Protein AF-A0AA36CZV5-F1 (afdb_monomer)

Radius of gyration: 33.95 Å; Cα contacts (8 Å, |Δi|>4): 1431; chains: 1; bounding box: 79×60×113 Å

Foldseek 3Di:
DDLDQPADQDPQEAPAQWDAAPQQWIWGWHFQKIWTANNVVSDTQDIARDGDGGWHHKDKDHQDPPDDPDRQIWMWTAHQQFKIWIDRPNVSGTQDIEGDHPWGWLDKDWQHANPDPFTWIFTAIPPGFTWIAGNRYRDTPPDPPDDPDDQPPPPPVPPDDDDPDDDDDDPPDPDDDDDDTLDDPDGAFRDKDFDQQDPDFDQDPPPRPHGDRCNSARWMWIAGLQQKTFTARPVVRDRPDIDRPDPFFDFDWDWDADPVVRDIDTLDHTDRHADFPDWEAAPVSQKIWTFGPQAAIWIAGPVVSDTLDGADSVQAGFPDKYKDPPDWDWADDPPPDDIWIWTWMWTQHPVRFIFIWTDTHSDTDHTDGCPLLNVVLVVQVVCVVVVDPAAEDAAEFECDVDPQACVLVSLVVVLVSCVVVVHYDYFKAFYLQQCFDQPLPLLSVLQSLCCQAVVPWAEDASVCVSVVSVVCVVVVCTRNRGGMYGHPPNVNHDAAQEEDEAEDAAQRRNPQNQCCQQHDSVVVNVDPDDHHHNYQYAYCEDNDPPDPHHHPDYDDPLPPQLQQVCLVVVFAEEEEEEPVCQCVSACVSVPNDNDHGPNYDYYYDYWDPDPACLVPLLTCLVVRLVVLLVCLLVVSGLYYDYDQCRLQRVLLVLDLVSNVVNVVSNVVSLVSNVVSCVVRVHKDKDKDPFARNVDQADPVRDGDRDTDPDHIDIDIPDPQKDFDPADSPDGDDPLQVSQQVCVVVVHDDDPSSPHHHRIDGDD

Secondary structure (DSSP, 8-state):
-----SS---TTS-TB-EEE-TTSEEEEEETTEEEEEETTTTEEEEEE---SS-EEEEEEPPS--TT-SS----EEEEETTSEEEEEETTTTEEEEEEE-TT--EEEEEEE--TT-SS-EEEEEETTTEEEEEETTT--B--S--S---SSSTTTSSSS---------------------S-TTSPS-EEEEEE---SS-B---TTTS----BGGG--EEEEEETTSEEEEEETTT--EEEEEE---PPEE--EEEE-TTT--EEEEE---EE--EEEEEE-TTSSEEEEEESSSPPEEEETTTTEEEEEPPTTSPPEEEEEEEEEEEEEE--TTSPPPEEEEEEEEEETTS-EEEEEEETTEEPPPB---HHHHHHHHHHHHHHTT-S--EEEEEE-SSSS-TTTHHHHHHHHHHHHHHHT--EEEEEEEHHHHS--S--HHHHHHHHHHHHH--SEE--TTTHHHHHHHHHHTT--GGGPPPEESSTTTTS--TT-EEEE----STTTHHHHHHHHSGGGGGGT-SSPPPSS-EEEEEE-S-TT--PPEEEPPP--TT-HHHHHHHTT--EEEEEEHHHHHIIIIITTTS--SPPTTEEEEEEPPP--SSGGGSTTTTHHHHHHHHHHHHHHT--SEEEEE--HHHHHHTTT-HHHHHHHHHHHHHHHHHHHHHHHHHTPPP--B-SSB-TT--B-TTS-B--S-B-PPPPB----SS-EE-S--SSS---GGGHHHHHHHHTTPPPPTT-----SEE---

Nearest PDB structures (foldseek):
  7knf-assembly1_A  TM=8.694E-01  e=4.494E-57  Caenorhabditis elegans
  7knf-assembly2_B  TM=8.704E-01  e=4.925E-56  Caenorhabditis elegans
  5kgl-assembly2_B  TM=8.023E-01  e=2.669E-56  Caenorhabditis elegans
  5kgm-assembly1_A  TM=7.450E-01  e=2.575E-57  Caenorhabditis elegans
  5kgm-assembly1_B  TM=7.571E-01  e=7.418E-57  Caenorhabditis elegans

Solvent-accessible surface area (backbone atoms only — not comparable to full-atom values): 43900 Å² total; per-residue (Å²): 133,82,92,63,68,94,71,69,77,40,92,78,36,41,97,41,24,62,33,71,47,99,86,50,38,36,37,36,36,35,44,33,33,37,39,32,28,34,64,86,80,58,40,77,75,44,72,42,81,87,52,93,43,30,22,30,35,41,41,62,51,68,100,68,70,90,82,53,101,67,86,73,64,37,35,40,34,30,22,66,69,16,47,34,37,28,27,35,66,86,79,64,39,80,67,22,65,36,70,51,88,95,24,39,66,74,43,74,43,71,51,74,59,94,86,52,98,65,58,31,34,42,32,34,26,54,93,68,46,72,45,54,29,36,48,67,76,40,44,68,80,67,95,67,92,63,86,79,89,73,89,67,76,83,73,66,77,82,75,69,84,83,81,93,79,84,90,86,80,89,81,82,81,86,73,85,78,82,86,78,74,72,82,77,69,65,85,46,63,70,46,73,50,70,64,76,58,77,90,46,60,47,77,56,92,87,72,82,73,61,79,50,66,45,64,85,57,56,52,32,42,36,34,28,71,82,39,34,38,34,33,25,27,69,84,84,64,42,76,77,42,77,42,77,56,73,89,64,66,39,67,55,73,46,70,48,64,43,85,90,77,69,54,68,44,76,55,50,75,74,45,84,36,53,54,74,74,44,78,44,68,32,86,84,65,46,34,38,36,42,28,21,68,79,43,36,45,32,35,29,32,63,83,79,53,40,79,48,40,72,52,53,84,84,46,66,44,64,68,46,71,47,57,48,85,87,62,63,48,80,40,80,43,100,76,84,52,80,64,38,50,28,41,32,37,39,34,30,28,70,86,72,48,59,32,54,33,50,36,49,59,80,45,63,54,82,51,52,72,72,48,70,66,56,57,49,54,49,48,54,53,51,47,52,73,70,62,57,91,78,49,66,40,76,43,69,22,54,30,71,95,50,59,42,72,47,42,63,57,56,49,52,53,47,55,52,48,25,59,76,61,73,50,59,43,68,14,37,38,28,6,30,62,24,53,40,42,70,81,80,56,36,74,34,38,28,50,37,48,38,20,48,48,69,55,52,50,52,77,45,44,79,90,44,44,65,60,50,52,54,52,35,44,75,69,71,40,35,22,27,61,33,67,33,34,27,35,41,61,78,78,41,31,61,45,67,62,40,76,47,76,46,74,66,65,64,29,73,33,44,42,57,49,50,35,32,65,61,49,76,49,44,68,66,34,73,61,91,68,84,78,59,46,76,49,44,45,33,31,31,23,64,55,49,91,88,51,92,49,55,34,78,47,58,79,79,82,60,58,66,34,62,58,52,41,35,27,76,72,73,39,34,32,37,32,36,13,31,54,94,41,34,56,51,63,39,27,52,54,46,54,72,34,84,72,80,49,65,57,57,46,80,45,76,38,77,52,69,96,61,99,52,43,60,83,46,23,48,60,42,33,63,60,44,28,51,56,50,34,54,47,50,76,64,65,77,43,91,42,74,50,72,54,78,54,29,33,50,59,14,15,48,68,22,45,56,74,31,20,52,46,6,42,52,37,44,51,55,26,49,53,54,36,45,55,42,22,63,76,63,76,48,78,47,66,52,68,58,96,64,36,26,51,92,46,28,61,37,99,88,72,44,68,22,47,56,70,51,90,57,87,57,63,77,51,67,70,44,90,66,48,44,69,57,95,70,56,97,87,51,82,86,56,79,64,22,52,56,36,30,51,30,54,76,70,72,43,84,74,58,88,74,52,84,41,49,54,51,54,51,56,85,130

Mean predicted aligned error: 20.8 Å

pLDDT: mean 76.97, std 20.91, range [23.8, 98.81]

Structure (mmCIF, N/CA/C/O backbone):
data_AF-A0AA36CZV5-F1
#
_entry.id   AF-A0AA36CZV5-F1
#
loop_
_atom_site.group_PDB
_atom_site.id
_atom_site.type_symbol
_atom_site.label_atom_id
_atom_site.label_alt_id
_atom_site.label_comp_id
_atom_site.label_asym_id
_atom_site.label_entity_id
_atom_site.label_seq_id
_atom_site.pdbx_PDB_ins_code
_atom_site.Cartn_x
_atom_site.Cartn_y
_atom_site.Cartn_z
_atom_site.occupancy
_atom_site.B_iso_or_equiv
_atom_site.auth_seq_id
_atom_site.auth_comp_id
_atom_site.auth_asym_id
_atom_site.auth_atom_id
_atom_site.pdbx_PDB_model_num
ATOM 1 N N . MET A 1 1 ? 36.224 -1.068 -2.500 1.00 31.81 1 MET A N 1
ATOM 2 C CA . MET A 1 1 ? 36.192 -1.255 -1.035 1.00 31.81 1 MET A CA 1
ATOM 3 C C . MET A 1 1 ? 34.734 -1.420 -0.647 1.00 31.81 1 MET A C 1
ATOM 5 O O . MET A 1 1 ? 33.948 -0.531 -0.943 1.00 31.81 1 MET A O 1
ATOM 9 N N . SER A 1 2 ? 34.348 -2.598 -0.160 1.00 30.56 2 SER A N 1
ATOM 10 C CA . SER A 1 2 ? 32.967 -2.941 0.192 1.00 30.56 2 SER A CA 1
ATOM 11 C C . SER A 1 2 ? 32.521 -2.169 1.436 1.00 30.56 2 SER A C 1
ATOM 13 O O . SER A 1 2 ? 33.026 -2.430 2.518 1.00 30.56 2 SER A O 1
ATOM 15 N N . THR A 1 3 ? 31.556 -1.261 1.300 1.00 39.97 3 THR A N 1
ATOM 16 C CA . THR A 1 3 ? 30.906 -0.513 2.396 1.00 39.97 3 THR A CA 1
ATOM 17 C C . THR A 1 3 ? 29.850 -1.347 3.138 1.00 39.97 3 THR A C 1
ATOM 19 O O . THR A 1 3 ? 28.798 -0.832 3.509 1.00 39.97 3 THR A O 1
ATOM 22 N N . ILE A 1 4 ? 30.080 -2.652 3.305 1.00 46.75 4 ILE A N 1
ATOM 23 C CA . ILE A 1 4 ? 29.126 -3.564 3.949 1.00 46.75 4 ILE A CA 1
ATOM 24 C C . ILE A 1 4 ? 29.696 -3.962 5.307 1.00 46.75 4 ILE A C 1
ATOM 26 O O . ILE A 1 4 ? 30.704 -4.662 5.383 1.00 46.75 4 ILE A O 1
ATOM 30 N N . VAL A 1 5 ? 29.033 -3.510 6.372 1.00 46.62 5 VAL A N 1
ATOM 31 C CA . VAL A 1 5 ? 29.288 -3.971 7.739 1.00 46.62 5 VAL A CA 1
ATOM 32 C C . VAL A 1 5 ? 28.759 -5.416 7.866 1.00 46.62 5 VAL A C 1
ATOM 34 O O . VAL A 1 5 ? 27.617 -5.674 7.480 1.00 46.62 5 VAL A O 1
ATOM 37 N N . PRO A 1 6 ? 29.573 -6.393 8.306 1.00 46.44 6 PRO A N 1
ATOM 38 C CA . PRO A 1 6 ? 29.239 -7.817 8.209 1.00 46.44 6 PRO A CA 1
ATOM 39 C C . PRO A 1 6 ? 28.170 -8.274 9.214 1.00 46.44 6 PRO A C 1
ATOM 41 O O . PRO A 1 6 ? 28.478 -8.540 10.369 1.00 46.44 6 PRO A O 1
ATOM 44 N N . GLY A 1 7 ? 26.932 -8.450 8.746 1.00 48.41 7 GLY A N 1
ATOM 45 C CA . GLY A 1 7 ? 25.793 -9.006 9.489 1.00 48.41 7 GLY A CA 1
ATOM 46 C C . GLY A 1 7 ? 24.521 -8.217 9.175 1.00 48.41 7 GLY A C 1
ATOM 47 O O . GLY A 1 7 ? 24.500 -7.006 9.351 1.00 48.41 7 GLY A O 1
ATOM 48 N N . SER A 1 8 ? 23.480 -8.874 8.663 1.00 51.69 8 SER A N 1
ATOM 49 C CA . SER A 1 8 ? 22.218 -8.223 8.281 1.00 51.69 8 SER A CA 1
ATOM 50 C C . SER A 1 8 ? 21.395 -7.846 9.513 1.00 51.69 8 SER A C 1
ATOM 52 O O . SER A 1 8 ? 21.093 -8.723 10.317 1.00 51.69 8 SER A O 1
ATOM 54 N N . LEU A 1 9 ? 20.972 -6.586 9.644 1.00 53.06 9 LEU A N 1
ATOM 55 C CA . LEU A 1 9 ? 19.909 -6.221 10.588 1.00 53.06 9 LEU A CA 1
ATOM 56 C C . LEU A 1 9 ? 18.644 -6.999 10.198 1.00 53.06 9 LEU A C 1
ATOM 58 O O . LEU A 1 9 ? 18.140 -6.840 9.086 1.00 53.06 9 LEU A O 1
ATOM 62 N N . HIS A 1 10 ? 18.181 -7.892 11.070 1.00 50.03 10 HIS A N 1
ATOM 63 C CA . HIS A 1 10 ? 17.044 -8.754 10.770 1.00 50.03 10 HIS A CA 1
ATOM 64 C C . HIS A 1 10 ? 15.726 -8.064 11.169 1.00 50.03 10 HIS A C 1
ATOM 66 O O . HIS A 1 10 ? 15.676 -7.460 12.241 1.00 50.03 10 HIS A O 1
ATOM 72 N N . PRO A 1 11 ? 14.638 -8.171 10.378 1.00 51.25 11 PRO A N 1
ATOM 73 C CA . PRO A 1 11 ? 13.362 -7.507 10.676 1.00 51.25 11 PRO A CA 1
ATOM 74 C C . PRO A 1 11 ? 12.728 -7.895 12.019 1.00 51.25 11 PRO A C 1
ATOM 76 O O . PRO A 1 11 ? 11.868 -7.179 12.517 1.00 51.25 11 PRO A O 1
ATOM 79 N N . SER A 1 12 ? 13.140 -9.021 12.611 1.00 49.34 12 SER A N 1
ATOM 80 C CA . SER A 1 12 ? 12.649 -9.483 13.916 1.00 49.34 12 SER A CA 1
ATOM 81 C C . SER A 1 12 ? 13.291 -8.776 15.118 1.00 49.34 12 SER A C 1
ATOM 83 O O . SER A 1 12 ? 12.902 -9.050 16.250 1.00 49.34 12 SER A O 1
ATOM 85 N N . ASN A 1 13 ? 14.324 -7.955 14.913 1.00 62.16 13 ASN A N 1
ATOM 86 C CA . ASN A 1 13 ? 15.013 -7.228 15.978 1.00 62.16 13 ASN A CA 1
ATOM 87 C C . ASN A 1 13 ? 14.276 -5.920 16.339 1.00 62.16 13 ASN A C 1
ATOM 89 O O . ASN A 1 13 ? 13.652 -5.291 15.487 1.00 62.16 13 ASN A O 1
ATOM 93 N N . GLY A 1 14 ? 14.333 -5.515 17.613 1.00 59.22 14 GLY A N 1
ATOM 94 C CA . GLY A 1 14 ? 13.631 -4.326 18.125 1.00 59.22 14 GLY A CA 1
ATOM 95 C C . GLY A 1 14 ? 14.159 -2.982 17.592 1.00 59.22 14 GLY A C 1
ATOM 96 O O . GLY A 1 14 ? 15.169 -2.914 16.898 1.00 59.22 14 GLY A O 1
ATOM 97 N N . ARG A 1 15 ? 13.499 -1.868 17.951 1.00 62.47 15 ARG A N 1
ATOM 98 C CA . ARG A 1 15 ? 13.884 -0.508 17.501 1.00 62.47 15 ARG A CA 1
ATOM 99 C C . ARG A 1 15 ? 15.201 0.012 18.106 1.00 62.47 15 ARG A C 1
ATOM 101 O O . ARG A 1 15 ? 15.770 0.956 17.567 1.00 62.47 15 ARG A O 1
ATOM 108 N N . HIS A 1 16 ? 15.696 -0.592 19.190 1.00 75.25 16 HIS A N 1
ATOM 109 C CA . HIS A 1 16 ? 16.842 -0.109 19.980 1.00 75.25 16 HIS A CA 1
ATOM 110 C C . HIS A 1 16 ? 18.054 -1.057 19.935 1.00 75.25 16 HIS A C 1
ATOM 112 O O . HIS A 1 16 ? 18.804 -1.189 20.899 1.00 75.25 16 HIS A O 1
ATOM 118 N N . VAL A 1 17 ? 18.253 -1.739 18.807 1.00 80.00 17 VAL A N 1
ATOM 119 C CA . VAL A 1 17 ? 19.278 -2.788 18.631 1.00 80.00 17 VAL A CA 1
ATOM 120 C C . VAL A 1 17 ? 20.582 -2.285 18.019 1.00 80.00 17 VAL A C 1
ATOM 122 O O . VAL A 1 17 ? 21.358 -3.081 17.504 1.00 80.00 17 VAL A O 1
ATOM 125 N N . LEU A 1 18 ? 20.805 -0.975 18.025 1.00 82.88 18 LEU A N 1
ATOM 126 C CA . LEU A 1 18 ? 21.978 -0.304 17.469 1.00 82.88 18 LEU A CA 1
ATOM 127 C C . LEU A 1 18 ? 22.485 0.698 18.505 1.00 82.88 18 LEU A C 1
ATOM 129 O O . LEU A 1 18 ? 21.736 1.590 18.898 1.00 82.88 18 LEU A O 1
ATOM 133 N N . ALA A 1 19 ? 23.744 0.575 18.922 1.00 81.44 19 ALA A N 1
ATOM 134 C CA . ALA A 1 19 ? 24.344 1.467 19.908 1.00 81.44 19 ALA A CA 1
ATOM 135 C C . ALA A 1 19 ? 25.812 1.765 19.579 1.00 81.44 19 ALA A C 1
ATOM 137 O O . ALA A 1 19 ? 26.603 0.859 19.308 1.00 81.44 19 ALA A O 1
ATOM 138 N N . TRP A 1 20 ? 26.187 3.041 19.641 1.00 79.12 20 TRP A N 1
ATOM 139 C CA . TRP A 1 20 ? 27.562 3.507 19.459 1.00 79.12 20 TRP A CA 1
ATO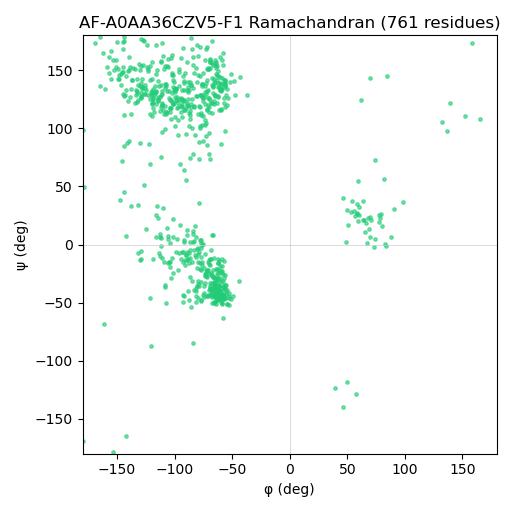M 140 C C . TRP A 1 20 ? 28.209 3.785 20.807 1.00 79.12 20 TRP A C 1
ATOM 142 O O . TRP A 1 20 ? 27.571 4.374 21.678 1.00 79.12 20 TRP A O 1
ATOM 152 N N . ASN A 1 21 ? 29.482 3.428 20.958 1.00 77.69 21 ASN A N 1
ATOM 153 C CA . ASN A 1 21 ? 30.290 3.954 22.053 1.00 77.69 21 ASN A CA 1
ATOM 154 C C . ASN A 1 21 ? 31.051 5.220 21.620 1.00 77.69 21 ASN A C 1
ATOM 156 O O . ASN A 1 21 ? 31.146 5.551 20.435 1.00 77.69 21 ASN A O 1
ATOM 160 N N . GLN A 1 22 ? 31.641 5.919 22.590 1.00 66.62 22 GLN A N 1
ATOM 161 C CA . GLN A 1 22 ? 32.410 7.144 22.334 1.00 66.62 22 GLN A CA 1
ATOM 162 C C . GLN A 1 22 ? 33.724 6.917 21.567 1.00 66.62 22 GLN A C 1
ATOM 164 O O . GLN A 1 22 ? 34.321 7.870 21.076 1.00 66.62 22 GLN A O 1
ATOM 169 N N . GLN A 1 23 ? 34.170 5.665 21.438 1.00 67.25 23 GLN A N 1
ATOM 170 C CA . GLN A 1 23 ? 35.368 5.280 20.690 1.00 67.25 23 GLN A CA 1
ATOM 171 C C . GLN A 1 23 ? 35.058 4.915 19.225 1.00 67.25 23 GLN A C 1
ATOM 173 O O . GLN A 1 23 ? 35.956 4.502 18.497 1.00 67.25 23 GLN A O 1
ATOM 178 N N . GLY A 1 24 ? 33.805 5.064 18.772 1.00 67.19 24 GLY A N 1
ATOM 179 C CA . GLY A 1 24 ? 33.401 4.769 17.393 1.00 67.19 24 GLY A CA 1
ATOM 180 C C . GLY A 1 24 ? 33.166 3.282 17.103 1.00 67.19 24 GLY A C 1
ATOM 181 O O . GLY A 1 24 ? 33.090 2.889 15.937 1.00 67.19 24 GLY A O 1
ATOM 182 N N . VAL A 1 25 ? 33.029 2.450 18.140 1.00 79.38 25 VAL A N 1
ATOM 183 C CA . VAL A 1 25 ? 32.610 1.051 18.003 1.00 79.38 25 VAL A CA 1
ATOM 184 C C . VAL A 1 25 ? 31.088 0.985 17.969 1.00 79.38 25 VAL A C 1
ATOM 186 O O . VAL A 1 25 ? 30.401 1.464 18.875 1.00 79.38 25 VAL A O 1
ATOM 189 N N . LEU A 1 26 ? 30.568 0.358 16.921 1.00 82.56 26 LEU A N 1
ATOM 190 C CA . LEU A 1 26 ? 29.158 0.061 16.739 1.00 82.56 26 LEU A CA 1
ATOM 191 C C . LEU A 1 26 ? 28.848 -1.328 17.299 1.00 82.56 26 LEU A C 1
ATOM 193 O O . LEU A 1 26 ? 29.425 -2.315 16.849 1.00 82.56 26 LEU A O 1
ATOM 197 N N . ALA A 1 27 ? 27.901 -1.408 18.230 1.00 84.94 27 ALA A N 1
ATOM 198 C CA . ALA A 1 27 ? 27.242 -2.649 18.612 1.00 84.94 27 ALA A CA 1
ATOM 199 C C . ALA A 1 27 ? 25.888 -2.743 17.910 1.00 84.94 27 ALA A C 1
ATOM 201 O O . ALA A 1 27 ? 25.117 -1.778 17.929 1.00 84.94 27 ALA A O 1
ATOM 202 N N . TYR A 1 28 ? 25.572 -3.893 17.317 1.00 85.94 28 TYR A N 1
ATOM 203 C CA . TYR A 1 28 ? 24.246 -4.108 16.747 1.00 85.94 28 TYR A CA 1
ATOM 204 C C . TYR A 1 28 ? 23.742 -5.542 16.837 1.00 85.94 28 TYR A C 1
ATOM 206 O O . TYR A 1 28 ? 24.514 -6.494 16.748 1.00 85.94 28 TYR A O 1
ATOM 214 N N . GLY A 1 29 ? 22.428 -5.684 16.996 1.00 82.31 29 GLY A N 1
ATOM 215 C CA . GLY A 1 29 ? 21.741 -6.965 17.093 1.00 82.31 29 GLY A CA 1
ATOM 216 C C . GLY A 1 29 ? 21.388 -7.547 15.723 1.00 82.31 29 GLY A C 1
ATOM 217 O O . GLY A 1 29 ? 20.889 -6.844 14.848 1.00 82.31 29 GLY A O 1
ATOM 218 N N . CYS A 1 30 ? 21.600 -8.847 15.548 1.00 80.56 30 CYS A N 1
ATOM 219 C CA . CYS A 1 30 ? 21.124 -9.636 14.413 1.00 80.56 30 CYS A CA 1
ATOM 220 C C . CYS A 1 30 ? 20.604 -10.974 14.940 1.00 80.56 30 CYS A C 1
ATOM 222 O O . CYS A 1 30 ? 21.378 -11.783 15.451 1.00 80.56 30 CYS A O 1
ATOM 224 N N . HIS A 1 31 ? 19.292 -11.202 14.845 1.00 84.69 31 HIS A N 1
ATOM 225 C CA . HIS A 1 31 ? 18.615 -12.274 15.577 1.00 84.69 31 HIS A CA 1
ATOM 226 C C . HIS A 1 31 ? 19.004 -12.227 17.058 1.00 84.69 31 HIS A C 1
ATOM 228 O O . HIS A 1 31 ? 18.736 -11.217 17.700 1.00 84.69 31 HIS A O 1
ATOM 234 N N . ASN A 1 32 ? 19.630 -13.276 17.584 1.00 85.56 32 ASN A N 1
ATOM 235 C CA . ASN A 1 32 ? 20.066 -13.433 18.968 1.00 85.56 32 ASN A CA 1
ATOM 236 C C . ASN A 1 32 ? 21.556 -13.095 19.190 1.00 85.56 32 ASN A C 1
ATOM 238 O O . ASN A 1 32 ? 22.069 -13.292 20.292 1.00 85.56 32 ASN A O 1
ATOM 242 N N . LEU A 1 33 ? 22.248 -12.606 18.156 1.00 88.00 33 LEU A N 1
ATOM 243 C CA . LEU A 1 33 ? 23.661 -12.230 18.193 1.00 88.00 33 LEU A CA 1
ATOM 244 C C . LEU A 1 33 ? 23.825 -10.716 18.299 1.00 88.00 33 LEU A C 1
ATOM 246 O O . LEU A 1 33 ? 23.046 -9.961 17.717 1.00 88.00 33 LEU A O 1
ATOM 250 N N . ILE A 1 34 ? 24.887 -10.278 18.972 1.00 88.56 34 ILE A N 1
ATOM 251 C CA . ILE A 1 34 ? 25.341 -8.884 18.961 1.00 88.56 34 ILE A CA 1
ATOM 252 C C . ILE A 1 34 ? 26.709 -8.816 18.287 1.00 88.56 34 ILE A C 1
ATOM 254 O O . ILE A 1 34 ? 27.654 -9.475 18.712 1.00 88.56 34 ILE A O 1
ATOM 258 N N . PHE A 1 35 ? 26.833 -8.005 17.243 1.00 87.06 35 PHE A N 1
ATOM 259 C CA . PHE A 1 35 ? 28.087 -7.765 16.542 1.00 87.06 35 PHE A CA 1
ATOM 260 C C . PHE A 1 35 ? 28.709 -6.448 16.981 1.00 87.06 35 PHE A C 1
ATOM 262 O O . PHE A 1 35 ? 28.034 -5.422 17.006 1.00 87.06 35 PHE A O 1
ATOM 269 N N . LEU A 1 36 ? 30.007 -6.481 17.281 1.00 86.94 36 LEU A N 1
ATOM 270 C CA . LEU A 1 36 ? 30.817 -5.299 17.556 1.00 86.94 36 LEU A CA 1
ATOM 271 C C . LEU A 1 36 ? 31.685 -5.008 16.340 1.00 86.94 36 LEU A C 1
ATOM 273 O O . LEU A 1 36 ? 32.432 -5.876 15.881 1.00 86.94 36 LEU A O 1
ATOM 277 N N . VAL A 1 37 ? 31.591 -3.796 15.812 1.00 79.69 37 VAL A N 1
ATOM 278 C CA . VAL A 1 37 ? 32.280 -3.380 14.592 1.00 79.69 37 VAL A CA 1
ATOM 279 C C . VAL A 1 37 ? 32.957 -2.043 14.826 1.00 79.69 37 VAL A C 1
ATOM 281 O O . VAL A 1 37 ? 32.333 -1.088 15.276 1.00 79.69 37 VAL A O 1
ATOM 284 N N . ASP A 1 38 ? 34.232 -1.963 14.469 1.00 77.38 38 ASP A N 1
ATOM 285 C CA . ASP A 1 38 ? 34.912 -0.684 14.318 1.00 77.38 38 ASP A CA 1
ATOM 286 C C . ASP A 1 38 ? 34.429 -0.064 13.006 1.00 77.38 38 ASP A C 1
ATOM 288 O O . ASP A 1 38 ? 34.710 -0.572 11.915 1.00 77.38 38 ASP A O 1
ATOM 292 N N . ALA A 1 39 ? 33.663 1.016 13.105 1.00 64.69 39 ALA A N 1
ATOM 293 C CA . ALA A 1 39 ? 33.075 1.642 11.932 1.00 64.69 39 ALA A CA 1
ATOM 294 C C . ALA A 1 39 ? 34.091 2.374 11.051 1.00 64.69 39 ALA A C 1
ATOM 296 O O . ALA A 1 39 ? 33.841 2.545 9.856 1.00 64.69 39 ALA A O 1
ATOM 297 N N . CYS A 1 40 ? 35.233 2.777 11.610 1.00 63.16 40 CYS A N 1
ATOM 298 C CA . CYS A 1 40 ? 36.302 3.438 10.872 1.00 63.16 40 CYS A CA 1
ATOM 299 C C . CYS A 1 40 ? 37.071 2.427 10.018 1.00 63.16 40 CYS A C 1
ATOM 301 O O . CYS A 1 40 ? 37.347 2.690 8.848 1.00 63.16 40 CYS A O 1
ATOM 303 N N . SER A 1 41 ? 37.391 1.255 10.576 1.00 65.81 41 SER A N 1
ATOM 304 C CA . SER A 1 41 ? 38.093 0.196 9.839 1.00 65.81 41 SER A CA 1
ATOM 305 C C . SER A 1 41 ? 37.167 -0.784 9.110 1.00 65.81 41 SER A C 1
ATOM 307 O O . SER A 1 41 ? 37.648 -1.592 8.313 1.00 65.81 41 SER A O 1
ATOM 309 N N . GLN A 1 42 ? 35.852 -0.710 9.350 1.00 65.38 42 GLN A N 1
ATOM 310 C CA . GLN A 1 42 ? 34.819 -1.622 8.833 1.00 65.38 42 GLN A CA 1
ATOM 311 C C . GLN A 1 42 ? 35.072 -3.094 9.193 1.00 65.38 42 GLN A C 1
ATOM 313 O O . GLN A 1 42 ? 34.611 -4.010 8.508 1.00 65.38 42 GLN A O 1
ATOM 318 N N . ARG A 1 43 ? 35.824 -3.344 10.271 1.00 70.88 43 ARG A N 1
ATOM 319 C CA . ARG A 1 43 ? 36.162 -4.692 10.727 1.00 70.88 43 ARG A CA 1
ATOM 320 C C . ARG A 1 43 ? 35.293 -5.088 11.905 1.00 70.88 43 ARG A C 1
ATOM 322 O O . ARG A 1 43 ? 35.116 -4.329 12.856 1.00 70.88 43 ARG A O 1
ATOM 329 N N . ARG A 1 44 ? 34.797 -6.326 11.858 1.00 80.00 44 ARG A N 1
ATOM 330 C CA . ARG A 1 44 ? 34.184 -6.965 13.021 1.00 80.00 44 ARG A CA 1
ATOM 331 C C . ARG A 1 44 ? 35.252 -7.178 14.089 1.00 80.00 44 ARG A C 1
ATOM 333 O O . ARG A 1 44 ? 36.240 -7.861 13.831 1.00 80.00 44 ARG A O 1
ATOM 340 N N . ILE A 1 45 ? 35.022 -6.596 15.258 1.00 82.12 45 ILE A N 1
ATOM 341 C CA . ILE A 1 45 ? 35.852 -6.744 16.451 1.00 82.12 45 ILE A CA 1
ATOM 342 C C . ILE A 1 45 ? 35.488 -8.051 17.156 1.00 82.12 45 ILE A C 1
ATOM 344 O O . ILE A 1 45 ? 36.370 -8.845 17.460 1.00 82.12 45 ILE A O 1
ATOM 348 N N . GLN A 1 46 ? 34.190 -8.284 17.385 1.00 84.62 46 GLN A N 1
ATOM 349 C CA . GLN A 1 46 ? 33.699 -9.416 18.174 1.00 84.62 46 GLN A CA 1
ATOM 350 C C . GLN A 1 46 ? 32.244 -9.759 17.819 1.00 84.62 46 GLN A C 1
ATOM 352 O O . GLN A 1 46 ? 31.523 -8.936 17.248 1.00 84.62 46 GLN A O 1
ATOM 357 N N . ALA A 1 47 ? 31.807 -10.970 18.163 1.00 88.44 47 ALA A N 1
ATOM 358 C CA . ALA A 1 47 ? 30.400 -11.361 18.188 1.00 88.44 47 ALA A CA 1
ATOM 359 C C . ALA A 1 47 ? 30.043 -11.930 19.569 1.00 88.44 47 ALA A C 1
ATOM 361 O O . ALA A 1 47 ? 30.817 -12.700 20.132 1.00 88.44 47 ALA A O 1
ATOM 362 N N . LEU A 1 48 ? 28.889 -11.545 20.107 1.00 89.06 48 LEU A N 1
ATOM 363 C CA . LEU A 1 48 ? 28.390 -11.965 21.414 1.00 89.06 48 LEU A CA 1
ATOM 364 C C . LEU A 1 48 ? 27.121 -12.806 21.220 1.00 89.06 48 LEU A C 1
ATOM 366 O O . LEU A 1 48 ? 26.159 -12.345 20.603 1.00 89.06 48 LEU A O 1
ATOM 370 N N . GLU A 1 49 ? 27.117 -14.027 21.753 1.00 89.88 49 GLU A N 1
ATOM 371 C CA . GLU A 1 49 ? 26.033 -15.010 21.607 1.00 89.88 49 GLU A CA 1
ATOM 372 C C . GLU A 1 49 ? 25.476 -15.408 22.981 1.00 89.88 49 GLU A C 1
ATOM 374 O O . GLU A 1 49 ? 25.692 -16.509 23.482 1.00 89.88 49 GLU A O 1
ATOM 379 N N . PHE A 1 50 ? 24.787 -14.474 23.638 1.00 88.56 50 PHE A N 1
ATOM 380 C CA . PHE A 1 50 ? 24.284 -14.673 25.009 1.00 88.56 50 PHE A CA 1
ATOM 381 C C . PHE A 1 50 ? 22.754 -14.729 25.114 1.00 88.56 50 PHE A C 1
ATOM 383 O O . PHE A 1 50 ? 22.202 -15.049 26.176 1.00 88.56 50 PHE A O 1
ATOM 390 N N . HIS A 1 51 ? 22.063 -14.447 24.008 1.00 89.44 51 HIS A N 1
ATOM 391 C CA . HIS A 1 51 ? 20.609 -14.453 23.918 1.00 89.44 51 HIS A CA 1
ATOM 392 C C . HIS A 1 51 ? 20.098 -15.670 23.146 1.00 89.44 51 HIS A C 1
ATOM 394 O O . HIS A 1 51 ? 20.785 -16.240 22.297 1.00 89.44 51 HIS A O 1
ATOM 400 N N . LYS A 1 52 ? 18.863 -16.074 23.457 1.00 85.38 52 LYS A N 1
ATOM 401 C CA . LYS A 1 52 ? 18.177 -17.205 22.803 1.00 85.38 52 LYS A CA 1
ATOM 402 C C . LYS A 1 52 ? 17.082 -16.757 21.837 1.00 85.38 52 LYS A C 1
ATOM 404 O O . LYS A 1 52 ? 16.615 -17.555 21.034 1.00 85.38 52 LYS A O 1
ATOM 409 N N . THR A 1 53 ? 16.656 -15.500 21.935 1.00 86.62 53 THR A N 1
ATOM 410 C CA . THR A 1 53 ? 15.622 -14.894 21.089 1.00 86.62 53 THR A CA 1
ATOM 411 C C . THR A 1 53 ? 16.133 -13.578 20.505 1.00 86.62 53 THR A C 1
ATOM 413 O O . THR A 1 53 ? 17.268 -13.182 20.774 1.00 86.62 53 THR A O 1
ATOM 416 N N . ALA A 1 54 ? 15.337 -12.925 19.656 1.00 86.44 54 ALA A N 1
ATOM 417 C CA . ALA A 1 54 ? 15.776 -11.718 18.968 1.00 86.44 54 ALA A CA 1
ATOM 418 C C . ALA A 1 54 ? 16.135 -10.590 19.953 1.00 86.44 54 ALA A C 1
ATOM 420 O O . ALA A 1 54 ? 15.358 -10.286 20.858 1.00 86.44 54 ALA A O 1
ATOM 421 N N . ILE A 1 55 ? 17.289 -9.945 19.757 1.00 88.94 55 ILE A N 1
ATOM 422 C CA . ILE A 1 55 ? 17.705 -8.768 20.527 1.00 88.94 55 ILE A CA 1
ATOM 423 C C . ILE A 1 55 ? 16.661 -7.660 20.357 1.00 88.94 55 ILE A C 1
ATOM 425 O O . ILE A 1 55 ? 16.225 -7.376 19.235 1.00 88.94 55 ILE A O 1
ATOM 429 N N . SER A 1 56 ? 16.281 -7.036 21.468 1.00 87.31 56 SER A N 1
ATOM 430 C CA . SER A 1 56 ? 15.344 -5.916 21.541 1.00 87.31 56 SER A CA 1
ATOM 431 C C . SER A 1 56 ? 16.049 -4.595 21.870 1.00 87.31 56 SER A C 1
ATOM 433 O O . SER A 1 56 ? 15.686 -3.568 21.295 1.00 87.31 56 SER A O 1
ATOM 435 N N . HIS A 1 57 ? 17.079 -4.630 22.729 1.00 90.06 57 HIS A N 1
ATOM 436 C CA . HIS A 1 57 ? 17.816 -3.451 23.202 1.00 90.06 57 HIS A CA 1
ATOM 437 C C . HIS A 1 57 ? 19.317 -3.726 23.353 1.00 90.06 57 HIS A C 1
ATOM 439 O O . HIS A 1 57 ? 19.710 -4.818 23.765 1.00 90.06 57 HIS A O 1
ATOM 445 N N . ILE A 1 58 ? 20.144 -2.715 23.073 1.00 90.19 58 ILE A N 1
ATOM 446 C CA . ILE A 1 58 ? 21.589 -2.693 23.341 1.00 90.19 58 ILE A CA 1
ATOM 447 C C . ILE A 1 58 ? 21.957 -1.312 23.892 1.00 90.19 58 ILE A C 1
ATOM 449 O O . ILE A 1 58 ? 21.545 -0.302 23.327 1.00 90.19 58 ILE A O 1
ATOM 453 N N . SER A 1 59 ? 22.749 -1.258 24.963 1.00 88.31 59 SER A N 1
ATOM 454 C CA . SER A 1 59 ? 23.241 -0.008 25.549 1.00 88.31 59 SER A CA 1
ATOM 455 C C . SER A 1 59 ? 24.675 -0.153 26.067 1.00 88.31 59 SER A C 1
ATOM 457 O O . SER A 1 59 ? 24.988 -1.072 26.828 1.00 88.31 59 SER A O 1
ATOM 459 N N . TRP A 1 60 ? 25.556 0.759 25.652 1.00 86.25 60 TRP A N 1
ATOM 460 C CA . TRP A 1 60 ? 26.942 0.823 26.123 1.00 86.25 60 TRP A CA 1
ATOM 461 C C . TRP A 1 60 ? 27.022 1.508 27.480 1.00 86.25 60 TRP A C 1
ATOM 463 O O . TRP A 1 60 ? 26.358 2.523 27.693 1.00 86.25 60 TRP A O 1
ATOM 473 N N . SER A 1 61 ? 27.874 0.993 28.367 1.00 81.94 61 SER A N 1
ATOM 474 C CA . SER A 1 61 ? 28.183 1.698 29.604 1.00 81.94 61 SER A CA 1
ATOM 475 C C . SER A 1 61 ? 28.864 3.038 29.287 1.00 81.94 61 SER A C 1
ATOM 477 O O . SER A 1 61 ? 29.623 3.145 28.313 1.00 81.94 61 SER A O 1
ATOM 479 N N . PRO A 1 62 ? 28.613 4.081 30.087 1.00 70.62 62 PRO A N 1
ATOM 480 C CA . PRO A 1 62 ? 29.295 5.352 29.929 1.00 70.62 62 PRO A CA 1
ATOM 481 C C . PRO A 1 62 ? 30.807 5.214 30.200 1.00 70.62 62 PRO A C 1
ATOM 483 O O . PRO A 1 62 ? 31.227 4.303 30.913 1.00 70.62 62 PRO A O 1
ATOM 486 N N . PRO A 1 63 ? 31.647 6.123 29.668 1.00 57.25 63 PRO A N 1
ATOM 487 C CA . PRO A 1 63 ? 33.113 6.046 29.770 1.00 57.25 63 PRO A CA 1
ATOM 488 C C . PRO A 1 63 ? 33.673 6.264 31.182 1.00 57.25 63 PRO A C 1
ATOM 490 O O . PRO A 1 63 ? 34.883 6.186 31.376 1.00 57.25 63 PRO A O 1
ATOM 493 N N . ALA A 1 64 ? 32.814 6.591 32.145 1.00 51.03 64 ALA A N 1
ATOM 494 C CA . ALA A 1 64 ? 33.185 6.954 33.499 1.00 51.03 64 ALA A CA 1
ATOM 495 C C . ALA A 1 64 ? 32.171 6.366 34.487 1.00 51.03 64 ALA A C 1
ATOM 497 O O . ALA A 1 64 ? 31.216 7.031 34.877 1.00 51.03 64 ALA A O 1
ATOM 498 N N . ALA A 1 65 ? 32.400 5.126 34.908 1.00 45.91 65 ALA A N 1
ATOM 499 C CA . ALA A 1 65 ? 32.157 4.781 36.301 1.00 45.91 65 ALA A CA 1
ATOM 500 C C . ALA A 1 65 ? 33.466 5.109 37.027 1.00 45.91 65 ALA A C 1
ATOM 502 O O . ALA A 1 65 ? 34.524 4.573 36.705 1.00 45.91 65 ALA A O 1
ATOM 503 N N . LEU A 1 66 ? 33.431 6.109 37.898 1.00 43.47 66 LEU A N 1
ATOM 504 C CA . LEU A 1 66 ? 34.579 6.905 38.338 1.00 43.47 66 LEU A CA 1
ATOM 505 C C . LEU A 1 66 ? 35.663 6.170 39.163 1.00 43.47 66 LEU A C 1
ATOM 507 O O . LEU A 1 66 ? 36.553 6.844 39.672 1.00 43.47 66 LEU A O 1
ATOM 511 N N . LEU A 1 67 ? 35.641 4.838 39.330 1.00 42.88 67 LEU A N 1
ATOM 512 C CA . LEU A 1 67 ? 36.469 4.152 40.340 1.00 42.88 67 LEU A CA 1
ATOM 513 C C . LEU A 1 67 ? 36.976 2.733 39.979 1.00 42.88 67 LEU A C 1
ATOM 515 O O . LEU A 1 67 ? 37.100 1.885 40.860 1.00 42.88 67 LEU A O 1
ATOM 519 N N . SER A 1 68 ? 37.367 2.457 38.731 1.00 40.97 68 SER A N 1
ATOM 520 C CA . SER A 1 68 ? 38.271 1.323 38.458 1.00 40.97 68 SER A CA 1
ATOM 521 C C . SER A 1 68 ? 39.426 1.739 37.552 1.00 40.97 68 SER A C 1
ATOM 523 O O . SER A 1 68 ? 39.215 2.233 36.449 1.00 40.97 68 SER A O 1
ATOM 525 N N . GLU A 1 69 ? 40.663 1.519 38.010 1.00 42.31 69 GLU A N 1
ATOM 526 C CA . GLU A 1 69 ? 41.898 1.809 37.256 1.00 42.31 69 GLU A CA 1
ATOM 527 C C . GLU A 1 69 ? 41.984 1.055 35.913 1.00 42.31 69 GLU A C 1
ATOM 529 O O . GLU A 1 69 ? 42.794 1.404 35.057 1.00 42.31 69 GLU A O 1
ATOM 534 N N . ASP A 1 70 ? 41.107 0.071 35.695 1.00 49.62 70 ASP A N 1
ATOM 535 C CA . ASP A 1 70 ? 40.911 -0.617 34.423 1.00 49.62 70 ASP A CA 1
ATOM 536 C C . ASP A 1 70 ? 39.562 -0.182 33.811 1.00 49.62 70 ASP A C 1
ATOM 538 O O . ASP A 1 70 ? 38.490 -0.633 34.225 1.00 49.62 70 ASP A O 1
ATOM 542 N N . GLN A 1 71 ? 39.604 0.756 32.857 1.00 53.66 71 GLN A N 1
ATOM 543 C CA . GLN A 1 71 ? 38.441 1.296 32.133 1.00 53.66 71 GLN A CA 1
ATOM 544 C C . GLN A 1 71 ? 37.828 0.237 31.200 1.00 53.66 71 GLN A C 1
ATOM 546 O O . GLN A 1 71 ? 37.993 0.270 29.976 1.00 53.66 71 GLN A O 1
ATOM 551 N N . THR A 1 72 ? 37.129 -0.741 31.766 1.00 60.75 72 THR A N 1
ATOM 552 C CA . THR A 1 72 ? 36.462 -1.793 30.994 1.00 60.75 72 THR A CA 1
ATOM 553 C C . THR A 1 72 ? 35.061 -1.333 30.591 1.00 60.75 72 THR A C 1
ATOM 555 O O . THR A 1 72 ? 34.132 -1.327 31.388 1.00 60.75 72 THR A O 1
ATOM 558 N N . LEU A 1 73 ? 34.907 -0.916 29.328 1.00 73.81 73 LEU A N 1
ATOM 559 C CA . LEU A 1 73 ? 33.595 -0.667 28.717 1.00 73.81 73 LEU A CA 1
ATOM 560 C C . LEU A 1 73 ? 32.732 -1.928 28.816 1.00 73.81 73 LEU A C 1
ATOM 562 O O . LEU A 1 73 ? 33.224 -3.013 28.523 1.00 73.81 73 LEU A O 1
ATOM 566 N N . ARG A 1 74 ? 31.452 -1.790 29.159 1.00 86.19 74 ARG A N 1
ATOM 567 C CA . ARG A 1 74 ? 30.486 -2.893 29.283 1.00 86.19 74 ARG A CA 1
ATOM 568 C C . ARG A 1 74 ? 29.324 -2.697 28.312 1.00 86.19 74 ARG A C 1
ATOM 570 O O . ARG A 1 74 ? 29.032 -1.577 27.889 1.00 86.19 74 ARG A O 1
ATOM 577 N N . ILE A 1 75 ? 28.641 -3.783 27.959 1.00 89.94 75 ILE A N 1
ATOM 578 C CA . ILE A 1 75 ? 27.407 -3.743 27.160 1.00 89.94 75 ILE A CA 1
ATOM 579 C C . ILE A 1 75 ? 26.280 -4.392 27.946 1.00 89.94 75 ILE A C 1
ATOM 581 O O . ILE A 1 75 ? 26.387 -5.558 28.324 1.00 89.94 75 ILE A O 1
ATOM 585 N N . ALA A 1 76 ? 25.185 -3.655 28.119 1.00 91.81 76 ALA A N 1
ATOM 586 C CA . ALA A 1 76 ? 23.911 -4.186 28.571 1.00 91.81 76 ALA A CA 1
ATOM 587 C C . ALA A 1 76 ? 23.019 -4.470 27.356 1.00 91.81 76 ALA A C 1
ATOM 589 O O . ALA A 1 76 ? 22.945 -3.673 26.418 1.00 91.81 76 ALA A O 1
ATOM 590 N N . SER A 1 77 ? 22.343 -5.612 27.359 1.00 93.75 77 SER A N 1
ATOM 591 C CA . SER A 1 77 ? 21.515 -6.061 26.239 1.00 93.75 77 SER A CA 1
ATOM 592 C C . SER A 1 77 ? 20.276 -6.805 26.713 1.00 93.75 77 SER A C 1
ATOM 594 O O . SER A 1 77 ? 20.304 -7.448 27.761 1.00 93.75 77 SER A O 1
ATOM 596 N N . ALA A 1 78 ? 19.187 -6.698 25.952 1.00 92.25 78 ALA A N 1
ATOM 597 C CA . ALA A 1 78 ? 17.927 -7.383 26.217 1.00 92.25 78 ALA A CA 1
ATOM 598 C C . ALA A 1 78 ? 17.422 -8.107 24.967 1.00 92.25 78 ALA A C 1
ATOM 600 O O . ALA A 1 78 ? 17.629 -7.627 23.850 1.00 92.25 78 ALA A O 1
ATOM 601 N N . ASP A 1 79 ? 16.697 -9.210 25.143 1.00 90.19 79 ASP A N 1
ATOM 602 C CA . ASP A 1 79 ? 15.944 -9.858 24.064 1.00 90.19 79 ASP A CA 1
ATOM 603 C C . ASP A 1 79 ? 14.422 -9.727 24.240 1.00 90.19 79 ASP A C 1
ATOM 605 O O . ASP A 1 79 ? 13.925 -9.188 25.233 1.00 90.19 79 ASP A O 1
ATOM 609 N N . ILE A 1 80 ? 13.667 -10.166 23.232 1.00 85.44 80 ILE A N 1
ATOM 610 C CA . ILE A 1 80 ? 12.197 -10.113 23.223 1.00 85.44 80 ILE A CA 1
ATOM 611 C C . ILE A 1 80 ? 11.541 -11.007 24.284 1.00 85.44 80 ILE A C 1
ATOM 613 O O . ILE A 1 80 ? 10.344 -10.877 24.504 1.00 85.44 80 ILE A O 1
ATOM 617 N N . SER A 1 81 ? 12.289 -11.902 24.938 1.00 84.50 81 SER A N 1
ATOM 618 C CA . SER A 1 81 ? 11.778 -12.716 26.049 1.00 84.50 81 SER A CA 1
ATOM 619 C C . SER A 1 81 ? 11.888 -12.026 27.412 1.00 84.50 81 SER A C 1
ATOM 621 O O . SER A 1 81 ? 11.444 -12.585 28.412 1.00 84.50 81 SER A O 1
ATOM 623 N N . GLY A 1 82 ? 12.501 -10.835 27.467 1.00 83.88 82 GLY A N 1
ATOM 624 C CA . GLY A 1 82 ? 12.740 -10.100 28.711 1.00 83.88 82 GLY A CA 1
ATOM 625 C C . GLY A 1 82 ? 14.045 -10.459 29.426 1.00 83.88 82 GLY A C 1
ATOM 626 O O . GLY A 1 82 ? 14.287 -9.980 30.536 1.00 83.88 82 GLY A O 1
ATOM 627 N N . ARG A 1 83 ? 14.903 -11.287 28.813 1.00 90.88 83 ARG A N 1
ATOM 628 C CA . ARG A 1 83 ? 16.223 -11.647 29.354 1.00 90.88 83 ARG A CA 1
ATOM 629 C C . ARG A 1 83 ? 17.201 -10.491 29.159 1.00 90.88 83 ARG A C 1
ATOM 631 O O . ARG A 1 83 ? 17.374 -10.031 28.033 1.00 90.88 83 ARG A O 1
ATOM 638 N N . LEU A 1 84 ? 17.877 -10.093 30.234 1.00 92.94 84 LEU A N 1
ATOM 639 C CA . LEU A 1 84 ? 18.921 -9.069 30.274 1.00 92.94 84 LEU A CA 1
ATOM 640 C C . LEU A 1 84 ? 20.296 -9.711 30.473 1.00 92.94 84 LEU A C 1
ATOM 642 O O . LEU A 1 84 ? 20.451 -10.620 31.289 1.00 92.94 84 LEU A O 1
ATOM 646 N N . VAL A 1 85 ? 21.296 -9.226 29.745 1.00 93.69 85 VAL A N 1
ATOM 647 C CA . VAL A 1 85 ? 22.687 -9.679 29.844 1.00 93.69 85 VAL A CA 1
ATOM 648 C C . VAL A 1 85 ? 23.608 -8.467 29.897 1.00 93.69 85 VAL A C 1
ATOM 650 O O . VAL A 1 85 ? 23.533 -7.598 29.024 1.00 93.69 85 VAL A O 1
ATOM 653 N N . VAL A 1 86 ? 24.503 -8.439 30.888 1.00 92.31 86 VAL A N 1
ATOM 654 C CA . VAL A 1 86 ? 25.649 -7.522 30.933 1.00 92.31 86 VAL A CA 1
ATOM 655 C C . VAL A 1 86 ? 26.894 -8.303 30.540 1.00 92.31 86 VAL A C 1
ATOM 657 O O . VAL A 1 86 ? 27.148 -9.396 31.048 1.00 92.31 86 VAL A O 1
ATOM 660 N N . SER A 1 87 ? 27.665 -7.762 29.605 1.00 90.69 87 SER A N 1
ATOM 661 C CA . SER A 1 87 ? 28.807 -8.446 29.003 1.00 90.69 87 SER A CA 1
ATOM 662 C C . SER A 1 87 ? 30.037 -7.557 28.912 1.00 90.69 87 SER A C 1
ATOM 664 O O . SER A 1 87 ? 29.933 -6.334 28.782 1.00 90.69 87 SER A O 1
ATOM 666 N N . ASP A 1 88 ? 31.198 -8.206 28.957 1.00 87.81 88 ASP A N 1
ATOM 667 C CA . ASP A 1 88 ? 32.487 -7.619 28.624 1.00 87.81 88 ASP A CA 1
ATOM 668 C C . ASP A 1 88 ? 32.708 -7.754 27.100 1.00 87.81 88 ASP A C 1
ATOM 670 O O . ASP A 1 88 ? 32.951 -8.861 26.600 1.00 87.81 88 ASP A O 1
ATOM 674 N N . PRO A 1 89 ? 32.636 -6.645 26.343 1.00 85.19 89 PRO A N 1
ATOM 675 C CA . PRO A 1 89 ? 32.798 -6.623 24.897 1.00 85.19 89 PRO A CA 1
ATOM 676 C C . PRO A 1 89 ? 34.227 -6.939 24.440 1.00 85.19 89 PRO A C 1
ATOM 678 O O . PRO A 1 89 ? 34.409 -7.398 23.312 1.00 85.19 89 PRO A O 1
ATOM 681 N N . LYS A 1 90 ? 35.239 -6.705 25.284 1.00 81.50 90 LYS A N 1
ATOM 682 C CA . LYS A 1 90 ? 36.652 -6.951 24.967 1.00 81.50 90 LYS A CA 1
ATOM 683 C C . LYS A 1 90 ? 36.963 -8.439 25.056 1.00 81.50 90 LYS A C 1
ATOM 685 O O . LYS A 1 90 ? 37.543 -9.000 24.131 1.00 81.50 90 LYS A O 1
ATOM 690 N N . ASN A 1 91 ? 36.547 -9.076 26.147 1.00 82.19 91 ASN A N 1
ATOM 691 C CA . ASN A 1 91 ? 36.801 -10.499 26.375 1.00 82.19 91 ASN A CA 1
ATOM 692 C C . ASN A 1 91 ? 35.716 -11.409 25.780 1.00 82.19 91 ASN A C 1
ATOM 694 O O . ASN A 1 91 ? 35.919 -12.616 25.690 1.00 82.19 91 ASN A O 1
ATOM 698 N N . GLY A 1 92 ? 34.575 -10.852 25.359 1.00 85.31 92 GLY A N 1
ATOM 699 C CA . GLY A 1 92 ? 33.446 -11.630 24.852 1.00 85.31 92 GLY A CA 1
ATOM 700 C C . GLY A 1 92 ? 32.861 -12.553 25.920 1.00 85.31 92 GLY A C 1
ATOM 701 O O . GLY A 1 92 ? 32.492 -13.684 25.616 1.00 85.31 92 GLY A O 1
ATOM 702 N N . THR A 1 93 ? 32.811 -12.097 27.174 1.00 87.62 93 THR A N 1
ATOM 703 C CA . THR A 1 93 ? 32.299 -12.882 28.307 1.00 87.62 93 THR A CA 1
ATOM 704 C C . THR A 1 93 ? 31.038 -12.254 28.888 1.00 87.62 93 THR A C 1
ATOM 706 O O . THR A 1 93 ? 30.831 -11.042 28.823 1.00 87.62 93 THR A O 1
ATOM 709 N N . THR A 1 94 ? 30.161 -13.091 29.438 1.00 90.44 94 THR A N 1
ATOM 710 C CA . THR A 1 94 ? 29.010 -12.629 30.218 1.00 90.44 94 THR A CA 1
ATOM 711 C C . THR A 1 94 ? 29.470 -12.296 31.634 1.00 90.44 94 THR A C 1
ATOM 713 O O . THR A 1 94 ? 30.086 -13.142 32.279 1.00 90.44 94 THR A O 1
ATOM 716 N N . LEU A 1 95 ? 29.152 -11.093 32.110 1.00 87.12 95 LEU A N 1
ATOM 717 C CA . LEU A 1 95 ? 29.401 -10.667 33.488 1.00 87.12 95 LEU A CA 1
ATOM 718 C C . LEU A 1 95 ? 28.227 -11.068 34.384 1.00 87.12 95 LEU A C 1
ATOM 720 O O . LEU A 1 95 ? 28.421 -11.698 35.418 1.00 87.12 95 LEU A O 1
ATOM 724 N N . SER A 1 96 ? 27.003 -10.777 33.945 1.00 89.12 96 SER A N 1
ATOM 725 C CA . SER A 1 96 ? 25.784 -11.107 34.681 1.00 89.12 96 SER A CA 1
ATOM 726 C C . SER A 1 96 ? 24.600 -11.338 33.739 1.00 89.12 96 SER A C 1
ATOM 728 O O . SER A 1 96 ? 24.596 -10.944 32.568 1.00 89.12 96 SER A O 1
ATOM 730 N N . THR A 1 97 ? 23.584 -12.052 34.223 1.00 90.62 97 THR A N 1
ATOM 731 C CA . THR A 1 97 ? 22.345 -12.309 33.481 1.00 90.62 97 THR A CA 1
ATOM 732 C C . THR A 1 97 ? 21.162 -12.336 34.429 1.00 90.62 97 THR A C 1
ATOM 734 O O . THR A 1 97 ? 21.175 -13.061 35.420 1.00 90.62 97 THR A O 1
ATOM 737 N N . PHE A 1 98 ? 20.126 -11.576 34.098 1.00 88.88 98 PHE A N 1
ATOM 738 C CA . PHE A 1 98 ? 18.963 -11.362 34.951 1.00 88.88 98 PHE A CA 1
ATOM 739 C C . PHE A 1 98 ? 17.729 -11.019 34.105 1.00 88.88 98 PHE A C 1
ATOM 741 O O . PHE A 1 98 ? 17.766 -11.053 32.876 1.00 88.88 98 PHE A O 1
ATOM 748 N N . GLY A 1 99 ? 16.592 -10.769 34.747 1.00 83.25 99 GLY A N 1
ATOM 749 C CA . GLY A 1 99 ? 15.336 -10.462 34.068 1.00 83.25 99 GLY A CA 1
ATOM 750 C C . GLY A 1 99 ? 14.122 -10.737 34.945 1.00 83.25 99 GLY A C 1
ATOM 751 O O . GLY A 1 99 ? 14.228 -11.287 36.044 1.00 83.25 99 GLY A O 1
ATOM 752 N N . LEU A 1 100 ? 12.951 -10.352 34.448 1.00 75.38 100 LEU A N 1
ATOM 753 C CA . LEU A 1 100 ? 11.668 -10.653 35.072 1.00 75.38 100 LEU A CA 1
ATOM 754 C C . LEU A 1 100 ? 10.924 -11.695 34.226 1.00 75.38 100 LEU A C 1
ATOM 756 O O . LEU A 1 100 ? 10.856 -11.540 33.008 1.00 75.38 100 LEU A O 1
ATOM 760 N N . PRO A 1 101 ? 10.339 -12.739 34.837 1.00 71.56 101 PRO A N 1
ATOM 761 C CA . PRO A 1 101 ? 9.494 -13.674 34.106 1.00 71.56 101 PRO A CA 1
ATOM 762 C C . PRO A 1 101 ? 8.283 -12.962 33.492 1.00 71.56 101 PRO A C 1
ATOM 764 O O . PRO A 1 101 ? 7.651 -12.146 34.160 1.00 71.56 101 PRO A O 1
ATOM 767 N N . ASN A 1 102 ? 7.927 -13.325 32.256 1.00 71.19 102 ASN A N 1
ATOM 768 C CA . ASN A 1 102 ? 6.715 -12.872 31.557 1.00 71.19 102 ASN A CA 1
ATOM 769 C C . ASN A 1 102 ? 6.586 -11.347 31.377 1.00 71.19 102 ASN A C 1
ATOM 771 O O . ASN A 1 102 ? 5.470 -10.839 31.261 1.00 71.19 102 ASN A O 1
ATOM 775 N N . THR A 1 103 ? 7.695 -10.605 31.344 1.00 72.00 103 THR A N 1
ATOM 776 C CA . THR A 1 103 ? 7.674 -9.175 31.011 1.00 72.00 103 THR A CA 1
ATOM 777 C C . THR A 1 103 ? 8.670 -8.859 29.906 1.00 72.00 103 THR A C 1
ATOM 779 O O . THR A 1 103 ? 9.772 -9.400 29.866 1.00 72.00 103 THR A O 1
ATOM 782 N N . ASN A 1 104 ? 8.293 -7.948 29.015 1.00 78.50 104 ASN A N 1
ATOM 783 C CA . ASN A 1 104 ? 9.183 -7.452 27.974 1.00 78.50 104 ASN A CA 1
ATOM 784 C C . ASN A 1 104 ? 9.929 -6.219 28.484 1.00 78.50 104 ASN A C 1
ATOM 786 O O . ASN A 1 104 ? 9.377 -5.431 29.253 1.00 78.50 104 ASN A O 1
ATOM 790 N N . VAL A 1 105 ? 11.163 -6.024 28.022 1.00 80.00 105 VAL A N 1
ATOM 791 C CA . VAL A 1 105 ? 11.910 -4.783 28.263 1.00 80.00 105 VAL A CA 1
ATOM 792 C C . VAL A 1 105 ? 11.398 -3.715 27.297 1.00 80.00 105 VAL A C 1
ATOM 794 O O . VAL A 1 105 ? 11.475 -3.891 26.083 1.00 80.00 105 VAL A O 1
ATOM 797 N N . ILE A 1 106 ? 10.861 -2.627 27.848 1.00 71.00 106 ILE A N 1
ATOM 798 C CA . ILE A 1 106 ? 10.400 -1.439 27.114 1.00 71.00 106 ILE A CA 1
ATOM 799 C C . ILE A 1 106 ? 11.556 -0.450 26.939 1.00 71.00 106 ILE A C 1
ATOM 801 O O . ILE A 1 106 ? 11.685 0.163 25.885 1.00 71.00 106 ILE A O 1
ATOM 805 N N . HIS A 1 107 ? 12.382 -0.282 27.977 1.00 74.94 107 HIS A N 1
ATOM 806 C CA . HIS A 1 107 ? 13.544 0.604 27.956 1.00 74.94 107 HIS A CA 1
ATOM 807 C C . HIS A 1 107 ? 14.629 0.123 28.930 1.00 74.94 107 HIS A C 1
ATOM 809 O O . HIS A 1 107 ? 14.315 -0.452 29.972 1.00 74.94 107 HIS A O 1
ATOM 815 N N . LEU A 1 108 ? 15.896 0.394 28.614 1.00 81.94 108 LEU A N 1
ATOM 816 C CA . LEU A 1 108 ? 17.079 0.036 29.404 1.00 81.94 108 LEU A CA 1
ATOM 817 C C . LEU A 1 108 ? 18.074 1.201 29.354 1.00 81.94 108 LEU A C 1
ATOM 819 O O . LEU A 1 108 ? 18.479 1.588 28.261 1.00 81.94 108 LEU A O 1
ATOM 823 N N . GLU A 1 109 ? 18.475 1.732 30.508 1.00 80.00 109 GLU A N 1
ATOM 824 C CA . GLU A 1 109 ? 19.447 2.830 30.612 1.00 80.00 109 GLU A CA 1
ATOM 825 C C . GLU A 1 109 ? 20.454 2.560 31.742 1.00 80.00 109 GLU A C 1
ATOM 827 O O . GLU A 1 109 ? 20.082 2.047 32.800 1.00 80.00 109 GLU A O 1
ATOM 832 N N . TRP A 1 110 ? 21.726 2.915 31.537 1.00 80.19 110 TRP A N 1
ATOM 833 C CA . TRP A 1 110 ? 22.732 2.885 32.604 1.00 80.19 110 TRP A CA 1
ATOM 834 C C . TRP A 1 110 ? 22.480 4.017 33.601 1.00 80.19 110 TRP A C 1
ATOM 836 O O . TRP A 1 110 ? 22.294 5.171 33.216 1.00 80.19 110 TRP A O 1
ATOM 846 N N . PHE A 1 111 ? 22.492 3.690 34.889 1.00 71.94 111 PHE A N 1
ATOM 847 C CA . PHE A 1 111 ? 22.366 4.664 35.963 1.00 71.94 111 PHE A CA 1
ATOM 848 C C . PHE A 1 111 ? 23.761 5.079 36.434 1.00 71.94 111 PHE A C 1
ATOM 850 O O . PHE A 1 111 ? 24.519 4.261 36.954 1.00 71.94 111 PHE A O 1
ATOM 857 N N . VAL A 1 112 ? 24.103 6.351 36.214 1.00 63.50 112 VAL A N 1
ATOM 858 C CA . VAL A 1 112 ? 25.426 6.916 36.511 1.00 63.50 112 VAL A CA 1
ATOM 859 C C . VAL A 1 112 ? 25.306 7.891 37.665 1.00 63.50 112 VAL A C 1
ATOM 861 O O . VAL A 1 112 ? 24.615 8.903 37.547 1.00 63.50 112 VAL A O 1
ATOM 864 N N . TRP A 1 113 ? 26.021 7.616 38.752 1.00 58.09 113 TRP A N 1
ATOM 865 C CA . TRP A 1 113 ? 26.109 8.511 39.898 1.00 58.09 113 TRP A CA 1
ATOM 866 C C . TRP A 1 113 ? 27.543 8.595 40.408 1.00 58.09 113 TRP A C 1
ATOM 868 O O . TRP A 1 113 ? 28.254 7.592 40.419 1.00 58.09 113 TRP A O 1
ATOM 878 N N . LYS A 1 114 ? 27.970 9.792 40.827 1.00 52.31 114 LYS A N 1
ATOM 879 C CA . LYS A 1 114 ? 29.364 10.067 41.216 1.00 52.31 114 LYS A CA 1
ATOM 880 C C . LYS A 1 114 ? 29.806 9.299 42.464 1.00 52.31 114 LYS A C 1
ATOM 882 O O . LYS A 1 114 ? 30.979 8.956 42.563 1.00 52.31 114 LYS A O 1
ATOM 887 N N . ASP A 1 115 ? 28.867 8.984 43.354 1.00 50.69 115 ASP A N 1
ATOM 888 C CA . ASP A 1 115 ? 29.148 8.372 44.659 1.00 50.69 115 ASP A CA 1
ATOM 889 C C . ASP A 1 115 ? 28.883 6.859 44.724 1.00 50.69 115 ASP A C 1
ATOM 891 O O . ASP A 1 115 ? 28.964 6.255 45.795 1.00 50.69 115 ASP A O 1
ATOM 895 N N . LEU A 1 116 ? 28.562 6.213 43.598 1.00 54.25 116 LEU A N 1
ATOM 896 C CA . LEU A 1 116 ? 28.328 4.768 43.571 1.00 54.25 116 LEU A CA 1
ATOM 897 C C . LEU A 1 116 ? 29.600 4.013 43.181 1.00 54.25 116 LEU A C 1
ATOM 899 O O . LEU A 1 116 ? 30.187 4.239 42.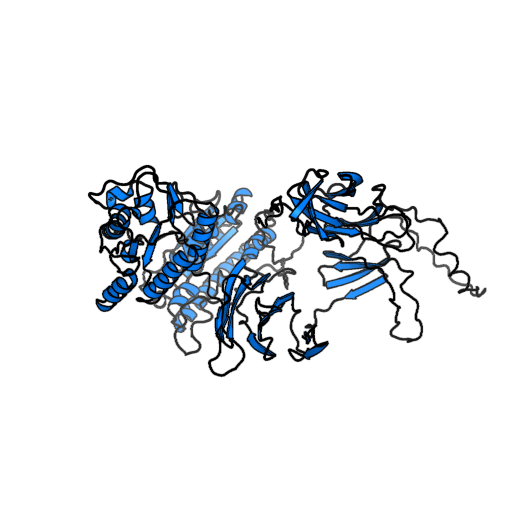129 1.00 54.25 116 LEU A O 1
ATOM 903 N N . GLN A 1 117 ? 29.989 3.049 44.020 1.00 56.72 117 GLN A N 1
ATOM 904 C CA . GLN A 1 117 ? 31.092 2.120 43.736 1.00 56.72 117 GLN A CA 1
ATOM 905 C C . GLN A 1 117 ? 30.708 0.984 42.767 1.00 56.72 117 GLN A C 1
ATOM 907 O O . GLN A 1 117 ? 31.496 0.064 42.563 1.00 56.72 117 GLN A O 1
ATOM 912 N N . ARG A 1 118 ? 29.483 0.989 42.227 1.00 62.59 118 ARG A N 1
ATOM 913 C CA . ARG A 1 118 ? 28.920 -0.086 41.396 1.00 62.59 118 ARG A CA 1
ATOM 914 C C . ARG A 1 118 ? 28.140 0.494 40.227 1.00 62.59 118 ARG A C 1
ATOM 916 O O . ARG A 1 118 ? 27.556 1.571 40.354 1.00 62.59 118 ARG A O 1
ATOM 923 N N . ASP A 1 119 ? 28.073 -0.264 39.138 1.00 72.31 119 ASP A N 1
ATOM 924 C CA . ASP A 1 119 ? 27.233 0.083 37.997 1.00 72.31 119 ASP A CA 1
ATOM 925 C C . ASP A 1 119 ? 25.806 -0.432 38.194 1.00 72.31 119 ASP A C 1
ATOM 927 O O . ASP A 1 119 ? 25.583 -1.583 38.581 1.00 72.31 119 ASP A O 1
ATOM 931 N N . PHE A 1 120 ? 24.826 0.398 37.848 1.00 76.06 120 PHE A N 1
ATOM 932 C CA . PHE A 1 120 ? 23.418 0.029 37.914 1.00 76.06 120 PHE A CA 1
ATOM 933 C C . PHE A 1 120 ? 22.728 0.205 36.563 1.00 76.06 120 PHE A C 1
ATOM 935 O O . PHE A 1 120 ? 23.108 1.042 35.741 1.00 76.06 120 PHE A O 1
ATOM 942 N N . LEU A 1 121 ? 21.679 -0.583 36.343 1.00 77.19 121 LEU A N 1
ATOM 943 C CA . LEU A 1 121 ? 20.813 -0.511 35.171 1.00 77.19 121 LEU A CA 1
ATOM 944 C C . LEU A 1 121 ? 19.384 -0.214 35.602 1.00 77.19 121 LEU A C 1
ATOM 946 O O . LEU A 1 121 ? 18.772 -0.982 36.344 1.00 77.19 121 LEU A O 1
ATOM 950 N N . LEU A 1 122 ? 18.844 0.891 35.100 1.00 76.56 122 LEU A N 1
ATOM 951 C CA . LEU A 1 122 ? 17.450 1.257 35.279 1.00 76.56 122 LEU A CA 1
ATOM 952 C C . LEU A 1 122 ? 16.642 0.704 34.102 1.00 76.56 122 LEU A C 1
ATOM 954 O O . LEU A 1 122 ? 16.855 1.081 32.946 1.00 76.56 122 LEU A O 1
ATOM 958 N N . VAL A 1 123 ? 15.723 -0.216 34.392 1.00 73.31 123 VAL A N 1
ATOM 959 C CA . VAL A 1 123 ? 14.993 -0.984 33.376 1.00 73.31 123 VAL A CA 1
ATOM 960 C C . VAL A 1 123 ? 13.498 -0.812 33.543 1.00 73.31 123 VAL A C 1
ATOM 962 O O . VAL A 1 123 ? 12.953 -1.037 34.622 1.00 73.31 123 VAL A O 1
ATOM 965 N N . LEU A 1 124 ? 12.831 -0.454 32.449 1.00 70.50 124 LEU A N 1
ATOM 966 C CA . LEU A 1 124 ? 11.381 -0.402 32.357 1.00 70.50 124 LEU A CA 1
ATOM 967 C C . LEU A 1 124 ? 10.866 -1.687 31.704 1.00 70.50 124 LEU A C 1
ATOM 969 O O . LEU A 1 124 ? 11.157 -1.962 30.540 1.00 70.50 124 LEU A O 1
ATOM 973 N N . HIS A 1 125 ? 10.072 -2.448 32.445 1.00 69.56 125 HIS A N 1
ATOM 974 C CA . HIS A 1 125 ? 9.414 -3.670 31.999 1.00 69.56 125 HIS A CA 1
ATOM 975 C C . HIS A 1 125 ? 7.912 -3.445 31.764 1.00 69.56 125 HIS A C 1
ATOM 977 O O . HIS A 1 125 ? 7.285 -2.611 32.417 1.00 69.56 125 HIS A O 1
ATOM 983 N N . SER A 1 126 ? 7.290 -4.223 30.878 1.00 60.94 126 SER A N 1
ATOM 984 C CA . SER A 1 126 ? 5.827 -4.234 30.724 1.00 60.94 126 SER A CA 1
ATOM 985 C C . SER A 1 126 ? 5.123 -4.825 31.962 1.00 60.94 126 SER A C 1
ATOM 987 O O . SER A 1 126 ? 5.622 -5.813 32.504 1.00 60.94 126 SER A O 1
ATOM 989 N N . PRO A 1 127 ? 3.947 -4.314 32.384 1.00 52.00 127 PRO A N 1
ATOM 990 C CA . PRO A 1 127 ? 3.180 -3.236 31.757 1.00 52.00 127 PRO A CA 1
ATOM 991 C C . PRO A 1 127 ? 3.595 -1.810 32.141 1.00 52.00 127 PRO A C 1
ATOM 993 O O . PRO A 1 127 ? 3.160 -0.911 31.439 1.00 52.00 127 PRO A O 1
ATOM 996 N N . SER A 1 128 ? 4.376 -1.576 33.204 1.00 58.25 128 SER A N 1
ATOM 997 C CA . SER A 1 128 ? 5.020 -0.284 33.562 1.00 58.25 128 SER A CA 1
ATOM 998 C C . SER A 1 128 ? 5.857 -0.446 34.849 1.00 58.25 128 SER A C 1
ATOM 1000 O O . SER A 1 128 ? 5.703 0.275 35.830 1.00 58.25 128 SER A O 1
ATOM 1002 N N . LEU A 1 129 ? 6.708 -1.470 34.887 1.00 58.16 129 LEU A N 1
ATOM 1003 C CA . LEU A 1 129 ? 7.520 -1.852 36.042 1.00 58.16 129 LEU A CA 1
ATOM 1004 C C . LEU A 1 129 ? 8.928 -1.268 35.914 1.00 58.16 129 LEU A C 1
ATOM 1006 O O . LEU A 1 129 ? 9.723 -1.756 35.115 1.00 58.16 129 LEU A O 1
ATOM 1010 N N . LEU A 1 130 ? 9.247 -0.248 36.710 1.00 63.34 130 LEU A N 1
ATOM 1011 C CA . LEU A 1 130 ? 10.595 0.314 36.787 1.00 63.34 130 LEU A CA 1
ATOM 1012 C C . LEU A 1 130 ? 11.427 -0.430 37.841 1.00 63.34 130 LEU A C 1
ATOM 1014 O O . LEU A 1 130 ? 11.016 -0.529 38.997 1.00 63.34 130 LEU A O 1
ATOM 1018 N N . VAL A 1 131 ? 12.590 -0.951 37.449 1.00 66.81 131 VAL A N 1
ATOM 1019 C CA . VAL A 1 131 ? 13.480 -1.730 38.321 1.00 66.81 131 VAL A CA 1
ATOM 1020 C C . VAL A 1 131 ? 14.915 -1.231 38.193 1.00 66.81 131 VAL A C 1
ATOM 1022 O O . VAL A 1 131 ? 15.423 -1.090 37.081 1.00 66.81 131 VAL A O 1
ATOM 1025 N N . LEU A 1 132 ? 15.569 -1.006 39.333 1.00 71.50 132 LEU A N 1
ATOM 1026 C CA . LEU A 1 132 ? 17.005 -0.762 39.414 1.00 71.50 132 LEU A CA 1
ATOM 1027 C C . LEU A 1 132 ? 17.727 -2.092 39.669 1.00 71.50 132 LEU A C 1
ATOM 1029 O O . LEU A 1 132 ? 17.485 -2.759 40.679 1.00 71.50 132 LEU A O 1
ATOM 1033 N N . TRP A 1 133 ? 18.587 -2.480 38.735 1.00 73.88 133 TRP A N 1
ATOM 1034 C CA . TRP A 1 133 ? 19.382 -3.701 38.790 1.00 73.88 133 TRP A CA 1
ATOM 1035 C C . TRP A 1 133 ? 20.839 -3.372 39.069 1.00 73.88 133 TRP A C 1
ATOM 1037 O O . TRP A 1 133 ? 21.406 -2.482 38.435 1.00 73.88 133 TRP A O 1
ATOM 1047 N N . ASN A 1 134 ? 21.462 -4.135 39.958 1.00 78.56 134 ASN A N 1
ATOM 1048 C CA . ASN A 1 134 ? 22.910 -4.153 40.084 1.00 78.56 134 ASN A CA 1
ATOM 1049 C C . ASN A 1 134 ? 23.501 -4.849 38.847 1.00 78.56 134 ASN A C 1
ATOM 1051 O O . ASN A 1 134 ? 23.203 -6.017 38.588 1.00 78.56 134 ASN A O 1
ATOM 1055 N N . ALA A 1 135 ? 24.305 -4.138 38.055 1.00 79.62 135 ALA A N 1
ATOM 1056 C CA . ALA A 1 135 ? 24.813 -4.663 36.789 1.00 79.62 135 ALA A CA 1
ATOM 1057 C C . ALA A 1 135 ? 25.873 -5.763 36.981 1.00 79.62 135 ALA A C 1
ATOM 1059 O O . ALA A 1 135 ? 26.051 -6.588 36.085 1.00 79.62 135 ALA A O 1
ATOM 1060 N N . ASP A 1 136 ? 26.539 -5.815 38.138 1.00 77.56 136 ASP A N 1
ATOM 1061 C CA . ASP A 1 136 ? 27.542 -6.836 38.453 1.00 77.56 136 ASP A CA 1
ATOM 1062 C C . ASP A 1 136 ? 26.895 -8.141 38.938 1.00 77.56 136 ASP A C 1
ATOM 1064 O O . ASP A 1 136 ? 27.281 -9.222 38.499 1.00 77.56 136 ASP A O 1
ATOM 1068 N N . THR A 1 137 ? 25.899 -8.062 39.827 1.00 75.31 137 THR A N 1
ATOM 1069 C CA . THR A 1 137 ? 25.288 -9.256 40.445 1.00 75.31 137 THR A CA 1
ATOM 1070 C C . THR A 1 137 ? 24.004 -9.713 39.757 1.00 75.31 137 THR A C 1
ATOM 1072 O O . THR A 1 137 ? 23.623 -10.877 39.871 1.00 75.31 137 THR A O 1
ATOM 1075 N N . GLY A 1 138 ? 23.325 -8.822 39.030 1.00 76.19 138 GLY A N 1
ATOM 1076 C CA . GLY A 1 138 ? 21.989 -9.071 38.489 1.00 76.19 138 GLY A CA 1
ATOM 1077 C C . GLY A 1 138 ? 20.899 -9.149 39.559 1.00 76.19 138 GLY A C 1
ATOM 1078 O O . GLY A 1 138 ? 19.792 -9.604 39.272 1.00 76.19 138 GLY A O 1
ATOM 1079 N N . GLU A 1 139 ? 21.194 -8.729 40.789 1.00 72.94 139 GLU A N 1
ATOM 1080 C CA . GLU A 1 139 ? 20.211 -8.629 41.861 1.00 72.94 139 GLU A CA 1
ATOM 1081 C C . GLU A 1 139 ? 19.386 -7.347 41.706 1.00 72.94 139 GLU A C 1
ATOM 1083 O O . GLU A 1 139 ? 19.868 -6.307 41.243 1.00 72.94 139 GLU A O 1
ATOM 1088 N N . LYS A 1 140 ? 18.107 -7.434 42.082 1.00 69.50 140 LYS A N 1
ATOM 1089 C CA . LYS A 1 140 ? 17.249 -6.256 42.208 1.00 69.50 140 LYS A CA 1
ATOM 1090 C C . LYS A 1 140 ? 17.624 -5.555 43.498 1.00 69.50 140 LYS A C 1
ATOM 1092 O O . LYS A 1 140 ? 17.721 -6.212 44.531 1.00 69.50 140 LYS A O 1
ATOM 1097 N N . GLU A 1 141 ? 17.701 -4.238 43.470 1.00 61.69 141 GLU A N 1
ATOM 1098 C CA . GLU A 1 141 ? 17.746 -3.473 44.711 1.00 61.69 141 GLU A CA 1
ATOM 1099 C C . GLU A 1 141 ? 16.343 -3.505 45.362 1.00 61.69 141 GLU A C 1
ATOM 1101 O O . GLU A 1 141 ? 15.434 -2.745 45.003 1.00 61.69 141 GLU A O 1
ATOM 1106 N N . SER A 1 142 ? 16.125 -4.468 46.268 1.00 45.72 142 SER A N 1
ATOM 1107 C CA . SER A 1 142 ? 14.907 -4.626 47.080 1.00 45.72 142 SER A CA 1
ATOM 1108 C C . SER A 1 142 ? 15.183 -4.353 48.561 1.00 45.72 142 SER A C 1
ATOM 1110 O O . SER A 1 142 ? 16.082 -4.962 49.126 1.00 45.72 142 SER A O 1
ATOM 1112 N N . ASP A 1 143 ? 14.374 -3.482 49.176 1.00 37.47 143 ASP A N 1
ATOM 1113 C CA . ASP A 1 143 ? 14.121 -3.271 50.617 1.00 37.47 143 ASP A CA 1
ATOM 1114 C C . ASP A 1 143 ? 15.293 -3.126 51.618 1.00 37.47 143 ASP A C 1
ATOM 1116 O O . ASP A 1 143 ? 15.034 -2.913 52.800 1.00 37.47 143 ASP A O 1
ATOM 1120 N N . SER A 1 144 ? 16.565 -3.143 51.205 1.00 31.94 144 SER A N 1
ATOM 1121 C CA . SER A 1 144 ? 17.714 -3.000 52.119 1.00 31.94 144 SER A CA 1
ATOM 1122 C C . SER A 1 144 ? 18.492 -1.686 51.992 1.00 31.94 144 SER A C 1
ATOM 1124 O O . SER A 1 144 ? 19.681 -1.654 52.300 1.00 31.94 144 SER A O 1
ATOM 1126 N N . ILE A 1 145 ? 17.840 -0.575 51.631 1.00 36.19 145 ILE A N 1
ATOM 1127 C CA . ILE A 1 145 ? 18.357 0.767 51.973 1.00 36.19 145 ILE A CA 1
ATOM 1128 C C . ILE A 1 145 ? 17.764 1.170 53.329 1.00 36.19 145 ILE A C 1
ATOM 1130 O O . ILE A 1 145 ? 17.112 2.195 53.498 1.00 36.19 145 ILE A O 1
ATOM 1134 N N . SER A 1 146 ? 17.982 0.312 54.324 1.00 35.53 146 SER A N 1
ATOM 1135 C CA . SER A 1 146 ? 18.035 0.729 55.715 1.00 35.53 146 SER A CA 1
ATOM 1136 C C . SER A 1 146 ? 19.507 0.781 56.109 1.00 35.53 146 SER A C 1
ATOM 1138 O O . SER A 1 146 ? 20.215 -0.221 56.027 1.00 35.53 146 SER A O 1
ATOM 1140 N N . SER A 1 147 ? 19.943 1.951 56.571 1.00 33.22 147 SER A N 1
ATOM 1141 C CA . SER A 1 147 ? 21.070 2.098 57.498 1.00 33.22 147 SER A CA 1
ATOM 1142 C C . SER A 1 147 ? 22.449 1.576 57.059 1.00 33.22 147 SER A C 1
ATOM 1144 O O . SER A 1 147 ? 23.121 0.889 57.823 1.00 33.22 147 SER A O 1
ATOM 1146 N N . SER A 1 148 ? 22.953 2.006 55.902 1.00 31.77 148 SER A N 1
ATOM 1147 C CA . SER A 1 148 ? 24.407 2.187 55.735 1.00 31.77 148 SER A CA 1
ATOM 1148 C C . SER A 1 148 ? 24.749 3.595 55.232 1.00 31.77 148 SER A C 1
ATOM 1150 O O . SER A 1 148 ? 25.412 3.791 54.221 1.00 31.77 148 SER A O 1
ATOM 1152 N N . GLY A 1 149 ? 24.217 4.605 55.921 1.00 34.47 149 GLY A N 1
ATOM 1153 C CA . GLY A 1 149 ? 25.010 5.327 56.923 1.00 34.47 149 GLY A CA 1
ATOM 1154 C C . GLY A 1 149 ? 26.222 6.160 56.497 1.00 34.47 149 GLY A C 1
ATOM 1155 O O . GLY A 1 149 ? 26.950 6.564 57.393 1.00 34.47 149 GLY A O 1
ATOM 1156 N N . LEU A 1 150 ? 26.469 6.433 55.211 1.00 30.33 150 LEU A N 1
ATOM 1157 C CA . LEU A 1 150 ? 27.627 7.271 54.837 1.00 30.33 150 LEU A CA 1
ATOM 1158 C C . LEU A 1 150 ? 27.357 8.453 53.902 1.00 30.33 150 LEU A C 1
ATOM 1160 O O . LEU A 1 150 ? 28.201 9.337 53.838 1.00 30.33 150 LEU A O 1
ATOM 1164 N N . TYR A 1 151 ? 26.189 8.546 53.262 1.00 37.72 151 TYR A N 1
ATOM 1165 C CA . TYR A 1 151 ? 25.943 9.605 52.267 1.00 37.72 151 TYR A CA 1
ATOM 1166 C C . TYR A 1 151 ? 24.837 10.610 52.624 1.00 37.72 151 TYR A C 1
ATOM 1168 O O . TYR A 1 151 ? 24.506 11.460 51.810 1.00 37.72 151 TYR A O 1
ATOM 1176 N N . ARG A 1 152 ? 24.268 10.566 53.839 1.00 34.03 152 ARG A N 1
ATOM 1177 C CA . ARG A 1 152 ? 23.234 11.539 54.267 1.00 34.03 152 ARG A CA 1
ATOM 1178 C C . ARG A 1 152 ? 23.436 12.192 55.639 1.00 34.03 152 ARG A C 1
ATOM 1180 O O . ARG A 1 152 ? 22.676 13.090 55.976 1.00 34.03 152 ARG A O 1
ATOM 1187 N N . SER A 1 153 ? 24.417 11.784 56.445 1.00 29.27 153 SER A N 1
ATOM 1188 C CA . SER A 1 153 ? 24.410 12.132 57.877 1.00 29.27 153 SER A CA 1
ATOM 1189 C C . SER A 1 153 ? 25.096 13.442 58.272 1.00 29.27 153 SER A C 1
ATOM 1191 O O . SER A 1 153 ? 24.996 13.801 59.434 1.00 29.27 153 SER A O 1
ATOM 1193 N N . VAL A 1 154 ? 25.777 14.173 57.382 1.00 29.44 154 VAL A N 1
ATOM 1194 C CA . VAL A 1 154 ? 26.531 15.378 57.811 1.00 29.44 154 VAL A CA 1
ATOM 1195 C C . VAL A 1 154 ? 25.819 16.699 57.493 1.00 29.44 154 VAL A C 1
ATOM 1197 O O . VAL A 1 154 ? 26.185 17.725 58.046 1.00 29.44 154 VAL A O 1
ATOM 1200 N N . PHE A 1 155 ? 24.754 16.703 56.686 1.00 31.05 155 PHE A N 1
ATOM 1201 C CA . PHE A 1 155 ? 24.059 17.953 56.325 1.00 31.05 155 PHE A CA 1
ATOM 1202 C C . PHE A 1 155 ? 22.712 18.172 57.032 1.00 31.05 155 PHE A C 1
ATOM 1204 O O . PHE A 1 155 ? 22.204 19.288 57.050 1.00 31.05 155 PHE A O 1
ATOM 1211 N N . ALA A 1 156 ? 22.134 17.132 57.643 1.00 28.95 156 ALA A N 1
ATOM 1212 C CA . ALA A 1 156 ? 20.830 17.221 58.309 1.00 28.95 156 ALA A CA 1
ATOM 1213 C C . ALA A 1 156 ? 20.910 17.579 59.808 1.00 28.95 156 ALA A C 1
ATOM 1215 O O . ALA A 1 156 ? 19.894 17.944 60.392 1.00 28.95 156 ALA A O 1
ATOM 1216 N N . GLU A 1 157 ? 22.093 17.506 60.432 1.00 29.75 157 GLU A N 1
ATOM 1217 C CA . GLU A 1 157 ? 22.260 17.783 61.870 1.00 29.75 157 GLU A CA 1
ATOM 1218 C C . GLU A 1 157 ? 22.518 19.267 62.206 1.00 29.75 157 GLU A C 1
ATOM 1220 O O . GLU A 1 157 ? 22.452 19.633 63.375 1.00 29.75 157 GLU A O 1
ATOM 1225 N N . GLU A 1 158 ? 22.719 20.152 61.219 1.00 30.97 158 GLU A N 1
ATOM 1226 C CA . GLU A 1 158 ? 22.924 21.597 61.468 1.00 30.97 158 GLU A CA 1
ATOM 1227 C C . GLU A 1 158 ? 21.707 22.492 61.160 1.00 30.97 158 GLU A C 1
ATOM 1229 O O . GLU A 1 158 ? 21.787 23.705 61.349 1.00 30.97 158 GLU A O 1
ATOM 1234 N N . LEU A 1 159 ? 20.562 21.939 60.733 1.00 27.86 159 LEU A N 1
ATOM 1235 C CA . LEU A 1 159 ? 19.427 22.757 60.264 1.00 27.86 159 LEU A CA 1
ATOM 1236 C C . LEU A 1 159 ? 18.163 22.743 61.130 1.00 27.86 159 LEU A C 1
ATOM 1238 O O . LEU A 1 159 ? 17.311 23.602 60.923 1.00 27.86 159 LEU A O 1
ATOM 1242 N N . PHE A 1 160 ? 18.039 21.871 62.135 1.00 29.05 160 PHE A N 1
ATOM 1243 C CA . PHE A 1 160 ? 16.864 21.877 63.017 1.00 29.05 160 PHE A CA 1
ATOM 1244 C C . PHE A 1 160 ? 17.224 21.538 64.467 1.00 29.05 160 PHE A C 1
ATOM 1246 O O . PHE A 1 160 ? 17.105 20.402 64.919 1.00 29.05 160 PHE A O 1
ATOM 1253 N N . THR A 1 161 ? 17.639 22.554 65.225 1.00 26.81 161 THR A N 1
ATOM 1254 C CA . THR A 1 161 ? 17.469 22.558 66.683 1.00 26.81 161 THR A CA 1
ATOM 1255 C C . THR A 1 161 ? 15.979 22.599 67.014 1.00 26.81 161 THR A C 1
ATOM 1257 O O . THR A 1 161 ? 15.252 23.443 66.493 1.00 26.81 161 THR A O 1
ATOM 1260 N N . PHE A 1 162 ? 15.560 21.670 67.873 1.00 29.05 162 PHE A N 1
ATOM 1261 C CA . PHE A 1 162 ? 14.228 21.557 68.462 1.00 29.05 162 PHE A CA 1
ATOM 1262 C C . PHE A 1 162 ? 13.721 22.887 69.032 1.00 29.05 162 PHE A C 1
ATOM 1264 O O . PHE A 1 162 ? 14.476 23.594 69.700 1.00 29.05 162 PHE A O 1
ATOM 1271 N N . ASP A 1 163 ? 12.426 23.154 68.844 1.00 27.00 163 ASP A N 1
ATOM 1272 C CA . ASP A 1 163 ? 11.661 23.930 69.816 1.00 27.00 163 ASP A CA 1
ATOM 1273 C C . ASP A 1 163 ? 10.798 22.949 70.620 1.00 27.00 163 ASP A C 1
ATOM 1275 O O . ASP A 1 163 ? 9.868 22.313 70.109 1.00 27.00 163 ASP A O 1
ATOM 1279 N N . ASP A 1 164 ? 11.214 22.763 71.869 1.00 36.19 164 ASP A N 1
ATOM 1280 C CA . ASP A 1 164 ? 10.512 22.039 72.916 1.00 36.19 164 ASP A CA 1
ATOM 1281 C C . ASP A 1 164 ? 9.360 22.919 73.405 1.00 36.19 164 ASP A C 1
ATOM 1283 O O . ASP A 1 164 ? 9.554 23.702 74.322 1.00 36.19 164 ASP A O 1
ATOM 1287 N N . GLU A 1 165 ? 8.181 22.816 72.790 1.00 34.28 165 GLU A N 1
ATOM 1288 C CA . GLU A 1 165 ? 6.863 23.072 73.399 1.00 34.28 165 GLU A CA 1
ATOM 1289 C C . GLU A 1 165 ? 5.812 23.214 72.293 1.00 34.28 165 GLU A C 1
ATOM 1291 O O . GLU A 1 165 ? 5.764 24.221 71.598 1.00 34.28 165 GLU A O 1
ATOM 1296 N N . LEU A 1 166 ? 4.933 22.216 72.145 1.00 28.64 166 LEU A N 1
ATOM 1297 C CA . LEU A 1 166 ? 3.479 22.415 72.050 1.00 28.64 166 LEU A CA 1
ATOM 1298 C C . LEU A 1 166 ? 2.773 21.065 71.902 1.00 28.64 166 LEU A C 1
ATOM 1300 O O . LEU A 1 166 ? 2.656 20.447 70.847 1.00 28.64 166 LEU A O 1
ATOM 1304 N N . THR A 1 167 ? 2.295 20.626 73.055 1.00 33.75 167 THR A N 1
ATOM 1305 C CA . THR A 1 167 ? 1.283 19.609 73.272 1.00 33.75 167 THR A CA 1
ATOM 1306 C C . THR A 1 167 ? -0.046 20.021 72.631 1.00 33.75 167 THR A C 1
ATOM 1308 O O . THR A 1 167 ? -0.512 21.139 72.828 1.00 33.75 167 THR A O 1
ATOM 1311 N N . THR A 1 168 ? -0.683 19.101 71.899 1.00 35.56 168 THR A N 1
ATOM 1312 C CA . THR A 1 168 ? -2.102 18.676 72.000 1.00 35.56 168 THR A CA 1
ATOM 1313 C C . THR A 1 168 ? -2.632 18.171 70.651 1.00 35.56 168 THR A C 1
ATOM 1315 O O . THR A 1 168 ? -2.864 18.940 69.727 1.00 35.56 168 THR A O 1
ATOM 1318 N N . GLY A 1 169 ? -2.884 16.859 70.571 1.00 27.81 169 GLY A N 1
ATOM 1319 C CA . GLY A 1 169 ? -3.661 16.234 69.497 1.00 27.81 169 GLY A CA 1
ATOM 1320 C C . GLY A 1 169 ? -3.040 14.942 68.975 1.00 27.81 169 GLY A C 1
ATOM 1321 O O . GLY A 1 169 ? -2.150 14.973 68.134 1.00 27.81 169 GLY A O 1
ATOM 1322 N N . THR A 1 170 ? -3.521 13.801 69.463 1.00 29.45 170 THR A N 1
ATOM 1323 C CA . THR A 1 170 ? -3.287 12.482 68.866 1.00 29.45 170 THR A CA 1
ATOM 1324 C C . THR A 1 170 ? -3.867 12.447 67.449 1.00 29.45 170 THR A C 1
ATOM 1326 O O . THR A 1 170 ? -5.079 12.559 67.272 1.00 29.45 170 THR A O 1
ATOM 1329 N N . ILE A 1 171 ? -3.009 12.282 66.440 1.00 28.05 171 ILE A N 1
ATOM 1330 C CA . ILE A 1 171 ? -3.403 11.724 65.143 1.00 28.05 171 ILE A CA 1
ATOM 1331 C C . ILE A 1 171 ? -3.026 10.246 65.204 1.00 28.05 171 ILE A C 1
ATOM 1333 O O . ILE A 1 171 ? -1.876 9.876 64.977 1.00 28.05 171 ILE A O 1
ATOM 1337 N N . ASP A 1 172 ? -3.999 9.424 65.587 1.00 29.83 172 ASP A N 1
ATOM 1338 C CA . ASP A 1 172 ? -3.930 7.977 65.427 1.00 29.83 172 ASP A CA 1
ATOM 1339 C C . ASP A 1 172 ? -4.185 7.617 63.950 1.00 29.83 172 ASP A C 1
ATOM 1341 O O . ASP A 1 172 ? -5.076 8.172 63.304 1.00 29.83 172 ASP A O 1
ATOM 1345 N N . ASP A 1 173 ? -3.388 6.667 63.456 1.00 28.33 173 ASP A N 1
ATOM 1346 C CA . ASP A 1 173 ? -3.464 5.951 62.174 1.00 28.33 173 ASP A CA 1
ATOM 1347 C C . ASP A 1 173 ? -3.070 6.674 60.867 1.00 28.33 173 ASP A C 1
ATOM 1349 O O . ASP A 1 173 ? -3.858 6.840 59.937 1.00 28.33 173 ASP A O 1
ATOM 1353 N N . LEU A 1 174 ? -1.761 6.892 60.693 1.00 25.50 174 LEU A N 1
ATOM 1354 C CA . LEU A 1 174 ? -1.098 6.645 59.401 1.00 25.50 174 LEU A CA 1
ATOM 1355 C C . LEU A 1 174 ? -0.145 5.455 59.555 1.00 25.50 174 LEU A C 1
ATOM 1357 O O . LEU A 1 174 ? 1.072 5.584 59.674 1.00 25.50 174 LEU A O 1
ATOM 1361 N N . GLY A 1 175 ? -0.744 4.266 59.610 1.00 25.66 175 GLY A N 1
ATOM 1362 C CA . GLY A 1 175 ? -0.024 3.003 59.604 1.00 25.66 175 GLY A CA 1
ATOM 1363 C C . GLY A 1 175 ? 0.710 2.784 58.280 1.00 25.66 175 GLY A C 1
ATOM 1364 O O . GLY A 1 175 ? 0.120 2.839 57.201 1.00 25.66 175 GLY A O 1
ATOM 1365 N N . PHE A 1 176 ? 2.003 2.490 58.398 1.00 27.91 176 PHE A N 1
ATOM 1366 C CA . PHE A 1 176 ? 2.863 1.922 57.364 1.00 27.91 176 PHE A CA 1
ATOM 1367 C C . PHE A 1 176 ? 2.131 0.881 56.498 1.00 27.91 176 PHE A C 1
ATOM 1369 O O . PHE A 1 176 ? 1.615 -0.114 57.012 1.00 27.91 176 PHE A O 1
ATOM 1376 N N . ARG A 1 177 ? 2.192 1.035 55.169 1.00 23.80 177 ARG A N 1
ATOM 1377 C CA . ARG A 1 177 ? 2.085 -0.100 54.241 1.00 23.80 177 ARG A CA 1
ATOM 1378 C C . ARG A 1 177 ? 3.430 -0.350 53.568 1.00 23.80 177 ARG A C 1
ATOM 1380 O O . ARG A 1 177 ? 3.945 0.481 52.832 1.00 23.80 177 ARG A O 1
ATOM 1387 N N . GLN A 1 178 ? 3.963 -1.530 53.865 1.00 26.47 178 GLN A N 1
ATOM 1388 C CA . GLN A 1 178 ? 5.084 -2.189 53.209 1.00 26.47 178 GLN A CA 1
ATOM 1389 C C . GLN A 1 178 ? 4.856 -2.382 51.697 1.00 26.47 178 GLN A C 1
ATOM 1391 O O . GLN A 1 178 ? 3.805 -2.870 51.293 1.00 26.47 178 GLN A O 1
ATOM 1396 N N . ILE A 1 179 ? 5.922 -2.098 50.940 1.00 27.14 179 ILE A N 1
ATOM 1397 C CA . ILE A 1 179 ? 6.446 -2.817 49.763 1.00 27.14 179 ILE A CA 1
ATOM 1398 C C . ILE A 1 179 ? 5.550 -2.928 48.514 1.00 27.14 179 ILE A C 1
ATOM 1400 O O . ILE A 1 179 ? 4.520 -3.595 48.500 1.00 27.14 179 ILE A O 1
ATOM 1404 N N . GLY A 1 180 ? 6.110 -2.455 47.393 1.00 27.59 180 GLY A N 1
ATOM 1405 C CA . GLY A 1 180 ? 6.018 -3.165 46.115 1.00 27.59 180 GLY A CA 1
ATOM 1406 C C . GLY A 1 180 ? 5.614 -2.300 44.929 1.00 27.59 180 GLY A C 1
ATOM 1407 O O . GLY A 1 180 ? 4.432 -2.033 44.757 1.00 27.59 180 GLY A O 1
ATOM 1408 N N . ILE A 1 181 ? 6.595 -1.994 44.063 1.00 34.97 181 ILE A N 1
ATOM 1409 C CA . ILE A 1 181 ? 6.424 -1.379 42.731 1.00 34.97 181 ILE A CA 1
ATOM 1410 C C . ILE A 1 181 ? 5.960 0.090 42.818 1.00 34.97 181 ILE A C 1
ATOM 1412 O O . ILE A 1 181 ? 5.202 0.457 43.706 1.00 34.97 181 ILE A O 1
ATOM 1416 N N . CYS A 1 182 ? 6.438 0.964 41.922 1.00 39.00 182 CYS A N 1
ATOM 1417 C CA . CYS A 1 182 ? 5.843 2.295 41.749 1.00 39.00 182 CYS A CA 1
ATOM 1418 C C . CYS A 1 182 ? 4.369 2.116 41.347 1.00 39.00 182 CYS A C 1
ATOM 1420 O O . CYS A 1 182 ? 4.062 2.027 40.159 1.00 39.00 182 CYS A O 1
ATOM 1422 N N . ASN A 1 183 ? 3.452 1.987 42.305 1.00 35.41 183 ASN A N 1
ATOM 1423 C CA . ASN A 1 183 ? 2.034 2.023 42.000 1.00 35.41 183 ASN A CA 1
ATOM 1424 C C . ASN A 1 183 ? 1.685 3.469 41.648 1.00 35.41 183 ASN A C 1
ATOM 1426 O O . ASN A 1 183 ? 1.783 4.358 42.488 1.00 35.41 183 ASN A O 1
ATOM 1430 N N . ALA A 1 184 ? 1.277 3.632 40.388 1.00 40.66 184 ALA A N 1
ATOM 1431 C CA . ALA A 1 184 ? 0.847 4.854 39.717 1.00 40.66 184 ALA A CA 1
ATOM 1432 C C . ALA A 1 184 ? 1.955 5.783 39.179 1.00 40.66 184 ALA A C 1
ATOM 1434 O O . ALA A 1 184 ? 1.938 6.987 39.408 1.00 40.66 184 ALA A O 1
ATOM 1435 N N . LEU A 1 185 ? 2.835 5.261 38.316 1.00 47.00 185 LEU A N 1
ATOM 1436 C CA . LEU A 1 185 ? 3.075 6.016 37.079 1.00 47.00 185 LEU A CA 1
ATOM 1437 C C . LEU A 1 185 ? 1.828 5.818 36.207 1.00 47.00 185 LEU A C 1
ATOM 1439 O O . LEU A 1 185 ? 1.339 4.691 36.099 1.00 47.00 185 LEU A O 1
ATOM 1443 N N . ALA A 1 186 ? 1.266 6.897 35.662 1.00 42.59 186 ALA A N 1
ATOM 1444 C CA . ALA A 1 186 ? 0.075 6.820 34.820 1.00 42.59 186 ALA A CA 1
ATOM 1445 C C . ALA A 1 186 ? 0.256 5.770 33.705 1.00 42.59 186 ALA A C 1
ATOM 1447 O O . ALA A 1 186 ? 1.367 5.555 33.213 1.00 42.59 186 ALA A O 1
ATOM 1448 N N . VAL A 1 187 ? -0.837 5.102 33.323 1.00 47.31 187 VAL A N 1
ATOM 1449 C CA . VAL A 1 187 ? -0.853 4.126 32.223 1.00 47.31 187 VAL A CA 1
ATOM 1450 C C . VAL A 1 187 ? -0.143 4.725 31.003 1.00 47.31 187 VAL A C 1
ATOM 1452 O O . VAL A 1 187 ? -0.454 5.841 30.594 1.00 47.31 187 VAL A O 1
ATOM 1455 N N . GLY A 1 188 ? 0.812 3.982 30.435 1.00 48.59 188 GLY A N 1
ATOM 1456 C CA . GLY A 1 188 ? 1.487 4.367 29.195 1.00 48.59 188 GLY A CA 1
ATOM 1457 C C . GLY A 1 188 ? 2.852 5.038 29.357 1.00 48.59 188 GLY A C 1
ATOM 1458 O O . GLY A 1 188 ? 3.185 5.919 28.574 1.00 48.59 188 GLY A O 1
ATOM 1459 N N . VAL A 1 189 ? 3.682 4.636 30.326 1.00 53.62 189 VAL A N 1
ATOM 1460 C CA . VAL A 1 189 ? 5.096 5.057 30.367 1.00 53.62 189 VAL A CA 1
ATOM 1461 C C . VAL A 1 189 ? 5.799 4.665 29.059 1.00 53.62 189 VAL A C 1
ATOM 1463 O O . VAL A 1 189 ? 5.850 3.489 28.701 1.00 53.62 189 VAL A O 1
ATOM 1466 N N . THR A 1 190 ? 6.351 5.644 28.343 1.00 52.53 190 THR A N 1
ATOM 1467 C CA . THR A 1 190 ? 6.959 5.446 27.016 1.00 52.53 190 THR A CA 1
ATOM 1468 C C . THR A 1 190 ? 8.480 5.436 27.047 1.00 52.53 190 THR A C 1
ATOM 1470 O O . THR A 1 190 ? 9.108 4.811 26.194 1.00 52.53 190 THR A O 1
ATOM 1473 N N . SER A 1 191 ? 9.097 6.138 28.000 1.00 56.00 191 SER A N 1
ATOM 1474 C CA . SER A 1 191 ? 10.553 6.276 28.046 1.00 56.00 191 SER A CA 1
ATOM 1475 C C . SER A 1 191 ? 11.061 6.647 29.431 1.00 56.00 191 SER A C 1
ATOM 1477 O O . SER A 1 191 ? 10.378 7.336 30.188 1.00 56.00 191 SER A O 1
ATOM 1479 N N . VAL A 1 192 ? 12.301 6.248 29.710 1.00 57.09 192 VAL A N 1
ATOM 1480 C CA . VAL A 1 192 ? 13.055 6.664 30.893 1.00 57.09 192 VAL A CA 1
ATOM 1481 C C . VAL A 1 192 ? 14.383 7.253 30.431 1.00 57.09 192 VAL A C 1
ATOM 1483 O O . VAL A 1 192 ? 15.041 6.693 29.549 1.00 57.09 192 VAL A O 1
ATOM 1486 N N . ARG A 1 193 ? 14.778 8.397 30.985 1.00 62.25 193 ARG A N 1
ATOM 1487 C CA . ARG A 1 193 ? 16.092 9.011 30.763 1.00 62.25 193 ARG A CA 1
ATOM 1488 C C . ARG A 1 193 ? 16.705 9.406 32.093 1.00 62.25 193 ARG A C 1
ATOM 1490 O O . ARG A 1 193 ? 16.034 9.987 32.942 1.00 62.25 193 ARG A O 1
ATOM 1497 N N . VAL A 1 194 ? 17.992 9.127 32.238 1.00 58.41 194 VAL A N 1
ATOM 1498 C CA . VAL A 1 194 ? 18.796 9.563 33.378 1.00 58.41 194 VAL A CA 1
ATOM 1499 C C . VAL A 1 194 ? 19.860 10.501 32.834 1.00 58.41 194 VAL A C 1
ATOM 1501 O O . VAL A 1 194 ? 20.513 10.197 31.837 1.00 58.41 194 VAL A O 1
ATOM 1504 N N . LYS A 1 195 ? 20.015 11.666 33.457 1.00 53.31 195 LYS A N 1
ATOM 1505 C CA . LYS A 1 195 ? 21.120 12.577 33.166 1.00 53.31 195 LYS A CA 1
ATOM 1506 C C . LYS A 1 195 ? 21.785 12.942 34.491 1.00 53.31 195 LYS A C 1
ATOM 1508 O O . LYS A 1 195 ? 21.052 13.272 35.420 1.00 53.31 195 LYS A O 1
ATOM 1513 N N . PRO A 1 196 ? 23.127 12.938 34.579 1.00 49.12 196 PRO A N 1
ATOM 1514 C CA . PRO A 1 196 ? 23.823 13.528 35.712 1.00 49.12 196 PRO A CA 1
ATOM 1515 C C . PRO A 1 196 ? 23.367 14.981 35.867 1.00 49.12 196 PRO A C 1
ATOM 1517 O O . PRO A 1 196 ? 23.480 15.778 34.927 1.00 49.12 196 PRO A O 1
ATOM 1520 N N . LEU A 1 197 ? 22.800 15.307 37.024 1.00 47.16 197 LEU A N 1
ATOM 1521 C CA . LEU A 1 197 ? 22.403 16.663 37.377 1.00 47.16 197 LEU A CA 1
ATOM 1522 C C . LEU A 1 197 ? 23.664 17.418 37.797 1.00 47.16 197 LEU A C 1
ATOM 1524 O O . LEU A 1 197 ? 23.918 17.615 38.971 1.00 47.16 197 LEU A O 1
ATOM 1528 N N . GLU A 1 198 ? 24.517 17.768 36.839 1.00 46.81 198 GLU A N 1
ATOM 1529 C CA . GLU A 1 198 ? 25.588 18.723 37.107 1.00 46.81 198 GLU A CA 1
ATOM 1530 C C . GLU A 1 198 ? 25.048 20.137 36.893 1.00 46.81 198 GLU A C 1
ATOM 1532 O O . GLU A 1 198 ? 24.689 20.508 35.771 1.00 46.81 198 GLU A O 1
ATOM 1537 N N . GLY A 1 199 ? 24.992 20.928 37.968 1.00 43.16 199 GLY A N 1
ATOM 1538 C CA . GLY A 1 199 ? 24.698 22.360 37.897 1.00 43.16 199 GLY A CA 1
ATOM 1539 C C . GLY A 1 199 ? 23.217 22.708 37.735 1.00 43.16 199 GLY A C 1
ATOM 1540 O O . GLY A 1 199 ? 22.901 23.764 37.182 1.00 43.16 199 GLY A O 1
ATOM 1541 N N . MET A 1 200 ? 22.299 21.846 38.189 1.00 42.25 200 MET A N 1
ATOM 1542 C CA . MET A 1 200 ? 20.871 22.179 38.256 1.00 42.25 200 MET A CA 1
ATOM 1543 C C . MET A 1 200 ? 20.503 22.669 39.661 1.00 42.25 200 MET A C 1
ATOM 1545 O O . MET A 1 200 ? 20.711 21.974 40.646 1.00 42.25 200 MET A O 1
ATOM 1549 N N . VAL A 1 201 ? 19.909 23.860 39.752 1.00 45.78 201 VAL A N 1
ATOM 1550 C CA . VAL A 1 201 ? 19.498 24.481 41.023 1.00 45.78 201 VAL A CA 1
ATOM 1551 C C . VAL A 1 201 ? 17.975 24.560 41.068 1.00 45.78 201 VAL A C 1
ATOM 1553 O O . VAL A 1 201 ? 17.340 24.925 40.070 1.00 45.78 201 VAL A O 1
ATOM 1556 N N . LYS A 1 202 ? 17.363 24.218 42.206 1.00 43.62 202 LYS A N 1
ATOM 1557 C CA . LYS A 1 202 ? 15.923 24.405 42.408 1.00 43.62 202 LYS A CA 1
ATOM 1558 C C . LYS A 1 202 ? 15.651 25.913 42.467 1.00 43.62 202 LYS A C 1
ATOM 1560 O O . LYS A 1 202 ? 16.227 26.606 43.289 1.00 43.62 202 LYS A O 1
ATOM 1565 N N . ARG A 1 203 ? 14.793 26.439 41.588 1.00 41.09 203 ARG A N 1
ATOM 1566 C CA . ARG A 1 203 ? 14.242 27.797 41.732 1.00 41.09 203 ARG A CA 1
ATOM 1567 C C . ARG A 1 203 ? 12.795 27.696 42.166 1.00 41.09 203 ARG A C 1
ATOM 1569 O O . ARG A 1 203 ? 11.963 27.201 41.403 1.00 41.09 203 ARG A O 1
ATOM 1576 N N . ASP A 1 204 ? 12.519 28.158 43.376 1.00 44.00 204 ASP A N 1
ATOM 1577 C CA . ASP A 1 204 ? 11.157 28.338 43.856 1.00 44.00 204 ASP A CA 1
ATOM 1578 C C . ASP A 1 204 ? 10.557 29.616 43.247 1.00 44.00 204 ASP A C 1
ATOM 1580 O O . ASP A 1 204 ? 11.197 30.672 43.248 1.00 44.00 204 ASP A O 1
ATOM 1584 N N . GLN A 1 205 ? 9.368 29.517 42.648 1.00 42.50 205 GLN A N 1
ATOM 1585 C CA . GLN A 1 205 ? 8.781 30.617 41.868 1.00 42.50 205 GLN A CA 1
ATOM 1586 C C . GLN A 1 205 ? 8.203 31.738 42.739 1.00 42.50 205 GLN A C 1
ATOM 1588 O O . GLN A 1 205 ? 7.988 32.833 42.221 1.00 42.50 205 GLN A O 1
ATOM 1593 N N . GLU A 1 206 ? 7.992 31.506 44.036 1.00 43.75 206 GLU A N 1
ATOM 1594 C CA . GLU A 1 206 ? 7.341 32.489 44.911 1.00 43.75 206 GLU A CA 1
ATOM 1595 C C . GLU A 1 206 ? 8.298 33.286 45.807 1.00 43.75 206 GLU A C 1
ATOM 1597 O O . GLU A 1 206 ? 7.973 34.415 46.166 1.00 43.75 206 GLU A O 1
ATOM 1602 N N . THR A 1 207 ? 9.489 32.776 46.135 1.00 46.81 207 THR A N 1
ATOM 1603 C CA . THR A 1 207 ? 10.364 33.424 47.136 1.00 46.81 207 THR A CA 1
ATOM 1604 C C . THR A 1 207 ? 11.723 33.887 46.614 1.00 46.81 207 THR A C 1
ATOM 1606 O O . THR A 1 207 ? 12.371 34.676 47.296 1.00 46.81 207 THR A O 1
ATOM 1609 N N . LEU A 1 208 ? 12.155 33.481 45.408 1.00 45.00 208 LEU A N 1
ATOM 1610 C CA . LEU A 1 208 ? 13.427 33.902 44.777 1.00 45.00 208 LEU A CA 1
ATOM 1611 C C . LEU A 1 208 ? 14.691 33.765 45.666 1.00 45.00 208 LEU A C 1
ATOM 1613 O O . LEU A 1 208 ? 15.711 34.372 45.343 1.00 45.00 208 LEU A O 1
ATOM 1617 N N . GLN A 1 209 ? 14.659 33.000 46.765 1.00 38.66 209 GLN A N 1
ATOM 1618 C CA . GLN A 1 209 ? 15.729 33.022 47.777 1.00 38.66 209 GLN A CA 1
ATOM 1619 C C . GLN A 1 209 ? 16.310 31.667 48.181 1.00 38.66 209 GLN A C 1
ATOM 1621 O O . GLN A 1 209 ? 17.310 31.668 48.892 1.00 38.66 209 GLN A O 1
ATOM 1626 N N . ASP A 1 210 ? 15.773 30.540 47.712 1.00 41.88 210 ASP A N 1
ATOM 1627 C CA . ASP A 1 210 ? 16.324 29.228 48.070 1.00 41.88 210 ASP A CA 1
ATOM 1628 C C . ASP A 1 210 ? 16.984 28.564 46.854 1.00 41.88 210 ASP A C 1
ATOM 1630 O O . ASP A 1 210 ? 16.318 27.987 45.993 1.00 41.88 210 ASP A O 1
ATOM 1634 N N . GLU A 1 211 ? 18.307 28.717 46.750 1.00 45.59 211 GLU A N 1
ATOM 1635 C CA . GLU A 1 211 ? 19.158 28.082 45.739 1.00 45.59 211 GLU A CA 1
ATOM 1636 C C . GLU A 1 211 ? 19.770 26.797 46.317 1.00 45.59 211 GLU A C 1
ATOM 1638 O O . GLU A 1 211 ? 20.969 26.717 46.574 1.00 45.59 211 GLU A O 1
ATOM 1643 N N . SER A 1 212 ? 18.943 25.773 46.543 1.00 45.78 212 SER A N 1
ATOM 1644 C CA . SER A 1 212 ? 19.445 24.436 46.881 1.00 45.78 212 SER A CA 1
ATOM 1645 C C . SER A 1 212 ? 19.856 23.688 45.598 1.00 45.78 212 SER A C 1
ATOM 1647 O O . SER A 1 212 ? 19.062 23.610 44.646 1.00 45.78 212 SER A O 1
ATOM 1649 N N . PRO A 1 213 ? 21.085 23.139 45.523 1.00 48.97 213 PRO A N 1
ATOM 1650 C CA . PRO A 1 213 ? 21.493 22.273 44.422 1.00 48.97 213 PRO A CA 1
ATOM 1651 C C . PRO A 1 213 ? 20.578 21.043 44.346 1.00 48.97 213 PRO A C 1
ATOM 1653 O O . PRO A 1 213 ? 20.294 20.409 45.358 1.00 48.97 213 PRO A O 1
ATOM 1656 N N . LEU A 1 214 ? 20.127 20.678 43.143 1.00 47.84 214 LEU A N 1
ATOM 1657 C CA . LEU A 1 214 ? 19.471 19.382 42.902 1.00 47.84 214 LEU A CA 1
ATOM 1658 C C . LEU A 1 214 ? 20.492 18.231 42.859 1.00 47.84 214 LEU A C 1
ATOM 1660 O O . LEU A 1 214 ? 20.105 17.082 42.669 1.00 47.84 214 LEU A O 1
ATOM 1664 N N . ASP A 1 215 ? 21.775 18.547 43.036 1.00 46.94 215 ASP A N 1
ATOM 1665 C CA . ASP A 1 215 ? 22.917 17.638 42.966 1.00 46.94 215 ASP A CA 1
ATOM 1666 C C . ASP A 1 215 ? 22.859 16.506 44.023 1.00 46.94 215 ASP A C 1
ATOM 1668 O O . ASP A 1 215 ? 23.550 15.509 43.856 1.00 46.94 215 ASP A O 1
ATOM 1672 N N . ASP A 1 216 ? 22.000 16.604 45.050 1.00 48.16 216 ASP A N 1
ATOM 1673 C CA . ASP A 1 216 ? 21.764 15.548 46.058 1.00 48.16 216 ASP A CA 1
ATOM 1674 C C . ASP A 1 216 ? 20.598 14.589 45.710 1.00 48.16 216 ASP A C 1
ATOM 1676 O O . ASP A 1 216 ? 20.347 13.610 46.425 1.00 48.16 216 ASP A O 1
ATOM 1680 N N . LEU A 1 217 ? 19.839 14.865 44.640 1.00 51.19 217 LEU A N 1
ATOM 1681 C CA . LEU A 1 217 ? 18.665 14.082 44.238 1.00 51.19 217 LEU A CA 1
ATOM 1682 C C . LEU A 1 217 ? 18.992 13.099 43.111 1.00 51.19 217 LEU A C 1
ATOM 1684 O O . LEU A 1 217 ? 19.551 13.450 42.072 1.00 51.19 217 LEU A O 1
ATOM 1688 N N . HIS A 1 218 ? 18.537 11.859 43.267 1.00 60.31 218 HIS A N 1
ATOM 1689 C CA . HIS A 1 218 ? 18.821 10.771 42.334 1.00 60.31 218 HIS A CA 1
ATOM 1690 C C . HIS A 1 218 ? 17.732 10.674 41.265 1.00 60.31 218 HIS A C 1
ATOM 1692 O O . HIS A 1 218 ? 16.979 9.706 41.227 1.00 60.31 218 HIS A O 1
ATOM 1698 N N . LEU A 1 219 ? 17.579 11.701 40.428 1.00 58.38 219 LEU A N 1
ATOM 1699 C CA . LEU A 1 219 ? 16.396 11.814 39.567 1.00 58.38 219 LEU A CA 1
ATOM 1700 C C . LEU A 1 219 ? 16.500 11.010 38.259 1.00 58.38 219 LEU A C 1
ATOM 1702 O O . LEU A 1 219 ? 17.466 11.118 37.504 1.00 58.38 219 LEU A O 1
ATOM 1706 N N . ALA A 1 220 ? 15.427 10.294 37.932 1.00 58.25 220 ALA A N 1
ATOM 1707 C CA . ALA A 1 220 ? 15.112 9.796 36.600 1.00 58.25 220 ALA A CA 1
ATOM 1708 C C . ALA A 1 220 ? 13.927 10.572 36.016 1.00 58.25 220 ALA A C 1
ATOM 1710 O O . ALA A 1 220 ? 12.937 10.839 36.696 1.00 58.25 220 ALA A O 1
ATOM 1711 N N . ALA A 1 221 ? 14.013 10.907 34.731 1.00 59.88 221 ALA A N 1
ATOM 1712 C CA . ALA A 1 221 ? 12.931 11.519 33.979 1.00 59.88 221 ALA A CA 1
ATOM 1713 C C . ALA A 1 221 ? 12.119 10.429 33.268 1.00 59.88 221 ALA A C 1
ATOM 1715 O O . ALA A 1 221 ? 12.655 9.675 32.451 1.00 59.88 221 ALA A O 1
ATOM 1716 N N . ILE A 1 222 ? 10.828 10.347 33.577 1.00 59.16 222 ILE A N 1
ATOM 1717 C CA . ILE A 1 222 ? 9.909 9.320 33.090 1.00 59.16 222 ILE A CA 1
ATOM 1718 C C . ILE A 1 222 ? 8.805 9.984 32.272 1.00 59.16 222 ILE A C 1
ATOM 1720 O O . ILE A 1 222 ? 7.999 10.745 32.803 1.00 59.16 222 ILE A O 1
ATOM 1724 N N . GLY A 1 223 ? 8.772 9.698 30.973 1.00 53.56 223 GLY A N 1
ATOM 1725 C CA . GLY A 1 223 ? 7.745 10.205 30.063 1.00 53.56 223 GLY A CA 1
ATOM 1726 C C . GLY A 1 223 ? 6.564 9.246 29.945 1.00 53.56 223 GLY A C 1
ATOM 1727 O O . GLY A 1 223 ? 6.759 8.031 29.871 1.00 53.56 223 GLY A O 1
ATOM 1728 N N . THR A 1 224 ? 5.350 9.788 29.885 1.00 54.72 224 THR A N 1
ATOM 1729 C CA . THR A 1 224 ? 4.107 9.036 29.651 1.00 54.72 224 THR A CA 1
ATOM 1730 C C . THR A 1 224 ? 3.491 9.376 28.293 1.00 54.72 224 THR A C 1
ATOM 1732 O O . THR A 1 224 ? 3.735 10.443 27.726 1.00 54.72 224 THR A O 1
ATOM 1735 N N . SER A 1 225 ? 2.659 8.479 27.765 1.00 48.09 225 SER A N 1
ATOM 1736 C CA . SER A 1 225 ? 1.913 8.655 26.513 1.00 48.09 225 SER A CA 1
ATOM 1737 C C . SER A 1 225 ? 0.912 9.810 26.581 1.00 48.09 225 SER A C 1
ATOM 1739 O O . SER A 1 225 ? 0.554 10.363 25.548 1.00 48.09 225 SER A O 1
ATOM 1741 N N . GLY A 1 226 ? 0.512 10.219 27.790 1.00 48.69 226 GLY A N 1
ATOM 1742 C CA . GLY A 1 226 ? -0.331 11.390 28.038 1.00 48.69 226 GLY A CA 1
ATOM 1743 C C . GLY A 1 226 ? 0.397 12.736 27.938 1.00 48.69 226 GLY A C 1
ATOM 1744 O O . GLY A 1 226 ? -0.224 13.769 28.175 1.00 48.69 226 GLY A O 1
ATOM 1745 N N . GLY A 1 227 ? 1.694 12.748 27.608 1.00 50.44 227 GLY A N 1
ATOM 1746 C CA . GLY A 1 227 ? 2.490 13.976 27.547 1.00 50.44 227 GLY A CA 1
ATOM 1747 C C . GLY A 1 227 ? 2.906 14.496 28.923 1.00 50.44 227 GLY A C 1
ATOM 1748 O O . GLY A 1 227 ? 3.258 15.661 29.056 1.00 50.44 227 GLY A O 1
ATOM 1749 N N . THR A 1 228 ? 2.885 13.658 29.958 1.00 52.12 228 THR A N 1
ATOM 1750 C CA . THR A 1 228 ? 3.357 14.033 31.295 1.00 52.12 228 THR A CA 1
ATOM 1751 C C . THR A 1 228 ? 4.772 13.508 31.513 1.00 52.12 228 THR A C 1
ATOM 1753 O O . THR A 1 228 ? 5.048 12.335 31.252 1.00 52.12 228 THR A O 1
ATOM 1756 N N . LEU A 1 229 ? 5.667 14.373 31.988 1.00 53.12 229 LEU A N 1
ATOM 1757 C CA . LEU A 1 229 ? 7.020 14.029 32.414 1.00 53.12 229 LEU A CA 1
ATOM 1758 C C . LEU A 1 229 ? 7.078 14.016 33.945 1.00 53.12 229 LEU A C 1
ATOM 1760 O O . LEU A 1 229 ? 6.900 15.056 34.577 1.00 53.12 229 LEU A O 1
ATOM 1764 N N . HIS A 1 230 ? 7.369 12.865 34.541 1.00 58.59 230 HIS A N 1
ATOM 1765 C CA . HIS A 1 230 ? 7.616 12.730 35.976 1.00 58.59 230 HIS A CA 1
ATOM 1766 C C . HIS A 1 230 ? 9.126 12.729 36.235 1.00 58.59 230 HIS A C 1
ATOM 1768 O O . HIS A 1 230 ? 9.858 11.943 35.637 1.00 58.59 230 HIS A O 1
ATOM 1774 N N . LEU A 1 231 ? 9.606 13.590 37.128 1.00 58.62 231 LEU A N 1
ATOM 1775 C CA . LEU A 1 231 ? 10.921 13.439 37.746 1.00 58.62 231 LEU A CA 1
ATOM 1776 C C . LEU A 1 231 ? 10.754 12.588 38.995 1.00 58.62 231 LEU A C 1
ATOM 1778 O O . LEU A 1 231 ? 10.019 12.971 39.902 1.00 58.62 231 LEU A O 1
ATOM 1782 N N . VAL A 1 232 ? 11.425 11.445 39.028 1.00 59.09 232 VAL A N 1
ATOM 1783 C CA . VAL A 1 232 ? 11.313 10.445 40.091 1.00 59.09 232 VAL A CA 1
ATOM 1784 C C . VAL A 1 232 ? 12.667 10.260 40.747 1.00 59.09 232 VAL A C 1
ATOM 1786 O O . VAL A 1 232 ? 13.643 10.026 40.042 1.00 59.09 232 VAL A O 1
ATOM 1789 N N . ASP A 1 233 ? 12.738 10.331 42.073 1.00 62.25 233 ASP A N 1
ATOM 1790 C CA . ASP A 1 233 ? 13.937 9.899 42.791 1.00 62.25 233 ASP A CA 1
ATOM 1791 C C . ASP A 1 233 ? 14.026 8.368 42.725 1.00 62.25 233 ASP A C 1
ATOM 1793 O O . ASP A 1 233 ? 13.118 7.646 43.138 1.00 62.25 233 ASP A O 1
ATOM 1797 N N . VAL A 1 234 ? 15.109 7.860 42.146 1.00 57.25 234 VAL A N 1
ATOM 1798 C CA . VAL A 1 234 ? 15.303 6.444 41.823 1.00 57.25 234 VAL A CA 1
ATOM 1799 C C . VAL A 1 234 ? 15.426 5.576 43.081 1.00 57.25 234 VAL A C 1
ATOM 1801 O O . VAL A 1 234 ? 15.060 4.398 43.035 1.00 57.25 234 VAL A O 1
ATOM 1804 N N . PHE A 1 235 ? 15.886 6.131 44.206 1.00 56.59 235 PHE A N 1
ATOM 1805 C CA . PHE A 1 235 ? 16.050 5.385 45.454 1.00 56.59 235 PHE A CA 1
ATOM 1806 C C . PHE A 1 235 ? 14.822 5.473 46.358 1.00 56.59 235 PHE A C 1
ATOM 1808 O O . PHE A 1 235 ? 14.405 4.444 46.892 1.00 56.59 235 PHE A O 1
ATOM 1815 N N . THR A 1 236 ? 14.213 6.655 46.516 1.00 56.16 236 THR A N 1
ATOM 1816 C CA . THR A 1 236 ? 12.988 6.795 47.332 1.00 56.16 236 THR A CA 1
ATOM 1817 C C . THR A 1 236 ? 11.728 6.379 46.578 1.00 56.16 236 THR A C 1
ATOM 1819 O O . THR A 1 236 ? 10.735 6.019 47.205 1.00 56.16 236 THR A O 1
ATOM 1822 N N . ARG A 1 237 ? 11.784 6.352 45.239 1.00 55.00 237 ARG A N 1
ATOM 1823 C CA . ARG A 1 237 ? 10.667 6.052 44.325 1.00 55.00 237 ARG A CA 1
ATOM 1824 C C . ARG A 1 237 ? 9.541 7.085 44.382 1.00 55.00 237 ARG A C 1
ATOM 1826 O O . ARG A 1 237 ? 8.417 6.796 43.978 1.00 55.00 237 ARG A O 1
ATOM 1833 N N . GLU A 1 238 ? 9.840 8.289 44.858 1.00 54.78 238 GLU A N 1
ATOM 1834 C CA . GLU A 1 238 ? 8.884 9.389 44.934 1.00 54.78 238 GLU A CA 1
ATOM 1835 C C . GLU A 1 238 ? 8.931 10.247 43.668 1.00 54.78 238 GLU A C 1
ATOM 1837 O O . GLU A 1 238 ? 10.004 10.554 43.141 1.00 54.78 238 GLU A O 1
ATOM 1842 N N . ILE A 1 239 ? 7.758 10.667 43.182 1.00 57.97 239 ILE A N 1
ATOM 1843 C CA . ILE A 1 239 ? 7.661 11.692 42.140 1.00 57.97 239 ILE A CA 1
ATOM 1844 C C . ILE A 1 239 ? 8.022 13.027 42.790 1.00 57.97 239 ILE A C 1
ATOM 1846 O O . ILE A 1 239 ? 7.232 13.618 43.521 1.00 57.97 239 ILE A O 1
ATOM 1850 N N . VAL A 1 240 ? 9.227 13.506 42.503 1.00 55.69 240 VAL A N 1
ATOM 1851 C CA . VAL A 1 240 ? 9.745 14.785 42.994 1.00 55.69 240 VAL A CA 1
ATOM 1852 C C . VAL A 1 240 ? 9.083 15.950 42.263 1.00 55.69 240 VAL A C 1
ATOM 1854 O O . VAL A 1 240 ? 8.885 17.020 42.841 1.00 55.69 240 VAL A O 1
ATOM 1857 N N . LYS A 1 241 ? 8.737 15.770 40.980 1.00 52.94 241 LYS A N 1
ATOM 1858 C CA . LYS A 1 241 ? 8.032 16.790 40.195 1.00 52.94 241 LYS A CA 1
ATOM 1859 C C . LYS A 1 241 ? 7.282 16.196 39.012 1.00 52.94 241 LYS A C 1
ATOM 1861 O O . LYS A 1 241 ? 7.758 15.258 38.382 1.00 52.94 241 LYS A O 1
ATOM 1866 N N . GLU A 1 242 ? 6.156 16.802 38.663 1.00 51.28 242 GLU A N 1
ATOM 1867 C CA . GLU A 1 242 ? 5.394 16.481 37.460 1.00 51.28 242 GLU A CA 1
ATOM 1868 C C . GLU A 1 242 ? 5.355 17.689 36.517 1.00 51.28 242 GLU A C 1
ATOM 1870 O O . GLU A 1 242 ? 5.147 18.824 36.950 1.00 51.28 242 GLU A O 1
ATOM 1875 N N . PHE A 1 243 ? 5.559 17.445 35.224 1.00 47.25 243 PHE A N 1
ATOM 1876 C CA . PHE A 1 243 ? 5.381 18.432 34.167 1.00 47.25 243 PHE A CA 1
ATOM 1877 C C . PHE A 1 243 ? 4.347 17.912 33.177 1.00 47.25 243 PHE A C 1
ATOM 1879 O O . PHE A 1 243 ? 4.609 16.965 32.436 1.00 47.25 243 PHE A O 1
ATOM 1886 N N . THR A 1 244 ? 3.183 18.551 33.120 1.00 46.31 244 THR A N 1
ATOM 1887 C CA . THR A 1 244 ? 2.234 18.331 32.028 1.00 46.31 244 THR A CA 1
ATOM 1888 C C . THR A 1 244 ? 2.729 19.089 30.801 1.00 46.31 244 THR A C 1
ATOM 1890 O O . THR A 1 244 ? 2.726 20.322 30.774 1.00 46.31 244 THR A O 1
ATOM 1893 N N . VAL A 1 245 ? 3.161 18.369 29.768 1.00 50.16 245 VAL A N 1
ATOM 1894 C CA . VAL A 1 245 ? 3.526 18.967 28.483 1.00 50.16 245 VAL A CA 1
ATOM 1895 C C . VAL A 1 245 ? 2.231 19.247 27.726 1.00 50.16 245 VAL A C 1
ATOM 1897 O O . VAL A 1 245 ? 1.729 18.422 26.967 1.00 50.16 245 VAL A O 1
ATOM 1900 N N . GLN A 1 246 ? 1.655 20.431 27.945 1.00 40.94 246 GLN A N 1
ATOM 1901 C CA . GLN A 1 246 ? 0.627 20.946 27.046 1.00 40.94 246 GLN A CA 1
ATOM 1902 C C . GLN A 1 246 ? 1.269 21.156 25.675 1.00 40.94 246 GLN A C 1
ATOM 1904 O O . GLN A 1 246 ? 2.247 21.894 25.551 1.00 40.94 246 GLN A O 1
ATOM 1909 N N . SER A 1 247 ? 0.737 20.495 24.644 1.00 42.06 247 SER A N 1
ATOM 1910 C CA . SER A 1 247 ? 1.185 20.689 23.267 1.00 42.06 247 SER A CA 1
ATOM 1911 C C . SER A 1 247 ? 0.756 22.073 22.768 1.00 42.06 247 SER A C 1
ATOM 1913 O O . SER A 1 247 ? -0.234 22.212 22.049 1.00 42.06 247 SER A O 1
ATOM 1915 N N . SER A 1 248 ? 1.483 23.102 23.185 1.00 38.19 248 SER A N 1
ATOM 1916 C CA . SER A 1 248 ? 1.503 24.397 22.516 1.00 38.19 248 SER A CA 1
ATOM 1917 C C . SER A 1 248 ? 2.338 24.277 21.235 1.00 38.19 248 SER A C 1
ATOM 1919 O O . SER A 1 248 ? 3.287 23.487 21.210 1.00 38.19 248 SER A O 1
ATOM 1921 N N . PRO A 1 249 ? 2.010 25.025 20.165 1.00 41.88 249 PRO A N 1
ATOM 1922 C CA . PRO A 1 249 ? 2.856 25.085 18.978 1.00 41.88 249 PRO A CA 1
ATOM 1923 C C . PRO A 1 249 ? 4.273 25.499 19.388 1.00 41.88 249 PRO A C 1
ATOM 1925 O O . PRO A 1 249 ? 4.463 26.404 20.204 1.00 41.88 249 PRO A O 1
ATOM 1928 N N . ILE A 1 250 ? 5.271 24.795 18.863 1.00 49.31 250 ILE A N 1
ATOM 1929 C CA . ILE A 1 250 ? 6.664 25.117 19.134 1.00 49.31 250 ILE A CA 1
ATOM 1930 C C . ILE A 1 250 ? 7.031 26.309 18.260 1.00 49.31 250 ILE A C 1
ATOM 1932 O O . ILE A 1 250 ? 6.848 26.309 17.043 1.00 49.31 250 ILE A O 1
ATOM 1936 N N . LYS A 1 251 ? 7.598 27.334 18.886 1.00 56.00 251 LYS A N 1
ATOM 1937 C CA . LYS A 1 251 ? 8.216 28.435 18.162 1.00 56.00 251 LYS A CA 1
ATOM 1938 C C . LYS A 1 251 ? 9.583 27.990 17.660 1.00 56.00 251 LYS A C 1
ATOM 1940 O O . LYS A 1 251 ? 10.543 27.888 18.418 1.00 56.00 251 LYS A O 1
ATOM 1945 N N . ASN A 1 252 ? 9.660 27.669 16.377 1.00 61.22 252 ASN A N 1
ATOM 1946 C CA . ASN A 1 252 ? 10.899 27.219 15.754 1.00 61.22 252 ASN A CA 1
ATOM 1947 C C . ASN A 1 252 ? 11.725 28.434 15.274 1.00 61.22 252 ASN A C 1
ATOM 1949 O O . ASN A 1 252 ? 11.345 29.091 14.303 1.00 61.22 252 ASN A O 1
ATOM 1953 N N . ASP A 1 253 ? 12.874 28.707 15.904 1.00 65.56 253 ASP A N 1
ATOM 1954 C CA . ASP A 1 253 ? 13.896 29.640 15.392 1.00 65.56 253 ASP A CA 1
ATOM 1955 C C . ASP A 1 253 ? 15.004 28.836 14.690 1.00 65.56 253 ASP A C 1
ATOM 1957 O O . ASP A 1 253 ? 15.586 27.920 15.272 1.00 65.56 253 ASP A O 1
ATOM 1961 N N . VAL A 1 254 ? 15.290 29.142 13.420 1.00 65.62 254 VAL A N 1
ATOM 1962 C CA . VAL A 1 254 ? 16.325 28.442 12.638 1.00 65.62 254 VAL A CA 1
ATOM 1963 C C . VAL A 1 254 ? 17.461 29.414 12.369 1.00 65.62 254 VAL A C 1
ATOM 1965 O O . VAL A 1 254 ? 17.289 30.395 11.645 1.00 65.62 254 VAL A O 1
ATOM 1968 N N . ILE A 1 255 ? 18.637 29.131 12.926 1.00 70.56 255 ILE A N 1
ATOM 1969 C CA . ILE A 1 255 ? 19.850 29.937 12.766 1.00 70.56 255 ILE A CA 1
ATOM 1970 C C . ILE A 1 255 ? 20.903 29.089 12.057 1.00 70.56 255 ILE A C 1
ATOM 1972 O O . ILE A 1 255 ? 21.170 27.956 12.450 1.00 70.56 255 ILE A O 1
ATOM 1976 N N . LEU A 1 256 ? 21.506 29.641 11.007 1.00 60.97 256 LEU A N 1
ATOM 1977 C CA . LEU A 1 256 ? 22.632 29.026 10.316 1.00 60.97 256 LEU A CA 1
ATOM 1978 C C . LEU A 1 256 ? 23.923 29.719 10.721 1.00 60.97 256 LEU A C 1
ATOM 1980 O O . LEU A 1 256 ? 24.058 30.930 10.545 1.00 60.97 256 LEU A O 1
ATOM 1984 N N . THR A 1 257 ? 24.879 28.939 11.209 1.00 61.34 257 THR A N 1
ATOM 1985 C CA . THR A 1 257 ? 26.211 29.415 11.584 1.00 61.34 257 THR A CA 1
ATOM 1986 C C . THR A 1 257 ? 27.236 28.840 10.617 1.00 61.34 257 THR A C 1
ATOM 1988 O O . THR A 1 257 ? 27.400 27.622 10.538 1.00 61.34 257 THR A O 1
ATOM 1991 N N . ASP A 1 258 ? 27.946 29.697 9.875 1.00 54.53 258 ASP A N 1
ATOM 1992 C CA . ASP A 1 258 ? 29.107 29.239 9.105 1.00 54.53 258 ASP A CA 1
ATOM 1993 C C . ASP A 1 258 ? 30.251 28.966 10.085 1.00 54.53 258 ASP A C 1
ATOM 1995 O O . ASP A 1 258 ? 30.862 29.886 10.626 1.00 54.53 258 ASP A O 1
ATOM 1999 N N . ILE A 1 259 ? 30.551 27.688 10.302 1.00 47.97 259 ILE A N 1
ATOM 2000 C CA . ILE A 1 259 ? 31.568 27.227 11.255 1.00 47.97 259 ILE A CA 1
ATOM 2001 C C . ILE A 1 259 ? 32.989 27.726 10.946 1.00 47.97 259 ILE A C 1
ATOM 2003 O O . ILE A 1 259 ? 33.841 27.710 11.829 1.00 47.97 259 ILE A O 1
ATOM 2007 N N . ARG A 1 260 ? 33.271 28.173 9.714 1.00 49.03 260 ARG A N 1
ATOM 2008 C CA . ARG A 1 260 ? 34.593 28.685 9.310 1.00 49.03 260 ARG A CA 1
ATOM 2009 C C . ARG A 1 260 ? 34.758 30.161 9.642 1.00 49.03 260 ARG A C 1
ATOM 2011 O O . ARG A 1 260 ? 35.873 30.608 9.876 1.00 49.03 260 ARG A O 1
ATOM 2018 N N . THR A 1 261 ? 33.664 30.920 9.611 1.00 65.81 261 THR A N 1
ATOM 2019 C CA . THR A 1 261 ? 33.684 32.378 9.825 1.00 65.81 261 THR A CA 1
ATOM 2020 C C . THR A 1 261 ? 33.070 32.798 11.160 1.00 65.81 261 THR A C 1
ATOM 2022 O O . THR A 1 261 ? 33.254 33.935 11.579 1.00 65.81 261 THR A O 1
ATOM 2025 N N . GLY A 1 262 ? 32.326 31.905 11.821 1.00 58.97 262 GLY A N 1
ATOM 2026 C CA . GLY A 1 262 ? 31.570 32.174 13.047 1.00 58.97 262 GLY A CA 1
ATOM 2027 C C . GLY A 1 262 ? 30.307 33.015 12.835 1.00 58.97 262 GLY A C 1
ATOM 2028 O O . GLY A 1 262 ? 29.563 33.269 13.782 1.00 58.97 262 GLY A O 1
ATOM 2029 N N . ILE A 1 263 ? 30.036 33.458 11.604 1.00 67.12 263 ILE A N 1
ATOM 2030 C CA . ILE A 1 263 ? 28.903 34.332 11.306 1.00 67.12 263 ILE A CA 1
ATOM 2031 C C . ILE A 1 263 ? 27.615 33.514 11.365 1.00 67.12 263 ILE A C 1
ATOM 2033 O O . ILE A 1 263 ? 27.429 32.563 10.605 1.00 67.12 263 ILE A O 1
ATOM 2037 N N . SER A 1 264 ? 26.713 33.927 12.255 1.00 65.38 264 SER A N 1
ATOM 2038 C CA . SER A 1 264 ? 25.372 33.362 12.384 1.00 65.38 264 SER A CA 1
ATOM 2039 C C . SER A 1 264 ? 24.348 34.254 11.691 1.00 65.38 264 SER A C 1
ATOM 2041 O O . SER A 1 264 ? 24.366 35.476 11.843 1.00 65.38 264 SER A O 1
ATOM 2043 N N . ARG A 1 265 ? 23.441 33.651 10.925 1.00 67.75 265 ARG A N 1
ATOM 2044 C CA . ARG A 1 265 ? 22.313 34.331 10.287 1.00 67.75 265 ARG A CA 1
ATOM 2045 C C . ARG A 1 265 ? 21.027 33.585 10.593 1.00 67.75 265 ARG A C 1
ATOM 2047 O O . ARG A 1 265 ? 20.940 32.377 10.390 1.00 67.75 265 ARG A O 1
ATOM 2054 N N . ARG A 1 266 ? 20.013 34.321 11.043 1.00 67.81 266 ARG A N 1
ATOM 2055 C CA . ARG A 1 266 ? 18.661 33.788 11.214 1.00 67.81 266 ARG A CA 1
ATOM 2056 C C . ARG A 1 266 ? 18.068 33.475 9.836 1.00 67.81 266 ARG A C 1
ATOM 2058 O O . ARG A 1 266 ? 18.006 34.353 8.979 1.00 67.81 266 ARG A O 1
ATOM 2065 N N . ALA A 1 267 ? 17.677 32.221 9.627 1.00 60.44 267 ALA A N 1
ATOM 2066 C CA . ALA A 1 267 ? 17.100 31.717 8.385 1.00 60.44 267 ALA A CA 1
ATOM 2067 C C . ALA A 1 267 ? 15.623 32.081 8.238 1.00 60.44 267 ALA A C 1
ATOM 2069 O O . ALA A 1 267 ? 15.178 32.377 7.133 1.00 60.44 267 ALA A O 1
ATOM 2070 N N . ARG A 1 268 ? 14.874 32.105 9.347 1.00 63.12 268 ARG A N 1
ATOM 2071 C CA . ARG A 1 268 ? 13.451 32.461 9.359 1.00 63.12 268 ARG A CA 1
ATOM 2072 C C . ARG A 1 268 ? 13.034 33.124 10.675 1.00 63.12 268 ARG A C 1
ATOM 2074 O O . ARG A 1 268 ? 13.659 32.847 11.695 1.00 63.12 268 ARG A O 1
ATOM 2081 N N . PRO A 1 269 ? 12.016 34.001 10.666 1.00 58.41 269 PRO A N 1
ATOM 2082 C CA . PRO A 1 269 ? 11.432 34.536 11.890 1.00 58.41 269 PRO A CA 1
ATOM 2083 C C . PRO A 1 269 ? 10.667 33.455 12.664 1.00 58.41 269 PRO A C 1
ATOM 2085 O O . PRO A 1 269 ? 10.228 32.454 12.098 1.00 58.41 269 PRO A O 1
ATOM 2088 N N . GLU A 1 270 ? 10.514 33.700 13.960 1.00 58.28 270 GLU A N 1
ATOM 2089 C CA . GLU A 1 270 ? 9.774 32.859 14.896 1.00 58.28 270 GLU A CA 1
ATOM 2090 C C . GLU A 1 270 ? 8.299 32.731 14.463 1.00 58.28 270 GLU A C 1
ATOM 2092 O O . GLU A 1 270 ? 7.663 33.733 14.125 1.00 58.28 270 GLU A O 1
ATOM 2097 N N . GLY A 1 271 ? 7.759 31.511 14.442 1.00 56.91 271 GLY A N 1
ATOM 2098 C CA . GLY A 1 271 ? 6.376 31.242 14.039 1.00 56.91 271 GLY A CA 1
ATOM 2099 C C . GLY A 1 271 ? 5.804 30.006 14.728 1.00 56.91 271 GLY A C 1
ATOM 2100 O O . GLY A 1 271 ? 6.561 29.109 15.101 1.00 56.91 271 GLY A O 1
ATOM 2101 N N . ASP A 1 272 ? 4.480 29.987 14.898 1.00 55.72 272 ASP A N 1
ATOM 2102 C CA . ASP A 1 272 ? 3.742 28.892 15.537 1.00 55.72 272 ASP A CA 1
ATOM 2103 C C . ASP A 1 272 ? 3.613 27.703 14.572 1.00 55.72 272 ASP A C 1
ATOM 2105 O O . ASP A 1 272 ? 2.811 27.734 13.636 1.00 55.72 272 ASP A O 1
ATOM 2109 N N . GLU A 1 273 ? 4.424 26.665 14.780 1.00 65.81 273 GLU A N 1
ATOM 2110 C CA . GLU A 1 273 ? 4.478 25.459 13.942 1.00 65.81 273 GLU A CA 1
ATOM 2111 C C . GLU A 1 273 ? 4.760 24.224 14.820 1.00 65.81 273 GLU A C 1
ATOM 2113 O O . GLU A 1 273 ? 5.089 24.331 16.004 1.00 65.81 273 GLU A O 1
ATOM 2118 N N . SER A 1 274 ? 4.619 23.021 14.279 1.00 62.59 274 SER A N 1
ATOM 2119 C CA . SER A 1 274 ? 5.045 21.808 14.977 1.00 62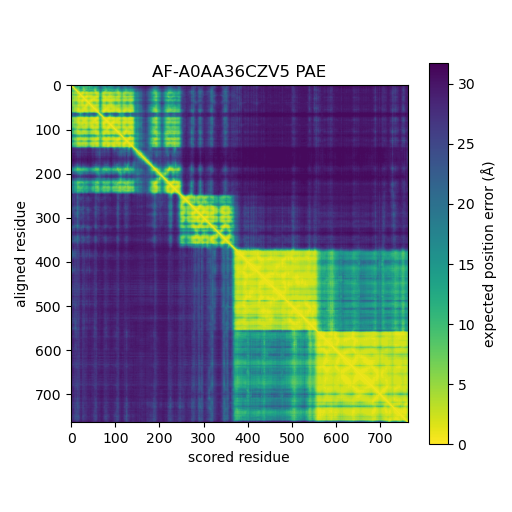.59 274 SER A CA 1
ATOM 2120 C C . SER A 1 274 ? 6.580 21.683 14.986 1.00 62.59 274 SER A C 1
ATOM 2122 O O . SER A 1 274 ? 7.260 22.327 14.177 1.00 62.59 274 SER A O 1
ATOM 2124 N N . PRO A 1 275 ? 7.173 20.902 15.907 1.00 66.44 275 PRO A N 1
ATOM 2125 C CA . PRO A 1 275 ? 8.618 20.714 15.946 1.00 66.44 275 PRO A CA 1
ATOM 2126 C C . PRO A 1 275 ? 9.188 20.293 14.587 1.00 66.44 275 PRO A C 1
ATOM 2128 O O . PRO A 1 275 ? 8.631 19.434 13.900 1.00 66.44 275 PRO A O 1
ATOM 2131 N N . ILE A 1 276 ? 10.349 20.846 14.229 1.00 71.38 276 ILE A N 1
ATOM 2132 C CA . ILE A 1 276 ? 11.154 20.296 13.135 1.00 71.38 276 ILE A CA 1
ATOM 2133 C C . ILE A 1 276 ? 11.671 18.926 13.586 1.00 71.38 276 ILE A C 1
ATOM 2135 O O . ILE A 1 276 ? 12.489 18.828 14.499 1.00 71.38 276 ILE A O 1
ATOM 2139 N N . THR A 1 277 ? 11.208 17.862 12.940 1.00 73.75 277 THR A N 1
ATOM 2140 C CA . THR A 1 277 ? 11.592 16.480 13.258 1.00 73.75 277 THR A CA 1
ATOM 2141 C C . THR A 1 277 ? 12.864 16.063 12.537 1.00 73.75 277 THR A C 1
ATOM 2143 O O . THR A 1 277 ? 13.612 15.218 13.028 1.00 73.75 277 THR A O 1
ATOM 2146 N N . MET A 1 278 ? 13.142 16.653 11.371 1.00 79.06 278 MET A N 1
ATOM 2147 C CA . MET A 1 278 ? 14.329 16.331 10.587 1.00 79.06 278 MET A CA 1
ATOM 2148 C C . MET A 1 278 ? 14.856 17.526 9.807 1.00 79.06 278 MET A C 1
ATOM 2150 O O . MET A 1 278 ? 14.111 18.291 9.197 1.00 79.06 278 MET A O 1
ATOM 2154 N N . ILE A 1 279 ? 16.183 17.600 9.743 1.00 83.44 279 ILE A N 1
ATOM 2155 C CA . ILE A 1 279 ? 16.929 18.544 8.917 1.00 83.44 279 ILE A CA 1
ATOM 2156 C C . ILE A 1 279 ? 17.875 17.739 8.032 1.00 83.44 279 ILE A C 1
ATOM 2158 O O . ILE A 1 279 ? 18.567 16.827 8.504 1.00 83.44 279 ILE A O 1
ATOM 2162 N N . ARG A 1 280 ? 17.912 18.058 6.739 1.00 83.12 280 ARG A N 1
ATOM 2163 C CA . ARG A 1 280 ? 18.864 17.467 5.793 1.00 83.12 280 ARG A CA 1
ATOM 2164 C C . ARG A 1 280 ? 19.477 18.545 4.926 1.00 83.12 280 ARG A C 1
ATOM 2166 O O . ARG A 1 280 ? 18.774 19.239 4.194 1.00 83.12 280 ARG A O 1
ATOM 2173 N N . VAL A 1 281 ? 20.797 18.639 4.967 1.00 80.44 281 VAL A N 1
ATOM 2174 C CA . VAL A 1 281 ? 21.564 19.518 4.087 1.00 80.44 281 VAL A CA 1
ATOM 2175 C C . VAL A 1 281 ? 21.901 18.762 2.806 1.00 80.44 281 VAL A C 1
ATOM 2177 O O . VAL A 1 281 ? 22.262 17.587 2.839 1.00 80.44 281 VAL A O 1
ATOM 2180 N N . SER A 1 282 ? 21.731 19.440 1.679 1.00 77.31 282 SER A N 1
ATOM 2181 C CA . SER A 1 282 ? 22.039 18.924 0.346 1.00 77.31 282 SER A CA 1
ATOM 2182 C C . SER A 1 282 ? 23.515 18.566 0.176 1.00 77.31 282 SER A C 1
ATOM 2184 O O . SER A 1 282 ? 24.377 19.047 0.913 1.00 77.31 282 SER A O 1
ATOM 2186 N N . PHE A 1 283 ? 23.812 17.748 -0.829 1.00 75.19 283 PHE A N 1
ATOM 2187 C CA . PHE A 1 283 ? 25.157 17.254 -1.100 1.00 75.19 283 PHE A CA 1
ATOM 2188 C C . PHE A 1 283 ? 26.138 18.391 -1.424 1.00 75.19 283 PHE A C 1
ATOM 2190 O O . PHE A 1 283 ? 27.247 18.409 -0.893 1.00 75.19 283 PHE A O 1
ATOM 2197 N N . TYR A 1 284 ? 25.725 19.381 -2.223 1.00 71.44 284 TYR A N 1
ATOM 2198 C CA . TYR A 1 284 ? 26.528 20.581 -2.499 1.00 71.44 284 TYR A CA 1
ATOM 2199 C C . TYR A 1 284 ? 26.396 21.671 -1.429 1.00 71.44 284 TYR A C 1
ATOM 2201 O O . TYR A 1 284 ? 26.819 22.805 -1.658 1.00 71.44 284 TYR A O 1
ATOM 2209 N N . GLN A 1 285 ? 25.793 21.356 -0.277 1.00 76.88 285 GLN A N 1
ATOM 2210 C CA . GLN A 1 285 ? 25.599 22.282 0.846 1.00 76.88 285 GLN A CA 1
ATOM 2211 C C . GLN A 1 285 ? 24.911 23.593 0.436 1.00 76.88 285 GLN A C 1
ATOM 2213 O O . GLN A 1 285 ? 25.115 24.638 1.045 1.00 76.88 285 GLN A O 1
ATOM 2218 N N . SER A 1 286 ? 24.096 23.538 -0.617 1.00 74.25 286 SER A N 1
ATOM 2219 C CA . SER A 1 286 ? 23.440 24.703 -1.211 1.00 74.25 286 SER A CA 1
ATOM 2220 C C . SER A 1 286 ? 21.961 24.792 -0.847 1.00 74.25 286 SER A C 1
ATOM 2222 O O . SER A 1 286 ? 21.384 25.871 -0.900 1.00 74.25 286 SER A O 1
ATOM 2224 N N . TYR A 1 287 ? 21.359 23.687 -0.411 1.00 80.56 287 TYR A N 1
ATOM 2225 C CA . TYR A 1 287 ? 19.980 23.611 0.056 1.00 80.56 287 TYR A CA 1
ATOM 2226 C C . TYR A 1 287 ? 19.870 22.927 1.419 1.00 80.56 287 TYR A C 1
ATOM 2228 O O . TYR A 1 287 ? 20.681 22.063 1.767 1.00 80.56 287 TYR A O 1
ATOM 2236 N N . VAL A 1 288 ? 18.824 23.270 2.167 1.00 84.19 288 VAL A N 1
ATOM 2237 C CA . VAL A 1 288 ? 18.401 22.546 3.369 1.00 84.19 288 VAL A CA 1
ATOM 2238 C C . VAL A 1 288 ? 16.924 22.202 3.272 1.00 84.19 288 VAL A C 1
ATOM 2240 O O . VAL A 1 288 ? 16.110 23.020 2.851 1.00 84.19 288 VAL A O 1
ATOM 2243 N N . ALA A 1 289 ? 16.594 20.969 3.633 1.00 83.75 289 ALA A N 1
ATOM 2244 C CA . ALA A 1 289 ? 15.231 20.489 3.744 1.00 83.75 289 ALA A CA 1
ATOM 2245 C C . ALA A 1 289 ? 14.862 20.357 5.227 1.00 83.75 289 ALA A C 1
ATOM 2247 O O . ALA A 1 289 ? 15.646 19.800 6.003 1.00 83.75 289 ALA A O 1
ATOM 2248 N N . LEU A 1 290 ? 13.698 20.883 5.605 1.00 85.00 290 LEU A N 1
ATOM 2249 C CA . LEU A 1 290 ? 13.160 20.872 6.966 1.00 85.00 290 LEU A CA 1
ATOM 2250 C C . LEU A 1 290 ? 11.838 20.107 6.952 1.00 85.00 290 LEU A C 1
ATOM 2252 O O . LEU A 1 290 ? 10.910 20.525 6.263 1.00 85.00 290 LEU A O 1
ATOM 2256 N N . ALA A 1 291 ? 11.754 18.991 7.672 1.00 80.12 291 ALA A N 1
ATOM 2257 C CA . ALA A 1 291 ? 10.495 18.283 7.887 1.00 80.12 291 ALA A CA 1
ATOM 2258 C C . ALA A 1 291 ? 9.952 18.611 9.269 1.00 80.12 291 ALA A C 1
ATOM 2260 O O . ALA A 1 291 ? 10.709 18.710 10.236 1.00 80.12 291 ALA A O 1
ATOM 2261 N N . PHE A 1 292 ? 8.638 18.748 9.335 1.00 78.19 292 PHE A N 1
ATOM 2262 C CA . PHE A 1 292 ? 7.909 19.110 10.533 1.00 78.19 292 PHE A CA 1
ATOM 2263 C C . PHE A 1 292 ? 7.080 17.915 10.998 1.00 78.19 292 PHE A C 1
ATOM 2265 O O . PHE A 1 292 ? 6.782 17.009 10.218 1.00 78.19 292 PHE A O 1
ATOM 2272 N N . GLU A 1 293 ? 6.731 17.889 12.279 1.00 66.69 293 GLU A N 1
ATOM 2273 C CA . GLU A 1 293 ? 5.941 16.811 12.879 1.00 66.69 293 GLU A CA 1
ATOM 2274 C C . GLU A 1 293 ? 4.515 16.746 12.313 1.00 66.69 293 GLU A C 1
ATOM 2276 O O . GLU A 1 293 ? 3.963 15.662 12.151 1.00 66.69 293 GLU A O 1
ATOM 2281 N N . ARG A 1 294 ? 3.916 17.902 12.017 1.00 63.59 294 ARG A N 1
ATOM 2282 C CA . ARG A 1 294 ? 2.514 18.053 11.596 1.00 63.59 294 ARG A CA 1
ATOM 2283 C C . ARG A 1 294 ? 2.346 18.896 10.333 1.00 63.59 294 ARG A C 1
ATOM 2285 O O . ARG A 1 294 ? 1.263 18.897 9.749 1.00 63.59 294 ARG A O 1
ATOM 2292 N N . GLU A 1 295 ? 3.382 19.617 9.904 1.00 71.81 295 GLU A N 1
ATOM 2293 C CA . GLU A 1 295 ? 3.380 20.373 8.650 1.00 71.81 295 GLU A CA 1
ATOM 2294 C C . GLU A 1 295 ? 4.174 19.670 7.532 1.00 71.81 295 GLU A C 1
ATOM 2296 O O . GLU A 1 295 ? 5.030 18.818 7.781 1.00 71.81 295 GLU A O 1
ATOM 2301 N N . PRO A 1 296 ? 3.920 20.035 6.265 1.00 69.12 296 PRO A N 1
ATOM 2302 C CA . PRO A 1 296 ? 4.688 19.532 5.135 1.00 69.12 296 PRO A CA 1
ATOM 2303 C C . PRO A 1 296 ? 6.150 19.972 5.167 1.00 69.12 296 PRO A C 1
ATOM 2305 O O . PRO A 1 296 ? 6.501 21.012 5.718 1.00 69.12 296 PRO A O 1
ATOM 2308 N N . LEU A 1 297 ? 6.987 19.226 4.452 1.00 80.62 297 LEU A N 1
ATOM 2309 C CA . LEU A 1 297 ? 8.390 19.556 4.227 1.00 80.62 297 LEU A CA 1
ATOM 2310 C C . LEU A 1 297 ? 8.591 20.949 3.594 1.00 80.62 297 LEU A C 1
ATOM 2312 O O . LEU A 1 297 ? 7.916 21.320 2.629 1.00 80.62 297 LEU A O 1
ATOM 2316 N N . GLU A 1 298 ? 9.616 21.666 4.040 1.00 84.38 298 GLU A N 1
ATOM 2317 C CA . GLU A 1 298 ? 10.165 22.845 3.373 1.00 84.38 298 GLU A CA 1
ATOM 2318 C C . GLU A 1 298 ? 11.537 22.585 2.754 1.00 84.38 298 GLU A C 1
ATOM 2320 O O . GLU A 1 298 ? 12.331 21.799 3.266 1.00 84.38 298 GLU A O 1
ATOM 2325 N N . VAL A 1 299 ? 11.848 23.309 1.679 1.00 81.44 299 VAL A N 1
ATOM 2326 C CA . VAL A 1 299 ? 13.174 23.349 1.056 1.00 81.44 299 VAL A CA 1
ATOM 2327 C C . VAL A 1 299 ? 13.630 24.799 0.936 1.00 81.44 299 VAL A C 1
ATOM 2329 O O . VAL A 1 299 ? 12.913 25.645 0.397 1.00 81.44 299 VAL A O 1
ATOM 2332 N N . TRP A 1 300 ? 14.843 25.072 1.402 1.00 80.00 300 TRP A N 1
ATOM 2333 C CA . TRP A 1 300 ? 15.461 26.392 1.475 1.00 80.00 300 TRP A CA 1
ATOM 2334 C C . TRP A 1 300 ? 16.785 26.424 0.716 1.00 80.00 300 TRP A C 1
ATOM 2336 O O . TRP A 1 300 ? 17.498 25.424 0.665 1.00 80.00 300 TRP A O 1
ATOM 2346 N N . ASP A 1 301 ? 17.130 27.584 0.163 1.00 76.06 301 ASP A N 1
ATOM 2347 C CA . ASP A 1 301 ? 18.458 27.880 -0.381 1.00 76.06 301 ASP A CA 1
ATOM 2348 C C . ASP A 1 301 ? 19.352 28.459 0.715 1.00 76.06 301 ASP A C 1
ATOM 2350 O O . ASP A 1 301 ? 19.053 29.513 1.277 1.00 76.06 301 ASP A O 1
ATOM 2354 N N . LEU A 1 302 ? 20.461 27.776 0.995 1.00 73.56 302 LEU A N 1
ATOM 2355 C CA . LEU A 1 302 ? 21.435 28.153 2.018 1.00 73.56 302 LEU A CA 1
ATOM 2356 C C . LEU A 1 302 ? 22.271 29.373 1.610 1.00 73.56 302 LEU A C 1
ATOM 2358 O O . LEU A 1 302 ? 22.773 30.080 2.480 1.00 73.56 302 LEU A O 1
ATOM 2362 N N . ASN A 1 303 ? 22.406 29.659 0.310 1.00 71.06 303 ASN A N 1
ATOM 2363 C CA . ASN A 1 303 ? 23.177 30.812 -0.157 1.00 71.06 303 ASN A CA 1
ATOM 2364 C C . ASN A 1 303 ? 22.378 32.115 -0.047 1.00 71.06 303 ASN A C 1
ATOM 2366 O O . ASN A 1 303 ? 22.900 33.134 0.409 1.00 71.06 303 ASN A O 1
ATOM 2370 N N . SER A 1 304 ? 21.114 32.101 -0.485 1.00 66.12 304 SER A N 1
ATOM 2371 C CA . SER A 1 304 ? 20.251 33.291 -0.464 1.00 66.12 304 SER A CA 1
ATOM 2372 C C . SER A 1 304 ? 19.338 33.387 0.758 1.00 66.12 304 SER A C 1
ATOM 2374 O O . SER A 1 304 ? 18.702 34.425 0.942 1.00 66.12 304 SER A O 1
ATOM 2376 N N . MET A 1 305 ? 19.282 32.346 1.597 1.00 66.69 305 MET A N 1
ATOM 2377 C CA . MET A 1 305 ? 18.392 32.242 2.763 1.00 66.69 305 MET A CA 1
ATOM 2378 C C . MET A 1 305 ? 16.908 32.363 2.400 1.00 66.69 305 MET A C 1
ATOM 2380 O O . MET A 1 305 ? 16.094 32.828 3.195 1.00 66.69 305 MET A O 1
ATOM 2384 N N . ARG A 1 306 ? 16.543 31.988 1.171 1.00 69.88 306 ARG A N 1
ATOM 2385 C CA . ARG A 1 306 ? 15.163 32.059 0.687 1.00 69.88 306 ARG A CA 1
ATOM 2386 C C . ARG A 1 306 ? 14.502 30.695 0.782 1.00 69.88 306 ARG A C 1
ATOM 2388 O O . ARG A 1 306 ? 15.063 29.697 0.325 1.00 69.88 306 ARG A O 1
ATOM 2395 N N . LEU A 1 307 ? 13.277 30.679 1.307 1.00 72.88 307 LEU A N 1
ATOM 2396 C CA . LEU A 1 307 ? 12.376 29.543 1.163 1.00 72.88 307 LEU A CA 1
ATOM 2397 C C . LEU A 1 307 ? 12.142 29.323 -0.331 1.00 72.88 307 LEU A C 1
ATOM 2399 O O . LEU A 1 307 ? 11.598 30.188 -1.018 1.00 72.88 307 LEU A O 1
ATOM 2403 N N . LEU A 1 308 ? 12.570 28.172 -0.834 1.00 69.44 308 LEU A N 1
ATOM 2404 C CA . LEU A 1 308 ? 12.337 27.800 -2.223 1.00 69.44 308 LEU A CA 1
ATOM 2405 C C . LEU A 1 308 ? 10.933 27.242 -2.384 1.00 69.44 308 LEU A C 1
ATOM 2407 O O . LEU A 1 308 ? 10.266 27.511 -3.384 1.00 69.44 308 LEU A O 1
ATOM 2411 N N . ARG A 1 309 ? 10.489 26.444 -1.407 1.00 74.56 309 ARG A N 1
ATOM 2412 C CA . ARG A 1 309 ? 9.184 25.795 -1.446 1.00 74.56 309 ARG A CA 1
ATOM 2413 C C . ARG A 1 309 ? 8.772 25.260 -0.084 1.00 74.56 309 ARG A C 1
ATOM 2415 O O . ARG A 1 309 ? 9.550 24.577 0.572 1.00 74.56 309 ARG A O 1
ATOM 2422 N N . ARG A 1 310 ? 7.506 25.482 0.256 1.00 76.19 310 ARG A N 1
ATOM 2423 C CA . ARG A 1 310 ? 6.761 24.712 1.254 1.00 76.19 310 ARG A CA 1
ATOM 2424 C C . ARG A 1 310 ? 5.906 23.696 0.498 1.00 76.19 310 ARG A C 1
ATOM 2426 O O . ARG A 1 310 ? 5.198 24.076 -0.438 1.00 76.19 310 ARG A O 1
ATOM 2433 N N . MET A 1 311 ? 6.037 22.411 0.813 1.00 70.31 311 MET A N 1
ATOM 2434 C CA . MET A 1 311 ? 5.191 21.369 0.225 1.00 70.31 311 MET A CA 1
ATOM 2435 C C . MET A 1 311 ? 3.728 21.600 0.630 1.00 70.31 311 MET A C 1
ATOM 2437 O O . MET A 1 311 ? 3.443 22.241 1.643 1.00 70.31 311 MET A O 1
ATOM 2441 N N . SER A 1 312 ? 2.779 21.140 -0.188 1.00 59.91 312 SER A N 1
ATOM 2442 C CA . SER A 1 312 ? 1.358 21.308 0.138 1.00 59.91 312 SER A CA 1
ATOM 2443 C C . SER A 1 312 ? 0.970 20.466 1.361 1.00 59.91 312 SER A C 1
ATOM 2445 O O . SER A 1 312 ? 1.590 19.437 1.617 1.00 59.91 312 SER A O 1
ATOM 2447 N N . LYS A 1 313 ? -0.096 20.852 2.077 1.00 53.47 313 LYS A N 1
ATOM 2448 C CA . LYS A 1 313 ? -0.669 20.059 3.187 1.00 53.47 313 LYS A CA 1
ATOM 2449 C C . LYS A 1 313 ? -1.200 18.680 2.769 1.00 53.47 313 LYS A C 1
ATOM 2451 O O . LYS A 1 313 ? -1.466 17.862 3.635 1.00 53.47 313 LYS A O 1
ATOM 2456 N N . ALA A 1 314 ? -1.335 18.428 1.466 1.00 43.91 314 ALA A N 1
ATOM 2457 C CA . ALA A 1 314 ? -1.650 17.111 0.919 1.00 43.91 314 ALA A CA 1
ATOM 2458 C C . ALA A 1 314 ? -0.409 16.208 0.774 1.00 43.91 314 ALA A C 1
ATOM 2460 O O . ALA A 1 314 ? -0.551 15.054 0.389 1.00 43.91 314 ALA A O 1
ATOM 2461 N N . CYS A 1 315 ? 0.800 16.720 1.049 1.00 51.84 315 CYS A N 1
ATOM 2462 C CA . CYS A 1 315 ? 2.002 15.906 1.182 1.00 51.84 315 CYS A CA 1
ATOM 2463 C C . CYS A 1 315 ? 1.961 15.216 2.562 1.00 51.84 315 CYS A C 1
ATOM 2465 O O . CYS A 1 315 ? 2.002 15.927 3.571 1.00 51.84 315 CYS A O 1
ATOM 2467 N N . PRO A 1 316 ? 1.832 13.880 2.626 1.00 58.66 316 PRO A N 1
ATOM 2468 C CA . PRO A 1 316 ? 1.795 13.133 3.886 1.00 58.66 316 PRO A CA 1
ATOM 2469 C C . PRO A 1 316 ? 3.056 13.366 4.727 1.00 58.66 316 PRO A C 1
ATOM 2471 O O . PRO A 1 316 ? 4.110 13.710 4.196 1.00 58.66 316 PRO A O 1
ATOM 2474 N N . LEU A 1 317 ? 2.948 13.205 6.051 1.00 71.19 317 LEU A N 1
ATOM 2475 C CA . LEU A 1 317 ? 4.032 13.512 6.994 1.00 71.19 317 LEU A CA 1
ATOM 2476 C C . LEU A 1 317 ? 5.299 12.736 6.643 1.00 71.19 317 LEU A C 1
ATOM 2478 O O . LEU A 1 317 ? 5.228 11.539 6.358 1.00 71.19 317 LEU A O 1
ATOM 2482 N N . ILE A 1 318 ? 6.449 13.412 6.669 1.00 69.19 318 ILE A N 1
ATOM 2483 C CA . ILE A 1 318 ? 7.713 12.813 6.242 1.00 69.19 318 ILE A CA 1
ATOM 2484 C C . ILE A 1 318 ? 8.255 11.905 7.342 1.00 69.19 318 ILE A C 1
ATOM 2486 O O . ILE A 1 318 ? 8.594 12.368 8.429 1.00 69.19 318 ILE A O 1
ATOM 2490 N N . ARG A 1 319 ? 8.392 10.618 7.028 1.00 71.38 319 ARG A N 1
ATOM 2491 C CA . ARG A 1 319 ? 8.976 9.606 7.909 1.00 71.38 319 ARG A CA 1
ATOM 2492 C C . ARG A 1 319 ? 10.500 9.600 7.842 1.00 71.38 319 ARG A C 1
ATOM 2494 O O . ARG A 1 319 ? 11.151 9.434 8.867 1.00 71.38 319 ARG A O 1
ATOM 2501 N N . ASP A 1 320 ? 11.060 9.781 6.648 1.00 70.75 320 ASP A N 1
ATOM 2502 C CA . ASP A 1 320 ? 12.494 10.000 6.452 1.00 70.75 320 ASP A CA 1
ATOM 2503 C C . ASP A 1 320 ? 12.748 10.790 5.165 1.00 70.75 320 ASP A C 1
ATOM 2505 O O . ASP A 1 320 ? 11.926 10.825 4.248 1.00 70.75 320 ASP A O 1
ATOM 2509 N N . MET A 1 321 ? 13.905 11.431 5.081 1.00 76.75 321 MET A N 1
ATOM 2510 C CA . MET A 1 321 ? 14.351 12.093 3.867 1.00 76.75 321 MET A CA 1
ATOM 2511 C C . MET A 1 321 ? 15.871 12.066 3.740 1.00 76.75 321 MET A C 1
ATOM 2513 O O . MET A 1 321 ? 16.614 12.174 4.719 1.00 76.75 321 MET A O 1
ATOM 2517 N N . ALA A 1 322 ? 16.345 11.966 2.504 1.00 76.12 322 ALA A N 1
ATOM 2518 C CA . ALA A 1 322 ? 17.764 11.953 2.191 1.00 76.12 322 ALA A CA 1
ATOM 2519 C C . ALA A 1 322 ? 18.034 12.638 0.854 1.00 76.12 322 ALA A C 1
ATOM 2521 O O . ALA A 1 322 ? 17.345 12.409 -0.142 1.00 76.12 322 ALA A O 1
ATOM 2522 N N . TRP A 1 323 ? 19.081 13.457 0.808 1.00 72.94 323 TRP A N 1
ATOM 2523 C CA . TRP A 1 323 ? 19.571 13.983 -0.457 1.00 72.94 323 TRP A CA 1
ATOM 2524 C C . TRP A 1 323 ? 20.325 12.888 -1.204 1.00 72.94 323 TRP A C 1
ATOM 2526 O O . TRP A 1 323 ? 21.254 12.270 -0.684 1.00 72.94 323 TRP A O 1
ATOM 2536 N N . SER A 1 324 ? 19.923 12.640 -2.444 1.00 64.56 324 SER A N 1
ATOM 2537 C CA . SER A 1 324 ? 20.601 11.695 -3.319 1.00 64.56 324 SER A CA 1
ATOM 2538 C C . SER A 1 324 ? 21.968 12.249 -3.714 1.00 64.56 324 SER A C 1
ATOM 2540 O O . SER A 1 324 ? 22.046 13.281 -4.371 1.00 64.56 324 SER A O 1
ATOM 2542 N N . CYS A 1 325 ? 23.030 11.491 -3.453 1.00 56.16 325 CYS A N 1
ATOM 2543 C CA . CYS A 1 325 ? 24.387 11.794 -3.918 1.00 56.16 325 CYS A CA 1
ATOM 2544 C C . CYS A 1 325 ? 24.648 11.431 -5.397 1.00 56.16 325 CYS A C 1
ATOM 2546 O O . CYS A 1 325 ? 25.718 11.732 -5.917 1.00 56.16 325 CYS A O 1
ATOM 2548 N N . LYS A 1 326 ? 23.703 10.768 -6.087 1.00 42.47 326 LYS A N 1
ATOM 2549 C CA . LYS A 1 326 ? 23.911 10.182 -7.431 1.00 42.47 326 LYS A CA 1
ATOM 2550 C C . LYS A 1 326 ? 23.270 10.933 -8.606 1.00 42.47 326 LYS A C 1
ATOM 2552 O O . LYS A 1 326 ? 23.373 10.473 -9.736 1.00 42.47 326 LYS A O 1
ATOM 2557 N N . HIS A 1 327 ? 22.653 12.091 -8.385 1.00 51.72 327 HIS A N 1
ATOM 2558 C CA . HIS A 1 327 ? 21.960 12.846 -9.442 1.00 51.72 327 HIS A CA 1
ATOM 2559 C C . HIS A 1 327 ? 22.118 14.359 -9.261 1.00 51.72 327 HIS A C 1
ATOM 2561 O O . HIS A 1 327 ? 21.148 15.112 -9.359 1.00 51.72 327 HIS A O 1
ATOM 2567 N N . CYS A 1 328 ? 23.347 14.788 -8.973 1.00 52.97 328 CYS A N 1
ATOM 2568 C CA . CYS A 1 328 ? 23.665 16.186 -8.732 1.00 52.97 328 CYS A CA 1
ATOM 2569 C C . CYS A 1 328 ? 24.395 16.777 -9.950 1.00 52.97 328 CYS A C 1
ATOM 2571 O O . CYS A 1 328 ? 25.390 16.218 -10.405 1.00 52.97 328 CYS A O 1
ATOM 2573 N N . THR A 1 329 ? 23.905 17.888 -10.509 1.00 62.69 329 THR A N 1
ATOM 2574 C CA . THR A 1 329 ? 24.595 18.598 -11.605 1.00 62.69 329 THR A CA 1
ATOM 2575 C C . THR A 1 329 ? 24.757 20.068 -11.270 1.00 62.69 329 THR A C 1
ATOM 2577 O O . THR A 1 329 ? 23.787 20.717 -10.879 1.00 62.69 329 THR A O 1
ATOM 2580 N N . VAL A 1 330 ? 25.953 20.601 -11.498 1.00 67.06 330 VAL A N 1
ATOM 2581 C CA . VAL A 1 330 ? 26.250 22.029 -11.369 1.00 67.06 330 VAL A CA 1
ATOM 2582 C C . VAL A 1 330 ? 26.087 22.685 -12.736 1.00 67.06 330 VAL A C 1
ATOM 2584 O O . VAL A 1 330 ? 26.712 22.254 -13.704 1.00 67.06 330 VAL A O 1
ATOM 2587 N N . LYS A 1 331 ? 25.258 23.727 -12.835 1.00 58.91 331 LYS A N 1
ATOM 2588 C CA . LYS A 1 331 ? 25.224 24.608 -14.007 1.00 58.91 331 LYS A CA 1
ATOM 2589 C C . LYS A 1 331 ? 25.928 25.927 -13.669 1.00 58.91 331 LYS A C 1
ATOM 2591 O O . LYS A 1 331 ? 25.411 26.668 -12.827 1.00 58.91 331 LYS A O 1
ATOM 2596 N N . PRO A 1 332 ? 27.069 26.239 -14.309 1.00 56.91 332 PRO A N 1
ATOM 2597 C CA . PRO A 1 332 ? 27.654 27.573 -14.244 1.00 56.91 332 PRO A CA 1
ATOM 2598 C C . PRO A 1 332 ? 26.650 28.593 -14.787 1.00 56.91 332 PRO A C 1
ATOM 2600 O O . PRO A 1 332 ? 25.909 28.290 -15.724 1.00 56.91 332 PRO A O 1
ATOM 2603 N N . THR A 1 333 ? 26.601 29.788 -14.203 1.00 56.16 333 THR A N 1
ATOM 2604 C CA . THR A 1 333 ? 25.841 30.894 -14.795 1.00 56.16 333 THR A CA 1
ATOM 2605 C C . THR A 1 333 ? 26.777 31.722 -15.670 1.00 56.16 333 THR A C 1
ATOM 2607 O O . THR A 1 333 ? 27.870 32.088 -15.240 1.00 56.16 333 THR A O 1
ATOM 2610 N N . ASP A 1 334 ? 26.355 32.045 -16.893 1.00 46.81 334 ASP A N 1
ATOM 2611 C CA . ASP A 1 334 ? 27.198 32.683 -17.924 1.00 46.81 334 ASP A CA 1
ATOM 2612 C C . ASP A 1 334 ? 27.621 34.137 -17.600 1.00 46.81 334 ASP A C 1
ATOM 2614 O O . ASP A 1 334 ? 28.175 34.837 -18.443 1.00 46.81 334 ASP A O 1
ATOM 2618 N N . ARG A 1 335 ? 27.344 34.635 -16.385 1.00 48.84 335 ARG A N 1
ATOM 2619 C CA . ARG A 1 335 ? 27.578 36.030 -15.964 1.00 48.84 335 ARG A CA 1
ATOM 2620 C C . ARG A 1 335 ? 28.157 36.165 -14.549 1.00 48.84 335 ARG A C 1
ATOM 2622 O O . ARG A 1 335 ? 27.822 37.110 -13.844 1.00 48.84 335 ARG A O 1
ATOM 2629 N N . GLY A 1 336 ? 28.989 35.219 -14.108 1.00 46.59 336 GLY A N 1
ATOM 2630 C CA . GLY A 1 336 ? 29.700 35.322 -12.821 1.00 46.59 336 GLY A CA 1
ATOM 2631 C C . GLY A 1 336 ? 28.802 35.289 -11.574 1.00 46.59 336 GLY A C 1
ATOM 2632 O O . GLY A 1 336 ? 29.229 35.716 -10.505 1.00 46.59 336 GLY A O 1
ATOM 2633 N N . GLY A 1 337 ? 27.561 34.809 -11.701 1.00 52.53 337 GLY A N 1
ATOM 2634 C CA . GLY A 1 337 ? 26.657 34.580 -10.574 1.00 52.53 337 GLY A CA 1
ATOM 2635 C C . GLY A 1 337 ? 26.889 33.214 -9.910 1.00 52.53 337 GLY A C 1
ATOM 2636 O O . GLY A 1 337 ? 27.585 32.361 -10.472 1.00 52.53 337 GLY A O 1
ATOM 2637 N N . PRO A 1 338 ? 26.293 32.969 -8.728 1.00 55.50 338 PRO A N 1
ATOM 2638 C CA . PRO A 1 338 ? 26.411 31.686 -8.041 1.00 55.50 338 PRO A CA 1
ATOM 2639 C C . PRO A 1 338 ? 25.901 30.537 -8.923 1.00 55.50 338 PRO A C 1
ATOM 2641 O O . PRO A 1 338 ? 24.884 30.663 -9.609 1.00 55.50 338 PRO A O 1
ATOM 2644 N N . SER A 1 339 ? 26.632 29.421 -8.922 1.00 60.66 339 SER A N 1
ATOM 2645 C CA . SER A 1 339 ? 26.273 28.212 -9.669 1.00 60.66 339 SER A CA 1
ATOM 2646 C C . SER A 1 339 ? 24.884 27.706 -9.275 1.00 60.66 339 SER A C 1
ATOM 2648 O O . SER A 1 339 ? 24.518 27.716 -8.102 1.00 60.66 339 SER A O 1
ATOM 2650 N N . VAL A 1 340 ? 24.113 27.225 -10.252 1.00 59.97 340 VAL A N 1
ATOM 2651 C CA . VAL A 1 340 ? 22.809 26.603 -9.992 1.00 59.97 340 VAL A CA 1
ATOM 2652 C C . VAL A 1 340 ? 23.010 25.109 -9.805 1.00 59.97 340 VAL A C 1
ATOM 2654 O O . VAL A 1 340 ? 23.394 24.401 -10.741 1.00 59.97 340 VAL A O 1
ATOM 2657 N N . TYR A 1 341 ? 22.716 24.629 -8.604 1.00 69.00 341 TYR A N 1
ATOM 2658 C CA . TYR A 1 341 ? 22.785 23.219 -8.264 1.00 69.00 341 TYR A CA 1
ATOM 2659 C C . TYR A 1 341 ? 21.442 22.555 -8.577 1.00 69.00 341 TYR A C 1
ATOM 2661 O O . TYR A 1 341 ? 20.364 23.069 -8.271 1.00 69.00 341 TYR A O 1
ATOM 2669 N N . ARG A 1 342 ? 21.494 21.423 -9.276 1.00 71.62 342 ARG A N 1
ATOM 2670 C CA . ARG A 1 342 ? 20.355 20.516 -9.405 1.00 71.62 342 ARG A CA 1
ATOM 2671 C C . ARG A 1 342 ? 20.624 19.340 -8.492 1.00 71.62 342 ARG A C 1
ATOM 2673 O O . ARG A 1 342 ? 21.594 18.632 -8.737 1.00 71.62 342 ARG A O 1
ATOM 2680 N N . GLU A 1 343 ? 19.782 19.140 -7.492 1.00 72.19 343 GLU A N 1
ATOM 2681 C CA . GLU A 1 343 ? 19.910 18.076 -6.496 1.00 72.19 343 GLU A CA 1
ATOM 2682 C C . GLU A 1 343 ? 18.545 17.423 -6.267 1.00 72.19 343 GLU A C 1
ATOM 2684 O O . GLU A 1 343 ? 17.503 18.048 -6.469 1.00 72.19 343 GLU A O 1
ATOM 2689 N N . ASN A 1 344 ? 18.540 16.149 -5.882 1.00 74.12 344 ASN A N 1
ATOM 2690 C CA . ASN A 1 344 ? 17.310 15.394 -5.666 1.00 74.12 344 ASN A CA 1
ATOM 2691 C C . ASN A 1 344 ? 17.186 15.040 -4.189 1.00 74.12 344 ASN A C 1
ATOM 2693 O O . ASN A 1 344 ? 18.078 14.399 -3.633 1.00 74.12 344 ASN A O 1
ATOM 2697 N N . LEU A 1 345 ? 16.068 15.408 -3.583 1.00 75.06 345 LEU A N 1
ATOM 2698 C CA . LEU A 1 345 ? 15.681 14.976 -2.252 1.00 75.06 345 LEU A CA 1
ATOM 2699 C C . LEU A 1 345 ? 14.722 13.793 -2.389 1.00 75.06 345 LEU A C 1
ATOM 2701 O O . LEU A 1 345 ? 13.693 13.892 -3.054 1.00 75.06 345 LEU A O 1
ATOM 2705 N N . VAL A 1 346 ? 15.084 12.664 -1.796 1.00 71.94 346 VAL A N 1
ATOM 2706 C CA . VAL A 1 346 ? 14.216 11.494 -1.673 1.00 71.94 346 VAL A CA 1
ATOM 2707 C C . VAL A 1 346 ? 13.486 11.602 -0.348 1.00 71.94 346 VAL A C 1
ATOM 2709 O O . VAL A 1 346 ? 14.105 11.904 0.673 1.00 71.94 346 VAL A O 1
ATOM 2712 N N . VAL A 1 347 ? 12.182 11.378 -0.376 1.00 71.75 347 VAL A N 1
ATOM 2713 C CA . VAL A 1 347 ? 11.293 11.542 0.768 1.00 71.75 347 VAL A CA 1
ATOM 2714 C C . VAL A 1 347 ? 10.472 10.270 0.917 1.00 71.75 347 VAL A C 1
ATOM 2716 O O . VAL A 1 347 ? 9.847 9.835 -0.045 1.00 71.75 347 VAL A O 1
ATOM 2719 N N . LEU A 1 348 ? 10.491 9.674 2.102 1.00 62.00 348 LEU A N 1
ATOM 2720 C CA . LEU A 1 348 ? 9.600 8.592 2.495 1.00 62.00 348 LEU A CA 1
ATOM 2721 C C . LEU A 1 348 ? 8.495 9.195 3.355 1.00 62.00 348 LEU A C 1
ATOM 2723 O O . LEU A 1 348 ? 8.789 9.811 4.382 1.00 62.00 348 LEU A O 1
ATOM 2727 N N . ASP A 1 349 ? 7.244 9.036 2.947 1.00 67.62 349 ASP A N 1
ATOM 2728 C CA . ASP A 1 349 ? 6.114 9.501 3.744 1.00 67.62 349 ASP A CA 1
ATOM 2729 C C . ASP A 1 349 ? 5.664 8.480 4.805 1.00 67.62 349 ASP A C 1
ATOM 2731 O O . ASP A 1 349 ? 6.198 7.375 4.945 1.00 67.62 349 ASP A O 1
ATOM 2735 N N . SER A 1 350 ? 4.668 8.891 5.581 1.00 59.81 350 SER A N 1
ATOM 2736 C CA . SER A 1 350 ? 4.005 8.103 6.622 1.00 59.81 350 SER A CA 1
ATOM 2737 C C . SER A 1 350 ? 3.206 6.916 6.070 1.00 59.81 350 SER A C 1
ATOM 2739 O O . SER A 1 350 ? 3.036 5.933 6.788 1.00 59.81 350 SER A O 1
ATOM 2741 N N . ASP A 1 351 ? 2.821 6.953 4.794 1.00 55.66 351 ASP A N 1
ATOM 2742 C CA . ASP A 1 351 ? 2.146 5.870 4.070 1.00 55.66 351 ASP A CA 1
ATOM 2743 C C . ASP A 1 351 ? 3.144 4.906 3.389 1.00 55.66 351 ASP A C 1
ATOM 2745 O O . ASP A 1 351 ? 2.754 4.011 2.637 1.00 55.66 351 ASP A O 1
ATOM 2749 N N . ASN A 1 352 ? 4.446 5.060 3.662 1.00 48.09 352 ASN A N 1
ATOM 2750 C CA . ASN A 1 352 ? 5.564 4.336 3.048 1.00 48.09 352 ASN A CA 1
ATOM 2751 C C . ASN A 1 352 ? 5.683 4.512 1.524 1.00 48.09 352 ASN A C 1
ATOM 2753 O O . ASN A 1 352 ? 6.268 3.669 0.837 1.00 48.09 352 ASN A O 1
ATOM 2757 N N . ARG A 1 353 ? 5.170 5.614 0.982 1.00 53.59 353 ARG A N 1
ATOM 2758 C CA . ARG A 1 353 ? 5.371 6.015 -0.409 1.00 53.59 353 ARG A CA 1
ATOM 2759 C C . ARG A 1 353 ? 6.654 6.825 -0.519 1.00 53.59 353 ARG A C 1
ATOM 2761 O O . ARG A 1 353 ? 6.981 7.659 0.327 1.00 53.59 353 ARG A O 1
ATOM 2768 N N . LEU A 1 354 ? 7.390 6.567 -1.593 1.00 50.88 354 LEU A N 1
ATOM 2769 C CA . LEU A 1 354 ? 8.648 7.239 -1.887 1.00 50.88 354 LEU A CA 1
ATOM 2770 C C . LEU A 1 354 ? 8.414 8.349 -2.919 1.00 50.88 354 LEU A C 1
ATOM 2772 O O . LEU A 1 354 ? 7.908 8.084 -4.006 1.00 50.88 354 LEU A O 1
ATOM 2776 N N . TYR A 1 355 ? 8.843 9.574 -2.629 1.00 56.94 355 TYR A N 1
ATOM 2777 C CA . TYR A 1 355 ? 8.804 10.697 -3.566 1.00 56.94 355 TYR A CA 1
ATOM 2778 C C . TYR A 1 355 ? 10.211 11.173 -3.896 1.00 56.94 355 TYR A C 1
ATOM 2780 O O . TYR A 1 355 ? 11.107 11.196 -3.051 1.00 56.94 355 TYR A O 1
ATOM 2788 N N . HIS A 1 356 ? 10.383 11.631 -5.133 1.00 63.66 356 HIS A N 1
ATOM 2789 C CA . HIS A 1 356 ? 11.570 12.362 -5.559 1.00 63.66 356 HIS A CA 1
ATOM 2790 C C . HIS A 1 356 ? 11.223 13.837 -5.753 1.00 63.66 356 HIS A C 1
ATOM 2792 O O . HIS A 1 356 ? 10.521 14.206 -6.695 1.00 63.66 356 HIS A O 1
ATOM 2798 N N . ILE A 1 357 ? 11.765 14.691 -4.891 1.00 65.62 357 ILE A N 1
ATOM 2799 C CA . ILE A 1 357 ? 11.689 16.143 -5.017 1.00 65.62 357 ILE A CA 1
ATOM 2800 C C . ILE A 1 357 ? 12.947 16.616 -5.746 1.00 65.62 357 ILE A C 1
ATOM 2802 O O . ILE A 1 357 ? 14.059 16.571 -5.219 1.00 65.62 357 ILE A O 1
ATOM 2806 N N . VAL A 1 358 ? 12.776 17.066 -6.989 1.00 68.94 358 VAL A N 1
ATOM 2807 C CA . VAL A 1 358 ? 13.867 17.641 -7.788 1.00 68.94 358 VAL A CA 1
ATOM 2808 C C . VAL A 1 358 ? 13.982 19.128 -7.465 1.00 68.94 358 VAL A C 1
ATOM 2810 O O . VAL A 1 358 ? 13.064 19.902 -7.747 1.00 68.94 358 VAL A O 1
ATOM 2813 N N . VAL A 1 359 ? 15.131 19.537 -6.934 1.00 60.78 359 VAL A N 1
ATOM 2814 C CA . VAL A 1 359 ? 15.463 20.931 -6.624 1.00 60.78 359 VAL A CA 1
ATOM 2815 C C . VAL A 1 359 ? 16.401 21.443 -7.710 1.00 60.78 359 VAL A C 1
ATOM 2817 O O . VAL A 1 359 ? 17.478 20.889 -7.919 1.00 60.78 359 VAL A O 1
ATOM 2820 N N . LYS A 1 360 ? 15.979 22.464 -8.465 1.00 54.12 360 LYS A N 1
ATOM 2821 C CA . LYS A 1 360 ? 16.765 23.061 -9.558 1.00 54.12 360 LYS A CA 1
ATOM 2822 C C . LYS A 1 360 ? 16.797 24.580 -9.397 1.00 54.12 360 LYS A C 1
ATOM 2824 O O . LYS A 1 360 ? 15.966 25.286 -9.975 1.00 54.12 360 LYS A O 1
ATOM 2829 N N . GLY A 1 361 ? 17.757 25.095 -8.630 1.00 53.06 361 GLY A N 1
ATOM 2830 C CA . GLY A 1 361 ? 17.787 26.521 -8.288 1.00 53.06 361 GLY A CA 1
ATOM 2831 C C . GLY A 1 361 ? 16.499 26.951 -7.577 1.00 53.06 361 GLY A C 1
ATOM 2832 O O . GLY A 1 361 ? 16.068 26.289 -6.644 1.00 53.06 361 GLY A O 1
ATOM 2833 N N . LEU A 1 362 ? 15.848 28.018 -8.054 1.00 32.19 362 LEU A N 1
ATOM 2834 C CA . LEU A 1 362 ? 14.602 28.555 -7.475 1.00 32.19 362 LEU A CA 1
ATOM 2835 C C . LEU A 1 362 ? 13.328 27.738 -7.785 1.00 32.19 362 LEU A C 1
ATOM 2837 O O . LEU A 1 362 ? 12.240 28.136 -7.383 1.00 32.19 362 LEU A O 1
ATOM 2841 N N . HIS A 1 363 ? 13.425 26.629 -8.525 1.00 35.16 363 HIS A N 1
ATOM 2842 C CA . HIS A 1 363 ? 12.271 25.795 -8.868 1.00 35.16 363 HIS A CA 1
ATOM 2843 C C . HIS A 1 363 ? 12.302 24.468 -8.104 1.00 35.16 363 HIS A C 1
ATOM 2845 O O . HIS A 1 363 ? 13.199 23.647 -8.309 1.00 35.16 363 HIS A O 1
ATOM 2851 N N . VAL A 1 364 ? 11.267 24.237 -7.296 1.00 40.38 364 VAL A N 1
ATOM 2852 C CA . VAL A 1 364 ? 10.957 22.958 -6.639 1.00 40.38 364 VAL A CA 1
ATOM 2853 C C . VAL A 1 364 ? 9.587 22.509 -7.149 1.00 40.38 364 VAL A C 1
ATOM 2855 O O . VAL A 1 364 ? 8.628 23.281 -7.092 1.00 40.38 364 VAL A O 1
ATOM 2858 N N . ARG A 1 365 ? 9.492 21.295 -7.700 1.00 39.88 365 ARG A N 1
ATOM 2859 C CA . ARG A 1 365 ? 8.217 20.696 -8.139 1.00 39.88 365 ARG A CA 1
ATOM 2860 C C . ARG A 1 365 ? 7.753 19.664 -7.112 1.00 39.88 365 ARG A C 1
ATOM 2862 O O . ARG A 1 365 ? 8.603 19.004 -6.518 1.00 39.88 365 ARG A O 1
ATOM 2869 N N . ASP A 1 366 ? 6.437 19.538 -6.931 1.00 37.03 366 ASP A N 1
ATOM 2870 C CA . ASP A 1 366 ? 5.848 18.489 -6.092 1.00 37.03 366 ASP A CA 1
ATOM 2871 C C . ASP A 1 366 ? 6.325 17.115 -6.590 1.00 37.03 366 ASP A C 1
ATOM 2873 O O . ASP A 1 366 ? 6.473 16.901 -7.802 1.00 37.03 366 ASP A O 1
ATOM 2877 N N . GLY A 1 367 ? 6.640 16.217 -5.654 1.00 36.22 367 GLY A N 1
ATOM 2878 C CA . GLY A 1 367 ? 7.093 14.871 -5.979 1.00 36.22 367 GLY A CA 1
ATOM 2879 C C . GLY A 1 367 ? 6.056 14.168 -6.849 1.00 36.22 367 GLY A C 1
ATOM 2880 O O . GLY A 1 367 ? 4.881 14.115 -6.497 1.00 36.22 367 GLY A O 1
ATOM 2881 N N . LYS A 1 368 ? 6.479 13.645 -8.002 1.00 33.22 368 LYS A N 1
ATOM 2882 C CA . LYS A 1 368 ? 5.643 12.708 -8.754 1.00 33.22 368 LYS A CA 1
ATOM 2883 C C . LYS A 1 368 ? 5.619 11.380 -8.001 1.00 33.22 368 LYS A C 1
ATOM 2885 O O . LYS A 1 368 ? 6.658 10.966 -7.483 1.00 33.22 368 LYS A O 1
ATOM 2890 N N . GLU A 1 369 ? 4.456 10.730 -7.992 1.00 32.88 369 GLU A N 1
ATOM 2891 C CA . GLU A 1 369 ? 4.323 9.298 -7.713 1.00 32.88 369 GLU A CA 1
ATOM 2892 C C . GLU A 1 369 ? 5.429 8.540 -8.461 1.00 32.88 369 GLU A C 1
ATOM 2894 O O . GLU A 1 369 ? 5.832 8.972 -9.550 1.00 32.88 369 GLU A O 1
ATOM 2899 N N . VAL A 1 370 ? 5.972 7.472 -7.862 1.00 32.28 370 VAL A N 1
ATOM 2900 C CA . VAL A 1 370 ? 7.060 6.689 -8.460 1.00 32.28 370 VAL A CA 1
ATOM 2901 C C . VAL A 1 370 ? 6.599 6.221 -9.834 1.00 32.28 370 VAL A C 1
ATOM 2903 O O . VAL A 1 370 ? 5.872 5.243 -9.972 1.00 32.28 370 VAL A O 1
ATOM 2906 N N . SER A 1 371 ? 7.007 6.956 -10.868 1.00 38.84 371 SER A N 1
ATOM 2907 C CA . SER A 1 371 ? 6.715 6.583 -12.241 1.00 38.84 371 SER A CA 1
ATOM 2908 C C . SER A 1 371 ? 7.263 5.179 -12.449 1.00 38.84 371 SER A C 1
ATOM 2910 O O . SER A 1 371 ? 8.362 4.890 -11.969 1.00 38.84 371 SER A O 1
ATOM 2912 N N . THR A 1 372 ? 6.553 4.334 -13.190 1.00 53.16 372 THR A N 1
ATOM 2913 C CA . THR A 1 372 ? 7.004 2.988 -13.585 1.00 53.16 372 THR A CA 1
ATOM 2914 C C . THR A 1 372 ? 8.459 2.969 -14.068 1.00 53.16 372 THR A C 1
ATOM 2916 O O . THR A 1 372 ? 9.193 2.025 -13.792 1.00 53.16 372 THR A O 1
ATOM 2919 N N . GLN A 1 373 ? 8.922 4.063 -14.680 1.00 54.06 373 GLN A N 1
ATOM 2920 C CA . GLN A 1 373 ? 10.308 4.266 -15.094 1.00 54.06 373 GLN A CA 1
ATOM 2921 C C . GLN A 1 373 ? 11.341 4.257 -13.943 1.00 54.06 373 GLN A C 1
ATOM 2923 O O . GLN A 1 373 ? 12.447 3.750 -14.117 1.00 54.06 373 GLN A O 1
ATOM 2928 N N . ILE A 1 374 ? 11.009 4.775 -12.757 1.00 56.44 374 ILE A N 1
ATOM 2929 C CA . ILE A 1 374 ? 11.895 4.752 -11.577 1.00 56.44 374 ILE A CA 1
ATOM 2930 C C . ILE A 1 374 ? 12.004 3.323 -11.032 1.00 56.44 374 ILE A C 1
ATOM 2932 O O . ILE A 1 374 ? 13.114 2.867 -10.749 1.00 56.44 374 ILE A O 1
ATOM 2936 N N . THR A 1 375 ? 10.885 2.596 -10.948 1.00 59.06 375 THR A N 1
ATOM 2937 C CA . THR A 1 375 ? 10.863 1.171 -10.574 1.00 59.06 375 THR A CA 1
ATOM 2938 C C . THR A 1 375 ? 11.667 0.333 -11.570 1.00 59.06 375 THR A C 1
ATOM 2940 O O . THR A 1 375 ? 12.485 -0.495 -11.173 1.00 59.06 375 THR A O 1
ATOM 2943 N N . PHE A 1 376 ? 11.521 0.614 -12.864 1.00 76.19 376 PHE A N 1
ATO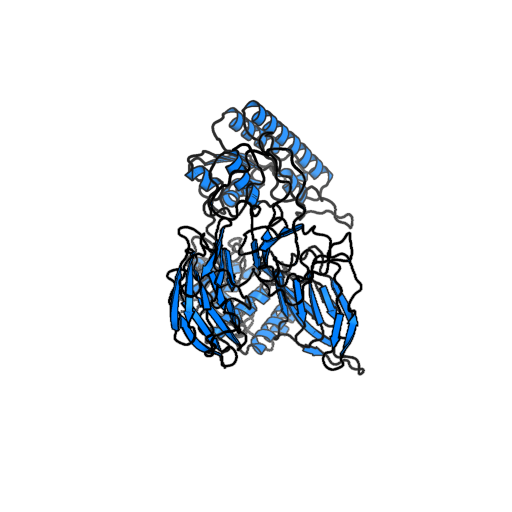M 2944 C CA . PHE A 1 376 ? 12.292 0.001 -13.942 1.00 76.19 376 PHE A CA 1
ATOM 2945 C C . PHE A 1 376 ? 13.808 0.249 -13.805 1.00 76.19 376 PHE A C 1
ATOM 2947 O O . PHE A 1 376 ? 14.605 -0.690 -13.851 1.00 76.19 376 PHE A O 1
ATOM 2954 N N . PHE A 1 377 ? 14.233 1.488 -13.546 1.00 84.44 377 PHE A N 1
ATOM 2955 C CA . PHE A 1 377 ? 15.646 1.811 -13.313 1.00 84.44 377 PHE A CA 1
ATOM 2956 C C . PHE A 1 377 ? 16.208 1.173 -12.034 1.00 84.44 377 PHE A C 1
ATOM 2958 O O . PHE A 1 377 ? 17.387 0.809 -11.992 1.00 84.44 377 PHE A O 1
ATOM 2965 N N . ALA A 1 378 ? 15.392 1.023 -10.988 1.00 77.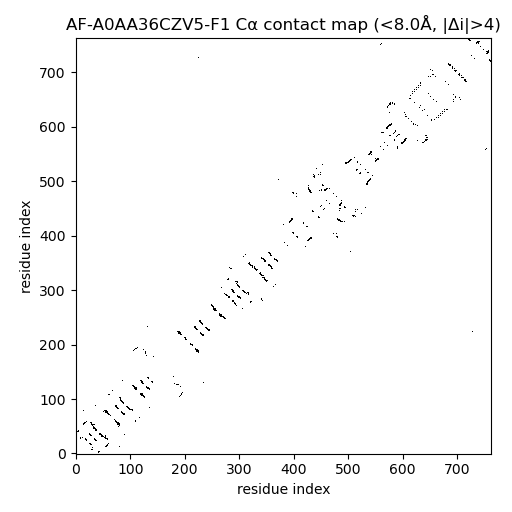62 378 ALA A N 1
ATOM 2966 C CA . ALA A 1 378 ? 15.776 0.301 -9.778 1.00 77.62 378 ALA A CA 1
ATOM 2967 C C . ALA A 1 378 ? 15.973 -1.199 -10.054 1.00 77.62 378 ALA A C 1
ATOM 2969 O O . ALA A 1 378 ? 16.977 -1.765 -9.619 1.00 77.62 378 ALA A O 1
ATOM 2970 N N . LEU A 1 379 ? 15.083 -1.809 -10.844 1.00 81.12 379 LEU A N 1
ATOM 2971 C CA . LEU A 1 379 ? 15.191 -3.207 -11.258 1.00 81.12 379 LEU A CA 1
ATOM 2972 C C . LEU A 1 379 ? 16.482 -3.464 -12.050 1.00 81.12 379 LEU A C 1
ATOM 2974 O O . LEU A 1 379 ? 17.226 -4.377 -11.706 1.00 81.12 379 LEU A O 1
ATOM 2978 N N . ILE A 1 380 ? 16.823 -2.612 -13.025 1.00 88.06 380 ILE A N 1
ATOM 2979 C CA . ILE A 1 380 ? 18.087 -2.733 -13.781 1.00 88.06 380 ILE A CA 1
ATOM 2980 C C . ILE A 1 380 ? 19.305 -2.680 -12.846 1.00 88.06 380 ILE A C 1
ATOM 2982 O O . ILE A 1 380 ? 20.232 -3.479 -12.985 1.00 88.06 380 ILE A O 1
ATOM 2986 N N . LYS A 1 381 ? 19.318 -1.760 -11.871 1.00 88.12 381 LYS A N 1
ATOM 2987 C CA . LYS A 1 381 ? 20.414 -1.657 -10.890 1.00 88.12 381 LYS A CA 1
ATOM 2988 C C . LYS A 1 381 ? 20.535 -2.915 -10.033 1.00 88.12 381 LYS A C 1
ATOM 2990 O O . LYS A 1 381 ? 21.657 -3.345 -9.776 1.00 88.12 381 LYS A O 1
ATOM 2995 N N . ALA A 1 382 ? 19.412 -3.487 -9.602 1.00 80.56 382 ALA A N 1
ATOM 2996 C CA . ALA A 1 382 ? 19.394 -4.723 -8.828 1.00 80.56 382 ALA A CA 1
ATOM 2997 C C . ALA A 1 382 ? 19.930 -5.900 -9.658 1.00 80.56 382 ALA A C 1
ATOM 2999 O O . ALA A 1 382 ? 20.857 -6.578 -9.222 1.00 80.56 382 ALA A O 1
ATOM 3000 N N . ILE A 1 383 ? 19.436 -6.075 -10.887 1.00 86.94 383 ILE A N 1
ATOM 3001 C CA . ILE A 1 383 ? 19.893 -7.118 -11.818 1.00 86.94 383 ILE A CA 1
ATOM 3002 C C . ILE A 1 383 ? 21.407 -6.997 -12.067 1.00 86.94 383 ILE A C 1
ATOM 3004 O O . ILE A 1 383 ? 22.140 -7.979 -11.941 1.00 86.94 383 ILE A O 1
ATOM 3008 N N . LYS A 1 384 ? 21.904 -5.776 -12.312 1.00 92.88 384 LYS A N 1
ATOM 3009 C CA . LYS A 1 384 ? 23.341 -5.509 -12.455 1.00 92.88 384 LYS A CA 1
ATOM 3010 C C . LYS A 1 384 ? 24.135 -5.886 -11.203 1.00 92.88 384 LYS A C 1
ATOM 3012 O O . LYS A 1 384 ? 25.213 -6.464 -11.308 1.00 92.88 384 LYS A O 1
ATOM 3017 N N . ALA A 1 385 ? 23.637 -5.535 -10.016 1.00 89.31 385 ALA A N 1
ATOM 3018 C CA . ALA A 1 385 ? 24.304 -5.837 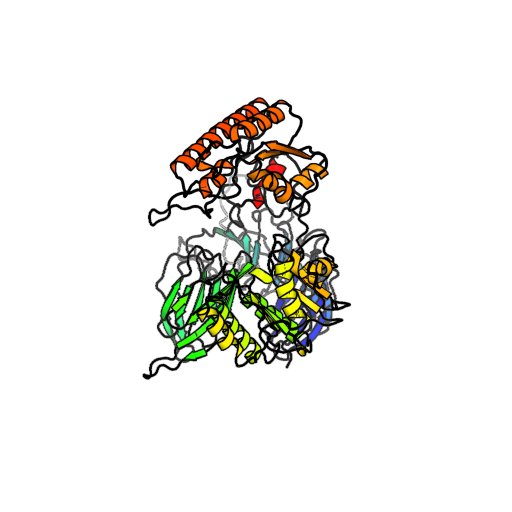-8.749 1.00 89.31 385 ALA A CA 1
ATOM 3019 C C . ALA A 1 385 ? 24.418 -7.350 -8.498 1.00 89.31 385 ALA A C 1
ATOM 3021 O O . ALA A 1 385 ? 25.402 -7.795 -7.910 1.00 89.31 385 ALA A O 1
ATOM 3022 N N . HIS A 1 386 ? 23.463 -8.129 -9.012 1.00 87.25 386 HIS A N 1
ATOM 3023 C CA . HIS A 1 386 ? 23.493 -9.592 -9.030 1.00 87.25 386 HIS A CA 1
ATOM 3024 C C . HIS A 1 386 ? 24.330 -10.192 -10.172 1.00 87.25 386 HIS A C 1
ATOM 3026 O O . HIS A 1 386 ? 24.363 -11.409 -10.317 1.00 87.25 386 HIS A O 1
ATOM 3032 N N . GLN A 1 387 ? 25.050 -9.364 -10.938 1.00 94.25 387 GLN A N 1
ATOM 3033 C CA . GLN A 1 387 ? 26.006 -9.788 -11.967 1.00 94.25 387 GLN A CA 1
ATOM 3034 C C . GLN A 1 387 ? 25.385 -10.640 -13.085 1.00 94.25 387 GLN A C 1
ATOM 3036 O O . GLN A 1 387 ? 26.056 -11.495 -13.661 1.00 94.25 387 GLN A O 1
ATOM 3041 N N . VAL A 1 388 ? 24.114 -10.398 -13.420 1.00 92.19 388 VAL A N 1
ATOM 3042 C CA . VAL A 1 388 ? 23.487 -11.043 -14.581 1.00 92.19 388 VAL A CA 1
ATOM 3043 C C . VAL A 1 388 ? 24.236 -10.604 -15.854 1.00 92.19 388 VAL A C 1
ATOM 3045 O O . VAL A 1 388 ? 24.392 -9.396 -16.048 1.00 92.19 388 VAL A O 1
ATOM 3048 N N . PRO A 1 389 ? 24.722 -11.522 -16.712 1.00 92.06 389 PRO A N 1
ATOM 3049 C CA . PRO A 1 389 ? 25.616 -11.157 -17.817 1.00 92.06 389 PRO A CA 1
ATOM 3050 C C . PRO A 1 389 ? 24.984 -10.246 -18.874 1.00 92.06 389 PRO A C 1
ATOM 3052 O O . PRO A 1 389 ? 25.595 -9.256 -19.272 1.00 92.06 389 PRO A O 1
ATOM 3055 N N . GLU A 1 390 ? 23.761 -10.561 -19.305 1.00 94.81 390 GLU A N 1
ATOM 3056 C CA . GLU A 1 390 ? 23.057 -9.867 -20.386 1.00 94.81 390 GLU A CA 1
ATOM 3057 C C . GLU A 1 390 ? 21.649 -9.472 -19.927 1.00 94.81 390 GLU A C 1
ATOM 3059 O O . GLU A 1 390 ? 20.970 -10.228 -19.233 1.00 94.81 390 GLU A O 1
ATOM 3064 N N . LEU A 1 391 ? 21.217 -8.264 -20.295 1.00 97.38 391 LEU A N 1
ATOM 3065 C CA . LEU A 1 391 ? 19.887 -7.746 -19.983 1.00 97.38 391 LEU A CA 1
ATOM 3066 C C . LEU A 1 391 ? 19.324 -7.016 -21.201 1.00 97.38 391 LEU A C 1
ATOM 3068 O O . LEU A 1 391 ? 19.943 -6.077 -21.702 1.00 97.38 391 LEU A O 1
ATOM 3072 N N . TYR A 1 392 ? 18.121 -7.401 -21.621 1.00 97.75 392 TYR A N 1
ATOM 3073 C CA . TYR A 1 392 ? 17.436 -6.824 -22.774 1.00 97.75 392 TYR A CA 1
ATOM 3074 C C . TYR A 1 392 ? 16.113 -6.171 -22.384 1.00 97.75 392 TYR A C 1
ATOM 3076 O O . TYR A 1 392 ? 15.313 -6.742 -21.646 1.00 97.75 392 TYR A O 1
ATOM 3084 N N . ILE A 1 393 ? 15.871 -4.963 -22.895 1.00 97.50 393 ILE A N 1
ATOM 3085 C CA . ILE A 1 393 ? 14.675 -4.174 -22.593 1.00 97.50 393 ILE A CA 1
ATOM 3086 C C . ILE A 1 393 ? 13.669 -4.281 -23.739 1.00 97.50 393 ILE A C 1
ATOM 3088 O O . ILE A 1 393 ? 13.950 -3.876 -24.870 1.00 97.50 393 ILE A O 1
ATOM 3092 N N . GLN A 1 394 ? 12.475 -4.777 -23.418 1.00 97.38 394 GLN A N 1
ATOM 3093 C CA . GLN A 1 394 ? 11.301 -4.780 -24.291 1.00 97.38 394 GLN A CA 1
ATOM 3094 C C . GLN A 1 394 ? 10.408 -3.601 -23.864 1.00 97.38 394 GLN A C 1
ATOM 3096 O O . GLN A 1 394 ? 9.772 -3.646 -22.816 1.00 97.38 394 GLN A O 1
ATOM 3101 N N . PHE A 1 395 ? 10.437 -2.498 -24.612 1.00 96.81 395 PHE A N 1
ATOM 3102 C CA . PHE A 1 395 ? 9.775 -1.246 -24.243 1.00 96.81 395 PHE A CA 1
ATOM 3103 C C . PHE A 1 395 ? 8.332 -1.211 -24.759 1.00 96.81 395 PHE A C 1
ATOM 3105 O O . PHE A 1 395 ? 8.111 -1.268 -25.972 1.00 96.81 395 PHE A O 1
ATOM 3112 N N . TYR A 1 396 ? 7.362 -1.051 -23.854 1.00 97.44 396 TYR A N 1
ATOM 3113 C CA . TYR A 1 396 ? 5.951 -0.868 -24.205 1.00 97.44 396 TYR A CA 1
ATOM 3114 C C . TYR A 1 396 ? 5.565 0.620 -24.201 1.00 97.44 396 TYR A C 1
ATOM 3116 O O . TYR A 1 396 ? 5.665 1.291 -23.176 1.00 97.44 396 TYR A O 1
ATOM 3124 N N . GLY A 1 397 ? 5.149 1.151 -25.353 1.00 89.69 397 GLY A N 1
ATOM 3125 C CA . GLY A 1 397 ? 4.723 2.545 -25.512 1.00 89.69 397 GLY A CA 1
ATOM 3126 C C . GLY A 1 397 ? 3.359 2.805 -24.874 1.00 89.69 397 GLY A C 1
ATOM 3127 O O . GLY A 1 397 ? 2.415 2.062 -25.129 1.00 89.69 397 GLY A O 1
ATOM 3128 N N . ASP A 1 398 ? 3.249 3.850 -24.049 1.00 83.19 398 ASP A N 1
ATOM 3129 C CA . ASP A 1 398 ? 2.015 4.167 -23.323 1.00 83.19 398 ASP A CA 1
ATOM 3130 C C . ASP A 1 398 ? 1.022 4.994 -24.162 1.00 83.19 398 ASP A C 1
ATOM 3132 O O . ASP A 1 398 ? 0.098 4.436 -24.746 1.00 83.19 398 ASP A O 1
ATOM 3136 N N . GLY A 1 399 ? 1.178 6.323 -24.190 1.00 70.44 399 GLY A N 1
ATOM 3137 C CA . GLY A 1 399 ? 0.336 7.239 -24.966 1.00 70.44 399 GLY A CA 1
ATOM 3138 C C . GLY A 1 399 ? -1.126 7.380 -24.529 1.00 70.44 399 GLY A C 1
ATOM 3139 O O . GLY A 1 399 ? -1.864 8.121 -25.180 1.00 70.44 399 GLY A O 1
ATOM 3140 N N . ARG A 1 400 ? -1.546 6.694 -23.459 1.00 61.75 400 ARG A N 1
ATOM 3141 C CA . ARG A 1 400 ? -2.928 6.693 -22.959 1.00 61.75 400 ARG A CA 1
ATOM 3142 C C . ARG A 1 400 ? -3.034 7.184 -21.520 1.00 61.75 400 ARG A C 1
ATOM 3144 O O . ARG A 1 400 ? -3.904 8.002 -21.237 1.00 61.75 400 ARG A O 1
ATOM 3151 N N . ASP A 1 401 ? -2.163 6.701 -20.634 1.00 59.78 401 ASP A N 1
ATOM 3152 C CA . ASP A 1 401 ? -2.065 7.203 -19.253 1.00 59.78 401 ASP A CA 1
ATOM 3153 C C . ASP A 1 401 ? -1.122 8.429 -19.177 1.00 59.78 401 ASP A C 1
ATOM 3155 O O . ASP A 1 401 ? -1.098 9.179 -18.200 1.00 59.78 401 ASP A O 1
ATOM 3159 N N . THR A 1 402 ? -0.382 8.677 -20.260 1.00 62.47 402 THR A N 1
ATOM 3160 C CA . THR A 1 402 ? 0.455 9.851 -20.529 1.00 62.47 402 THR A CA 1
ATOM 3161 C C . THR A 1 402 ? 0.094 10.463 -21.887 1.00 62.47 402 THR A C 1
ATOM 3163 O O . THR A 1 402 ? -0.760 9.944 -22.604 1.00 62.47 402 THR A O 1
ATOM 3166 N N . SER A 1 403 ? 0.702 11.599 -22.263 1.00 71.19 403 SER A N 1
ATOM 3167 C CA . SER A 1 403 ? 0.368 12.219 -23.552 1.00 71.19 403 SER A CA 1
ATOM 3168 C C . SER A 1 403 ? 0.771 11.310 -24.732 1.00 71.19 403 SER A C 1
ATOM 3170 O O . SER A 1 403 ? 1.818 10.661 -24.645 1.00 71.19 403 SER A O 1
ATOM 3172 N N . PRO A 1 404 ? 0.017 11.308 -25.853 1.00 70.31 404 PRO A N 1
ATOM 3173 C CA . PRO A 1 404 ? 0.203 10.367 -26.972 1.00 70.31 404 PRO A CA 1
ATOM 3174 C C . PRO A 1 404 ? 1.586 10.339 -27.644 1.00 70.31 404 PRO A C 1
ATOM 3176 O O . PRO A 1 404 ? 1.865 9.439 -28.430 1.00 70.31 404 PRO A O 1
ATOM 3179 N N . ASN A 1 405 ? 2.439 11.333 -27.386 1.00 84.00 405 ASN A N 1
ATOM 3180 C CA . ASN A 1 405 ? 3.773 11.455 -27.982 1.00 84.00 405 ASN A CA 1
ATOM 3181 C C . ASN A 1 405 ? 4.886 11.576 -26.923 1.00 84.00 405 ASN A C 1
ATOM 3183 O O . ASN A 1 405 ? 6.013 11.971 -27.240 1.00 84.00 405 ASN A O 1
ATOM 3187 N N . SER A 1 406 ? 4.593 11.283 -25.655 1.00 79.75 406 SER A N 1
ATOM 3188 C CA . SER A 1 406 ? 5.564 11.396 -24.557 1.00 79.75 406 SER A CA 1
ATOM 3189 C C . SER A 1 406 ? 6.602 10.266 -24.507 1.00 79.75 406 SER A C 1
ATOM 3191 O O . SER A 1 406 ? 7.664 10.455 -23.906 1.00 79.75 406 SER A O 1
ATOM 3193 N N . GLY A 1 407 ? 6.363 9.138 -25.180 1.00 81.88 407 GLY A N 1
ATOM 3194 C CA . GLY A 1 407 ? 7.219 7.949 -25.223 1.00 81.88 407 GLY A CA 1
ATOM 3195 C C . GLY A 1 407 ? 8.634 8.228 -25.704 1.00 81.88 407 GLY A C 1
ATOM 3196 O O . GLY A 1 407 ? 9.587 7.714 -25.127 1.00 81.88 407 GLY A O 1
ATOM 3197 N N . LEU A 1 408 ? 8.812 9.138 -26.662 1.00 92.12 408 LEU A N 1
ATOM 3198 C CA . LEU A 1 408 ? 10.126 9.616 -27.101 1.00 92.12 408 LEU A CA 1
ATOM 3199 C C . LEU A 1 408 ? 10.971 10.196 -25.953 1.00 92.12 408 LEU A C 1
ATOM 3201 O O . LEU A 1 408 ? 12.188 10.004 -25.925 1.00 92.12 408 LEU A O 1
ATOM 3205 N N . GLY A 1 409 ? 10.347 10.907 -25.010 1.00 86.56 409 GLY A N 1
ATOM 3206 C CA . GLY A 1 409 ? 11.030 11.416 -23.819 1.00 86.56 409 GLY A CA 1
ATOM 3207 C C . GLY A 1 409 ? 11.497 10.273 -22.920 1.00 86.56 409 GLY A C 1
ATOM 3208 O O . GLY A 1 409 ? 12.678 10.194 -22.583 1.00 86.56 409 GLY A O 1
ATOM 3209 N N . PHE A 1 410 ? 10.596 9.336 -22.620 1.00 84.88 410 PHE A N 1
ATOM 3210 C CA . PHE A 1 410 ? 10.896 8.155 -21.809 1.00 84.88 410 PHE A CA 1
ATOM 3211 C C . PHE A 1 410 ? 11.958 7.248 -22.443 1.00 84.88 410 PHE A C 1
ATOM 3213 O O . PHE A 1 410 ? 12.825 6.719 -21.744 1.00 84.88 410 PHE A O 1
ATOM 3220 N N . LEU A 1 411 ? 11.942 7.108 -23.767 1.00 93.69 411 LEU A N 1
ATOM 3221 C CA . LEU A 1 411 ? 12.946 6.385 -24.537 1.00 93.69 411 LEU A CA 1
ATOM 3222 C C . LEU A 1 411 ? 14.321 7.049 -24.416 1.00 93.69 411 LEU A C 1
ATOM 3224 O O . LEU A 1 411 ? 15.300 6.368 -24.117 1.00 93.69 411 LEU A O 1
ATOM 3228 N N . LYS A 1 412 ? 14.403 8.375 -24.596 1.00 95.25 412 LYS A N 1
ATOM 3229 C CA . LYS A 1 412 ? 15.655 9.138 -24.445 1.00 95.25 412 LYS A CA 1
ATOM 3230 C C . LYS A 1 412 ? 16.227 8.994 -23.032 1.00 95.25 412 LYS A C 1
ATOM 3232 O O . LYS A 1 412 ? 17.421 8.733 -22.886 1.00 95.25 412 LYS A O 1
ATOM 3237 N N . ASP A 1 413 ? 15.382 9.098 -22.009 1.00 91.06 413 ASP A N 1
ATOM 3238 C CA . ASP A 1 413 ? 15.791 8.906 -20.615 1.00 91.06 413 ASP A CA 1
ATOM 3239 C C . ASP A 1 413 ? 16.258 7.467 -20.343 1.00 91.06 413 ASP A C 1
ATOM 3241 O O . ASP A 1 413 ? 17.246 7.263 -19.641 1.00 91.06 413 ASP A O 1
ATOM 3245 N N . THR A 1 414 ? 15.604 6.472 -20.946 1.00 91.38 414 THR A N 1
ATOM 3246 C CA . THR A 1 414 ? 15.986 5.056 -20.830 1.00 91.38 414 THR A CA 1
ATOM 3247 C C . THR A 1 414 ? 17.334 4.775 -21.478 1.00 91.38 414 THR A C 1
ATOM 3249 O O . THR A 1 414 ? 18.209 4.207 -20.833 1.00 91.38 414 THR A O 1
ATOM 3252 N N . LEU A 1 415 ? 17.541 5.208 -22.724 1.00 95.06 415 LEU A N 1
ATOM 3253 C CA . LEU A 1 415 ? 18.812 5.031 -23.433 1.00 95.06 415 LEU A CA 1
ATOM 3254 C C . LEU A 1 415 ? 19.966 5.672 -22.662 1.00 95.06 415 LEU A C 1
ATOM 3256 O O . LEU A 1 415 ? 20.982 5.024 -22.417 1.00 95.06 415 LEU A O 1
ATOM 3260 N N . LYS A 1 416 ? 19.759 6.909 -22.199 1.00 95.38 416 LYS A N 1
ATOM 3261 C CA . LYS A 1 416 ? 20.723 7.620 -21.363 1.00 95.38 416 LYS A CA 1
ATOM 3262 C C . LYS A 1 416 ? 21.031 6.855 -20.075 1.00 95.38 416 LYS A C 1
ATOM 3264 O O . LYS A 1 416 ? 22.191 6.753 -19.692 1.00 95.38 416 LYS A O 1
ATOM 3269 N N . PHE A 1 417 ? 20.014 6.321 -19.405 1.00 92.25 417 PHE A N 1
ATOM 3270 C CA . PHE A 1 417 ? 20.205 5.554 -18.181 1.00 92.25 417 PHE A CA 1
ATOM 3271 C C . PHE A 1 417 ? 21.018 4.272 -18.418 1.00 92.25 417 PHE A C 1
ATOM 3273 O O . PHE A 1 417 ? 21.933 3.988 -17.646 1.00 92.25 417 PHE A O 1
ATOM 3280 N N . LEU A 1 418 ? 20.727 3.524 -19.487 1.00 93.94 418 LEU A N 1
ATOM 3281 C CA . LEU A 1 418 ? 21.484 2.322 -19.859 1.00 93.94 418 LEU A CA 1
ATOM 3282 C C . LEU A 1 418 ? 22.958 2.652 -20.154 1.00 93.94 418 LEU A C 1
ATOM 3284 O O . LEU A 1 418 ? 23.847 1.930 -19.704 1.00 93.94 418 LEU A O 1
ATOM 3288 N N . ASP A 1 419 ? 23.224 3.780 -20.825 1.00 95.25 419 ASP A N 1
ATOM 3289 C CA . ASP A 1 419 ? 24.585 4.281 -21.069 1.00 95.25 419 ASP A CA 1
ATOM 3290 C C . ASP A 1 419 ? 25.310 4.656 -19.772 1.00 95.25 419 ASP A C 1
ATOM 3292 O O . ASP A 1 419 ? 26.452 4.252 -19.559 1.00 95.25 419 ASP A O 1
ATOM 3296 N N . GLU A 1 420 ? 24.641 5.378 -18.868 1.00 93.81 420 GLU A N 1
ATOM 3297 C CA . GLU A 1 420 ? 25.187 5.744 -17.554 1.00 93.81 420 GLU A CA 1
ATOM 3298 C C . GLU A 1 420 ? 25.481 4.515 -16.687 1.00 93.81 420 GLU A C 1
ATOM 3300 O O . GLU A 1 420 ? 26.445 4.507 -15.919 1.00 93.81 420 GLU A O 1
ATOM 3305 N N . GLN A 1 421 ? 24.655 3.470 -16.787 1.00 91.25 421 GLN A N 1
ATOM 3306 C CA . GLN A 1 421 ? 24.915 2.206 -16.109 1.00 91.25 421 GLN A CA 1
ATOM 3307 C C . GLN A 1 421 ? 25.942 1.345 -16.845 1.00 91.25 421 GLN A C 1
ATOM 3309 O O . GLN A 1 421 ? 26.444 0.413 -16.224 1.00 91.25 421 GLN A O 1
ATOM 3314 N N . GLN A 1 422 ? 26.272 1.615 -18.111 1.00 95.69 422 GLN A N 1
ATOM 3315 C CA . GLN A 1 422 ? 27.064 0.719 -18.966 1.00 95.69 422 GLN A CA 1
ATOM 3316 C C . GLN A 1 422 ? 26.568 -0.737 -18.880 1.00 95.69 422 GLN A C 1
ATOM 3318 O O . GLN A 1 422 ? 27.359 -1.667 -18.721 1.00 95.69 422 GLN A O 1
ATOM 3323 N N . TYR A 1 423 ? 25.247 -0.921 -18.840 1.00 95.69 423 TYR A N 1
ATOM 3324 C CA . TYR A 1 423 ? 24.615 -2.210 -18.585 1.00 95.69 423 TYR A CA 1
ATOM 3325 C C . TYR A 1 423 ? 23.161 -2.215 -19.062 1.00 95.69 423 TYR A C 1
ATOM 3327 O O . TYR A 1 423 ? 22.404 -1.296 -18.741 1.00 95.69 423 TYR A O 1
ATOM 3335 N N . GLY A 1 424 ? 22.778 -3.284 -19.759 1.00 95.88 424 GLY A N 1
ATOM 3336 C CA . GLY A 1 424 ? 21.462 -3.461 -20.366 1.00 95.88 424 GLY A CA 1
ATOM 3337 C C . GLY A 1 424 ? 21.343 -2.819 -21.752 1.00 95.88 424 GLY A C 1
ATOM 3338 O O . GLY A 1 424 ? 21.911 -1.761 -22.024 1.00 95.88 424 GLY A O 1
ATOM 3339 N N . GLU A 1 425 ? 20.583 -3.458 -22.637 1.00 96.31 425 GLU A N 1
ATOM 3340 C CA . GLU A 1 425 ? 20.432 -3.055 -24.036 1.00 96.31 425 GLU A CA 1
ATOM 3341 C C . GLU A 1 425 ? 18.955 -2.970 -24.433 1.00 96.31 425 GLU A C 1
ATOM 3343 O O . GLU A 1 425 ? 18.150 -3.842 -24.110 1.00 96.31 425 GLU A O 1
ATOM 3348 N N . LEU A 1 426 ? 18.576 -1.911 -25.154 1.00 97.50 426 LEU A N 1
ATOM 3349 C CA . LEU A 1 426 ? 17.235 -1.805 -25.727 1.00 97.50 426 LEU A CA 1
ATOM 3350 C C . LEU A 1 426 ? 17.086 -2.819 -26.863 1.00 97.50 426 LEU A C 1
ATOM 3352 O O . LEU A 1 426 ? 17.883 -2.815 -27.798 1.00 97.50 426 LEU A O 1
ATOM 3356 N N . ALA A 1 427 ? 16.051 -3.651 -26.801 1.00 97.44 427 ALA A N 1
ATOM 3357 C CA . ALA A 1 427 ? 15.822 -4.709 -27.773 1.00 97.44 427 ALA A CA 1
ATOM 3358 C C . ALA A 1 427 ? 14.646 -4.403 -28.705 1.00 97.44 427 ALA A C 1
ATOM 3360 O O . ALA A 1 427 ? 14.804 -4.500 -29.925 1.00 97.44 427 ALA A O 1
ATOM 3361 N N . THR A 1 428 ? 13.491 -4.029 -28.151 1.00 97.81 428 THR A N 1
ATOM 3362 C CA . THR A 1 428 ? 12.264 -3.752 -28.920 1.00 97.81 428 THR A CA 1
ATOM 3363 C C . THR A 1 428 ? 11.540 -2.539 -28.373 1.00 97.81 428 THR A C 1
ATOM 3365 O O . THR A 1 428 ? 11.569 -2.298 -27.169 1.00 97.81 428 THR A O 1
ATOM 3368 N N . ILE A 1 429 ? 10.831 -1.830 -29.246 1.00 98.50 429 ILE A N 1
ATOM 3369 C CA . ILE A 1 429 ? 9.776 -0.879 -28.884 1.00 98.50 429 ILE A CA 1
ATOM 3370 C C . ILE A 1 429 ? 8.483 -1.343 -29.549 1.00 98.50 429 ILE A C 1
ATOM 3372 O O . ILE A 1 429 ? 8.487 -1.630 -30.743 1.00 98.50 429 ILE A O 1
ATOM 3376 N N . VAL A 1 430 ? 7.385 -1.414 -28.802 1.00 98.19 430 VAL A N 1
ATOM 3377 C CA . VAL A 1 430 ? 6.048 -1.730 -29.325 1.00 98.19 430 VAL A CA 1
ATOM 3378 C C . VAL A 1 430 ? 4.982 -1.022 -28.489 1.00 98.19 430 VAL A C 1
ATOM 3380 O O . VAL A 1 430 ? 5.133 -0.890 -27.285 1.00 98.19 430 VAL A O 1
ATOM 3383 N N . GLY A 1 431 ? 3.908 -0.529 -29.092 1.00 95.75 431 GLY A N 1
ATOM 3384 C CA . GLY A 1 431 ? 2.837 0.172 -28.388 1.00 95.75 431 GLY A CA 1
ATOM 3385 C C . GLY A 1 431 ? 1.972 -0.754 -27.527 1.00 95.75 431 GLY A C 1
ATOM 3386 O O . GLY A 1 431 ? 1.774 -1.934 -27.844 1.00 95.75 431 GLY A O 1
ATOM 3387 N N . ARG A 1 432 ? 1.404 -0.213 -26.442 1.00 91.62 432 ARG A N 1
ATOM 3388 C CA . ARG A 1 432 ? 0.530 -0.948 -25.513 1.00 91.62 432 ARG A CA 1
ATOM 3389 C C . ARG A 1 432 ? -0.718 -1.522 -26.179 1.00 91.62 432 ARG A C 1
ATOM 3391 O O . ARG A 1 432 ? -1.252 -2.507 -25.683 1.00 91.62 432 ARG A O 1
ATOM 3398 N N . TYR A 1 433 ? -1.172 -0.957 -27.299 1.00 88.62 433 TYR A N 1
ATOM 3399 C CA . TYR A 1 433 ? -2.277 -1.521 -28.077 1.00 88.62 433 TYR A CA 1
ATOM 3400 C C . TYR A 1 433 ? -2.009 -2.975 -28.486 1.00 88.62 433 TYR A C 1
ATOM 3402 O O . TYR A 1 433 ? -2.935 -3.780 -28.519 1.00 88.62 433 TYR A O 1
ATOM 3410 N N . TYR A 1 434 ? -0.747 -3.311 -28.770 1.00 97.44 434 TYR A N 1
ATOM 3411 C CA . TYR A 1 434 ? -0.338 -4.663 -29.144 1.00 97.44 434 TYR A CA 1
ATOM 3412 C C . TYR A 1 434 ? 0.087 -5.498 -27.938 1.00 97.44 434 TYR A C 1
ATOM 3414 O O . TYR A 1 434 ? -0.298 -6.653 -27.843 1.00 97.44 434 TYR A O 1
ATOM 3422 N N . ALA A 1 435 ? 0.875 -4.935 -27.015 1.00 94.81 435 ALA A N 1
ATOM 3423 C CA . ALA A 1 435 ? 1.481 -5.703 -25.922 1.00 94.81 435 ALA A CA 1
ATOM 3424 C C . ALA A 1 435 ? 0.606 -5.840 -24.660 1.00 94.81 435 ALA A C 1
ATOM 3426 O O . ALA A 1 435 ? 0.902 -6.667 -23.802 1.00 94.81 435 ALA A O 1
ATOM 3427 N N . MET A 1 436 ? -0.438 -5.018 -24.519 1.00 94.19 436 MET A N 1
ATOM 3428 C CA . MET A 1 436 ? -1.222 -4.861 -23.285 1.00 94.19 436 MET A CA 1
ATOM 3429 C C . MET A 1 436 ? -2.739 -4.932 -23.543 1.00 94.19 436 MET A C 1
ATOM 3431 O O . MET A 1 436 ? -3.522 -4.209 -22.904 1.00 94.19 436 MET A O 1
ATOM 3435 N N . ASP A 1 437 ? -3.163 -5.750 -24.513 1.00 90.81 437 ASP A N 1
ATOM 3436 C CA . ASP A 1 437 ? -4.580 -6.077 -24.706 1.00 90.81 437 ASP A CA 1
ATOM 3437 C C . ASP A 1 437 ? -5.127 -6.847 -23.486 1.00 90.81 437 ASP A C 1
ATOM 3439 O O . ASP A 1 437 ? -4.381 -7.405 -22.679 1.00 90.81 437 ASP A O 1
ATOM 3443 N N . ARG A 1 438 ? -6.442 -6.766 -23.285 1.00 84.94 438 ARG A N 1
ATOM 3444 C CA . ARG A 1 438 ? -7.157 -7.440 -22.187 1.00 84.94 438 ARG A CA 1
ATOM 3445 C C . ARG A 1 438 ? -8.530 -7.966 -22.618 1.00 84.94 438 ARG A C 1
ATOM 3447 O O . ARG A 1 438 ? -9.336 -8.355 -21.773 1.00 84.94 438 ARG A O 1
ATOM 3454 N N . ASP A 1 439 ? -8.816 -7.884 -23.917 1.00 85.44 439 ASP A N 1
ATOM 3455 C CA . ASP A 1 439 ? -10.089 -8.231 -24.540 1.00 85.44 439 ASP A CA 1
ATOM 3456 C C . ASP A 1 439 ? -9.968 -9.553 -25.332 1.00 85.44 439 ASP A C 1
ATOM 3458 O O . ASP A 1 439 ? -10.847 -9.873 -26.136 1.00 85.44 439 ASP A O 1
ATOM 3462 N N . LYS A 1 440 ? -8.891 -10.325 -25.127 1.00 89.44 440 LYS A N 1
ATOM 3463 C CA . LYS A 1 440 ? -8.533 -11.566 -25.833 1.00 89.44 440 LYS A CA 1
ATOM 3464 C C . LYS A 1 440 ? -8.376 -11.388 -27.339 1.00 89.44 440 LYS A C 1
ATOM 3466 O O . LYS A 1 440 ? -8.713 -12.285 -28.118 1.00 89.44 440 LYS A O 1
ATOM 3471 N N . ARG A 1 441 ? -7.862 -10.234 -27.765 1.00 92.12 441 ARG A N 1
ATOM 3472 C CA . ARG A 1 441 ? -7.554 -9.959 -29.173 1.00 92.12 441 ARG A CA 1
ATOM 3473 C C . ARG A 1 441 ? -6.156 -10.452 -29.508 1.00 92.12 441 ARG A C 1
ATOM 3475 O O . ARG A 1 441 ? -5.203 -9.680 -29.627 1.00 92.12 441 ARG A O 1
ATOM 3482 N N . TRP A 1 442 ? -6.036 -11.772 -29.631 1.00 96.44 442 TRP A N 1
ATOM 3483 C CA . TRP A 1 442 ? -4.763 -12.468 -29.826 1.00 96.44 442 TRP A CA 1
ATOM 3484 C C . TRP A 1 442 ? -3.996 -12.011 -31.068 1.00 96.44 442 TRP A C 1
ATOM 3486 O O . TRP A 1 442 ? -2.772 -12.078 -31.077 1.00 96.44 442 TRP A O 1
ATOM 3496 N N . GLU A 1 443 ? -4.673 -11.481 -32.088 1.00 96.25 443 GLU A N 1
ATOM 3497 C CA . GLU A 1 443 ? -4.033 -10.886 -33.261 1.00 96.25 443 GLU A CA 1
ATOM 3498 C C . GLU A 1 443 ? -3.191 -9.648 -32.919 1.00 96.25 443 GLU A C 1
ATOM 3500 O O . GLU A 1 443 ? -2.201 -9.372 -33.595 1.00 96.25 443 GLU A O 1
ATOM 3505 N N . ARG A 1 444 ? -3.545 -8.914 -31.855 1.00 96.75 444 ARG A N 1
ATOM 3506 C CA . ARG A 1 444 ? -2.763 -7.778 -31.348 1.00 96.75 444 ARG A CA 1
ATOM 3507 C C . ARG A 1 444 ? -1.558 -8.260 -30.556 1.00 96.75 444 ARG A C 1
ATOM 3509 O O . ARG A 1 444 ? -0.442 -7.826 -30.832 1.00 96.75 444 ARG A O 1
ATOM 3516 N N . ILE A 1 445 ? -1.783 -9.202 -29.640 1.00 98.00 445 ILE A N 1
ATOM 3517 C CA . ILE A 1 445 ? -0.727 -9.823 -28.831 1.00 98.00 445 ILE A CA 1
ATOM 3518 C C . ILE A 1 445 ? 0.310 -10.508 -29.729 1.00 98.00 445 ILE A C 1
ATOM 3520 O O . ILE A 1 445 ? 1.510 -10.388 -29.481 1.00 98.00 445 ILE A O 1
ATOM 3524 N N . ALA A 1 446 ? -0.124 -11.136 -30.827 1.00 98.12 446 ALA A N 1
ATOM 3525 C CA . ALA A 1 446 ? 0.751 -11.741 -31.825 1.00 98.12 446 ALA A CA 1
ATOM 3526 C C . ALA A 1 446 ? 1.754 -10.737 -32.417 1.00 98.12 446 ALA A C 1
ATOM 3528 O O . ALA A 1 446 ? 2.916 -11.086 -32.586 1.00 98.12 446 ALA A O 1
ATOM 3529 N N . VAL A 1 447 ? 1.364 -9.480 -32.666 1.00 98.44 447 VAL A N 1
ATOM 3530 C CA . VAL A 1 447 ? 2.283 -8.447 -33.186 1.00 98.44 447 VAL A CA 1
ATOM 3531 C C . VAL A 1 447 ? 3.422 -8.168 -32.200 1.00 98.44 447 VAL A C 1
ATOM 3533 O O . VAL A 1 447 ? 4.582 -8.102 -32.606 1.00 98.44 447 VAL A O 1
ATOM 3536 N N . ALA A 1 448 ? 3.114 -8.031 -30.908 1.00 98.12 448 ALA A N 1
ATOM 3537 C CA . ALA A 1 448 ? 4.135 -7.835 -29.879 1.00 98.12 448 ALA A CA 1
ATOM 3538 C C . ALA A 1 448 ? 5.006 -9.090 -29.703 1.00 98.12 448 ALA A C 1
ATOM 3540 O O . ALA A 1 448 ? 6.233 -8.990 -29.691 1.00 98.12 448 ALA A O 1
ATOM 3541 N N . TYR A 1 449 ? 4.379 -10.267 -29.644 1.00 98.25 449 TYR A N 1
ATOM 3542 C CA . TYR A 1 449 ? 5.044 -11.564 -29.521 1.00 98.25 449 TYR A CA 1
ATOM 3543 C C . TYR A 1 449 ? 6.024 -11.835 -30.673 1.00 98.25 449 TYR A C 1
ATOM 3545 O O . TYR A 1 449 ? 7.191 -12.136 -30.429 1.00 98.25 449 TYR A O 1
ATOM 3553 N N . GLU A 1 450 ? 5.593 -11.669 -31.927 1.00 98.06 450 GLU A N 1
ATOM 3554 C CA . GLU A 1 450 ? 6.439 -11.870 -33.111 1.00 98.06 450 GLU A CA 1
ATOM 3555 C C . GLU A 1 450 ? 7.580 -10.855 -33.189 1.00 98.06 450 GLU A C 1
ATOM 3557 O O . GLU A 1 450 ? 8.678 -11.192 -33.640 1.00 98.06 450 GLU A O 1
ATOM 3562 N N . GLY A 1 451 ? 7.345 -9.632 -32.709 1.00 97.50 451 GLY A N 1
ATOM 3563 C CA . GLY A 1 451 ? 8.397 -8.656 -32.472 1.00 97.50 451 GLY A CA 1
ATOM 3564 C C . GLY A 1 451 ? 9.426 -9.214 -31.492 1.00 97.50 451 GLY A C 1
ATOM 3565 O O . GLY A 1 451 ? 10.570 -9.427 -31.878 1.00 97.50 451 GLY A O 1
ATOM 3566 N N . MET A 1 452 ? 9.021 -9.505 -30.253 1.00 97.88 452 MET A N 1
ATOM 3567 C CA . MET A 1 452 ? 9.885 -9.926 -29.135 1.00 97.88 452 MET A CA 1
ATOM 3568 C C . MET A 1 452 ? 10.644 -11.241 -29.370 1.00 97.88 452 MET A C 1
ATOM 3570 O O . MET A 1 452 ? 11.811 -11.333 -28.993 1.00 97.88 452 MET A O 1
ATOM 3574 N N . VAL A 1 453 ? 10.013 -12.235 -29.998 1.00 97.31 453 VAL A N 1
ATOM 3575 C CA . VAL A 1 453 ? 10.597 -13.567 -30.241 1.00 97.31 453 VAL A CA 1
ATOM 3576 C C . VAL A 1 453 ? 11.288 -13.641 -31.600 1.00 97.31 453 VAL A C 1
ATOM 3578 O O . VAL A 1 453 ? 12.428 -14.074 -31.693 1.00 97.31 453 VAL A O 1
ATOM 3581 N N . GLY A 1 454 ? 10.614 -13.208 -32.667 1.00 94.94 454 GLY A N 1
ATOM 3582 C CA . GLY A 1 454 ? 11.092 -13.399 -34.041 1.00 94.94 454 GLY A CA 1
ATOM 3583 C C . GLY A 1 454 ? 11.798 -12.198 -34.656 1.00 94.94 454 GLY A C 1
ATOM 3584 O O . GLY A 1 454 ? 12.277 -12.298 -35.780 1.00 94.94 454 GLY A O 1
ATOM 3585 N N . GLY A 1 455 ? 11.821 -11.046 -33.979 1.00 96.81 455 GLY A N 1
ATOM 3586 C CA . GLY A 1 455 ? 12.392 -9.817 -34.537 1.00 96.81 455 GLY A CA 1
ATOM 3587 C C . GLY A 1 455 ? 11.581 -9.256 -35.701 1.00 96.81 455 GLY A C 1
ATOM 3588 O O . GLY A 1 455 ? 12.112 -8.529 -36.534 1.00 96.81 455 GLY A O 1
ATOM 3589 N N . LYS A 1 456 ? 10.289 -9.587 -35.794 1.00 96.69 456 LYS A N 1
ATOM 3590 C CA . LYS A 1 456 ? 9.434 -9.113 -36.882 1.00 96.69 456 LYS A CA 1
ATOM 3591 C C . LYS A 1 456 ? 9.012 -7.667 -36.622 1.00 96.69 456 LYS A C 1
ATOM 3593 O O . LYS A 1 456 ? 8.093 -7.406 -35.850 1.00 96.69 456 LYS A O 1
ATOM 3598 N N . GLY A 1 457 ? 9.680 -6.724 -37.276 1.00 96.38 457 GLY A N 1
ATOM 3599 C CA . GLY A 1 457 ? 9.432 -5.292 -37.122 1.00 96.38 457 GLY A CA 1
ATOM 3600 C C . GLY A 1 457 ? 10.339 -4.442 -38.007 1.00 96.38 457 GLY A C 1
ATOM 3601 O O . GLY A 1 457 ? 11.011 -4.958 -38.897 1.00 96.38 457 GLY A O 1
ATOM 3602 N N . GLU A 1 458 ? 10.353 -3.131 -37.772 1.00 97.50 458 GLU A N 1
ATOM 3603 C CA . GLU A 1 458 ? 11.316 -2.228 -38.411 1.00 97.50 458 GLU A CA 1
ATOM 3604 C C . GLU A 1 458 ? 12.663 -2.318 -37.687 1.00 97.50 458 GLU A C 1
ATOM 3606 O O . GLU A 1 458 ? 12.776 -1.900 -36.536 1.00 97.50 458 GLU A O 1
ATOM 3611 N N . GLU A 1 459 ? 13.683 -2.858 -38.351 1.00 97.25 459 GLU A N 1
ATOM 3612 C CA . GLU A 1 459 ? 15.039 -2.893 -37.805 1.00 97.25 459 GLU A CA 1
ATOM 3613 C C . GLU A 1 459 ? 15.700 -1.510 -37.830 1.00 97.25 459 GLU A C 1
ATOM 3615 O O . GLU A 1 459 ? 15.654 -0.778 -38.820 1.00 97.25 459 GLU A O 1
ATOM 3620 N N . THR A 1 460 ? 16.361 -1.156 -36.735 1.00 97.38 460 THR A N 1
ATOM 3621 C CA . THR A 1 460 ? 17.124 0.081 -36.582 1.00 97.38 460 THR A CA 1
ATOM 3622 C C . THR A 1 460 ? 18.290 -0.128 -35.619 1.00 97.38 460 THR A C 1
ATOM 3624 O O . THR A 1 460 ? 18.432 -1.188 -35.020 1.00 97.38 460 THR A O 1
ATOM 3627 N N . SER A 1 461 ? 19.145 0.881 -35.464 1.00 95.12 461 SER A N 1
ATOM 3628 C CA . SER A 1 461 ? 20.223 0.865 -34.472 1.00 95.12 461 SER A CA 1
ATOM 3629 C C . SER A 1 461 ? 19.868 1.721 -33.260 1.00 95.12 461 SER A C 1
ATOM 3631 O O . SER A 1 461 ? 18.992 2.591 -33.322 1.00 95.12 461 SER A O 1
ATOM 3633 N N . LYS A 1 462 ? 20.583 1.517 -32.150 1.00 92.75 462 LYS A N 1
ATOM 3634 C CA . LYS A 1 462 ? 20.395 2.289 -30.914 1.00 92.75 462 LYS A CA 1
ATOM 3635 C C . LYS A 1 462 ? 20.540 3.796 -31.146 1.00 92.75 462 LYS A C 1
ATOM 3637 O O . LYS A 1 462 ? 19.824 4.586 -30.541 1.00 92.75 462 LYS A O 1
ATOM 3642 N N . GLU A 1 463 ? 21.422 4.198 -32.054 1.00 93.75 463 GLU A N 1
ATOM 3643 C CA . GLU A 1 463 ? 21.697 5.600 -32.386 1.00 93.75 463 GLU A CA 1
ATOM 3644 C C . GLU A 1 463 ? 20.570 6.240 -33.207 1.00 93.75 463 GLU A C 1
ATOM 3646 O O . GLU A 1 463 ? 20.412 7.458 -33.183 1.00 93.75 463 GLU A O 1
ATOM 3651 N N . LYS A 1 464 ? 19.793 5.433 -33.942 1.00 96.75 464 LYS A N 1
ATOM 3652 C CA . LYS A 1 464 ? 18.743 5.897 -34.863 1.00 96.75 464 LYS A CA 1
ATOM 3653 C C . LYS A 1 464 ? 17.327 5.718 -34.325 1.00 96.75 464 LYS A C 1
ATOM 3655 O O . LYS A 1 464 ? 16.399 6.316 -34.866 1.00 96.75 464 LYS A O 1
ATOM 3660 N N . VAL A 1 465 ? 17.140 4.920 -33.274 1.00 97.44 465 VAL A N 1
ATOM 3661 C CA . VAL A 1 465 ? 15.812 4.541 -32.768 1.00 97.44 465 VAL A CA 1
ATOM 3662 C C . VAL A 1 465 ? 14.937 5.742 -32.389 1.00 97.44 465 VAL A C 1
ATOM 3664 O O . VAL A 1 465 ? 13.740 5.744 -32.661 1.00 97.44 465 VAL A O 1
ATOM 3667 N N . THR A 1 466 ? 15.518 6.806 -31.830 1.00 97.50 466 THR A N 1
ATOM 3668 C CA . THR A 1 466 ? 14.776 8.030 -31.489 1.00 97.50 466 THR A CA 1
ATOM 3669 C C . THR A 1 466 ? 14.243 8.738 -32.732 1.00 97.50 466 THR A C 1
ATOM 3671 O O . THR A 1 466 ? 13.098 9.182 -32.725 1.00 97.50 466 THR A O 1
ATOM 3674 N N . SER A 1 467 ? 15.022 8.783 -33.816 1.00 97.62 467 SER A N 1
ATOM 3675 C CA . SER A 1 467 ? 14.592 9.343 -35.102 1.00 97.62 467 SER A CA 1
ATOM 3676 C C . SER A 1 467 ? 13.522 8.490 -35.783 1.00 97.62 467 SER A C 1
ATOM 3678 O O . SER A 1 467 ? 12.637 9.040 -36.433 1.00 97.62 467 SER A O 1
ATOM 3680 N N . VAL A 1 468 ? 13.557 7.163 -35.611 1.00 98.00 468 VAL A N 1
ATOM 3681 C CA . VAL A 1 468 ? 12.481 6.276 -36.087 1.00 98.00 468 VAL A CA 1
ATOM 3682 C C . VAL A 1 468 ? 11.170 6.611 -35.376 1.00 98.00 468 VAL A C 1
ATOM 3684 O O . VAL A 1 468 ? 10.161 6.826 -36.039 1.00 98.00 468 VAL A O 1
ATOM 3687 N N . VAL A 1 469 ? 11.181 6.743 -34.045 1.00 97.38 469 VAL A N 1
ATOM 3688 C CA . VAL A 1 469 ? 9.980 7.128 -33.278 1.00 97.38 469 VAL A CA 1
ATOM 3689 C C . VAL A 1 469 ? 9.477 8.522 -33.680 1.00 97.38 469 VAL A C 1
ATOM 3691 O O . VAL A 1 469 ? 8.280 8.704 -33.881 1.00 97.38 469 VAL A O 1
ATOM 3694 N N . GLU A 1 470 ? 10.373 9.493 -33.882 1.00 97.50 470 GLU A N 1
ATOM 3695 C CA . GLU A 1 470 ? 10.014 10.826 -34.397 1.00 97.50 470 GLU A CA 1
ATOM 3696 C C . GLU A 1 470 ? 9.344 10.748 -35.787 1.00 97.50 470 GLU A C 1
ATOM 3698 O O . GLU A 1 470 ? 8.353 11.439 -36.035 1.00 97.50 470 GLU A O 1
ATOM 3703 N N . ALA A 1 471 ? 9.821 9.869 -36.675 1.00 97.81 471 ALA A N 1
ATOM 3704 C CA . ALA A 1 471 ? 9.204 9.633 -37.980 1.00 97.81 471 ALA A CA 1
ATOM 3705 C C . ALA A 1 471 ? 7.828 8.948 -37.873 1.00 97.81 471 ALA A C 1
ATOM 3707 O O . ALA A 1 471 ? 6.907 9.323 -38.601 1.00 97.81 471 ALA A O 1
ATOM 3708 N N . ARG A 1 472 ? 7.647 7.998 -36.940 1.00 97.25 472 ARG A N 1
ATOM 3709 C CA . ARG A 1 472 ? 6.337 7.377 -36.656 1.00 97.25 472 ARG A CA 1
ATOM 3710 C C . ARG A 1 472 ? 5.321 8.410 -36.172 1.00 97.25 472 ARG A C 1
ATOM 3712 O O . ARG A 1 472 ? 4.206 8.453 -36.688 1.00 97.25 472 ARG A O 1
ATOM 3719 N N . TYR A 1 473 ? 5.732 9.318 -35.287 1.00 95.62 473 TYR A N 1
ATOM 3720 C CA . TYR A 1 473 ? 4.883 10.426 -34.848 1.00 95.62 473 TYR A CA 1
ATOM 3721 C C . TYR A 1 473 ? 4.478 11.347 -36.000 1.00 95.62 473 TYR A C 1
ATOM 3723 O O . TYR A 1 473 ? 3.315 11.735 -36.084 1.00 95.62 473 TYR A O 1
ATOM 3731 N N . ALA A 1 474 ? 5.407 11.678 -36.902 1.00 96.00 474 ALA A N 1
ATOM 3732 C CA . ALA A 1 474 ? 5.105 12.484 -38.085 1.00 96.00 474 ALA A CA 1
ATOM 3733 C C . ALA A 1 474 ? 4.105 11.791 -39.033 1.00 96.00 474 ALA A C 1
ATOM 3735 O O . ALA A 1 474 ? 3.375 12.464 -39.758 1.00 96.00 474 ALA A O 1
ATOM 3736 N N . ALA A 1 475 ? 4.038 10.458 -38.993 1.00 95.38 475 ALA A N 1
ATOM 3737 C CA . ALA A 1 475 ? 3.053 9.642 -39.697 1.00 95.38 475 ALA A CA 1
ATOM 3738 C C . ALA A 1 475 ? 1.757 9.390 -38.890 1.00 95.38 475 ALA A C 1
ATOM 3740 O O . ALA A 1 475 ? 0.952 8.549 -39.287 1.00 95.38 475 ALA A O 1
ATOM 3741 N N . ASN A 1 476 ? 1.534 10.113 -37.783 1.00 93.12 476 ASN A N 1
ATOM 3742 C CA . ASN A 1 476 ? 0.406 9.952 -36.852 1.00 93.12 476 ASN A CA 1
ATOM 3743 C C . ASN A 1 476 ? 0.298 8.562 -36.188 1.00 93.12 476 ASN A C 1
ATOM 3745 O O . ASN A 1 476 ? -0.759 8.209 -35.665 1.00 93.12 476 ASN A O 1
ATOM 3749 N N . GLU A 1 477 ? 1.380 7.783 -36.160 1.00 95.69 477 GLU A N 1
ATOM 3750 C CA . GLU A 1 477 ? 1.478 6.570 -35.347 1.00 95.69 477 GLU A CA 1
ATOM 3751 C C . GLU A 1 477 ? 2.047 6.956 -33.973 1.00 95.69 477 GLU A C 1
ATOM 3753 O O . GLU A 1 477 ? 3.255 7.125 -33.800 1.00 95.69 477 GLU A O 1
ATOM 3758 N N . THR A 1 478 ? 1.149 7.191 -33.015 1.00 86.38 478 THR A N 1
ATOM 3759 C CA . THR A 1 478 ? 1.464 7.625 -31.643 1.00 86.38 478 THR A CA 1
ATOM 3760 C C . THR A 1 478 ? 1.891 6.454 -30.749 1.00 86.38 478 THR A C 1
ATOM 3762 O O . THR A 1 478 ? 1.782 5.294 -31.144 1.00 86.38 478 THR A O 1
ATOM 3765 N N . ASP A 1 479 ? 2.366 6.746 -29.533 1.00 84.12 479 ASP A N 1
ATOM 3766 C CA . ASP A 1 479 ? 2.973 5.770 -28.607 1.00 84.12 479 ASP A CA 1
ATOM 3767 C C . ASP A 1 479 ? 2.152 4.493 -28.397 1.00 84.12 479 ASP A C 1
ATOM 3769 O O . ASP A 1 479 ? 2.704 3.392 -28.433 1.00 84.12 479 ASP A O 1
ATOM 3773 N N . GLU A 1 480 ? 0.834 4.633 -28.213 1.00 84.31 480 GLU A N 1
ATOM 3774 C CA . GLU A 1 480 ? -0.081 3.508 -27.987 1.00 84.31 480 GLU A CA 1
ATOM 3775 C C . GLU A 1 480 ? -0.066 2.515 -29.160 1.00 84.31 480 GLU A C 1
ATOM 3777 O O . GLU A 1 480 ? -0.216 1.310 -28.948 1.00 84.31 480 GLU A O 1
ATOM 3782 N N . PHE A 1 481 ? 0.163 3.004 -30.383 1.00 96.00 481 PHE A N 1
ATOM 3783 C CA . PHE A 1 481 ? -0.002 2.270 -31.640 1.00 96.00 481 PHE A CA 1
ATOM 3784 C C . PHE A 1 481 ? 1.310 1.988 -32.377 1.00 96.00 481 PHE A C 1
ATOM 3786 O O . PHE A 1 481 ? 1.259 1.498 -33.510 1.00 96.00 481 PHE A O 1
ATOM 3793 N N . LEU A 1 482 ? 2.465 2.253 -31.755 1.00 97.56 482 LEU A N 1
ATOM 3794 C CA . LEU A 1 482 ? 3.768 1.948 -32.345 1.00 97.56 482 LEU A CA 1
ATOM 3795 C C . LEU A 1 482 ? 3.858 0.460 -32.707 1.00 97.56 482 LEU A C 1
ATOM 3797 O O . LEU A 1 482 ? 3.773 -0.418 -31.846 1.00 97.56 482 LEU A O 1
ATOM 3801 N N . LYS A 1 483 ? 4.040 0.151 -33.988 1.00 98.06 483 LYS A N 1
ATOM 3802 C CA . LYS A 1 483 ? 4.376 -1.212 -34.421 1.00 98.06 483 LYS A CA 1
ATOM 3803 C C . LYS A 1 483 ? 5.803 -1.565 -33.977 1.00 98.06 483 LYS A C 1
ATOM 3805 O O . LYS A 1 483 ? 6.592 -0.653 -33.736 1.00 98.06 483 LYS A O 1
ATOM 3810 N N . PRO A 1 484 ? 6.162 -2.861 -33.899 1.00 98.31 484 PRO A N 1
ATOM 3811 C CA . PRO A 1 484 ? 7.471 -3.279 -33.411 1.00 98.31 484 PRO A CA 1
ATOM 3812 C C . PRO A 1 484 ? 8.642 -2.604 -34.146 1.00 98.31 484 PRO A C 1
ATOM 3814 O O . PRO A 1 484 ? 8.741 -2.676 -35.374 1.00 98.31 484 PRO A O 1
ATOM 3817 N N . ILE A 1 485 ? 9.537 -1.982 -33.379 1.00 98.56 485 ILE A N 1
ATOM 3818 C CA . ILE A 1 485 ? 10.837 -1.452 -33.811 1.00 98.56 485 ILE A CA 1
ATOM 3819 C C . ILE A 1 485 ? 11.920 -2.289 -33.126 1.00 98.56 485 ILE A C 1
ATOM 3821 O O . ILE A 1 485 ? 11.894 -2.443 -31.904 1.00 98.56 485 ILE A O 1
ATOM 3825 N N . ILE A 1 486 ? 12.864 -2.829 -33.892 1.00 98.31 486 ILE A N 1
ATOM 3826 C CA . ILE A 1 486 ? 13.860 -3.812 -33.449 1.00 98.31 486 ILE A CA 1
ATOM 3827 C C . ILE A 1 486 ? 15.243 -3.160 -33.450 1.00 98.31 486 ILE A C 1
ATOM 3829 O O . ILE A 1 486 ? 15.687 -2.679 -34.484 1.00 98.31 486 ILE A O 1
ATOM 3833 N N . VAL A 1 487 ? 15.929 -3.126 -32.304 1.00 94.88 487 VAL A N 1
ATOM 3834 C CA . VAL A 1 487 ? 17.172 -2.337 -32.133 1.00 94.88 487 VAL A CA 1
ATOM 3835 C C . VAL A 1 487 ? 18.430 -3.206 -32.049 1.00 94.88 487 VAL A 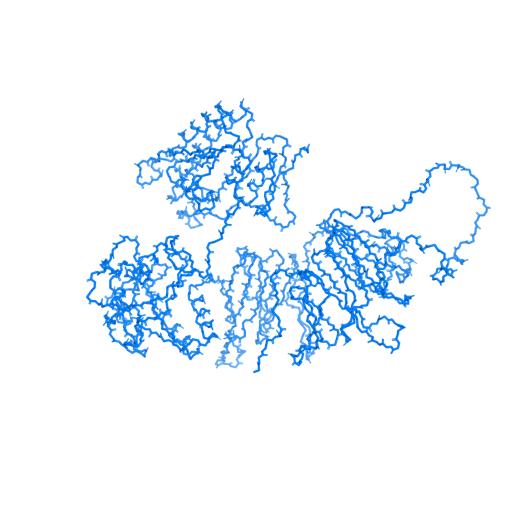C 1
ATOM 3837 O O . VAL A 1 487 ? 19.487 -2.816 -32.535 1.00 94.88 487 VAL A O 1
ATOM 3840 N N . ASN A 1 488 ? 18.324 -4.390 -31.441 1.00 86.69 488 ASN A N 1
ATOM 3841 C CA . ASN A 1 488 ? 19.473 -5.256 -31.146 1.00 86.69 488 ASN A CA 1
ATOM 3842 C C . ASN A 1 488 ? 19.447 -6.605 -31.886 1.00 86.69 488 ASN A C 1
ATOM 3844 O O . ASN A 1 488 ? 19.977 -7.609 -31.404 1.00 86.69 488 ASN A O 1
ATOM 3848 N N . GLY A 1 489 ? 18.765 -6.632 -33.036 1.00 87.81 489 GLY A N 1
ATOM 3849 C CA . GLY A 1 489 ? 18.612 -7.812 -33.888 1.00 87.81 489 GLY A CA 1
ATOM 3850 C C . GLY A 1 489 ? 18.242 -9.086 -33.119 1.00 87.81 489 GLY A C 1
ATOM 3851 O O . GLY A 1 489 ? 17.455 -9.060 -32.165 1.00 87.81 489 GLY A O 1
ATOM 3852 N N . ASP A 1 490 ? 18.860 -10.196 -33.532 1.00 89.50 490 ASP A N 1
ATOM 3853 C CA . ASP A 1 490 ? 18.635 -11.533 -32.973 1.00 89.50 490 ASP A CA 1
ATOM 3854 C C . ASP A 1 490 ? 19.114 -11.686 -31.516 1.00 89.50 490 ASP A C 1
ATOM 3856 O O . ASP A 1 490 ? 18.549 -12.467 -30.755 1.00 89.50 490 ASP A O 1
ATOM 3860 N N . LYS A 1 491 ? 20.131 -10.925 -31.084 1.00 91.12 491 LYS A N 1
ATOM 3861 C CA . LYS A 1 491 ? 20.649 -11.015 -29.707 1.00 91.12 491 LYS A CA 1
ATOM 3862 C C . LYS A 1 491 ? 19.629 -10.567 -28.665 1.00 91.12 491 LYS A C 1
ATOM 3864 O O . LYS A 1 491 ? 19.538 -11.182 -27.619 1.00 91.12 491 LYS A O 1
ATOM 3869 N N . GLY A 1 492 ? 18.840 -9.536 -28.968 1.00 92.50 492 GLY A N 1
ATOM 3870 C CA . GLY A 1 492 ? 17.811 -9.025 -28.057 1.00 92.50 492 GLY A CA 1
ATOM 3871 C C . GLY A 1 492 ? 16.472 -9.770 -28.105 1.00 92.50 492 GLY A C 1
ATOM 3872 O O . GLY A 1 492 ? 15.481 -9.245 -27.592 1.00 92.50 492 GLY A O 1
ATOM 3873 N N . ARG A 1 493 ? 16.386 -10.912 -28.798 1.00 97.19 493 ARG A N 1
ATOM 3874 C CA . ARG A 1 493 ? 15.157 -11.717 -28.851 1.00 97.19 493 ARG A CA 1
ATOM 3875 C C . ARG A 1 493 ? 15.062 -12.630 -27.644 1.00 97.19 493 ARG A C 1
ATOM 3877 O O . ARG A 1 493 ? 16.078 -13.011 -27.082 1.00 97.19 493 ARG A O 1
ATOM 3884 N N . VAL A 1 494 ? 13.834 -12.998 -27.298 1.00 97.25 494 VAL A N 1
ATOM 3885 C CA . VAL A 1 494 ? 13.574 -14.022 -26.283 1.00 97.25 494 VAL A CA 1
ATOM 3886 C C . VAL A 1 494 ? 13.861 -15.401 -26.881 1.00 97.25 494 VAL A C 1
ATOM 3888 O O . VAL A 1 494 ? 13.277 -15.757 -27.908 1.00 97.25 494 VAL A O 1
ATOM 3891 N N . LYS A 1 495 ? 14.754 -16.161 -26.247 1.00 96.19 495 LYS A N 1
ATOM 3892 C CA . LYS A 1 495 ? 15.263 -17.464 -26.698 1.00 96.19 495 LYS A CA 1
ATOM 3893 C C . LYS A 1 495 ? 15.059 -18.555 -25.649 1.00 96.19 495 LYS A C 1
ATOM 3895 O O . LYS A 1 495 ? 14.635 -18.293 -24.528 1.00 96.19 495 LYS A O 1
ATOM 3900 N N . ASP A 1 496 ? 15.340 -19.795 -26.046 1.00 96.69 496 ASP A N 1
ATOM 3901 C CA . ASP A 1 496 ? 15.246 -20.957 -25.162 1.00 96.69 496 ASP A CA 1
ATOM 3902 C C . ASP A 1 496 ? 16.093 -20.750 -23.892 1.00 96.69 496 ASP A C 1
ATOM 3904 O O . ASP A 1 496 ? 17.279 -20.430 -23.977 1.00 96.69 496 ASP A O 1
ATOM 3908 N N . GLY A 1 497 ? 15.488 -20.960 -22.721 1.00 94.38 497 GLY A N 1
ATOM 3909 C CA . GLY A 1 497 ? 16.131 -20.827 -21.409 1.00 94.38 497 GLY A CA 1
ATOM 3910 C C . GLY A 1 497 ? 16.208 -19.402 -20.846 1.00 94.38 497 GLY A C 1
ATOM 3911 O O . GLY A 1 497 ? 16.735 -19.221 -19.746 1.00 94.38 497 GLY A O 1
ATOM 3912 N N . ASP A 1 498 ? 15.686 -18.394 -21.551 1.00 97.12 498 ASP A N 1
ATOM 3913 C CA . ASP A 1 498 ? 15.681 -17.014 -21.062 1.00 97.12 498 ASP A CA 1
ATOM 3914 C C . ASP A 1 498 ? 14.736 -16.805 -19.868 1.00 97.12 498 ASP A C 1
ATOM 3916 O O . ASP A 1 498 ? 13.751 -17.515 -19.648 1.00 97.12 498 ASP A O 1
ATOM 3920 N N . THR A 1 499 ? 15.023 -15.758 -19.093 1.00 97.06 499 THR A N 1
ATOM 3921 C CA . THR A 1 499 ? 14.178 -15.306 -17.982 1.00 97.06 499 THR A CA 1
ATOM 3922 C C . THR A 1 499 ? 13.539 -13.960 -18.306 1.00 97.06 499 THR A C 1
ATOM 3924 O O . THR A 1 499 ? 14.227 -13.002 -18.657 1.00 97.06 499 THR A O 1
ATOM 3927 N N . LEU A 1 500 ? 12.221 -13.866 -18.138 1.00 97.19 500 LEU A N 1
ATOM 3928 C CA . LEU A 1 500 ? 11.432 -12.659 -18.342 1.00 97.19 500 LEU A CA 1
ATOM 3929 C C . LEU A 1 500 ? 10.915 -12.135 -17.003 1.00 97.19 500 LEU A C 1
ATOM 3931 O O . LEU A 1 500 ? 10.321 -12.873 -16.218 1.00 97.19 500 LEU A O 1
ATOM 3935 N N . ILE A 1 501 ? 11.081 -10.831 -16.778 1.00 94.81 501 ILE A N 1
ATOM 3936 C CA . ILE A 1 501 ? 10.481 -10.117 -15.648 1.00 94.81 501 ILE A CA 1
ATOM 3937 C C . ILE A 1 501 ? 9.570 -9.029 -16.211 1.00 94.81 501 ILE A C 1
ATOM 3939 O O . ILE A 1 501 ? 10.042 -8.033 -16.761 1.00 94.81 501 ILE A O 1
ATOM 3943 N N . PHE A 1 502 ? 8.263 -9.205 -16.047 1.00 92.69 502 PHE A N 1
ATOM 3944 C CA . PHE A 1 502 ? 7.279 -8.163 -16.316 1.00 92.69 502 PHE A CA 1
ATOM 3945 C C . PHE A 1 502 ? 7.187 -7.252 -15.090 1.00 92.69 502 PHE A C 1
ATOM 3947 O O . PHE A 1 502 ? 6.878 -7.707 -13.989 1.00 92.69 502 PHE A O 1
ATOM 3954 N N . PHE A 1 503 ? 7.494 -5.963 -15.254 1.00 86.94 503 PHE A N 1
ATOM 3955 C CA . PHE A 1 503 ? 7.547 -5.022 -14.128 1.00 86.94 503 PHE A CA 1
ATOM 3956 C C . PHE A 1 503 ? 6.232 -4.258 -13.893 1.00 86.94 503 PHE A C 1
ATOM 3958 O O . PHE A 1 503 ? 6.107 -3.541 -12.898 1.00 86.94 503 PHE A O 1
ATOM 3965 N N . ASP A 1 504 ? 5.244 -4.414 -14.773 1.00 84.69 504 ASP A N 1
ATOM 3966 C CA . ASP A 1 504 ? 3.890 -3.903 -14.583 1.00 84.69 504 ASP A CA 1
ATOM 3967 C C . ASP A 1 504 ? 3.242 -4.553 -13.357 1.00 84.69 504 ASP A C 1
ATOM 3969 O O . ASP A 1 504 ? 3.204 -5.776 -13.231 1.00 84.69 504 ASP A O 1
ATOM 3973 N N . TYR A 1 505 ? 2.715 -3.735 -12.446 1.00 77.44 505 TYR A N 1
ATOM 3974 C CA . TYR A 1 505 ? 2.065 -4.199 -11.214 1.00 77.44 505 TYR A CA 1
ATOM 3975 C C . TYR A 1 505 ? 0.548 -4.383 -11.363 1.00 77.44 505 TYR A C 1
ATOM 3977 O O . TYR A 1 505 ? -0.090 -5.008 -10.514 1.00 77.44 505 TYR A O 1
ATOM 3985 N N . ARG A 1 506 ? -0.054 -3.831 -12.424 1.00 73.00 506 ARG A N 1
ATOM 3986 C CA . ARG A 1 506 ? -1.487 -3.951 -12.696 1.00 73.00 506 ARG A CA 1
ATOM 3987 C C . ARG A 1 506 ? -1.744 -5.189 -13.557 1.00 73.00 506 ARG A C 1
ATOM 3989 O O . ARG A 1 506 ? -1.285 -5.283 -14.690 1.00 73.00 506 ARG A O 1
ATOM 3996 N N . ALA A 1 507 ? -2.504 -6.129 -13.005 1.00 75.56 507 ALA A N 1
ATOM 3997 C CA . ALA A 1 507 ? -2.654 -7.470 -13.560 1.00 75.56 507 ALA A CA 1
ATOM 3998 C C . ALA A 1 507 ? -3.451 -7.558 -14.874 1.00 75.56 507 ALA A C 1
ATOM 4000 O O . ALA A 1 507 ? -3.106 -8.358 -15.740 1.00 75.56 507 ALA A O 1
ATOM 4001 N N . ASP A 1 508 ? -4.533 -6.785 -15.023 1.00 69.88 508 ASP A N 1
ATOM 4002 C CA . ASP A 1 508 ? -5.546 -6.999 -16.071 1.00 69.88 508 ASP A CA 1
ATOM 4003 C C . ASP A 1 508 ? -4.969 -7.034 -17.492 1.00 69.88 508 ASP A C 1
ATOM 4005 O O . ASP A 1 508 ? -5.328 -7.921 -18.261 1.00 69.88 508 ASP A O 1
ATOM 4009 N N . ARG A 1 509 ? -4.045 -6.125 -17.818 1.00 84.00 509 ARG A N 1
ATOM 4010 C CA . ARG A 1 509 ? -3.420 -6.023 -19.147 1.00 84.00 509 ARG A CA 1
ATOM 4011 C C . ARG A 1 509 ? -2.148 -6.852 -19.336 1.00 84.00 509 ARG A C 1
ATOM 4013 O O . ARG A 1 509 ? -1.649 -6.945 -20.451 1.00 84.00 509 ARG A O 1
ATOM 4020 N N . MET A 1 510 ? -1.611 -7.435 -18.267 1.00 95.00 510 MET A N 1
ATOM 4021 C CA . MET A 1 510 ? -0.427 -8.302 -18.339 1.00 95.00 510 MET A CA 1
ATOM 4022 C C . MET A 1 510 ? -0.766 -9.768 -18.538 1.00 95.00 510 MET A C 1
ATOM 4024 O O . MET A 1 510 ? 0.097 -10.539 -18.958 1.00 95.00 510 MET A O 1
ATOM 4028 N N . ARG A 1 511 ? -2.014 -10.163 -18.267 1.00 91.31 511 ARG A N 1
ATOM 4029 C CA . ARG A 1 511 ? -2.443 -11.561 -18.347 1.00 91.31 511 ARG A CA 1
ATOM 4030 C C . ARG A 1 511 ? -2.148 -12.184 -19.707 1.00 91.31 511 ARG A C 1
ATOM 4032 O O . ARG A 1 511 ? -1.499 -13.215 -19.749 1.00 91.31 511 ARG A O 1
ATOM 4039 N N . GLU A 1 512 ? -2.552 -11.539 -20.796 1.00 96.38 512 GLU A N 1
ATOM 4040 C CA . GLU A 1 512 ? -2.473 -12.140 -22.133 1.00 96.38 512 GLU A CA 1
ATOM 4041 C C . GLU A 1 512 ? -1.031 -12.333 -22.616 1.00 96.38 512 GLU A C 1
ATOM 4043 O O . GLU A 1 512 ? -0.663 -13.435 -23.016 1.00 96.38 512 GLU A O 1
ATOM 4048 N N . ILE A 1 513 ? -0.188 -11.296 -22.540 1.00 98.00 513 ILE A N 1
ATOM 4049 C CA . ILE A 1 513 ? 1.205 -11.397 -23.003 1.00 98.00 513 ILE A CA 1
ATOM 4050 C C . ILE A 1 513 ? 2.045 -12.318 -22.106 1.00 98.00 513 ILE A C 1
ATOM 4052 O O . ILE A 1 513 ? 2.869 -13.076 -22.614 1.00 98.00 513 ILE A O 1
ATOM 4056 N N . SER A 1 514 ? 1.826 -12.304 -20.785 1.00 97.00 514 SER A N 1
ATOM 4057 C CA . SER A 1 514 ? 2.548 -13.200 -19.870 1.00 97.00 514 SER A CA 1
ATOM 4058 C C . SER A 1 514 ? 2.128 -14.662 -20.047 1.00 97.00 514 SER A C 1
ATOM 4060 O O . SER A 1 514 ? 2.990 -15.536 -20.048 1.00 97.00 514 SER A O 1
ATOM 4062 N N . GLU A 1 515 ? 0.843 -14.938 -20.290 1.00 96.38 515 GLU A N 1
ATOM 4063 C CA . GLU A 1 515 ? 0.338 -16.280 -20.613 1.00 96.38 515 GLU A CA 1
ATOM 4064 C C . GLU A 1 515 ? 0.864 -16.777 -21.967 1.00 96.38 515 GLU A C 1
ATOM 4066 O O . GLU A 1 515 ? 1.180 -17.956 -22.115 1.00 96.38 515 GLU A O 1
ATOM 4071 N N . VAL A 1 516 ? 1.014 -15.886 -22.954 1.00 97.44 516 VAL A N 1
ATOM 4072 C CA . VAL A 1 516 ? 1.651 -16.215 -24.239 1.00 97.44 516 VAL A CA 1
ATOM 4073 C C . VAL A 1 516 ? 3.124 -16.573 -24.064 1.00 97.44 516 VAL A C 1
ATOM 4075 O O . VAL A 1 516 ? 3.597 -17.479 -24.742 1.00 97.44 516 VAL A O 1
ATOM 4078 N N . MET A 1 517 ? 3.850 -15.891 -23.176 1.00 97.25 517 MET A N 1
ATOM 4079 C CA . MET A 1 517 ? 5.281 -16.141 -22.964 1.00 97.25 517 MET A CA 1
ATOM 4080 C C . MET A 1 517 ? 5.568 -17.331 -22.044 1.00 97.25 517 MET A C 1
ATOM 4082 O O . MET A 1 517 ? 6.540 -18.034 -22.271 1.00 97.25 517 MET A O 1
ATOM 4086 N N . GLY A 1 518 ? 4.771 -17.546 -20.997 1.00 95.06 518 GLY A N 1
ATOM 4087 C CA . GLY A 1 518 ? 5.072 -18.532 -19.951 1.00 95.06 518 GLY A CA 1
ATOM 4088 C C . GLY A 1 518 ? 4.140 -19.742 -19.902 1.00 95.06 518 GLY A C 1
ATOM 4089 O O . GLY A 1 518 ? 4.303 -20.592 -19.030 1.00 95.06 518 GLY A O 1
ATOM 4090 N N . MET A 1 519 ? 3.128 -19.808 -20.770 1.00 95.50 519 MET A N 1
ATOM 4091 C CA . MET A 1 519 ? 2.123 -20.879 -20.807 1.00 95.50 519 MET A CA 1
ATOM 4092 C C . MET A 1 519 ? 1.750 -21.219 -22.260 1.00 95.50 519 MET A C 1
ATOM 4094 O O . MET A 1 519 ? 2.459 -20.877 -23.198 1.00 95.50 519 MET A O 1
ATOM 4098 N N . GLU A 1 520 ? 0.642 -21.931 -22.481 1.00 93.44 520 GLU A N 1
ATOM 4099 C CA . GLU A 1 520 ? 0.266 -22.420 -23.814 1.00 93.44 520 GLU A CA 1
ATOM 4100 C C . GLU A 1 520 ? -0.489 -21.406 -24.693 1.00 93.44 520 GLU A C 1
ATOM 4102 O O . GLU A 1 520 ? -0.864 -21.741 -25.821 1.00 93.44 520 GLU A O 1
ATOM 4107 N N . ALA A 1 521 ? -0.721 -20.172 -24.230 1.00 94.81 521 ALA A N 1
ATOM 4108 C CA . ALA A 1 521 ? -1.518 -19.205 -24.988 1.00 94.81 521 ALA A CA 1
ATOM 4109 C C . ALA A 1 521 ? -0.830 -18.706 -26.270 1.00 94.81 521 ALA A C 1
ATOM 4111 O O . ALA A 1 521 ? -1.518 -18.172 -27.138 1.00 94.81 521 ALA A O 1
ATOM 4112 N N . TYR A 1 522 ? 0.475 -18.950 -26.475 1.00 94.69 522 TYR A N 1
ATOM 4113 C CA . TYR A 1 522 ? 1.132 -18.688 -27.768 1.00 94.69 522 TYR A CA 1
ATOM 4114 C C . TYR A 1 522 ? 0.449 -19.415 -28.936 1.00 94.69 522 TYR A C 1
ATOM 4116 O O . TYR A 1 522 ? 0.489 -18.931 -30.067 1.00 94.69 522 TYR A O 1
ATOM 4124 N N . LYS A 1 523 ? -0.236 -20.540 -28.674 1.00 95.19 523 LYS A N 1
ATOM 4125 C CA . LYS A 1 523 ? -1.040 -21.264 -29.672 1.00 95.19 523 LYS A CA 1
ATOM 4126 C C . LYS A 1 523 ? -2.179 -20.397 -30.227 1.00 95.19 523 LYS A C 1
ATOM 4128 O O . LYS A 1 523 ? -2.550 -20.560 -31.384 1.00 95.19 523 LYS A O 1
ATOM 4133 N N . ASN A 1 524 ? -2.687 -19.440 -29.446 1.00 95.50 524 ASN A N 1
ATOM 4134 C CA . ASN A 1 524 ? -3.750 -18.522 -29.866 1.00 95.50 524 ASN A CA 1
ATOM 4135 C C . ASN A 1 524 ? -3.238 -17.397 -30.778 1.00 95.50 524 ASN A C 1
ATOM 4137 O O . ASN A 1 524 ? -4.021 -16.815 -31.525 1.00 95.50 524 ASN A O 1
ATOM 4141 N N . CYS A 1 525 ? -1.932 -17.103 -30.755 1.00 92.56 525 CYS A N 1
ATOM 4142 C CA . CYS A 1 525 ? -1.325 -16.086 -31.615 1.00 92.56 525 CYS A CA 1
ATOM 4143 C C . CYS A 1 525 ? -1.264 -16.509 -33.093 1.00 92.56 525 CYS A C 1
ATOM 4145 O O . CYS A 1 525 ? -1.027 -15.657 -33.945 1.00 92.56 525 CYS A O 1
ATOM 4147 N N . ASN A 1 526 ? -1.448 -17.802 -33.410 1.00 90.94 526 ASN A N 1
ATOM 4148 C CA . ASN A 1 526 ? -1.331 -18.363 -34.766 1.00 90.94 526 ASN A CA 1
ATOM 4149 C C . ASN A 1 526 ? -0.030 -17.965 -35.498 1.00 90.94 526 ASN A C 1
ATOM 4151 O O . ASN A 1 526 ? -0.007 -17.848 -36.724 1.00 90.94 526 ASN A O 1
ATOM 4155 N N . SER A 1 527 ? 1.055 -17.739 -34.752 1.00 91.81 527 SER A N 1
ATOM 4156 C CA . SER A 1 527 ? 2.352 -17.401 -35.335 1.00 91.81 527 SER A CA 1
ATOM 4157 C C . SER A 1 527 ? 3.036 -18.649 -35.894 1.00 91.81 527 SER A C 1
ATOM 4159 O O . SER A 1 527 ? 2.940 -19.732 -35.320 1.00 91.81 527 SER A O 1
ATOM 4161 N N . SER A 1 528 ? 3.766 -18.495 -37.000 1.00 92.25 528 SER A N 1
ATOM 4162 C CA . SER A 1 528 ? 4.613 -19.556 -37.559 1.00 92.25 528 SER A CA 1
ATOM 4163 C C . SER A 1 528 ? 5.964 -19.691 -36.847 1.00 92.25 528 SER A C 1
ATOM 4165 O O . SER A 1 528 ? 6.765 -20.547 -37.223 1.00 92.25 528 SER A O 1
ATOM 4167 N N . LEU A 1 529 ? 6.260 -18.817 -35.880 1.00 92.69 529 LEU A N 1
ATOM 4168 C CA . LEU A 1 529 ? 7.506 -18.851 -35.123 1.00 92.69 529 LEU A CA 1
ATOM 4169 C C . LEU A 1 529 ? 7.508 -20.027 -34.133 1.00 92.69 529 LEU A C 1
ATOM 4171 O O . LEU A 1 529 ? 6.493 -20.273 -33.477 1.00 92.69 529 LEU A O 1
ATOM 4175 N N . PRO A 1 530 ? 8.639 -20.737 -33.973 1.00 92.69 530 PRO A N 1
ATOM 4176 C CA . PRO A 1 530 ? 8.782 -21.675 -32.871 1.00 92.69 530 PRO A CA 1
ATOM 4177 C C . PRO A 1 530 ? 8.760 -20.905 -31.544 1.00 92.69 530 PRO A C 1
ATOM 4179 O O . PRO A 1 530 ? 9.500 -19.937 -31.371 1.00 92.69 530 PRO A O 1
ATOM 4182 N N . HIS A 1 531 ? 7.909 -21.333 -30.611 1.00 96.56 531 HIS A N 1
ATOM 4183 C CA . HIS A 1 531 ? 7.874 -20.749 -29.274 1.00 96.56 531 HIS A CA 1
ATOM 4184 C C . HIS A 1 531 ? 9.134 -21.144 -28.482 1.00 96.56 531 HIS A C 1
ATOM 4186 O O . HIS A 1 531 ? 9.471 -22.336 -28.493 1.00 96.56 531 HIS A O 1
ATOM 4192 N N . PRO A 1 532 ? 9.814 -20.194 -27.806 1.00 95.69 532 PRO A N 1
ATOM 4193 C CA . PRO A 1 532 ? 11.001 -20.510 -27.026 1.00 95.69 532 PRO A CA 1
ATOM 4194 C C . PRO A 1 532 ? 10.691 -21.458 -25.866 1.00 95.69 532 PRO A C 1
ATOM 4196 O O . PRO A 1 532 ? 9.643 -21.367 -25.231 1.00 95.69 532 PRO A O 1
ATOM 4199 N N . LYS A 1 533 ? 11.594 -22.388 -25.586 1.00 95.00 533 LYS A N 1
ATOM 4200 C CA . LYS A 1 533 ? 11.433 -23.409 -24.544 1.00 95.00 533 LYS A CA 1
ATOM 4201 C C . LYS A 1 533 ? 12.067 -22.979 -23.229 1.00 95.00 533 LYS A C 1
ATOM 4203 O O . LYS A 1 533 ? 12.941 -22.124 -23.200 1.00 95.00 533 LYS A O 1
ATOM 4208 N N . ASP A 1 534 ? 11.638 -23.614 -22.142 1.00 93.44 534 ASP A N 1
ATOM 4209 C CA . ASP A 1 534 ? 12.238 -23.473 -20.809 1.00 93.44 534 ASP A CA 1
ATOM 4210 C C . ASP A 1 534 ? 12.311 -22.023 -20.285 1.00 93.44 534 ASP A C 1
ATOM 4212 O O . ASP A 1 534 ? 13.172 -21.687 -19.471 1.00 93.44 534 ASP A O 1
ATOM 4216 N N . LEU A 1 535 ? 11.377 -21.169 -20.721 1.00 96.25 535 LEU A N 1
ATOM 4217 C CA . LEU A 1 535 ? 11.273 -19.789 -20.259 1.00 96.25 535 LEU A CA 1
ATOM 4218 C C . LEU A 1 535 ? 10.870 -19.720 -18.783 1.00 96.25 535 LEU A C 1
ATOM 4220 O O . LEU A 1 535 ? 9.926 -20.382 -18.348 1.00 96.25 535 LEU A O 1
ATOM 4224 N N . GLN A 1 536 ? 11.543 -18.856 -18.025 1.00 94.81 536 GLN A N 1
ATOM 4225 C CA . GLN A 1 536 ? 11.130 -18.496 -16.667 1.00 94.81 536 GLN A CA 1
ATOM 4226 C C . GLN A 1 536 ? 10.429 -17.141 -16.690 1.00 94.81 536 GLN A C 1
ATOM 4228 O O . GLN A 1 536 ? 11.024 -16.144 -17.089 1.00 94.81 536 GLN A O 1
ATOM 4233 N N . VAL A 1 537 ? 9.170 -17.088 -16.254 1.00 96.81 537 VAL A N 1
ATOM 4234 C CA . VAL A 1 537 ? 8.368 -15.857 -16.268 1.00 96.81 537 VAL A CA 1
ATOM 4235 C C . VAL A 1 537 ? 8.052 -15.407 -14.848 1.00 96.81 537 VAL A C 1
ATOM 4237 O O . VAL A 1 537 ? 7.500 -16.166 -14.053 1.00 96.81 537 VAL A O 1
ATOM 4240 N N . TYR A 1 538 ? 8.366 -14.145 -14.565 1.00 93.62 538 TYR A N 1
ATOM 4241 C CA . TYR A 1 538 ? 8.102 -13.465 -13.303 1.00 93.62 538 TYR A CA 1
ATOM 4242 C C . TYR A 1 538 ? 7.227 -12.233 -13.536 1.00 93.62 538 TYR A C 1
ATOM 4244 O O . TYR A 1 538 ? 7.414 -11.500 -14.512 1.00 93.62 538 TYR A O 1
ATOM 4252 N N . GLY A 1 539 ? 6.300 -11.979 -12.615 1.00 86.75 539 GLY A N 1
ATOM 4253 C CA . GLY A 1 539 ? 5.509 -10.748 -12.570 1.00 86.75 539 GLY A CA 1
ATOM 4254 C C . GLY A 1 539 ? 5.924 -9.853 -11.405 1.00 86.75 539 GLY A C 1
ATOM 4255 O O . GLY A 1 539 ? 6.393 -10.334 -10.373 1.00 86.75 539 GLY A O 1
ATOM 4256 N N . MET A 1 540 ? 5.724 -8.541 -11.526 1.00 84.81 540 MET A N 1
ATOM 4257 C CA . MET A 1 540 ? 5.902 -7.618 -10.397 1.00 84.81 540 MET A CA 1
ATOM 4258 C C . MET A 1 540 ? 4.941 -7.961 -9.253 1.00 84.81 540 MET A C 1
ATOM 4260 O O . MET A 1 540 ? 5.331 -7.984 -8.090 1.00 84.81 540 MET A O 1
ATOM 4264 N N . THR A 1 541 ? 3.696 -8.276 -9.602 1.00 81.88 541 THR A N 1
ATOM 4265 C CA . THR A 1 541 ? 2.631 -8.754 -8.713 1.00 81.88 541 THR A CA 1
ATOM 4266 C C . THR A 1 541 ? 2.049 -10.053 -9.272 1.00 81.88 541 THR A C 1
ATOM 4268 O O . THR A 1 541 ? 2.408 -10.495 -10.366 1.00 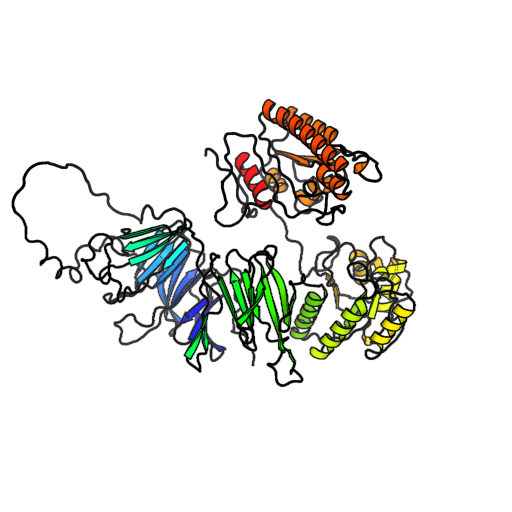81.88 541 THR A O 1
ATOM 4271 N N . GLN A 1 542 ? 1.135 -10.689 -8.537 1.00 85.44 542 GLN A N 1
ATOM 4272 C CA . GLN A 1 542 ? 0.388 -11.826 -9.072 1.00 85.44 542 GLN A CA 1
ATOM 4273 C C . GLN A 1 542 ? -0.630 -11.349 -10.124 1.00 85.44 542 GLN A C 1
ATOM 4275 O O . GLN A 1 542 ? -1.570 -10.623 -9.806 1.00 85.44 542 GLN A O 1
ATOM 4280 N N . TYR A 1 543 ? -0.476 -11.785 -11.379 1.00 82.19 543 TYR A N 1
ATOM 4281 C CA . TYR A 1 543 ? -1.405 -11.426 -12.464 1.00 82.19 543 TYR A CA 1
ATOM 4282 C C . TYR A 1 543 ? -2.686 -12.261 -12.467 1.00 82.19 543 TYR A C 1
ATOM 4284 O O . TYR A 1 543 ? -3.777 -11.764 -12.781 1.00 82.19 543 TYR A O 1
ATOM 4292 N N . LYS A 1 544 ? -2.557 -13.536 -12.108 1.00 86.06 544 LYS A N 1
ATOM 4293 C CA . LYS A 1 544 ? -3.655 -14.486 -11.962 1.00 86.06 544 LYS A CA 1
ATOM 4294 C C . LYS A 1 544 ? -3.235 -15.580 -10.983 1.00 86.06 544 LYS A C 1
ATOM 4296 O O . LYS A 1 544 ? -2.076 -15.980 -11.005 1.00 86.06 544 LYS A O 1
ATOM 4301 N N . ALA A 1 545 ? -4.153 -16.057 -10.146 1.00 82.06 545 ALA A N 1
ATOM 4302 C CA . ALA A 1 545 ? -3.849 -17.092 -9.157 1.00 82.06 545 ALA A CA 1
ATOM 4303 C C . ALA A 1 545 ? -3.472 -18.435 -9.804 1.00 82.06 545 ALA A C 1
ATOM 4305 O O . ALA A 1 545 ? -2.674 -19.180 -9.248 1.00 82.06 545 ALA A O 1
ATOM 4306 N N . GLU A 1 546 ? -4.015 -18.731 -10.989 1.00 87.38 546 GLU A N 1
ATOM 4307 C CA . GLU A 1 546 ? -3.739 -19.972 -11.720 1.00 87.38 546 GLU A CA 1
ATOM 4308 C C . GLU A 1 546 ? -2.423 -19.932 -12.506 1.00 87.38 546 GLU A C 1
ATOM 4310 O O . GLU A 1 546 ? -1.998 -20.957 -13.037 1.00 87.38 546 GLU A O 1
ATOM 4315 N N . PHE A 1 547 ? -1.788 -18.762 -12.628 1.00 92.62 547 PHE A N 1
ATOM 4316 C CA . PHE A 1 547 ? -0.522 -18.654 -13.342 1.00 92.62 547 PHE A CA 1
ATOM 4317 C C . PHE A 1 547 ? 0.618 -19.205 -12.478 1.00 92.62 547 PHE A C 1
ATOM 4319 O O . PHE A 1 547 ? 0.701 -18.868 -11.297 1.00 92.62 547 PHE A O 1
ATOM 4326 N N . PRO A 1 548 ? 1.543 -19.995 -13.052 1.00 93.88 548 PRO A N 1
ATOM 4327 C CA . PRO A 1 548 ? 2.656 -20.581 -12.305 1.00 93.88 548 PRO A CA 1
ATOM 4328 C C . PRO A 1 548 ? 3.781 -19.571 -12.005 1.00 93.88 548 PRO A C 1
ATOM 4330 O O . PRO A 1 548 ? 4.827 -19.950 -11.485 1.00 93.88 548 PRO A O 1
ATOM 4333 N N . PHE A 1 549 ? 3.600 -18.300 -12.369 1.00 93.94 549 PHE A N 1
ATOM 4334 C CA . PHE A 1 549 ? 4.640 -17.276 -12.331 1.00 93.94 549 PHE A CA 1
ATOM 4335 C C . PHE A 1 549 ? 4.885 -16.790 -10.899 1.00 93.94 549 PHE A C 1
ATOM 4337 O O . PHE A 1 549 ? 3.942 -16.333 -10.241 1.00 93.94 549 PHE A O 1
ATOM 4344 N N . PRO A 1 550 ? 6.134 -16.801 -10.407 1.00 92.50 550 PRO A N 1
ATOM 4345 C CA . PRO A 1 550 ? 6.454 -16.148 -9.150 1.00 92.50 550 PRO A CA 1
ATOM 4346 C C . PRO A 1 550 ? 6.254 -14.628 -9.260 1.00 92.50 550 PRO A C 1
ATOM 4348 O O . PRO A 1 550 ? 6.616 -14.002 -10.261 1.00 92.50 550 PRO A O 1
ATOM 4351 N N . ALA A 1 551 ? 5.695 -14.032 -8.208 1.00 85.62 551 ALA A N 1
ATOM 4352 C CA . ALA A 1 551 ? 5.535 -12.587 -8.088 1.00 85.62 551 ALA A CA 1
ATOM 4353 C C . ALA A 1 551 ? 6.660 -11.997 -7.228 1.00 85.62 551 ALA A C 1
ATOM 4355 O O . ALA A 1 551 ? 6.939 -12.520 -6.148 1.00 85.62 551 ALA A O 1
ATOM 4356 N N . LEU A 1 552 ? 7.273 -10.894 -7.669 1.00 82.00 552 LEU A N 1
ATOM 4357 C CA . LEU A 1 552 ? 8.260 -10.153 -6.868 1.00 82.00 552 LEU A CA 1
ATOM 4358 C C . LEU A 1 552 ? 7.622 -9.607 -5.580 1.00 82.00 552 LEU A C 1
ATOM 4360 O O . LEU A 1 552 ? 8.240 -9.638 -4.519 1.00 82.00 552 LEU A O 1
ATOM 4364 N N . PHE A 1 553 ? 6.371 -9.158 -5.680 1.00 78.94 553 PHE A N 1
ATOM 4365 C CA . PHE A 1 553 ? 5.526 -8.740 -4.568 1.00 78.94 553 PHE A CA 1
ATOM 4366 C C . PHE A 1 553 ? 4.243 -9.586 -4.581 1.00 78.94 553 PHE A C 1
ATOM 4368 O O . PHE A 1 553 ? 3.254 -9.204 -5.219 1.00 78.94 553 PHE A O 1
ATOM 4375 N N . PRO A 1 554 ? 4.255 -10.778 -3.952 1.00 78.81 554 PRO A N 1
ATOM 4376 C CA . PRO A 1 554 ? 3.070 -11.623 -3.884 1.00 78.81 554 PRO A CA 1
ATOM 4377 C C . PRO A 1 554 ? 1.961 -10.936 -3.072 1.00 78.81 554 PRO A C 1
ATOM 4379 O O . PRO A 1 554 ? 2.255 -10.095 -2.218 1.00 78.81 554 PRO A O 1
ATOM 4382 N N . PRO A 1 555 ? 0.681 -11.271 -3.320 1.00 75.62 555 PRO A N 1
ATOM 4383 C CA . PRO A 1 555 ? -0.419 -10.716 -2.546 1.00 75.62 555 PRO A CA 1
ATOM 4384 C C . PRO A 1 555 ? -0.254 -11.067 -1.064 1.00 75.62 555 PRO A C 1
ATOM 4386 O O . PRO A 1 555 ? 0.085 -12.199 -0.713 1.00 75.62 555 PRO A O 1
ATOM 4389 N N . ASN A 1 556 ? -0.527 -10.098 -0.190 1.00 68.69 556 ASN A N 1
ATOM 4390 C CA . ASN A 1 556 ? -0.626 -10.370 1.236 1.00 68.69 556 ASN A CA 1
ATOM 4391 C C . ASN A 1 556 ? -1.842 -11.269 1.484 1.00 68.69 556 ASN A C 1
ATOM 4393 O O . ASN A 1 556 ? -2.948 -10.984 1.029 1.00 68.69 556 ASN A O 1
ATOM 4397 N N . SER A 1 557 ? -1.638 -12.351 2.229 1.00 64.88 557 SER A N 1
ATOM 4398 C CA . SER A 1 557 ? -2.729 -13.158 2.766 1.00 64.88 557 SER A CA 1
ATOM 4399 C C . SER A 1 557 ? -3.435 -12.346 3.855 1.00 64.88 557 SER A C 1
ATOM 4401 O O . SER A 1 557 ? -2.980 -12.352 4.997 1.00 64.88 557 SER A O 1
ATOM 4403 N N . ASN A 1 558 ? -4.532 -11.662 3.523 1.00 77.50 558 ASN A N 1
ATOM 4404 C CA . ASN A 1 558 ? -5.382 -10.991 4.510 1.00 77.50 558 ASN A CA 1
ATOM 4405 C C . ASN A 1 558 ? -6.149 -12.049 5.317 1.00 77.50 558 ASN A C 1
ATOM 4407 O O . ASN A 1 558 ? -7.256 -12.432 4.948 1.00 77.50 558 ASN A O 1
ATOM 4411 N N . LYS A 1 559 ? -5.521 -12.573 6.374 1.00 85.12 559 LYS A N 1
ATOM 4412 C CA . LYS A 1 559 ? -6.149 -13.523 7.302 1.00 85.12 559 LYS A CA 1
ATOM 4413 C C . LYS A 1 559 ? -7.002 -12.786 8.317 1.00 85.12 559 LYS A C 1
ATOM 4415 O O . LYS A 1 559 ? -6.688 -11.658 8.688 1.00 85.12 559 LYS A O 1
ATOM 4420 N N . ASN A 1 560 ? -8.028 -13.469 8.808 1.00 93.12 560 ASN A N 1
ATOM 4421 C CA . ASN A 1 560 ? -8.910 -13.005 9.867 1.00 93.12 560 ASN A CA 1
ATOM 4422 C C . ASN A 1 560 ? -9.523 -11.631 9.555 1.00 93.12 560 ASN A C 1
ATOM 4424 O O . ASN A 1 560 ? -9.708 -10.808 10.449 1.00 93.12 560 ASN A O 1
ATOM 4428 N N . VAL A 1 561 ? -9.861 -11.385 8.281 1.00 95.38 561 VAL A N 1
ATOM 4429 C CA . VAL A 1 561 ? -10.780 -10.294 7.916 1.00 95.38 561 VAL A CA 1
ATOM 4430 C C . VAL A 1 561 ? -12.124 -10.513 8.611 1.00 95.38 561 VAL A C 1
ATOM 4432 O O . VAL A 1 561 ? -12.437 -11.638 8.997 1.00 95.38 561 VAL A O 1
ATOM 4435 N N . LEU A 1 562 ? -12.938 -9.464 8.764 1.00 98.19 562 LEU A N 1
ATOM 4436 C CA . LEU A 1 562 ? -14.167 -9.534 9.567 1.00 98.19 562 LEU A CA 1
ATOM 4437 C C . LEU A 1 562 ? -15.052 -10.730 9.191 1.00 98.19 562 LEU A C 1
ATOM 4439 O O . LEU A 1 562 ? -15.448 -11.487 10.071 1.00 98.19 562 LEU A O 1
ATOM 4443 N N . ALA A 1 563 ? -15.289 -10.946 7.895 1.00 97.81 563 ALA A N 1
ATOM 4444 C CA . ALA A 1 563 ? -16.105 -12.061 7.430 1.00 97.81 563 ALA A CA 1
ATOM 4445 C C . ALA A 1 563 ? -15.507 -13.437 7.774 1.00 97.81 563 ALA A C 1
ATOM 4447 O O . ALA A 1 563 ? -16.229 -14.320 8.234 1.00 97.81 563 ALA A O 1
ATOM 4448 N N . GLU A 1 564 ? -14.192 -13.615 7.619 1.00 97.44 564 GLU A N 1
ATOM 4449 C CA . GLU A 1 564 ? -13.517 -14.854 8.020 1.00 97.44 564 GLU A CA 1
ATOM 4450 C C . GLU A 1 564 ? -13.638 -15.068 9.527 1.00 97.44 564 GLU A C 1
ATOM 4452 O O . GLU A 1 564 ? -13.997 -16.153 9.974 1.00 97.44 564 GLU A O 1
ATOM 4457 N N . TRP A 1 565 ? -13.378 -14.021 10.311 1.00 98.12 565 TRP A N 1
ATOM 4458 C CA . TRP A 1 565 ? -13.361 -14.106 11.763 1.00 98.12 565 TRP A CA 1
ATOM 4459 C C . TRP A 1 565 ? -14.743 -14.398 12.350 1.00 98.12 565 TRP A C 1
ATOM 4461 O O . TRP A 1 565 ? -14.866 -15.226 13.244 1.00 98.12 565 TRP A O 1
ATOM 4471 N N . LEU A 1 566 ? -15.807 -13.801 11.810 1.00 98.38 566 LEU A N 1
ATOM 4472 C CA . LEU A 1 566 ? -17.176 -14.149 12.198 1.00 98.38 566 LEU A CA 1
ATOM 4473 C C . LEU A 1 566 ? -17.456 -15.639 11.956 1.00 98.38 566 LEU A C 1
ATOM 4475 O O . LEU A 1 566 ? -17.948 -16.321 12.854 1.00 98.38 566 LEU A O 1
ATOM 4479 N N . ALA A 1 567 ? -17.054 -16.168 10.798 1.00 97.81 567 ALA A N 1
ATOM 4480 C CA . ALA A 1 567 ? -17.200 -17.587 10.493 1.00 97.81 567 ALA A CA 1
ATOM 4481 C C . ALA A 1 567 ? -16.385 -18.480 11.448 1.00 97.81 567 ALA A C 1
ATOM 4483 O O . ALA A 1 567 ? -16.907 -19.486 11.927 1.00 97.81 567 ALA A O 1
ATOM 4484 N N . THR A 1 568 ? -15.144 -18.107 11.799 1.00 97.06 568 THR A N 1
ATOM 4485 C CA . THR A 1 568 ? -14.340 -18.884 12.766 1.00 97.06 568 THR A CA 1
ATOM 4486 C C . THR A 1 568 ? -14.927 -18.871 14.176 1.00 97.06 568 THR A C 1
ATOM 4488 O O . THR A 1 568 ? -14.736 -19.835 14.917 1.00 97.06 568 THR A O 1
ATOM 4491 N N . GLN A 1 569 ? -15.667 -17.821 14.544 1.00 97.62 569 GLN A N 1
ATOM 4492 C CA . GLN A 1 569 ? -16.424 -17.750 15.798 1.00 97.62 569 GLN A CA 1
ATOM 4493 C C . GLN A 1 569 ? -17.803 -18.437 15.714 1.00 97.62 569 GLN A C 1
ATOM 4495 O O . GLN A 1 569 ? -18.561 -18.402 16.682 1.00 97.62 569 GLN A O 1
ATOM 4500 N N . GLY A 1 570 ? -18.152 -19.063 14.582 1.00 97.38 570 GLY A N 1
ATOM 4501 C CA . GLY A 1 570 ? -19.453 -19.706 14.372 1.00 97.38 570 GLY A CA 1
ATOM 4502 C C . GLY A 1 570 ? -20.618 -18.718 14.242 1.00 97.38 570 GLY A C 1
ATOM 4503 O O . GLY A 1 570 ? -21.771 -19.087 14.467 1.00 97.38 570 GLY A O 1
ATOM 4504 N N . VAL A 1 571 ? -20.331 -17.460 13.905 1.00 98.38 571 VAL A N 1
ATOM 4505 C CA . VAL A 1 571 ? -21.314 -16.384 13.769 1.00 98.38 571 VAL A CA 1
ATOM 4506 C C . VAL A 1 571 ? -21.741 -16.264 12.310 1.00 98.38 571 VAL A C 1
ATOM 4508 O O . VAL A 1 571 ? -20.931 -15.979 11.427 1.00 98.38 571 VAL A O 1
ATOM 4511 N N . SER A 1 572 ? -23.033 -16.469 12.051 1.00 98.50 572 SER A N 1
ATOM 4512 C CA . SER A 1 572 ? -23.602 -16.294 10.716 1.00 98.50 572 SER A CA 1
ATOM 4513 C C . SER A 1 572 ? -23.659 -14.814 10.321 1.00 98.50 572 SER A C 1
ATOM 4515 O O . SER A 1 572 ? -23.780 -13.919 11.161 1.00 98.50 572 SER A O 1
ATOM 4517 N N . GLN A 1 573 ? -23.598 -14.545 9.020 1.00 98.69 573 GLN A N 1
ATOM 4518 C CA . GLN A 1 573 ? -23.522 -13.186 8.489 1.00 98.69 573 GLN A CA 1
ATOM 4519 C C . GLN A 1 573 ? -24.270 -13.025 7.168 1.00 98.69 573 GLN A C 1
ATOM 4521 O O . GLN A 1 573 ? -24.392 -13.985 6.408 1.00 98.69 573 GLN A O 1
ATOM 4526 N N . PHE A 1 574 ? -24.732 -11.805 6.892 1.00 98.81 574 PHE A N 1
ATOM 4527 C CA . PHE A 1 574 ? -25.461 -11.466 5.670 1.00 98.81 574 PHE A CA 1
ATOM 4528 C C . PHE A 1 574 ? -24.869 -10.240 4.964 1.00 98.81 574 PHE A C 1
ATOM 4530 O O . PHE A 1 574 ? -24.697 -9.193 5.591 1.00 98.81 574 PHE A O 1
ATOM 4537 N N . HIS A 1 575 ? -24.566 -10.356 3.668 1.00 98.69 575 HIS A N 1
ATOM 4538 C CA . HIS A 1 575 ? -24.000 -9.279 2.842 1.00 98.69 575 HIS A CA 1
ATOM 4539 C C . HIS A 1 575 ? -24.949 -8.929 1.690 1.00 98.69 575 HIS A C 1
ATOM 4541 O O . HIS A 1 575 ? -25.323 -9.802 0.903 1.00 98.69 575 HIS A O 1
ATOM 4547 N N . CYS A 1 576 ? -25.320 -7.654 1.551 1.00 98.62 576 CYS A N 1
ATOM 4548 C CA . CYS A 1 576 ? -26.281 -7.214 0.535 1.00 98.62 576 CYS A CA 1
ATOM 4549 C C . CYS A 1 576 ? -25.818 -5.974 -0.234 1.00 98.62 576 CYS A C 1
ATOM 4551 O O . CYS A 1 576 ? -25.417 -4.971 0.348 1.00 98.62 576 CYS A O 1
ATOM 4553 N N . ALA A 1 577 ? -25.922 -5.995 -1.557 1.00 98.19 577 ALA A N 1
ATOM 4554 C CA . ALA A 1 577 ? -25.754 -4.794 -2.369 1.00 98.19 577 ALA A CA 1
ATOM 4555 C C . ALA A 1 577 ? -26.489 -4.934 -3.698 1.00 98.19 577 ALA A C 1
ATOM 4557 O O . ALA A 1 577 ? -26.867 -6.034 -4.112 1.00 98.19 577 ALA A O 1
ATOM 4558 N N . GLU A 1 578 ? -26.650 -3.816 -4.397 1.00 93.19 578 GLU A N 1
ATOM 4559 C CA . GLU A 1 578 ? -26.990 -3.867 -5.812 1.00 93.19 578 GLU A CA 1
ATOM 4560 C C . GLU A 1 578 ? -25.774 -4.202 -6.696 1.00 93.19 578 GLU A C 1
ATOM 4562 O O . GLU A 1 578 ? -24.635 -4.252 -6.225 1.00 93.19 578 GLU A O 1
ATOM 4567 N N . THR A 1 579 ? -26.011 -4.470 -7.982 1.00 88.94 579 THR A N 1
ATOM 4568 C CA . THR A 1 579 ? -25.034 -5.080 -8.906 1.00 88.94 579 THR A CA 1
ATOM 4569 C C . THR A 1 579 ? -23.690 -4.346 -8.940 1.00 88.94 579 THR A C 1
ATOM 4571 O O . THR A 1 579 ? -22.649 -4.994 -8.845 1.00 88.94 579 THR A O 1
ATOM 4574 N N . GLU A 1 580 ? -23.697 -3.012 -8.998 1.00 84.81 580 GLU A N 1
ATOM 4575 C CA . GLU A 1 580 ? -22.477 -2.186 -9.077 1.00 84.81 580 GLU A CA 1
ATOM 4576 C C . GLU A 1 580 ? -21.543 -2.347 -7.870 1.00 84.81 580 GLU A C 1
ATOM 4578 O O . GLU A 1 580 ? -20.316 -2.290 -7.989 1.00 84.81 580 GLU A O 1
ATOM 4583 N N . LYS A 1 581 ? -22.112 -2.591 -6.685 1.00 93.50 581 LYS A N 1
ATOM 4584 C CA . LYS A 1 581 ? -21.353 -2.696 -5.433 1.00 93.50 581 LYS A CA 1
ATOM 4585 C C . LYS A 1 581 ? -21.336 -4.113 -4.853 1.00 93.50 581 LYS A C 1
ATOM 4587 O O . LYS A 1 581 ? -20.713 -4.340 -3.819 1.00 93.50 581 LYS A O 1
ATOM 4592 N N . TYR A 1 582 ? -21.884 -5.100 -5.566 1.00 92.06 582 TYR A N 1
ATOM 4593 C CA . TYR A 1 582 ? -21.891 -6.501 -5.135 1.00 92.06 582 TYR A CA 1
ATOM 4594 C C . TYR A 1 582 ? -20.484 -7.074 -4.931 1.00 92.06 582 TYR A C 1
ATOM 4596 O O . TYR A 1 582 ? -20.212 -7.674 -3.895 1.00 92.06 582 TYR A O 1
ATOM 4604 N N . ALA A 1 583 ? -19.546 -6.824 -5.850 1.00 80.69 583 ALA A N 1
ATOM 4605 C CA . ALA A 1 583 ? -18.153 -7.254 -5.675 1.00 80.69 583 ALA A CA 1
ATOM 4606 C C . ALA A 1 583 ? -17.479 -6.608 -4.444 1.00 80.69 583 ALA A C 1
ATOM 4608 O O . ALA A 1 583 ? -16.597 -7.204 -3.828 1.00 80.69 583 ALA A O 1
ATOM 4609 N N . HIS A 1 584 ? -17.905 -5.399 -4.063 1.00 91.44 584 HIS A N 1
ATOM 4610 C CA . HIS A 1 584 ? -17.338 -4.637 -2.948 1.00 91.44 584 HIS A CA 1
ATOM 4611 C C . HIS A 1 584 ? -17.724 -5.247 -1.606 1.00 91.44 584 HIS A C 1
ATOM 4613 O O . HIS A 1 584 ? -16.853 -5.450 -0.766 1.00 91.44 584 HIS A O 1
ATOM 4619 N N . VAL A 1 585 ? -18.993 -5.626 -1.445 1.00 96.00 585 VAL A N 1
ATOM 4620 C CA . VAL A 1 585 ? -19.491 -6.289 -0.229 1.00 96.00 585 VAL A CA 1
ATOM 4621 C C . VAL A 1 585 ? -19.167 -7.781 -0.162 1.00 96.00 585 VAL A C 1
ATOM 4623 O O . VAL A 1 585 ? -19.490 -8.413 0.828 1.00 96.00 585 VAL A O 1
ATOM 4626 N N . THR A 1 586 ? -18.541 -8.350 -1.197 1.00 90.25 586 THR A N 1
ATOM 4627 C CA . THR A 1 586 ? -18.202 -9.778 -1.265 1.00 90.25 586 THR A CA 1
ATOM 4628 C C . THR A 1 586 ? -16.698 -9.963 -1.424 1.00 90.25 586 THR A C 1
ATOM 4630 O O . THR A 1 586 ? -15.982 -10.045 -0.433 1.00 90.25 586 THR A O 1
ATOM 4633 N N . PHE A 1 587 ? -16.188 -9.954 -2.656 1.00 84.56 587 PHE A N 1
ATOM 4634 C CA . PHE A 1 587 ? -14.779 -10.165 -2.975 1.00 84.56 587 PHE A CA 1
ATOM 4635 C C . PHE A 1 587 ? -13.845 -9.236 -2.188 1.00 84.56 587 PHE A C 1
ATOM 4637 O O . PHE A 1 587 ? -12.907 -9.714 -1.547 1.00 84.56 587 PHE A O 1
ATOM 4644 N N . PHE A 1 588 ? -14.093 -7.921 -2.207 1.00 86.00 588 PHE A N 1
ATOM 4645 C CA . PHE A 1 588 ? -13.211 -6.949 -1.550 1.00 86.00 588 PHE A CA 1
ATOM 4646 C C . PHE A 1 588 ? -13.361 -6.953 -0.025 1.00 86.00 588 PHE A C 1
ATOM 4648 O O . PHE A 1 588 ? -12.347 -7.003 0.672 1.00 86.00 588 PHE A O 1
ATOM 4655 N N . PHE A 1 589 ? -14.593 -6.967 0.493 1.00 94.88 589 PHE A N 1
ATOM 4656 C CA . PHE A 1 589 ? -14.862 -7.065 1.933 1.00 94.88 589 PHE A CA 1
ATOM 4657 C C . PHE A 1 589 ? -14.250 -8.331 2.556 1.00 94.88 589 PHE A C 1
ATOM 4659 O O . PHE A 1 589 ? -13.708 -8.285 3.660 1.00 94.88 589 PHE A O 1
ATOM 4666 N N . ASN A 1 590 ? -14.220 -9.435 1.801 1.00 93.62 590 ASN A N 1
ATOM 4667 C CA . ASN A 1 590 ? -13.600 -10.701 2.198 1.00 93.62 590 ASN A CA 1
ATOM 4668 C C . ASN A 1 590 ? -12.076 -10.745 1.969 1.00 93.62 590 ASN A C 1
ATOM 4670 O O . ASN A 1 590 ? -11.479 -11.821 1.977 1.00 93.62 590 ASN A O 1
ATOM 4674 N N . GLY A 1 591 ? -11.423 -9.597 1.758 1.00 85.06 591 GLY A N 1
ATOM 4675 C CA . GLY A 1 591 ? -9.967 -9.508 1.640 1.00 85.06 591 GLY A CA 1
ATOM 4676 C C . GLY A 1 591 ? -9.407 -9.941 0.283 1.00 85.06 591 GLY A C 1
ATOM 4677 O O . GLY A 1 591 ? -8.233 -10.298 0.209 1.00 85.06 591 GLY A O 1
ATOM 4678 N N . GLY A 1 592 ? -10.215 -9.898 -0.780 1.00 80.00 592 GLY A N 1
ATOM 4679 C CA . GLY A 1 592 ? -9.851 -10.340 -2.131 1.00 80.00 592 GLY A CA 1
ATOM 4680 C C . GLY A 1 592 ? -10.182 -11.810 -2.403 1.00 80.00 592 GLY A C 1
ATOM 4681 O O . GLY A 1 592 ? -9.463 -12.476 -3.150 1.00 80.00 592 GLY A O 1
ATOM 4682 N N . ARG A 1 593 ? -11.239 -12.337 -1.772 1.00 81.38 593 ARG A N 1
ATOM 4683 C CA . ARG A 1 593 ? -11.633 -13.751 -1.835 1.00 81.38 593 ARG A CA 1
ATOM 4684 C C . ARG A 1 593 ? -13.034 -13.915 -2.421 1.00 81.38 593 ARG A C 1
ATOM 4686 O O . ARG A 1 593 ? -14.013 -13.447 -1.853 1.00 81.38 593 ARG A O 1
ATOM 4693 N N . GLU A 1 594 ? -13.132 -14.674 -3.511 1.00 77.25 594 GLU A N 1
ATOM 4694 C CA . GLU A 1 594 ? -14.412 -14.941 -4.186 1.00 77.25 594 GLU A CA 1
ATOM 4695 C C . GLU A 1 594 ? -15.293 -15.941 -3.414 1.00 77.25 594 GLU A C 1
ATOM 4697 O O . GLU A 1 594 ? -16.506 -15.760 -3.283 1.00 77.25 594 GLU A O 1
ATOM 4702 N N . ALA A 1 595 ? -14.673 -17.000 -2.880 1.00 82.31 595 ALA A N 1
ATOM 4703 C CA . ALA A 1 595 ? -15.366 -18.073 -2.176 1.00 82.31 595 ALA A CA 1
ATOM 4704 C C . ALA A 1 595 ? -15.975 -17.597 -0.849 1.00 82.31 595 ALA A C 1
ATOM 4706 O O . ALA A 1 595 ? -15.305 -16.919 -0.070 1.00 82.31 595 ALA A O 1
ATOM 4707 N N . HIS A 1 596 ? -17.204 -18.040 -0.578 1.00 91.12 596 HIS A N 1
ATOM 4708 C CA . HIS A 1 596 ? -17.928 -17.767 0.663 1.00 91.12 596 HIS A CA 1
ATOM 4709 C C . HIS A 1 596 ? -17.188 -18.351 1.876 1.00 91.12 596 HIS A C 1
ATOM 4711 O O . HIS A 1 596 ? -16.507 -19.384 1.772 1.00 91.12 596 HIS A O 1
ATOM 4717 N N . PHE A 1 597 ? -17.335 -17.699 3.022 1.00 96.00 597 PHE A N 1
ATOM 4718 C CA . PHE A 1 597 ? -17.045 -18.278 4.326 1.00 96.00 597 PHE A CA 1
ATOM 4719 C C . PHE A 1 597 ? -18.238 -19.095 4.838 1.00 96.00 597 PHE A C 1
ATOM 4721 O O . PHE A 1 597 ? -19.366 -18.973 4.361 1.00 96.00 597 PHE A O 1
ATOM 4728 N N . GLU A 1 598 ? -17.986 -19.974 5.805 1.00 96.44 598 GLU A N 1
ATOM 4729 C CA . GLU A 1 598 ? -19.058 -20.724 6.457 1.00 96.44 598 GLU A CA 1
ATOM 4730 C C . GLU A 1 598 ? -20.017 -19.766 7.183 1.00 96.44 598 GLU A C 1
ATOM 4732 O O . GLU A 1 598 ? -19.587 -18.817 7.835 1.00 96.44 598 GLU A O 1
ATOM 4737 N N . GLY A 1 599 ? -21.327 -19.981 7.036 1.00 95.69 599 GLY A N 1
ATOM 4738 C CA . GLY A 1 599 ? -22.345 -19.108 7.630 1.00 95.69 599 GLY A CA 1
ATOM 4739 C C . GLY A 1 599 ? -22.532 -17.748 6.938 1.00 95.69 599 GLY A C 1
ATOM 4740 O O . GLY A 1 599 ? -23.329 -16.949 7.429 1.00 95.69 599 GLY A O 1
ATOM 4741 N N . GLU A 1 600 ? -21.844 -17.486 5.819 1.00 98.38 600 GLU A N 1
ATOM 4742 C CA . GLU A 1 600 ? -22.018 -16.290 4.983 1.00 98.38 600 GLU A CA 1
ATOM 4743 C C . GLU A 1 600 ? -23.149 -16.475 3.961 1.00 98.38 600 GLU A C 1
ATOM 4745 O O . GLU A 1 600 ? -23.099 -17.359 3.103 1.00 98.38 600 GLU A O 1
ATOM 4750 N N . GLU A 1 601 ? -24.153 -15.603 4.021 1.00 98.38 601 GLU A N 1
ATOM 4751 C CA . GLU A 1 601 ? -25.230 -15.498 3.037 1.00 98.38 601 GLU A CA 1
ATOM 4752 C C . GLU A 1 601 ? -25.121 -14.177 2.263 1.00 98.38 601 GLU A C 1
ATOM 4754 O O . GLU A 1 601 ? -24.866 -13.120 2.840 1.00 98.38 601 GLU A O 1
ATOM 4759 N N . ARG A 1 602 ? -25.314 -14.228 0.940 1.00 98.19 602 ARG A N 1
ATOM 4760 C CA . ARG A 1 602 ? -25.185 -13.069 0.046 1.00 98.19 602 ARG A CA 1
ATOM 4761 C C . ARG A 1 602 ? -26.490 -12.783 -0.684 1.00 98.19 602 ARG A C 1
ATOM 4763 O O . ARG A 1 602 ? -27.157 -13.701 -1.157 1.00 98.19 602 ARG A O 1
ATOM 4770 N N . CYS A 1 603 ? -26.802 -11.504 -0.862 1.00 97.88 603 CYS A N 1
ATOM 4771 C CA . CYS A 1 603 ? -27.929 -11.037 -1.660 1.00 97.88 603 CYS A CA 1
ATOM 4772 C C . CYS A 1 603 ? -27.478 -9.975 -2.669 1.00 97.88 603 CYS A C 1
ATOM 4774 O O . CYS A 1 603 ? -26.885 -8.961 -2.302 1.00 97.88 603 CYS A O 1
ATOM 4776 N N . MET A 1 604 ? -27.799 -10.194 -3.946 1.00 97.94 604 MET A N 1
ATOM 4777 C CA . MET A 1 604 ? -27.582 -9.214 -5.008 1.00 97.94 604 MET A CA 1
ATOM 4778 C C . MET A 1 604 ? -28.920 -8.679 -5.512 1.00 97.94 604 MET A C 1
ATOM 4780 O O . MET A 1 604 ? -29.735 -9.432 -6.049 1.00 97.94 604 MET A O 1
ATOM 4784 N N . VAL A 1 605 ? -29.121 -7.371 -5.390 1.00 97.62 605 VAL A N 1
ATOM 4785 C CA . VAL A 1 605 ? -30.252 -6.670 -6.008 1.00 97.62 605 VAL A CA 1
ATOM 4786 C C . VAL A 1 605 ? -29.845 -6.221 -7.425 1.00 97.62 605 VAL A C 1
ATOM 4788 O O . VAL A 1 605 ? -28.741 -5.708 -7.616 1.00 97.62 605 VAL A O 1
ATOM 4791 N N . PRO A 1 606 ? -30.663 -6.431 -8.469 1.00 95.50 606 PRO A N 1
ATOM 4792 C CA . PRO A 1 606 ? -30.318 -5.962 -9.810 1.00 95.50 606 PRO A CA 1
ATOM 4793 C C . PRO A 1 606 ? -30.288 -4.430 -9.871 1.00 95.50 606 PRO A C 1
ATOM 4795 O O . PRO A 1 606 ? -31.308 -3.811 -9.592 1.00 95.50 606 PRO A O 1
ATOM 4798 N N . SER A 1 607 ? -29.165 -3.832 -10.281 1.00 93.81 607 SER A N 1
ATOM 4799 C CA . SER A 1 607 ? -29.101 -2.392 -10.582 1.00 93.81 607 SER A CA 1
ATOM 4800 C C . SER A 1 607 ? -30.002 -2.049 -11.782 1.00 93.81 607 SER A C 1
ATOM 4802 O O . SER A 1 607 ? -30.228 -2.906 -12.652 1.00 93.81 607 SER A O 1
ATOM 4804 N N . PRO A 1 608 ? -30.529 -0.813 -11.877 1.00 92.62 608 PRO A N 1
ATOM 4805 C CA . PRO A 1 608 ? -31.382 -0.433 -12.995 1.00 92.62 608 PRO A CA 1
ATOM 4806 C C . PRO A 1 608 ? -30.596 -0.428 -14.308 1.00 92.62 608 PRO A C 1
ATOM 4808 O O . PRO A 1 608 ? -29.444 -0.008 -14.378 1.00 92.62 608 PRO A O 1
ATOM 4811 N N . LYS A 1 609 ? -31.243 -0.870 -15.388 1.00 92.62 609 LYS A N 1
ATOM 4812 C CA . LYS A 1 609 ? -30.637 -0.895 -16.725 1.00 92.62 609 LYS A CA 1
ATOM 4813 C C . LYS A 1 609 ? -30.773 0.470 -17.396 1.00 92.62 609 LYS A C 1
ATOM 4815 O O . LYS A 1 609 ? -31.641 0.654 -18.248 1.00 92.62 609 LYS A O 1
ATOM 4820 N N . VAL A 1 610 ? -29.926 1.414 -17.000 1.00 86.06 610 VAL A N 1
ATOM 4821 C CA . VAL A 1 610 ? -29.861 2.775 -17.555 1.00 86.06 610 VAL A CA 1
ATOM 4822 C C . VAL A 1 610 ? -28.466 3.072 -18.129 1.00 86.06 610 VAL A C 1
ATOM 4824 O O . VAL A 1 610 ? -27.499 2.450 -17.696 1.00 86.06 610 VAL A O 1
ATOM 4827 N N . PRO A 1 611 ? -28.329 3.984 -19.114 1.00 71.31 611 PRO A N 1
ATOM 4828 C CA . PRO A 1 611 ? -27.024 4.331 -19.691 1.00 71.31 611 PRO A CA 1
ATOM 4829 C C . PRO A 1 611 ? -26.055 4.964 -18.685 1.00 71.31 611 PRO A C 1
ATOM 4831 O O . PRO A 1 611 ? -24.866 4.655 -18.695 1.00 71.31 611 PRO A O 1
ATOM 4834 N N . THR A 1 612 ? -26.579 5.840 -17.829 1.00 77.25 612 THR A N 1
ATOM 4835 C CA . THR A 1 612 ? -25.895 6.492 -16.709 1.00 77.25 612 THR A CA 1
ATOM 4836 C C . THR A 1 612 ? -26.899 6.681 -15.572 1.00 77.25 612 THR A C 1
ATOM 4838 O O . THR A 1 612 ? -28.106 6.807 -15.805 1.00 77.25 612 THR A O 1
ATOM 4841 N N . TYR A 1 613 ? -26.422 6.638 -14.329 1.00 90.44 613 TYR A N 1
ATOM 4842 C CA . TYR A 1 613 ? -27.298 6.545 -13.159 1.00 90.44 613 TYR A CA 1
ATOM 4843 C C . TYR A 1 613 ? -27.983 7.864 -12.771 1.00 90.44 613 TYR A C 1
ATOM 4845 O O . TYR A 1 613 ? -28.955 7.836 -12.024 1.00 90.44 613 TYR A O 1
ATOM 4853 N N . ASP A 1 614 ? -27.591 9.006 -13.345 1.00 91.19 614 ASP A N 1
ATOM 4854 C CA . ASP A 1 614 ? -28.339 10.267 -13.221 1.00 91.19 614 ASP A CA 1
ATOM 4855 C C . ASP A 1 614 ? -29.765 10.184 -13.797 1.00 91.19 614 ASP A C 1
ATOM 4857 O O . ASP A 1 614 ? -30.646 10.939 -13.383 1.00 91.19 614 ASP A O 1
ATOM 4861 N N . HIS A 1 615 ? -30.031 9.230 -14.696 1.00 93.44 615 HIS A N 1
ATOM 4862 C CA . HIS A 1 615 ? -31.373 8.965 -15.218 1.00 93.44 615 HIS A CA 1
ATOM 4863 C C . HIS A 1 615 ? -32.300 8.247 -14.229 1.00 93.44 615 HIS A C 1
ATOM 4865 O O . HIS A 1 615 ? -33.517 8.292 -14.406 1.00 93.44 615 HIS A O 1
ATOM 4871 N N . MET A 1 616 ? -31.744 7.580 -13.216 1.00 96.12 616 MET A N 1
ATOM 4872 C CA . MET A 1 616 ? -32.500 6.916 -12.152 1.00 96.12 616 MET A CA 1
ATOM 4873 C C . MET A 1 616 ? -31.718 7.020 -10.833 1.00 96.12 616 MET A C 1
ATOM 4875 O O . MET A 1 616 ? -31.128 6.028 -10.391 1.00 96.12 616 MET A O 1
ATOM 4879 N N . PRO A 1 617 ? -31.649 8.228 -10.234 1.00 97.75 617 PRO A N 1
ATOM 4880 C CA . PRO A 1 617 ? -30.739 8.512 -9.127 1.00 97.75 617 PRO A CA 1
ATOM 4881 C C . PRO A 1 617 ? -30.992 7.691 -7.865 1.00 97.75 617 PRO A C 1
ATOM 4883 O O . PRO A 1 617 ? -30.081 7.485 -7.076 1.00 97.75 617 PRO A O 1
ATOM 4886 N N . GLU A 1 618 ? -32.213 7.208 -7.658 1.00 97.56 618 GLU A N 1
ATOM 4887 C CA . GLU A 1 618 ? -32.579 6.329 -6.548 1.00 97.56 618 GLU A CA 1
ATOM 4888 C C . GLU A 1 618 ? -31.966 4.921 -6.653 1.00 97.56 618 GLU A C 1
ATOM 4890 O O . GLU A 1 618 ? -31.922 4.184 -5.663 1.00 97.56 618 GLU A O 1
ATOM 4895 N N . MET A 1 619 ? -31.513 4.553 -7.856 1.00 98.38 619 MET A N 1
ATOM 4896 C CA . MET A 1 619 ? -31.058 3.222 -8.251 1.00 98.38 619 MET A CA 1
ATOM 4897 C C . MET A 1 619 ? -31.920 2.109 -7.637 1.00 98.38 619 MET A C 1
ATOM 4899 O O . MET A 1 619 ? -33.133 2.087 -7.842 1.00 98.38 619 MET A O 1
ATOM 4903 N N . SER A 1 620 ? -31.318 1.173 -6.898 1.00 98.00 620 SER A N 1
ATOM 4904 C CA . SER A 1 620 ? -32.026 0.073 -6.239 1.00 98.00 620 SER A CA 1
ATOM 4905 C C . SER A 1 620 ? -31.962 0.155 -4.715 1.00 98.00 620 SER A C 1
ATOM 4907 O O . SER A 1 620 ? -32.179 -0.857 -4.043 1.00 98.00 620 SER A O 1
ATOM 4909 N N . SER A 1 621 ? -31.725 1.345 -4.147 1.00 97.88 621 SER A N 1
ATOM 4910 C CA . SER A 1 621 ? -31.631 1.540 -2.691 1.00 97.88 621 SER A CA 1
ATOM 4911 C C . SER A 1 621 ? -32.855 1.025 -1.941 1.00 97.88 621 SER A C 1
ATOM 4913 O O . SER A 1 621 ? -32.717 0.391 -0.897 1.00 97.88 621 SER A O 1
ATOM 4915 N N . ALA A 1 622 ? -34.057 1.214 -2.494 1.00 98.38 622 ALA A N 1
ATOM 4916 C CA . ALA A 1 622 ? -35.280 0.681 -1.897 1.00 98.38 622 ALA A CA 1
ATOM 4917 C C . ALA A 1 622 ? -35.261 -0.855 -1.807 1.00 98.38 622 ALA A C 1
ATOM 4919 O O . ALA A 1 622 ? -35.577 -1.401 -0.755 1.00 98.38 622 ALA A O 1
ATOM 4920 N N . GLY A 1 623 ? -34.825 -1.541 -2.869 1.00 98.06 623 GLY A N 1
ATOM 4921 C CA . GLY A 1 623 ? -34.745 -3.003 -2.899 1.00 98.06 623 GLY A CA 1
ATOM 4922 C C . GLY A 1 623 ? -33.664 -3.565 -1.971 1.00 98.06 623 GLY A C 1
ATOM 4923 O O . GLY A 1 623 ? -33.874 -4.599 -1.339 1.00 98.06 623 GLY A O 1
ATOM 4924 N N . VAL A 1 624 ? -32.528 -2.871 -1.837 1.00 98.69 624 VAL A N 1
ATOM 4925 C CA . VAL A 1 624 ? -31.493 -3.226 -0.851 1.00 98.69 624 VAL A CA 1
ATOM 4926 C C . VAL A 1 624 ? -32.036 -3.063 0.572 1.00 98.69 624 VAL A C 1
ATOM 4928 O O . VAL A 1 624 ? -31.882 -3.974 1.385 1.00 98.69 624 VAL A O 1
ATOM 4931 N N . ALA A 1 625 ? -32.738 -1.962 0.863 1.00 98.75 625 ALA A N 1
ATOM 4932 C CA . ALA A 1 625 ? -33.373 -1.748 2.164 1.00 98.75 625 ALA A CA 1
ATOM 4933 C C . ALA A 1 625 ? -34.447 -2.796 2.477 1.00 98.75 625 ALA A C 1
ATOM 4935 O O . ALA A 1 625 ? -34.466 -3.307 3.592 1.00 98.75 625 ALA A O 1
ATOM 4936 N N . ASP A 1 626 ? -35.288 -3.168 1.507 1.00 98.75 626 ASP A N 1
ATOM 4937 C CA . ASP A 1 626 ? -36.296 -4.225 1.675 1.00 98.75 626 ASP A CA 1
ATOM 4938 C C . ASP A 1 626 ? -35.649 -5.536 2.132 1.00 98.75 626 ASP A C 1
ATOM 4940 O O . ASP A 1 626 ? -36.108 -6.163 3.086 1.00 98.75 626 ASP A O 1
ATOM 4944 N N . LYS A 1 627 ? -34.541 -5.923 1.487 1.00 98.62 627 LYS A N 1
ATOM 4945 C CA . LYS A 1 627 ? -33.802 -7.146 1.821 1.00 98.62 627 LYS A CA 1
ATOM 4946 C C . LYS A 1 627 ? -33.138 -7.075 3.188 1.00 98.62 627 LYS A C 1
ATOM 4948 O O . LYS A 1 627 ? -33.145 -8.064 3.912 1.00 98.62 627 LYS A O 1
ATOM 4953 N N . MET A 1 628 ? -32.592 -5.922 3.560 1.00 98.69 628 MET A N 1
ATOM 4954 C CA . MET A 1 628 ? -31.998 -5.740 4.885 1.00 98.69 628 MET A CA 1
ATOM 4955 C C . MET A 1 628 ? -33.050 -5.780 5.993 1.00 98.69 628 MET A C 1
ATOM 4957 O O . MET A 1 628 ? -32.846 -6.475 6.985 1.00 98.69 628 MET A O 1
ATOM 4961 N N . VAL A 1 629 ? -34.191 -5.108 5.811 1.00 98.81 629 VAL A N 1
ATOM 4962 C CA . VAL A 1 629 ? -35.310 -5.147 6.766 1.00 98.81 629 VAL A CA 1
ATOM 4963 C C . VAL A 1 629 ? -35.827 -6.577 6.924 1.00 98.81 629 VAL A C 1
ATOM 4965 O O . VAL A 1 629 ? -35.943 -7.041 8.052 1.00 98.81 629 VAL A O 1
ATOM 4968 N N . GLU A 1 630 ? -36.041 -7.308 5.825 1.00 98.56 630 GLU A N 1
ATOM 4969 C CA . GLU A 1 630 ? -36.453 -8.721 5.855 1.00 98.56 630 GLU A CA 1
ATOM 4970 C C . GLU A 1 630 ? -35.520 -9.576 6.731 1.00 98.56 630 GLU A C 1
ATOM 4972 O O . GLU A 1 630 ? -35.983 -10.350 7.570 1.00 98.56 630 GLU A O 1
ATOM 4977 N N . GLN A 1 631 ? -34.202 -9.419 6.576 1.00 98.50 631 GLN A N 1
ATOM 4978 C CA . GLN A 1 631 ? -33.221 -10.208 7.327 1.00 98.50 631 GLN A CA 1
ATOM 4979 C C . GLN A 1 631 ? -33.094 -9.785 8.796 1.00 98.50 631 GLN A C 1
ATOM 4981 O O . GLN A 1 631 ? -32.917 -10.645 9.663 1.00 98.50 631 GLN A O 1
ATOM 4986 N N . VAL A 1 632 ? -33.222 -8.488 9.092 1.00 98.50 632 VAL A N 1
ATOM 4987 C CA . VAL A 1 632 ? -33.270 -7.973 10.470 1.00 98.50 632 VAL A CA 1
ATOM 4988 C C . VAL A 1 632 ? -34.514 -8.494 11.194 1.00 98.50 632 VAL A C 1
ATOM 4990 O O . VAL A 1 632 ? -34.407 -8.992 12.313 1.00 98.50 632 VAL A O 1
ATOM 4993 N N . GLU A 1 633 ? -35.687 -8.447 10.553 1.00 98.19 633 GLU A N 1
ATOM 4994 C CA . GLU A 1 633 ? -36.938 -8.953 11.130 1.00 98.19 633 GLU A CA 1
ATOM 4995 C C . GLU A 1 633 ? -36.903 -10.473 11.346 1.00 98.19 633 GLU A C 1
ATOM 4997 O O . GLU A 1 633 ? -37.454 -10.968 12.334 1.00 98.19 633 GLU A O 1
ATOM 5002 N N . ALA A 1 634 ? -36.225 -11.212 10.461 1.00 97.94 634 ALA A N 1
ATOM 5003 C CA . ALA A 1 634 ? -36.032 -12.654 10.589 1.00 97.94 634 ALA A CA 1
ATOM 5004 C C . ALA A 1 634 ? -35.100 -13.049 11.750 1.00 97.94 634 ALA A C 1
ATOM 5006 O O . ALA A 1 634 ? -35.198 -14.174 12.243 1.00 97.94 634 ALA A O 1
ATOM 5007 N N . GLY A 1 635 ? -34.183 -12.170 12.176 1.00 95.81 635 GLY A N 1
ATOM 5008 C CA . GLY A 1 635 ? -33.274 -12.411 13.304 1.00 95.81 635 GLY A CA 1
ATOM 5009 C C . GLY A 1 635 ? -32.295 -13.578 13.105 1.00 95.81 635 GLY A C 1
ATOM 5010 O O . GLY A 1 635 ? -31.801 -14.147 14.077 1.00 95.81 635 GLY A O 1
ATOM 5011 N N . LYS A 1 636 ? -32.041 -13.983 11.852 1.00 94.94 636 LYS A N 1
ATOM 5012 C CA . LYS A 1 636 ? -31.229 -15.168 11.508 1.00 94.94 636 LYS A CA 1
ATOM 5013 C C . LYS A 1 636 ? -29.721 -14.935 11.655 1.00 94.94 636 LYS A C 1
ATOM 5015 O O . LYS A 1 636 ? -28.977 -15.875 11.941 1.00 94.94 636 LYS A O 1
ATOM 5020 N N . HIS A 1 637 ? -29.272 -13.706 11.416 1.00 98.12 637 HIS A N 1
ATOM 5021 C CA . HIS A 1 637 ? -27.857 -13.354 11.317 1.00 98.12 637 HIS A CA 1
ATOM 5022 C C . HIS A 1 637 ? -27.482 -12.337 12.399 1.00 98.12 637 HIS A C 1
ATOM 5024 O O . HIS A 1 637 ? -28.084 -11.265 12.436 1.00 98.12 637 HIS A O 1
ATOM 5030 N N . PRO A 1 638 ? -26.504 -12.621 13.277 1.00 98.12 638 PRO A N 1
ATOM 5031 C CA . PRO A 1 638 ? -26.018 -11.636 14.245 1.00 98.12 638 PRO A CA 1
ATOM 5032 C C . PRO A 1 638 ? -25.282 -10.448 13.609 1.00 98.12 638 PRO A C 1
ATOM 5034 O O . PRO A 1 638 ? -25.278 -9.364 14.183 1.00 98.12 638 PRO A O 1
ATOM 5037 N N . PHE A 1 639 ? -24.681 -10.631 12.427 1.00 98.75 639 PHE A N 1
ATOM 5038 C CA . PHE A 1 639 ? -24.057 -9.555 11.653 1.00 98.75 639 PHE A CA 1
ATOM 5039 C C . PHE A 1 639 ? -24.707 -9.427 10.274 1.00 98.75 639 PHE A C 1
ATOM 5041 O O . PHE A 1 639 ? -24.812 -10.403 9.530 1.00 98.75 639 PHE A O 1
ATOM 5048 N N . LEU A 1 640 ? -25.111 -8.211 9.911 1.00 98.69 640 LEU A N 1
ATOM 5049 C CA . LEU A 1 640 ? -25.610 -7.886 8.580 1.00 98.69 640 LEU A CA 1
ATOM 5050 C C . LEU A 1 640 ? -24.926 -6.618 8.088 1.00 98.69 640 LEU A C 1
ATOM 5052 O O . LEU A 1 640 ? -24.717 -5.682 8.859 1.00 98.69 640 LEU A O 1
ATOM 5056 N N . MET A 1 641 ? -24.622 -6.565 6.797 1.00 98.75 641 MET A N 1
ATOM 5057 C CA . MET A 1 641 ? -24.076 -5.376 6.160 1.00 98.75 641 MET A CA 1
ATOM 5058 C C . MET A 1 641 ? -24.681 -5.169 4.776 1.00 98.75 641 MET A C 1
ATOM 5060 O O . MET A 1 641 ? -25.042 -6.123 4.080 1.00 98.75 641 MET A O 1
ATOM 5064 N N . CYS A 1 642 ? -24.781 -3.905 4.373 1.00 98.69 642 CYS A N 1
ATOM 5065 C CA . CYS A 1 642 ? -25.136 -3.553 3.012 1.00 98.69 642 CYS A CA 1
ATOM 5066 C C . CYS A 1 642 ? -24.335 -2.373 2.476 1.00 98.69 642 CYS A C 1
ATOM 5068 O O . CYS A 1 642 ? -23.784 -1.583 3.241 1.00 98.69 642 CYS A O 1
ATOM 5070 N N . ASN A 1 643 ? -24.314 -2.236 1.152 1.00 98.75 643 ASN A N 1
ATOM 5071 C CA . ASN A 1 643 ? -23.816 -1.046 0.470 1.00 98.75 643 ASN A CA 1
ATOM 5072 C C . ASN A 1 643 ? -24.952 -0.358 -0.301 1.00 98.75 643 ASN A C 1
ATOM 5074 O O . ASN A 1 643 ? -25.680 -1.009 -1.054 1.00 98.75 643 ASN A O 1
ATOM 5078 N N . PHE A 1 644 ? -25.060 0.962 -0.132 1.00 98.75 644 PHE A N 1
ATOM 5079 C CA . PHE A 1 644 ? -25.878 1.825 -0.978 1.00 98.75 644 PHE A CA 1
ATOM 5080 C C . PHE A 1 644 ? -24.992 2.516 -2.019 1.00 98.75 644 PHE A C 1
ATOM 5082 O O . PHE A 1 644 ? -24.201 3.398 -1.694 1.00 98.75 644 PHE A O 1
ATOM 5089 N N . ALA A 1 645 ? -25.151 2.112 -3.278 1.00 97.44 645 ALA A N 1
ATOM 5090 C CA . ALA A 1 645 ? -24.374 2.601 -4.413 1.00 97.44 645 ALA A CA 1
ATOM 5091 C C . ALA A 1 645 ? -24.667 4.048 -4.889 1.00 97.44 645 ALA A C 1
ATOM 5093 O O . ALA A 1 645 ? -23.744 4.653 -5.447 1.00 97.44 645 ALA A O 1
ATOM 5094 N N . PRO A 1 646 ? -25.880 4.632 -4.728 1.00 98.44 646 PRO A N 1
ATOM 5095 C CA . PRO A 1 646 ? -26.227 5.857 -5.448 1.00 98.44 646 PRO A CA 1
ATOM 5096 C C . PRO A 1 646 ? -25.318 7.070 -5.255 1.00 98.44 646 PRO A C 1
ATOM 5098 O O . PRO A 1 646 ? -24.978 7.678 -6.271 1.00 98.44 646 PRO A O 1
ATOM 5101 N N . PRO A 1 647 ? -24.882 7.440 -4.032 1.00 98.38 647 PRO A N 1
ATOM 5102 C CA . PRO A 1 647 ? -24.063 8.639 -3.851 1.00 98.38 647 PRO A CA 1
ATOM 5103 C C . PRO A 1 647 ? -22.766 8.601 -4.671 1.00 98.38 647 PRO A C 1
ATOM 5105 O O . PRO A 1 647 ? -22.299 9.630 -5.152 1.00 98.38 647 PRO A O 1
ATOM 5108 N N . ASP A 1 648 ? -22.208 7.412 -4.890 1.00 97.19 648 ASP A N 1
ATOM 5109 C CA . ASP A 1 648 ? -20.992 7.241 -5.676 1.00 97.19 648 ASP A CA 1
ATOM 5110 C C . ASP A 1 648 ? -21.276 7.136 -7.180 1.00 97.19 648 ASP A C 1
ATOM 5112 O O . ASP A 1 648 ? -20.767 7.916 -7.989 1.00 97.19 648 ASP A O 1
ATOM 5116 N N . MET A 1 649 ? -22.155 6.206 -7.562 1.00 93.12 649 MET A N 1
ATOM 5117 C CA . MET A 1 649 ? -22.433 5.914 -8.971 1.00 93.12 649 MET A CA 1
ATOM 5118 C C . MET A 1 649 ? -23.082 7.100 -9.692 1.00 93.12 649 MET A C 1
ATOM 5120 O O . MET A 1 649 ? -22.776 7.360 -10.857 1.00 93.12 649 MET A O 1
ATOM 5124 N N . VAL A 1 650 ? -23.945 7.851 -9.000 1.00 95.69 650 VAL A N 1
ATOM 5125 C CA . VAL A 1 650 ? -24.519 9.104 -9.510 1.00 95.69 650 VAL A CA 1
ATOM 5126 C C . VAL A 1 650 ? -23.522 10.253 -9.350 1.00 95.69 650 VAL A C 1
ATOM 5128 O O . VAL A 1 650 ? -23.435 11.101 -10.237 1.00 95.69 650 VAL A O 1
ATOM 5131 N N . GLY A 1 651 ? -22.700 10.250 -8.295 1.00 91.12 651 GLY A N 1
ATOM 5132 C CA . GLY A 1 651 ? -21.600 11.202 -8.100 1.00 91.12 651 GLY A CA 1
ATOM 5133 C C . GLY A 1 651 ? -20.654 11.286 -9.307 1.00 91.12 651 GLY A C 1
ATOM 5134 O O . GLY A 1 651 ? -20.329 12.365 -9.806 1.00 91.12 651 GLY A O 1
ATOM 5135 N N . HIS A 1 652 ? -20.321 10.137 -9.898 1.00 86.44 652 HIS A N 1
ATOM 5136 C CA . HIS A 1 652 ? -19.490 10.050 -11.104 1.00 86.44 652 HIS A CA 1
ATOM 5137 C C . HIS A 1 652 ? -20.065 10.726 -12.358 1.00 86.44 652 HIS A C 1
ATOM 5139 O O . HIS A 1 652 ? -19.324 10.986 -13.307 1.00 86.44 652 HIS A O 1
ATOM 5145 N N . THR A 1 653 ? -21.355 11.052 -12.386 1.00 84.00 653 THR A N 1
ATOM 5146 C CA . THR A 1 653 ? -21.969 11.777 -13.513 1.00 84.00 653 THR A CA 1
ATOM 5147 C C . THR A 1 653 ? -21.646 13.275 -13.482 1.00 84.00 653 THR A C 1
ATOM 5149 O O . THR A 1 653 ? -21.719 13.961 -14.508 1.00 84.00 653 THR A O 1
ATOM 5152 N N . GLY A 1 654 ? -21.286 13.804 -12.305 1.00 88.06 654 GLY A N 1
ATOM 5153 C CA . GLY A 1 654 ? -21.122 15.237 -12.083 1.00 88.06 654 GLY A CA 1
ATOM 5154 C C . GLY A 1 654 ? -22.440 16.024 -12.111 1.00 88.06 654 GLY A C 1
ATOM 5155 O O . GLY A 1 654 ? -22.403 17.252 -12.100 1.00 88.06 654 GLY A O 1
ATOM 5156 N N . GLU A 1 655 ? -23.597 15.354 -12.193 1.00 93.56 655 GLU A N 1
ATOM 5157 C CA . GLU A 1 655 ? -24.920 15.988 -12.209 1.00 93.56 655 GLU A CA 1
ATOM 5158 C C . GLU A 1 655 ? -25.401 16.255 -10.780 1.00 93.56 655 GLU A C 1
ATOM 5160 O O . GLU A 1 655 ? -25.895 15.363 -10.090 1.00 93.56 655 GLU A O 1
ATOM 5165 N N . TYR A 1 656 ? -25.260 17.504 -10.330 1.00 96.94 656 TYR A N 1
ATOM 5166 C CA . TYR A 1 656 ? -25.550 17.906 -8.949 1.00 96.94 656 TYR A CA 1
ATOM 5167 C C . TYR A 1 656 ? -26.969 17.532 -8.490 1.00 96.94 656 TYR A C 1
ATOM 5169 O O . TYR A 1 656 ? -27.127 16.871 -7.469 1.00 96.94 656 TYR A O 1
ATOM 5177 N N . GLU A 1 657 ? -27.997 17.889 -9.266 1.00 98.06 657 GLU A N 1
ATOM 5178 C CA . GLU A 1 657 ? -29.402 17.630 -8.906 1.00 98.06 657 GLU A CA 1
ATOM 5179 C C . GLU A 1 657 ? -29.734 16.133 -8.834 1.00 98.06 657 GLU A C 1
ATOM 5181 O O . GLU A 1 657 ? -30.567 15.706 -8.034 1.00 98.06 657 GLU A O 1
ATOM 5186 N N . ALA A 1 658 ? -29.079 15.315 -9.661 1.00 97.75 658 ALA A N 1
ATOM 5187 C CA . ALA A 1 658 ? -29.221 13.868 -9.589 1.00 97.75 658 ALA A CA 1
ATOM 5188 C C . ALA A 1 658 ? -28.531 13.321 -8.332 1.00 97.75 658 ALA A C 1
ATOM 5190 O O . ALA A 1 658 ? -29.127 12.526 -7.610 1.00 97.75 658 ALA A O 1
ATOM 5191 N N . ALA A 1 659 ? -27.318 13.785 -8.022 1.00 97.44 659 ALA A N 1
ATOM 5192 C CA . ALA A 1 659 ? -26.596 13.371 -6.821 1.00 97.44 659 ALA A CA 1
ATOM 5193 C C . ALA A 1 659 ? -27.346 13.735 -5.526 1.00 97.44 659 ALA A C 1
ATOM 5195 O O . ALA A 1 659 ? -27.365 12.935 -4.594 1.00 97.44 659 ALA A O 1
ATOM 5196 N N . VAL A 1 660 ? -28.038 14.881 -5.481 1.00 98.62 660 VAL A N 1
ATOM 5197 C CA . VAL A 1 660 ? -28.920 15.241 -4.354 1.00 98.62 660 VAL A CA 1
ATOM 5198 C C . VAL A 1 660 ? -30.016 14.188 -4.162 1.00 98.62 660 VAL A C 1
ATOM 5200 O O . VAL A 1 660 ? -30.136 13.630 -3.074 1.00 98.62 660 VAL A O 1
ATOM 5203 N N . LYS A 1 661 ? -30.748 13.834 -5.225 1.00 98.62 661 LYS A N 1
ATOM 5204 C CA . LYS A 1 661 ? -31.800 12.799 -5.169 1.00 98.62 661 LYS A CA 1
ATOM 5205 C C . LYS A 1 661 ? -31.259 11.422 -4.787 1.00 98.62 661 LYS A C 1
ATOM 5207 O O . LYS A 1 661 ? -31.925 10.670 -4.081 1.00 98.62 661 LYS A O 1
ATOM 5212 N N . ALA A 1 662 ? -30.052 11.094 -5.241 1.00 98.50 662 ALA A N 1
ATOM 5213 C CA . ALA A 1 662 ? -29.364 9.858 -4.885 1.00 98.50 662 ALA A CA 1
ATOM 5214 C C . ALA A 1 662 ? -29.081 9.782 -3.373 1.00 98.50 662 ALA A C 1
ATOM 5216 O O . ALA A 1 662 ? -29.335 8.755 -2.734 1.00 98.50 662 ALA A O 1
ATOM 5217 N N . CYS A 1 663 ? -28.612 10.885 -2.783 1.00 98.69 663 CYS A N 1
ATOM 5218 C CA . CYS A 1 663 ? -28.415 11.013 -1.340 1.00 98.69 663 CYS A CA 1
ATOM 5219 C C . CYS A 1 663 ? -29.742 10.957 -0.567 1.00 98.69 663 CYS A C 1
ATOM 5221 O O . CYS A 1 663 ? -29.819 10.234 0.421 1.00 98.69 663 CYS A O 1
ATOM 5223 N N . GLU A 1 664 ? -30.797 11.637 -1.028 1.00 98.81 664 GLU A N 1
ATOM 5224 C CA . GLU A 1 664 ? -32.135 11.597 -0.406 1.00 98.81 664 GLU A CA 1
ATOM 5225 C C . GLU A 1 664 ? -32.733 10.180 -0.409 1.00 98.81 664 GLU A C 1
ATOM 5227 O O . GLU A 1 664 ? -33.239 9.707 0.608 1.00 98.81 664 GLU A O 1
ATOM 5232 N N . ALA A 1 665 ? -32.633 9.460 -1.530 1.00 98.69 665 ALA A N 1
ATOM 5233 C CA . ALA A 1 665 ? -33.089 8.073 -1.620 1.00 98.69 665 ALA A CA 1
ATOM 5234 C C . ALA A 1 665 ? -32.295 7.142 -0.687 1.00 98.69 665 ALA A C 1
ATOM 5236 O O . ALA A 1 665 ? -32.857 6.211 -0.105 1.00 98.69 665 ALA A O 1
ATOM 5237 N N . THR A 1 666 ? -30.995 7.404 -0.529 1.00 98.75 666 THR A N 1
ATOM 5238 C CA . THR A 1 666 ? -30.123 6.670 0.396 1.00 98.75 666 THR A CA 1
ATOM 5239 C C . THR A 1 666 ? -30.482 6.961 1.855 1.00 98.75 666 THR A C 1
ATOM 5241 O O . THR A 1 666 ? -30.569 6.027 2.647 1.00 98.75 666 THR A O 1
ATOM 5244 N N . ASP A 1 667 ? -30.767 8.215 2.208 1.00 98.75 667 ASP A N 1
ATOM 5245 C CA . ASP A 1 667 ? -31.211 8.615 3.551 1.00 98.75 667 ASP A CA 1
ATOM 5246 C C . ASP A 1 667 ? -32.530 7.929 3.945 1.00 98.75 667 ASP A C 1
ATOM 5248 O O . ASP A 1 667 ? -32.619 7.303 5.003 1.00 98.75 667 ASP A O 1
ATOM 5252 N N . ILE A 1 668 ? -33.516 7.913 3.037 1.00 98.75 668 ILE A N 1
ATOM 5253 C CA . ILE A 1 668 ? -34.782 7.184 3.229 1.00 98.75 668 ILE A CA 1
ATOM 5254 C C . ILE A 1 668 ? -34.521 5.691 3.477 1.00 98.75 668 ILE A C 1
ATOM 5256 O O . ILE A 1 668 ? -35.119 5.088 4.370 1.00 98.75 668 ILE A O 1
ATOM 5260 N N . ALA A 1 669 ? -33.634 5.077 2.692 1.00 98.75 669 ALA A N 1
ATOM 5261 C CA . ALA A 1 669 ? -33.288 3.665 2.826 1.00 98.75 669 ALA A CA 1
ATOM 5262 C C . ALA A 1 669 ? -32.589 3.357 4.166 1.00 98.75 669 ALA A C 1
ATOM 5264 O O . ALA A 1 669 ? -32.933 2.366 4.816 1.00 98.75 669 ALA A O 1
ATOM 5265 N N . ILE A 1 670 ? -31.675 4.227 4.615 1.00 98.75 670 ILE A N 1
ATOM 5266 C CA . ILE A 1 670 ? -31.019 4.140 5.928 1.00 98.75 670 ILE A CA 1
ATOM 5267 C C . ILE A 1 670 ? -32.054 4.233 7.053 1.00 98.75 670 ILE A C 1
ATOM 5269 O O . ILE A 1 670 ? -32.031 3.395 7.954 1.00 98.75 670 ILE A O 1
ATOM 5273 N N . GLY A 1 671 ? -32.987 5.189 6.989 1.00 98.62 671 GLY A N 1
ATOM 5274 C CA . GLY A 1 671 ? -34.038 5.358 7.999 1.00 98.62 671 GLY A CA 1
ATOM 5275 C C . GLY A 1 671 ? -34.890 4.098 8.184 1.00 98.62 671 GLY A C 1
ATOM 5276 O O . GLY A 1 671 ? -35.119 3.656 9.307 1.00 98.62 671 GLY A O 1
ATOM 5277 N N . ARG A 1 672 ? -35.269 3.440 7.081 1.00 98.75 672 ARG A N 1
ATOM 5278 C CA . ARG A 1 672 ? -36.038 2.182 7.118 1.00 98.75 672 ARG A CA 1
ATOM 5279 C C . ARG A 1 672 ? -35.286 1.042 7.811 1.00 98.75 672 ARG A C 1
ATOM 5281 O O . ARG A 1 672 ? -35.885 0.301 8.588 1.00 98.75 672 ARG A O 1
ATOM 5288 N N . ILE A 1 673 ? -33.990 0.891 7.528 1.00 98.75 673 ILE A N 1
ATOM 5289 C CA . ILE A 1 673 ? -33.149 -0.126 8.179 1.00 98.75 673 ILE A CA 1
ATOM 5290 C C . ILE A 1 673 ? -32.961 0.218 9.658 1.00 98.75 673 ILE A C 1
ATOM 5292 O O . ILE A 1 673 ? -33.070 -0.663 10.509 1.00 98.75 673 ILE A O 1
ATOM 5296 N N . PHE A 1 674 ? -32.720 1.490 9.977 1.00 98.56 674 PHE A N 1
ATOM 5297 C CA . PHE A 1 674 ? -32.563 1.961 11.349 1.00 98.56 674 PHE A CA 1
ATOM 5298 C C . PHE A 1 674 ? -33.795 1.640 12.208 1.00 98.56 674 PHE A C 1
ATOM 5300 O O . PHE A 1 674 ? -33.644 1.075 13.292 1.00 98.56 674 PHE A O 1
ATOM 5307 N N . ASP A 1 675 ? -35.001 1.920 11.708 1.00 98.50 675 ASP A N 1
ATOM 5308 C CA . ASP A 1 675 ? -36.256 1.621 12.408 1.00 98.50 675 ASP A CA 1
ATOM 5309 C C . ASP A 1 675 ? -36.423 0.115 12.671 1.00 98.50 675 ASP A C 1
ATOM 5311 O O . ASP A 1 675 ? -36.807 -0.295 13.772 1.00 98.50 675 ASP A O 1
ATOM 5315 N N . ALA A 1 676 ? -36.086 -0.728 11.688 1.00 98.50 676 ALA A N 1
ATOM 5316 C CA . ALA A 1 676 ? -36.100 -2.180 11.851 1.00 98.50 676 ALA A CA 1
ATOM 5317 C C . ALA A 1 676 ? -35.081 -2.640 12.905 1.00 98.50 676 ALA A C 1
ATOM 5319 O O . ALA A 1 676 ? -35.423 -3.431 13.787 1.00 98.50 676 ALA A O 1
ATOM 5320 N N . CYS A 1 677 ? -33.857 -2.106 12.876 1.00 98.25 677 CYS A N 1
ATOM 5321 C CA . CYS A 1 677 ? -32.820 -2.420 13.858 1.00 98.25 677 CYS A CA 1
ATOM 5322 C C . CYS A 1 677 ? -33.253 -2.057 15.284 1.00 98.25 677 CYS A C 1
ATOM 5324 O O . CYS A 1 677 ? -33.132 -2.887 16.184 1.00 98.25 677 CYS A O 1
ATOM 5326 N N . GLN A 1 678 ? -33.826 -0.865 15.487 1.00 96.94 678 GLN A N 1
ATOM 5327 C CA . GLN A 1 678 ? -34.342 -0.429 16.791 1.00 96.94 678 GLN A CA 1
ATOM 5328 C C . GLN A 1 678 ? -35.440 -1.361 17.315 1.00 96.94 678 GLN A C 1
ATOM 5330 O O . GLN A 1 678 ? -35.426 -1.757 18.480 1.00 96.94 678 GLN A O 1
ATOM 5335 N N . LYS A 1 679 ? -36.374 -1.761 16.446 1.00 97.88 679 LYS A N 1
ATOM 5336 C CA . LYS A 1 679 ? -37.484 -2.655 16.802 1.00 97.88 679 LYS A CA 1
ATOM 5337 C C . LYS A 1 679 ? -37.025 -4.081 17.135 1.00 97.88 679 LYS A C 1
ATOM 5339 O O . LYS A 1 679 ? -37.643 -4.726 17.979 1.00 97.88 679 LYS A O 1
ATOM 5344 N N . HIS A 1 680 ? -35.967 -4.567 16.486 1.00 97.88 680 HIS A N 1
ATOM 5345 C CA . HIS A 1 680 ? -35.490 -5.951 16.603 1.00 97.88 680 HIS A CA 1
ATOM 5346 C C . HIS A 1 680 ? -34.205 -6.106 17.435 1.00 97.88 680 HIS A C 1
ATOM 5348 O O . HIS A 1 680 ? -33.667 -7.206 17.529 1.00 97.88 680 HIS A O 1
ATOM 5354 N N . GLY A 1 681 ? -33.737 -5.038 18.088 1.00 95.75 681 GLY A N 1
ATOM 5355 C CA . GLY A 1 681 ? -32.619 -5.095 19.035 1.00 95.75 681 GLY A CA 1
ATOM 5356 C C . GLY A 1 681 ? -31.232 -5.178 18.391 1.00 95.75 681 GLY A C 1
ATOM 5357 O O . GLY A 1 681 ? -30.301 -5.669 19.027 1.00 95.75 681 GLY A O 1
ATOM 5358 N N . TYR A 1 682 ? -31.080 -4.694 17.158 1.00 98.12 682 TYR A N 1
ATOM 5359 C CA . TYR A 1 682 ? -29.789 -4.583 16.477 1.00 98.12 682 TYR A CA 1
ATOM 5360 C C . TYR A 1 682 ? -29.153 -3.209 16.705 1.00 98.12 682 TYR A C 1
ATOM 5362 O O . TYR A 1 682 ? -29.829 -2.179 16.720 1.00 98.12 682 TYR A O 1
ATOM 5370 N N . VAL A 1 683 ? -27.823 -3.185 16.812 1.00 97.75 683 VAL A N 1
ATOM 5371 C CA . VAL A 1 683 ? -27.047 -1.941 16.763 1.00 97.75 683 VAL A CA 1
ATOM 5372 C C . VAL A 1 683 ? -26.812 -1.574 15.299 1.00 97.75 683 VAL A C 1
ATOM 5374 O O . VAL A 1 683 ? -26.181 -2.323 14.559 1.00 97.75 683 VAL A O 1
ATOM 5377 N N . CYS A 1 684 ? -27.318 -0.418 14.877 1.00 98.00 684 CYS A N 1
ATOM 5378 C CA . CYS A 1 684 ? -27.140 0.111 13.532 1.00 98.00 684 CYS A CA 1
ATOM 5379 C C . CYS A 1 684 ? -25.933 1.056 13.500 1.00 98.00 684 CYS A C 1
ATOM 5381 O O . CYS A 1 684 ? -25.892 2.051 14.228 1.00 98.00 684 CYS A O 1
ATOM 5383 N N . MET A 1 685 ? -24.970 0.764 12.628 1.00 98.31 685 MET A N 1
ATOM 5384 C CA . MET A 1 685 ? -23.801 1.605 12.377 1.00 98.31 685 MET A CA 1
ATOM 5385 C C . MET A 1 685 ? -23.795 2.032 10.911 1.00 98.31 685 MET A C 1
ATOM 5387 O O . MET A 1 685 ? -23.973 1.193 10.030 1.00 98.31 685 MET A O 1
ATOM 5391 N N . VAL A 1 686 ? -23.588 3.321 10.639 1.00 98.62 686 VAL A N 1
ATOM 5392 C CA . VAL A 1 686 ? -23.537 3.862 9.271 1.00 98.62 686 VAL A CA 1
ATOM 5393 C C . VAL A 1 686 ? -22.160 4.456 9.020 1.00 98.62 686 VAL A C 1
ATOM 5395 O O . VAL A 1 686 ? -21.683 5.274 9.805 1.00 98.62 686 VAL A O 1
ATOM 5398 N N . THR A 1 687 ? -21.521 4.054 7.924 1.00 98.62 687 THR A N 1
ATOM 5399 C CA . THR A 1 687 ? -20.252 4.620 7.451 1.00 98.62 687 THR A CA 1
ATOM 5400 C C . THR A 1 687 ? -20.210 4.671 5.923 1.00 98.62 687 THR A C 1
ATOM 5402 O O . THR A 1 687 ? -21.165 4.246 5.274 1.00 98.62 687 THR A O 1
ATOM 5405 N N . ALA A 1 688 ? -19.127 5.195 5.352 1.00 98.50 688 ALA A N 1
ATOM 5406 C CA . ALA A 1 688 ? -18.857 5.178 3.916 1.00 98.50 688 ALA A CA 1
ATOM 5407 C C . ALA A 1 688 ? -17.427 4.683 3.651 1.00 98.50 688 ALA A C 1
ATOM 5409 O O . ALA A 1 688 ? -16.557 4.790 4.512 1.00 98.50 688 ALA A O 1
ATOM 5410 N N . ASP A 1 689 ? -17.180 4.135 2.465 1.00 94.25 689 ASP A N 1
ATOM 5411 C CA . ASP A 1 689 ? -15.858 3.693 2.013 1.00 94.25 689 ASP A CA 1
ATOM 5412 C C . ASP A 1 689 ? -14.987 4.859 1.527 1.00 94.25 689 ASP A C 1
ATOM 5414 O O . ASP A 1 689 ? -13.770 4.836 1.702 1.00 94.25 689 ASP A O 1
ATOM 5418 N N . HIS A 1 690 ? -15.598 5.899 0.959 1.00 95.44 690 HIS A N 1
ATOM 5419 C CA . HIS A 1 690 ? -14.954 7.166 0.606 1.00 95.44 690 HIS A CA 1
ATOM 5420 C C . HIS A 1 690 ? -15.994 8.270 0.334 1.00 95.44 690 HIS A C 1
ATOM 5422 O O . HIS A 1 690 ? -17.200 8.040 0.403 1.00 95.44 690 HIS A O 1
ATOM 5428 N N . GLY A 1 691 ? -15.519 9.485 0.035 1.00 93.06 691 GLY A N 1
ATOM 5429 C CA . GLY A 1 691 ? -16.353 10.595 -0.438 1.00 93.06 691 GLY A CA 1
ATOM 5430 C C . GLY A 1 691 ? -16.500 10.636 -1.966 1.00 93.06 691 GLY A C 1
ATOM 5431 O O . GLY A 1 691 ? -15.647 10.111 -2.692 1.00 93.06 691 GLY A O 1
ATOM 5432 N N . ASN A 1 692 ? -17.571 11.271 -2.444 1.00 93.38 692 ASN A N 1
ATOM 5433 C CA . ASN A 1 692 ? -17.847 11.621 -3.844 1.00 93.38 692 ASN A CA 1
ATOM 5434 C C . ASN A 1 692 ? -18.921 12.734 -3.904 1.00 93.38 692 ASN A C 1
ATOM 5436 O O . ASN A 1 692 ? -18.616 13.891 -4.209 1.00 93.38 692 ASN A O 1
ATOM 5440 N N . ALA A 1 693 ? -20.164 12.399 -3.530 1.00 97.00 693 ALA A N 1
ATOM 5441 C CA . ALA A 1 693 ? -21.351 13.250 -3.677 1.00 97.00 693 ALA A CA 1
ATOM 5442 C C . ALA A 1 693 ? -21.281 14.609 -2.956 1.00 97.00 693 ALA A C 1
ATOM 5444 O O . ALA A 1 693 ? -21.977 15.554 -3.325 1.00 97.00 693 ALA A O 1
ATOM 5445 N N . GLU A 1 694 ? -20.440 14.748 -1.933 1.00 97.69 694 GLU A N 1
ATOM 5446 C CA . GLU A 1 694 ? -20.238 16.002 -1.207 1.00 97.69 694 GLU A CA 1
ATOM 5447 C C . GLU A 1 694 ? -19.503 17.072 -2.030 1.00 97.69 694 GLU A C 1
ATOM 5449 O O . GLU A 1 694 ? -19.492 18.245 -1.647 1.00 97.69 694 GLU A O 1
ATOM 5454 N N . LYS A 1 695 ? -18.900 16.701 -3.170 1.00 94.88 695 LYS A N 1
ATOM 5455 C CA . LYS A 1 695 ? -18.239 17.636 -4.084 1.00 94.88 695 LYS A CA 1
ATOM 5456 C C . LYS A 1 695 ? -18.522 17.297 -5.547 1.00 94.88 695 LYS A C 1
ATOM 5458 O O . LYS A 1 695 ? -17.727 16.656 -6.226 1.00 94.88 695 LYS A O 1
ATOM 5463 N N . MET A 1 696 ? -19.609 17.870 -6.053 1.00 94.81 696 MET A N 1
ATOM 5464 C CA . MET A 1 696 ? -20.063 17.698 -7.441 1.00 94.81 696 MET A CA 1
ATOM 5465 C C . MET A 1 696 ? -19.579 18.789 -8.407 1.00 94.81 696 MET A C 1
ATOM 5467 O O . MET A 1 696 ? -19.703 18.644 -9.622 1.00 94.81 696 MET A O 1
ATOM 5471 N N . ILE A 1 697 ? -19.036 19.896 -7.885 1.00 91.62 697 ILE A N 1
ATOM 5472 C CA . ILE A 1 697 ? -18.632 21.072 -8.670 1.00 91.62 697 ILE A CA 1
ATOM 5473 C C . ILE A 1 697 ? -17.163 21.404 -8.372 1.00 91.62 697 ILE A C 1
ATOM 5475 O O . ILE A 1 697 ? -16.736 21.477 -7.216 1.00 91.62 697 ILE A O 1
ATOM 5479 N N . ALA A 1 698 ? -16.368 21.575 -9.424 1.00 82.50 698 ALA A N 1
ATOM 5480 C CA . ALA A 1 698 ? -14.964 21.954 -9.359 1.00 82.50 698 ALA A CA 1
ATOM 5481 C C . ALA A 1 698 ? -14.798 23.476 -9.139 1.00 82.50 698 ALA A C 1
ATOM 5483 O O . ALA A 1 698 ? -15.732 24.242 -9.374 1.00 82.50 698 ALA A O 1
ATOM 5484 N N . PRO A 1 699 ? -13.617 23.957 -8.696 1.00 84.25 699 PRO A N 1
ATOM 5485 C CA . PRO A 1 699 ? -13.404 25.383 -8.415 1.00 84.25 699 PRO A CA 1
ATOM 5486 C C . PRO A 1 699 ? -13.623 26.327 -9.608 1.00 84.25 699 PRO A C 1
ATOM 5488 O O . PRO A 1 699 ? -13.862 27.513 -9.411 1.00 84.25 699 PRO A O 1
ATOM 5491 N N . ASP A 1 700 ? -13.528 25.816 -10.834 1.00 82.44 700 ASP A N 1
ATOM 5492 C CA . ASP A 1 700 ? -13.784 26.544 -12.080 1.00 82.44 700 ASP A CA 1
ATOM 5493 C C . ASP A 1 700 ? -15.267 26.528 -12.505 1.00 82.44 700 ASP A C 1
ATOM 5495 O O . ASP A 1 700 ? -15.615 27.075 -13.551 1.00 82.44 700 ASP A O 1
ATOM 5499 N N . GLY A 1 701 ? -16.143 25.918 -11.699 1.00 86.25 701 GLY A N 1
ATOM 5500 C CA . GLY A 1 701 ? -17.567 25.741 -11.983 1.00 86.25 701 GLY A CA 1
ATOM 5501 C C . GLY A 1 701 ? -17.887 24.525 -12.857 1.00 86.25 701 GLY A C 1
ATOM 5502 O O . GLY A 1 701 ? -19.060 24.279 -13.135 1.00 86.25 701 GLY A O 1
ATOM 5503 N N . GLY A 1 702 ? -16.880 23.760 -13.291 1.00 78.12 702 GLY A N 1
ATOM 5504 C CA . GLY A 1 702 ? -17.067 22.520 -14.038 1.00 78.12 702 GLY A CA 1
ATOM 5505 C C . GLY A 1 702 ? -17.583 21.372 -13.168 1.00 78.12 702 GLY A C 1
ATOM 5506 O O . GLY A 1 702 ? -17.582 21.436 -11.939 1.00 78.12 702 GLY A O 1
ATOM 5507 N N . LYS A 1 703 ? -18.002 20.281 -13.812 1.00 85.81 703 LYS A N 1
ATOM 5508 C CA . LYS A 1 703 ? -18.400 19.050 -13.118 1.00 85.81 703 LYS A CA 1
ATOM 5509 C C . LYS A 1 703 ? -17.204 18.404 -12.422 1.00 85.81 703 LYS A C 1
ATOM 5511 O O . LYS A 1 703 ? -16.138 18.265 -13.020 1.00 85.81 703 LYS A O 1
ATOM 5516 N N . HIS A 1 704 ? -17.402 17.951 -11.191 1.00 80.31 704 HIS A N 1
ATOM 5517 C CA . HIS A 1 704 ? -16.449 17.114 -10.472 1.00 80.31 704 HIS A CA 1
ATOM 5518 C C . HIS A 1 704 ? -16.999 15.689 -10.400 1.00 80.31 704 HIS A C 1
ATOM 5520 O O . HIS A 1 704 ? -18.025 15.456 -9.775 1.00 80.31 704 HIS A O 1
ATOM 5526 N N . THR A 1 705 ? -16.328 14.753 -11.070 1.00 78.19 705 THR A N 1
ATOM 5527 C CA . THR A 1 705 ? -16.803 13.368 -11.260 1.00 78.19 705 THR A CA 1
ATOM 5528 C C . THR A 1 705 ? -15.947 12.334 -10.527 1.00 78.19 705 THR A C 1
ATOM 5530 O O . THR A 1 705 ? -16.089 11.137 -10.763 1.00 78.19 705 THR A O 1
ATOM 5533 N N . ALA A 1 706 ? -14.983 12.773 -9.717 1.00 74.75 706 ALA A N 1
ATOM 5534 C CA . ALA A 1 706 ? -14.039 11.907 -9.017 1.00 74.75 706 ALA A CA 1
ATOM 5535 C C . ALA A 1 706 ? -14.379 11.808 -7.527 1.00 74.75 706 ALA A C 1
ATOM 5537 O O . ALA A 1 706 ? -15.005 12.710 -6.971 1.00 74.75 706 ALA A O 1
ATOM 5538 N N . HIS A 1 707 ? -13.876 10.758 -6.874 1.00 84.19 707 HIS A N 1
ATOM 5539 C CA . HIS A 1 707 ? -13.891 10.656 -5.416 1.00 84.19 707 HIS A CA 1
ATOM 5540 C C . HIS A 1 707 ? -13.156 11.835 -4.767 1.00 84.19 707 HIS A C 1
ATOM 5542 O O . HIS A 1 707 ? -12.352 12.533 -5.401 1.00 84.19 707 HIS A O 1
ATOM 5548 N N . THR A 1 708 ? -13.374 12.015 -3.470 1.00 81.56 708 THR A N 1
ATOM 5549 C CA . THR A 1 708 ? -12.654 13.007 -2.672 1.00 81.56 708 THR A CA 1
ATOM 5550 C C . THR A 1 708 ? -11.798 12.357 -1.588 1.00 81.56 708 THR A C 1
ATOM 5552 O O . THR A 1 708 ? -11.884 11.162 -1.316 1.00 81.56 708 THR A O 1
ATOM 5555 N N . CYS A 1 709 ? -10.976 13.185 -0.941 1.00 87.75 709 CYS A N 1
ATOM 5556 C CA . CYS A 1 709 ? -10.212 12.812 0.246 1.00 87.75 709 CYS A CA 1
ATOM 5557 C C . CYS A 1 709 ? -10.856 13.347 1.539 1.00 87.75 709 CYS A C 1
ATOM 5559 O O . CYS A 1 709 ? -10.150 13.568 2.526 1.00 87.75 709 CYS A O 1
ATOM 5561 N N . TYR A 1 710 ? -12.161 13.648 1.532 1.00 90.50 710 TYR A N 1
ATOM 5562 C CA . TYR A 1 710 ? -12.863 14.022 2.759 1.00 90.50 710 TYR A CA 1
ATOM 5563 C C . TYR A 1 710 ? -12.996 12.820 3.703 1.00 90.50 710 TYR A C 1
ATOM 5565 O O . TYR A 1 710 ? -12.899 11.663 3.297 1.00 90.50 710 TYR A O 1
ATOM 5573 N N . ARG A 1 711 ? -13.200 13.107 4.993 1.00 94.75 711 ARG A N 1
ATOM 5574 C CA . ARG A 1 711 ? -13.505 12.071 5.984 1.00 94.75 711 ARG A CA 1
ATOM 5575 C C . ARG A 1 711 ? -14.908 11.520 5.750 1.00 94.75 711 ARG A C 1
ATOM 5577 O O . ARG A 1 711 ? -15.798 12.250 5.323 1.00 94.75 711 ARG A O 1
ATOM 5584 N N . VAL A 1 712 ? -15.095 10.259 6.112 1.00 97.62 712 VAL A N 1
ATOM 5585 C CA . VAL A 1 712 ? -16.391 9.577 6.075 1.00 97.62 712 VAL A CA 1
ATOM 5586 C C . VAL A 1 712 ? -17.065 9.621 7.450 1.00 97.62 712 VAL A C 1
ATOM 5588 O O . VAL A 1 712 ? -16.366 9.668 8.469 1.00 97.62 712 VAL A O 1
ATOM 5591 N N . PRO A 1 713 ? -18.407 9.612 7.517 1.00 97.06 713 PRO A N 1
ATOM 5592 C CA . PRO A 1 713 ? -19.108 9.466 8.785 1.00 97.06 713 PRO A CA 1
ATOM 5593 C C . PRO A 1 713 ? -18.871 8.069 9.373 1.00 97.06 713 PRO A C 1
ATOM 5595 O O . PRO A 1 713 ? -18.639 7.106 8.643 1.00 97.06 713 PRO A O 1
ATOM 5598 N N . PHE A 1 714 ? -18.976 7.942 10.693 1.00 97.50 714 PHE A N 1
ATOM 5599 C CA . PHE A 1 714 ? -19.135 6.651 11.354 1.00 97.50 714 PHE A CA 1
ATOM 5600 C C . PHE A 1 714 ? -20.062 6.821 12.553 1.00 97.50 714 PHE A C 1
ATOM 5602 O O . PHE A 1 714 ? -19.736 7.531 13.503 1.00 97.50 714 PHE A O 1
ATOM 5609 N N . THR A 1 715 ? -21.254 6.240 12.471 1.00 97.44 715 THR A N 1
ATOM 5610 C CA . THR A 1 715 ? -22.305 6.388 13.481 1.00 97.44 715 THR A CA 1
ATOM 5611 C C . THR A 1 715 ? -22.527 5.086 14.243 1.00 97.44 715 THR A C 1
ATOM 5613 O O . THR A 1 715 ? -22.130 4.008 13.804 1.00 97.44 715 THR A O 1
ATOM 5616 N N . ASN A 1 716 ? -23.174 5.195 15.399 1.00 95.12 716 ASN A N 1
ATOM 5617 C CA . ASN A 1 716 ? -23.583 4.076 16.235 1.00 95.12 716 ASN A CA 1
ATOM 5618 C C . ASN A 1 716 ? -24.938 4.427 16.866 1.00 95.12 716 ASN A C 1
ATOM 5620 O O . ASN A 1 716 ? -25.075 5.492 17.466 1.00 95.12 716 ASN A O 1
ATOM 5624 N N . SER A 1 717 ? -25.932 3.548 16.727 1.00 95.44 717 SER A N 1
ATOM 5625 C CA . SER A 1 717 ? -27.277 3.754 17.278 1.00 95.44 717 SER A CA 1
ATOM 5626 C C . SER A 1 717 ? -27.421 3.382 18.755 1.00 95.44 717 SER A C 1
ATOM 5628 O O . SER A 1 717 ? -28.483 3.614 19.330 1.00 95.44 717 SER A O 1
ATOM 5630 N N . SER A 1 718 ? -26.406 2.755 19.353 1.00 92.56 718 SER A N 1
ATOM 5631 C CA . SER A 1 718 ? -26.417 2.330 20.754 1.00 92.56 718 SER A CA 1
ATOM 5632 C C . SER A 1 718 ? -25.926 3.441 21.679 1.00 92.56 718 SER A C 1
ATOM 5634 O O . SER A 1 718 ? -24.858 4.007 21.461 1.00 92.56 718 SER A O 1
ATOM 5636 N N . ASP A 1 719 ? -26.652 3.693 22.765 1.00 90.81 719 ASP A N 1
ATOM 5637 C CA . ASP A 1 719 ? -26.257 4.603 23.847 1.00 90.81 719 ASP A CA 1
ATOM 5638 C C . ASP A 1 719 ? -25.219 3.993 24.809 1.00 90.81 719 ASP A C 1
ATOM 5640 O O . ASP A 1 719 ? -24.555 4.718 25.555 1.00 90.81 719 ASP A O 1
ATOM 5644 N N . LYS A 1 720 ? -25.045 2.665 24.767 1.00 92.69 720 LYS A N 1
ATOM 5645 C CA . LYS A 1 720 ? -24.095 1.919 25.608 1.00 92.69 720 LYS A CA 1
ATOM 5646 C C . LYS A 1 720 ? -22.640 2.124 25.206 1.00 92.69 720 LYS A C 1
ATOM 5648 O O . LYS A 1 720 ? -21.761 1.970 26.048 1.00 92.69 720 LYS A O 1
ATOM 5653 N N . PHE A 1 721 ? -22.394 2.435 23.936 1.00 94.44 721 PHE A N 1
ATOM 5654 C CA . PHE A 1 721 ? -21.054 2.550 23.370 1.00 94.44 721 PHE A CA 1
ATOM 5655 C C . PHE A 1 721 ? -20.809 3.982 22.913 1.00 94.44 721 PHE A C 1
ATOM 5657 O O . PHE A 1 721 ? -21.529 4.511 22.066 1.00 94.44 721 PHE A O 1
ATOM 5664 N N . LYS A 1 722 ? -19.786 4.622 23.472 1.00 93.94 722 LYS A N 1
ATOM 5665 C CA . LYS A 1 722 ? -19.429 6.003 23.144 1.00 93.94 722 LYS A CA 1
ATOM 5666 C C . LYS A 1 722 ? -18.194 6.015 22.270 1.00 93.94 722 LYS A C 1
ATOM 5668 O O . LYS A 1 722 ? -17.214 5.356 22.598 1.00 93.94 722 LYS A O 1
ATOM 5673 N N . PHE A 1 723 ? -18.242 6.783 21.184 1.00 95.50 723 PHE A N 1
ATOM 5674 C CA . PHE A 1 723 ? -17.056 7.004 20.369 1.00 95.50 723 PHE A CA 1
ATOM 5675 C C . PHE A 1 723 ? -15.969 7.712 21.173 1.00 95.50 723 PHE A C 1
ATOM 5677 O O . PHE A 1 723 ? -16.233 8.664 21.913 1.00 95.50 723 PHE A O 1
ATOM 5684 N N . LEU A 1 724 ? -14.740 7.257 20.971 1.00 92.25 724 LEU A N 1
ATOM 5685 C CA . LEU A 1 724 ? -13.540 7.948 21.394 1.00 92.25 724 LEU A CA 1
ATOM 5686 C C . LEU A 1 724 ? -13.477 9.319 20.716 1.00 92.25 724 LEU A C 1
ATOM 5688 O O . LEU A 1 724 ? -13.850 9.480 19.555 1.00 92.25 724 LEU A O 1
ATOM 5692 N N . SER A 1 725 ? -12.967 10.318 21.431 1.00 86.25 725 SER A N 1
ATOM 5693 C CA . SER A 1 725 ? -12.766 11.656 20.861 1.00 86.25 725 SER A CA 1
ATOM 5694 C C . SER A 1 725 ? -11.577 11.709 19.896 1.00 86.25 725 SER A C 1
ATOM 5696 O O . SER A 1 725 ? -11.553 12.536 18.988 1.00 86.25 725 SER A O 1
ATOM 5698 N N . LYS A 1 726 ? -10.591 10.829 20.095 1.00 86.62 726 LYS A N 1
ATOM 5699 C CA . LYS A 1 726 ? -9.382 10.672 19.280 1.00 86.62 726 LYS A CA 1
ATOM 5700 C C . LYS A 1 726 ? -8.745 9.307 19.547 1.00 86.62 726 LYS A C 1
ATOM 5702 O O . LYS A 1 726 ? -9.042 8.679 20.559 1.00 86.62 726 LYS A O 1
ATOM 5707 N N . LEU A 1 727 ? -7.833 8.891 18.673 1.00 79.31 727 LEU A N 1
ATOM 5708 C CA . LEU A 1 727 ? -6.843 7.863 18.995 1.00 79.31 727 LEU A CA 1
ATOM 5709 C C . LEU A 1 727 ? -5.510 8.550 19.302 1.00 79.31 727 LEU A C 1
ATOM 5711 O O . LEU A 1 727 ? -5.177 9.564 18.691 1.00 79.31 727 LEU A O 1
ATOM 5715 N N . ASP A 1 728 ? -4.727 7.992 20.222 1.00 76.06 728 ASP A N 1
ATOM 5716 C CA . ASP A 1 728 ? -3.500 8.653 20.687 1.00 76.06 728 ASP A CA 1
ATOM 5717 C C . ASP A 1 728 ? -2.360 8.634 19.658 1.00 76.06 728 ASP A C 1
ATOM 5719 O O . ASP A 1 728 ? -1.502 9.513 19.665 1.00 76.06 728 ASP A O 1
ATOM 5723 N N . ASN A 1 729 ? -2.357 7.655 18.748 1.00 72.06 729 ASN A N 1
ATOM 5724 C CA . ASN A 1 729 ? -1.212 7.377 17.872 1.00 72.06 729 ASN A CA 1
ATOM 5725 C C . ASN A 1 729 ? -1.442 7.706 16.389 1.00 72.06 729 ASN A C 1
ATOM 5727 O O . ASN A 1 729 ? -0.493 7.644 15.607 1.00 72.06 729 ASN A O 1
ATOM 5731 N N . ARG A 1 730 ? -2.684 7.986 15.975 1.00 89.62 730 ARG A N 1
ATOM 5732 C CA . ARG A 1 730 ? -3.045 8.346 14.593 1.00 89.62 730 ARG A CA 1
ATOM 5733 C C . ARG A 1 730 ? -4.480 8.855 14.504 1.00 89.62 730 ARG A C 1
ATOM 5735 O O . ARG A 1 730 ? -5.243 8.755 15.451 1.00 89.62 730 ARG A O 1
ATOM 5742 N N . GLU A 1 731 ? -4.867 9.331 13.330 1.00 89.44 731 GLU A N 1
ATOM 5743 C CA . GLU A 1 731 ? -6.272 9.576 13.010 1.00 89.44 731 GLU A CA 1
ATOM 5744 C C . GLU A 1 731 ? -7.062 8.266 12.868 1.00 89.44 731 GLU A C 1
ATOM 5746 O O . GLU A 1 731 ? -6.516 7.219 12.498 1.00 89.44 731 GLU A O 1
ATOM 5751 N N . MET A 1 732 ? -8.362 8.347 13.150 1.00 92.88 732 MET A N 1
ATOM 5752 C CA . MET A 1 732 ? -9.318 7.261 12.920 1.00 92.88 732 MET A CA 1
ATOM 5753 C C . MET A 1 732 ? -9.466 7.001 11.420 1.00 92.88 732 MET A C 1
ATOM 5755 O O . MET A 1 732 ? -9.518 7.945 10.627 1.00 92.88 732 MET A O 1
ATOM 5759 N N . ALA A 1 733 ? -9.545 5.732 11.030 1.00 93.62 733 ALA A N 1
ATOM 5760 C CA . ALA A 1 733 ? -9.610 5.321 9.631 1.00 93.62 733 ALA A CA 1
ATOM 5761 C C . ALA A 1 733 ? -10.500 4.082 9.442 1.00 93.62 733 ALA A C 1
ATOM 5763 O O . ALA A 1 733 ? -10.946 3.459 10.401 1.00 93.62 733 ALA A O 1
ATOM 5764 N N . LEU A 1 734 ? -10.728 3.685 8.186 1.00 97.00 734 LEU A N 1
ATOM 5765 C CA . LEU A 1 734 ? -11.571 2.530 7.840 1.00 97.00 734 LEU A CA 1
ATOM 5766 C C . LEU A 1 734 ? -11.116 1.215 8.493 1.00 97.00 734 LEU A C 1
ATOM 5768 O O . LEU A 1 734 ? -11.942 0.352 8.780 1.00 97.00 734 LEU A O 1
ATOM 5772 N N . CYS A 1 735 ? -9.815 1.064 8.762 1.00 95.62 735 CYS A N 1
ATOM 5773 C CA . CYS A 1 735 ? -9.274 -0.122 9.429 1.00 95.62 735 CYS A CA 1
ATOM 5774 C C . CYS A 1 735 ? -9.808 -0.321 10.859 1.00 95.62 735 CYS A C 1
ATOM 5776 O O . CYS A 1 735 ? -9.689 -1.419 11.395 1.00 95.62 735 CYS A O 1
ATOM 5778 N N . ASP A 1 736 ? -10.415 0.706 11.457 1.00 97.75 736 ASP A N 1
ATOM 5779 C CA . ASP A 1 736 ? -10.971 0.672 12.809 1.00 97.75 736 ASP A CA 1
ATOM 5780 C C . ASP A 1 736 ? -12.435 0.203 12.858 1.00 97.75 736 ASP A C 1
ATOM 5782 O O . ASP A 1 736 ? -12.945 -0.152 13.923 1.00 97.75 736 ASP A O 1
ATOM 5786 N N . VAL A 1 737 ? -13.126 0.142 11.713 1.00 98.44 737 VAL A N 1
ATOM 5787 C CA . VAL A 1 737 ? -14.549 -0.234 11.649 1.00 98.44 737 VAL A CA 1
ATOM 5788 C C . VAL A 1 737 ? -14.764 -1.678 12.103 1.00 98.44 737 VAL A C 1
ATOM 5790 O O . VAL A 1 737 ? -15.583 -1.926 12.984 1.00 98.44 737 VAL A O 1
ATOM 5793 N N . ALA A 1 738 ? -14.011 -2.636 11.554 1.00 98.31 738 ALA A N 1
ATOM 5794 C CA . ALA A 1 738 ? -14.163 -4.050 11.904 1.00 98.31 738 ALA A CA 1
ATOM 5795 C C . ALA A 1 738 ? -13.836 -4.357 13.384 1.00 98.31 738 ALA A C 1
ATOM 5797 O O . ALA A 1 738 ? -14.661 -5.003 14.033 1.00 98.31 738 ALA A O 1
ATOM 5798 N N . PRO A 1 739 ? -12.724 -3.858 13.966 1.00 98.06 739 PRO A N 1
ATOM 5799 C CA . PRO A 1 739 ? -12.482 -3.946 15.407 1.00 98.06 739 PRO A CA 1
ATOM 5800 C C . PRO A 1 739 ? -13.613 -3.355 16.259 1.00 98.06 739 PRO A C 1
ATOM 5802 O O . PRO A 1 739 ? -13.989 -3.946 17.268 1.00 98.06 739 PRO A O 1
ATOM 5805 N N . THR A 1 740 ? -14.189 -2.223 15.840 1.00 98.19 740 THR A N 1
ATOM 5806 C CA . THR A 1 740 ? -15.326 -1.592 16.535 1.00 98.19 740 THR A CA 1
ATOM 5807 C C . THR A 1 740 ? -16.570 -2.483 16.499 1.00 98.19 740 THR A C 1
ATOM 5809 O O . THR A 1 740 ? -17.225 -2.666 17.523 1.00 98.19 740 THR A O 1
ATOM 5812 N N . VAL A 1 741 ? -16.877 -3.084 15.344 1.00 98.38 741 VAL A N 1
ATOM 5813 C CA . VAL A 1 741 ? -17.987 -4.041 15.194 1.00 98.38 741 VAL A CA 1
ATOM 5814 C C . VAL A 1 741 ? -17.790 -5.250 16.110 1.00 98.38 741 VAL A C 1
ATOM 5816 O O . VAL A 1 741 ? -18.696 -5.587 16.868 1.00 98.38 741 VAL A O 1
ATOM 5819 N N . LEU A 1 742 ? -16.605 -5.873 16.097 1.00 98.38 742 LEU A N 1
ATOM 5820 C CA . LEU A 1 742 ? -16.303 -7.028 16.952 1.00 98.38 742 LEU A CA 1
ATOM 5821 C C . LEU A 1 742 ? -16.435 -6.688 18.438 1.00 98.38 742 LEU A C 1
ATOM 5823 O O . LEU A 1 742 ? -17.031 -7.459 19.188 1.00 98.38 742 LEU A O 1
ATOM 5827 N N . TYR A 1 743 ? -15.948 -5.513 18.842 1.00 97.12 743 TYR A N 1
ATOM 5828 C CA . TYR A 1 743 ? -16.061 -5.032 20.215 1.00 97.12 743 TYR A CA 1
ATOM 5829 C C . TYR A 1 743 ? -17.525 -4.880 20.652 1.00 97.12 743 TYR A C 1
ATOM 5831 O O . TYR A 1 743 ? -17.904 -5.378 21.709 1.00 97.12 743 TYR A O 1
ATOM 5839 N N . ILE A 1 744 ? -18.374 -4.269 19.819 1.00 96.44 744 ILE A N 1
ATOM 5840 C CA . ILE A 1 744 ? -19.815 -4.121 20.094 1.00 96.44 744 ILE A CA 1
ATOM 5841 C C . ILE A 1 744 ? -20.522 -5.483 20.150 1.00 96.44 744 ILE A C 1
ATOM 5843 O O . ILE A 1 744 ? -21.420 -5.678 20.970 1.00 96.44 744 ILE A O 1
ATOM 5847 N N . MET A 1 745 ? -20.111 -6.435 19.309 1.00 96.62 745 MET A N 1
ATOM 5848 C CA . MET A 1 745 ? -20.628 -7.808 19.317 1.00 96.62 745 MET A CA 1
ATOM 5849 C C . MET A 1 745 ? -20.121 -8.646 20.504 1.00 96.62 745 MET A C 1
ATOM 5851 O O . MET A 1 745 ? -20.593 -9.767 20.690 1.00 96.62 745 MET A O 1
ATOM 5855 N N . GLY A 1 746 ? -19.167 -8.141 21.296 1.00 95.88 746 GLY A N 1
ATOM 5856 C CA . GLY A 1 746 ? -18.536 -8.888 22.387 1.00 95.88 746 GLY A CA 1
ATOM 5857 C C . GLY A 1 746 ? -17.629 -10.027 21.908 1.00 95.88 746 GLY A C 1
ATOM 5858 O O . GLY A 1 746 ? -17.415 -10.993 22.637 1.00 95.88 746 GLY A O 1
ATOM 5859 N N . LEU A 1 747 ? -17.117 -9.942 20.677 1.00 97.38 747 LEU A N 1
ATOM 5860 C CA . LEU A 1 747 ? -16.227 -10.936 20.081 1.00 97.38 747 LEU A CA 1
ATOM 5861 C C . LEU A 1 747 ? -14.755 -10.526 20.243 1.00 97.38 747 LEU A C 1
ATOM 5863 O O . LEU A 1 747 ? -14.435 -9.334 20.218 1.00 97.38 747 LEU A O 1
ATOM 5867 N N . PRO A 1 748 ? -13.828 -11.495 20.376 1.00 96.81 748 PRO A N 1
ATOM 5868 C CA . PRO A 1 748 ? -12.402 -11.194 20.425 1.00 96.81 748 PRO A CA 1
ATOM 5869 C C . PRO A 1 748 ? -11.945 -10.541 19.117 1.00 96.81 748 PRO A C 1
ATOM 5871 O O . PRO A 1 748 ? -12.411 -10.909 18.043 1.00 96.81 748 PRO A O 1
ATOM 5874 N N . ILE A 1 749 ? -10.998 -9.609 19.196 1.00 97.06 749 ILE A N 1
ATOM 5875 C CA . ILE A 1 749 ? -10.355 -9.018 18.015 1.00 97.06 749 ILE A CA 1
ATOM 5876 C C . ILE A 1 749 ? -9.100 -9.850 17.700 1.00 97.06 749 ILE A C 1
ATOM 5878 O O . ILE A 1 749 ? -8.264 -10.030 18.592 1.00 97.06 749 ILE A O 1
ATOM 5882 N N . PRO A 1 750 ? -8.950 -10.396 16.478 1.00 94.88 750 PRO A N 1
ATOM 5883 C CA . PRO A 1 750 ? -7.794 -11.212 16.127 1.00 94.88 750 PRO A CA 1
ATOM 5884 C C . PRO A 1 750 ? -6.524 -10.351 16.018 1.00 94.88 750 PRO A C 1
ATOM 5886 O O . PRO A 1 750 ? -6.605 -9.187 15.623 1.00 94.88 750 PRO A O 1
ATOM 5889 N N . PRO A 1 751 ? -5.332 -10.911 16.296 1.00 91.56 751 PRO A N 1
ATOM 5890 C CA . PRO A 1 751 ? -4.073 -10.160 16.270 1.00 91.56 751 PRO A CA 1
ATOM 5891 C C . PRO A 1 751 ? -3.696 -9.628 14.877 1.00 91.56 751 PRO A C 1
ATOM 5893 O O . PRO A 1 751 ? -2.919 -8.681 14.781 1.00 91.56 751 PRO A O 1
ATOM 5896 N N . ASP A 1 752 ? -4.239 -10.212 13.804 1.00 92.38 752 ASP A N 1
ATOM 5897 C CA . ASP A 1 752 ? -4.032 -9.741 12.429 1.00 92.38 752 ASP A CA 1
ATOM 5898 C C . ASP A 1 752 ? -4.758 -8.409 12.143 1.00 92.38 752 ASP A C 1
ATOM 5900 O O . ASP A 1 752 ? -4.356 -7.667 11.245 1.00 92.38 752 ASP A O 1
ATOM 5904 N N . MET A 1 753 ? -5.799 -8.065 12.916 1.00 94.38 753 MET A N 1
ATOM 5905 C CA . MET A 1 753 ? -6.467 -6.764 12.831 1.00 94.38 753 MET A CA 1
ATOM 5906 C C . MET A 1 753 ? -5.693 -5.718 13.640 1.00 94.38 753 MET A C 1
ATOM 5908 O O . MET A 1 753 ? -5.919 -5.533 14.831 1.00 94.38 753 MET A O 1
ATOM 5912 N N . SER A 1 754 ? -4.805 -4.979 12.973 1.00 91.19 754 SER A N 1
ATOM 5913 C CA . SER A 1 754 ? -4.028 -3.893 13.594 1.00 91.19 754 SER A CA 1
ATOM 5914 C C . SER A 1 754 ? -4.810 -2.586 13.815 1.00 91.19 754 SER A C 1
ATOM 5916 O O . SER A 1 754 ? -4.242 -1.601 14.293 1.00 91.19 754 SER A O 1
ATOM 5918 N N . GLY A 1 755 ? -6.074 -2.529 13.386 1.00 92.88 755 GLY A N 1
ATOM 5919 C CA . GLY A 1 755 ? -6.999 -1.455 13.749 1.00 92.88 755 GLY A CA 1
ATOM 5920 C C . GLY A 1 755 ? -7.430 -1.567 15.212 1.00 92.88 755 GLY A C 1
ATOM 5921 O O . GLY A 1 755 ? -7.166 -2.569 15.874 1.00 92.88 755 GLY A O 1
ATOM 5922 N N . VAL A 1 756 ? -8.105 -0.546 15.726 1.00 95.31 756 VAL A N 1
ATOM 5923 C CA . VAL A 1 756 ? -8.586 -0.526 17.116 1.00 95.31 756 VAL A CA 1
ATOM 5924 C C . VAL A 1 756 ? -10.072 -0.207 17.163 1.00 95.31 756 VAL A C 1
ATOM 5926 O O . VAL A 1 756 ? -10.604 0.420 16.253 1.00 95.31 756 VAL A O 1
ATOM 5929 N N . SER A 1 757 ? -10.762 -0.649 18.216 1.00 96.44 757 SER A N 1
ATOM 5930 C CA . SER A 1 757 ? -12.137 -0.201 18.446 1.00 96.44 757 SER A CA 1
ATOM 5931 C C . SER A 1 757 ? -12.152 1.313 18.658 1.00 96.44 757 SER A C 1
ATOM 5933 O O . SER A 1 757 ? -11.332 1.847 19.404 1.00 96.44 757 SER A O 1
ATOM 5935 N N . LEU A 1 758 ? -13.097 1.998 18.015 1.00 96.44 758 LEU A N 1
ATOM 5936 C CA . LEU A 1 758 ? -13.328 3.432 18.188 1.00 96.44 758 LEU A CA 1
ATOM 5937 C C . LEU A 1 758 ? -14.353 3.736 19.272 1.00 96.44 758 LEU A C 1
ATOM 5939 O O . LEU A 1 758 ? -14.683 4.904 19.457 1.00 96.44 758 LEU A O 1
ATOM 5943 N N . VAL A 1 759 ? -14.882 2.723 19.957 1.00 94.44 759 VAL A N 1
ATOM 5944 C CA . VAL A 1 759 ? -15.862 2.910 21.026 1.00 94.44 759 VAL A CA 1
ATOM 5945 C C . VAL A 1 759 ? -15.395 2.301 22.339 1.00 94.44 759 VAL A C 1
ATOM 5947 O O . VAL A 1 759 ? -14.703 1.283 22.358 1.00 94.44 759 VAL A O 1
ATOM 5950 N N . GLU A 1 760 ? -15.860 2.902 23.428 1.00 91.19 760 GLU A N 1
ATOM 5951 C CA . GLU A 1 760 ? -15.793 2.366 24.784 1.00 91.19 760 GLU A CA 1
ATOM 5952 C C . GLU A 1 760 ? -17.212 2.077 25.282 1.00 91.19 760 GLU A C 1
ATOM 5954 O O . GLU A 1 760 ? -18.144 2.846 25.025 1.00 91.19 760 GLU A O 1
ATOM 5959 N N . GLY A 1 761 ? -17.386 0.966 25.996 1.00 79.88 761 GLY A N 1
ATOM 5960 C CA . GLY A 1 761 ? -18.656 0.571 26.601 1.00 79.88 761 GLY A CA 1
ATOM 5961 C C . GLY A 1 761 ? -18.459 -0.110 27.956 1.00 79.88 761 GLY A C 1
ATOM 5962 O O . GLY A 1 761 ? -17.319 -0.316 28.380 1.00 79.88 761 GLY A O 1
ATOM 5963 N N . PRO A 1 762 ? -19.552 -0.433 28.669 1.00 66.00 762 PRO A N 1
ATOM 5964 C CA . PRO A 1 762 ? -19.472 -1.181 29.919 1.00 66.00 762 PRO A CA 1
ATOM 5965 C C . PRO A 1 762 ? -18.810 -2.547 29.682 1.00 66.00 762 PRO A C 1
ATOM 5967 O O . PRO A 1 762 ? -19.158 -3.230 28.718 1.00 66.00 762 PRO A O 1
ATOM 5970 N N . GLN A 1 763 ? -17.848 -2.888 30.549 1.00 46.81 763 GLN A N 1
ATOM 5971 C CA . GLN A 1 763 ? -17.153 -4.181 30.551 1.00 46.81 763 GLN A CA 1
ATOM 5972 C 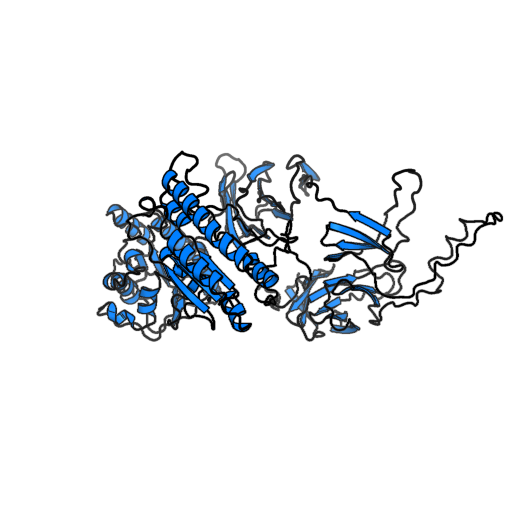C . GLN A 1 763 ? -18.094 -5.349 30.830 1.00 46.81 763 GLN A C 1
ATOM 5974 O O . GLN A 1 763 ? -19.006 -5.181 31.677 1.00 46.81 763 GLN A O 1
#

InterPro domains:
  IPR005995 Phosphoglycerate mutase, 2,3-bisphosphoglycerate-independent [PTHR31637] (364-759)
  IPR005995 Phosphoglycerate mutase, 2,3-bisphosphoglycerate-independent [TIGR01307] (361-759)
  IPR005995 Phosphoglycerate mutase, 2,3-bisphosphoglycerate-independent [cd16010] (376-759)
  IPR006124 Metalloenzyme [PF01676] (414-747)
  IPR015943 WD40/YVTN repeat-like-containing domain superfamily [G3DSA:2.130.10.10] (8-166)
  IPR015943 WD40/YVTN repeat-like-containing domain superfamily [G3DSA:2.130.10.10] (184-348)
  IPR017850 Alkaline-phosphatase-like, core domain superfamily [G3DSA:3.40.720.10] (558-757)
  IPR017850 Alkaline-phosphatase-like, core domain superfamily [SSF53649] (560-759)
  IPR036322 WD40-repeat-containing domain superfamily [SSF50978] (17-325)
  IPR036646 BPG-independent phosphoglycerate mutase, domain B superfamily [G3DSA:3.40.1450.10] (364-557)
  IPR036646 BPG-independent phosphoglycerate mutase, domain B superfamily [SSF64158] (366-555)

Sequence (763 aa):
MSTIVPGSLHPSNGRHVLAWNQQGVLAYGCHNLIFLVDACSQRRIQALEFHKTAISHISWSPPAALLSEDQTLRIASADISGRLVVSDPKNGTTLSTFGLPNTNVIHLEWFVWKDLQRDFLLVLHSPSLLVLWNADTGEKESDSISSSGLYRSVFAEELFTFDDELTTGTIDDLGFRQIGICNALAVGVTSVRVKPLEGMVKRDQETLQDESPLDDLHLAAIGTSGGTLHLVDVFTREIVKEFTVQSSPIKNDVILTDIRTGISRRARPEGDESPITMIRVSFYQSYVALAFEREPLEVWDLNSMRLLRRMSKACPLIRDMAWSCKHCTVKPTDRGGPSVYRENLVVLDSDNRLYHIVVKGLHVRDGKEVSTQITFFALIKAIKAHQVPELYIQFYGDGRDTSPNSGLGFLKDTLKFLDEQQYGELATIVGRYYAMDRDKRWERIAVAYEGMVGGKGEETSKEKVTSVVEARYAANETDEFLKPIIVNGDKGRVKDGDTLIFFDYRADRMREISEVMGMEAYKNCNSSLPHPKDLQVYGMTQYKAEFPFPALFPPNSNKNVLAEWLATQGVSQFHCAETEKYAHVTFFFNGGREAHFEGEERCMVPSPKVPTYDHMPEMSSAGVADKMVEQVEAGKHPFLMCNFAPPDMVGHTGEYEAAVKACEATDIAIGRIFDACQKHGYVCMVTADHGNAEKMIAPDGGKHTAHTCYRVPFTNSSDKFKFLSKLDNREMALCDVAPTVLYIMGLPIPPDMSGVSLVEGPQ

Organism: NCBI:txid96644